Protein AF-0000000080732795 (afdb_homodimer)

Structure (mmCIF, N/CA/C/O backbone):
data_AF-0000000080732795-model_v1
#
loop_
_entity.id
_entity.type
_entity.pdbx_description
1 polymer 'Sorting nexin MVP1'
#
loop_
_atom_site.group_PDB
_atom_site.id
_atom_site.type_symbol
_atom_site.label_atom_id
_atom_site.label_alt_id
_atom_site.label_comp_id
_atom_site.label_asym_id
_atom_site.label_entity_id
_atom_site.label_seq_id
_atom_site.pdbx_PDB_ins_code
_atom_site.Cartn_x
_atom_site.Cartn_y
_atom_site.Cartn_z
_atom_site.occupancy
_atom_site.B_iso_or_equiv
_atom_site.auth_seq_id
_atom_site.auth_comp_id
_atom_site.auth_asym_id
_atom_site.auth_atom_id
_atom_site.pdbx_PDB_model_num
ATOM 1 N N . MET A 1 1 ? 52.406 -29.219 -58.344 1 19.44 1 MET A N 1
ATOM 2 C CA . MET A 1 1 ? 51.312 -29.141 -59.312 1 19.44 1 MET A CA 1
ATOM 3 C C . MET A 1 1 ? 50.062 -28.484 -58.688 1 19.44 1 MET A C 1
ATOM 5 O O . MET A 1 1 ? 49.812 -28.641 -57.5 1 19.44 1 MET A O 1
ATOM 9 N N . ASP A 1 2 ? 49.031 -27.484 -59.344 1 19.48 2 ASP A N 1
ATOM 10 C CA . ASP A 1 2 ? 48.344 -26.203 -59.25 1 19.48 2 ASP A CA 1
ATOM 11 C C . ASP A 1 2 ? 46.875 -26.422 -58.844 1 19.48 2 ASP A C 1
ATOM 13 O O . ASP A 1 2 ? 46.062 -25.484 -58.906 1 19.48 2 ASP A O 1
ATOM 17 N N . ASP A 1 3 ? 46.281 -27.484 -58.438 1 22.66 3 ASP A N 1
ATOM 18 C CA . ASP A 1 3 ? 44.969 -27.859 -58.906 1 22.66 3 ASP A CA 1
ATOM 19 C C . ASP A 1 3 ? 43.875 -27.047 -58.188 1 22.66 3 ASP A C 1
ATOM 21 O O . ASP A 1 3 ? 43.781 -27.109 -56.938 1 22.66 3 ASP A O 1
ATOM 25 N N . PRO A 1 4 ? 43.156 -25.938 -58.688 1 26.17 4 PRO A N 1
ATOM 26 C CA . PRO A 1 4 ? 42.438 -24.781 -58.156 1 26.17 4 PRO A CA 1
ATOM 27 C C . PRO A 1 4 ? 41.062 -25.141 -57.625 1 26.17 4 PRO A C 1
ATOM 29 O O . PRO A 1 4 ? 40.281 -25.828 -58.312 1 26.17 4 PRO A O 1
ATOM 32 N N . GLU A 1 5 ? 40.719 -25.594 -56.438 1 23.05 5 GLU A N 1
ATOM 33 C CA . GLU A 1 5 ? 39.562 -26.297 -55.844 1 23.05 5 GLU A CA 1
ATOM 34 C C . GLU A 1 5 ? 38.312 -25.406 -55.844 1 23.05 5 GLU A C 1
ATOM 36 O O . GLU A 1 5 ? 38.312 -24.359 -55.188 1 23.05 5 GLU A O 1
ATOM 41 N N . ASP A 1 6 ? 37.406 -25.219 -56.906 1 21.62 6 ASP A N 1
ATOM 42 C CA . ASP A 1 6 ? 36.312 -24.359 -57.406 1 21.62 6 ASP A CA 1
ATOM 43 C C . ASP A 1 6 ? 35.156 -24.297 -56.406 1 21.62 6 ASP A C 1
ATOM 45 O O . ASP A 1 6 ? 34.844 -25.297 -55.75 1 21.62 6 ASP A O 1
ATOM 49 N N . ASP A 1 7 ? 34.531 -23 -55.906 1 23.62 7 ASP A N 1
ATOM 50 C CA . ASP A 1 7 ? 33.812 -22.078 -55.031 1 23.62 7 ASP A CA 1
ATOM 51 C C . ASP A 1 7 ? 32.312 -22.094 -55.344 1 23.62 7 ASP A C 1
ATOM 53 O O . ASP A 1 7 ? 31.875 -21.562 -56.375 1 23.62 7 ASP A O 1
ATOM 57 N N . PRO A 1 8 ? 31.5 -23.188 -55.094 1 21.62 8 PRO A N 1
ATOM 58 C CA . PRO A 1 8 ? 30.328 -23.594 -55.875 1 21.62 8 PRO A CA 1
ATOM 59 C C . PRO A 1 8 ? 29.109 -22.719 -55.594 1 21.62 8 PRO A C 1
ATOM 61 O O . PRO A 1 8 ? 27.969 -23.141 -55.812 1 21.62 8 PRO A O 1
ATOM 64 N N . TRP A 1 9 ? 29.125 -21.5 -55.031 1 21.3 9 TRP A N 1
ATOM 65 C CA . TRP A 1 9 ? 28 -20.656 -54.656 1 21.3 9 TRP A CA 1
ATOM 66 C C . TRP A 1 9 ? 27.156 -20.281 -55.844 1 21.3 9 TRP A C 1
ATOM 68 O O . TRP A 1 9 ? 26.453 -19.266 -55.844 1 21.3 9 TRP A O 1
ATOM 78 N N . GLY A 1 10 ? 26.641 -21.172 -56.625 1 18.31 10 GLY A N 1
ATOM 79 C CA . GLY A 1 10 ? 26.125 -20.781 -57.938 1 18.31 10 GLY A CA 1
ATOM 80 C C . GLY A 1 10 ? 24.703 -20.25 -57.875 1 18.31 10 GLY A C 1
ATOM 81 O O . GLY A 1 10 ? 23.797 -20.938 -57.438 1 18.31 10 GLY A O 1
ATOM 82 N N . SER A 1 11 ? 24.453 -18.969 -57.688 1 19.5 11 SER A N 1
ATOM 83 C CA . SER A 1 11 ? 23.281 -18.109 -57.625 1 19.5 11 SER A CA 1
ATOM 84 C C . SER A 1 11 ? 22.391 -18.281 -58.844 1 19.5 11 SER A C 1
ATOM 86 O O . SER A 1 11 ? 22.703 -17.766 -59.906 1 19.5 11 SER A O 1
ATOM 88 N N . PRO A 1 12 ? 21.359 -19.344 -58.812 1 17.16 12 PRO A N 1
ATOM 89 C CA . PRO A 1 12 ? 20.797 -19.5 -60.156 1 17.16 12 PRO A CA 1
ATOM 90 C C . PRO A 1 12 ? 19.797 -18.391 -60.5 1 17.16 12 PRO A C 1
ATOM 92 O O . PRO A 1 12 ? 19.281 -17.703 -59.594 1 17.16 12 PRO A O 1
ATOM 95 N N . ASP A 1 13 ? 19.078 -18.484 -61.75 1 17.3 13 ASP A N 1
ATOM 96 C CA . ASP A 1 13 ? 18.672 -17.531 -62.781 1 17.3 13 ASP A CA 1
ATOM 97 C C . ASP A 1 13 ? 17.188 -17.203 -62.688 1 17.3 13 ASP A C 1
ATOM 99 O O . ASP A 1 13 ? 16.812 -16.016 -62.688 1 17.3 13 ASP A O 1
ATOM 103 N N . MET A 1 14 ? 16.016 -18.109 -63 1 16.2 14 MET A N 1
ATOM 104 C CA . MET A 1 14 ? 15.422 -17.688 -64.25 1 16.2 14 MET A CA 1
ATOM 105 C C . MET A 1 14 ? 14.141 -16.891 -64.062 1 16.2 14 MET A C 1
ATOM 107 O O . MET A 1 14 ? 13.648 -16.828 -62.906 1 16.2 14 MET A O 1
ATOM 111 N N . HIS A 1 15 ? 12.703 -17.547 -64.438 1 15.35 15 HIS A N 1
ATOM 112 C CA . HIS A 1 15 ? 11.852 -17.188 -65.562 1 15.35 15 HIS A CA 1
ATOM 113 C C . HIS A 1 15 ? 10.562 -16.516 -65.062 1 15.35 15 HIS A C 1
ATOM 115 O O . HIS A 1 15 ? 10.094 -16.797 -63.969 1 15.35 15 HIS A O 1
ATOM 121 N N . LYS A 1 16 ? 9.625 -15.945 -66 1 17.5 16 LYS A N 1
ATOM 122 C CA . LYS A 1 16 ? 8.789 -14.766 -66.188 1 17.5 16 LYS A CA 1
ATOM 123 C C . LYS A 1 16 ? 7.316 -15.094 -65.938 1 17.5 16 LYS A C 1
ATOM 125 O O . LYS A 1 16 ? 6.582 -14.281 -65.375 1 17.5 16 LYS A O 1
ATOM 130 N N . THR A 1 17 ? 6.426 -16.312 -66.312 1 16.22 17 THR A N 1
ATOM 131 C CA . THR A 1 17 ? 5.363 -15.922 -67.25 1 16.22 17 THR A CA 1
ATOM 132 C C . THR A 1 17 ? 4.055 -15.695 -66.5 1 16.22 17 THR A C 1
ATOM 134 O O . THR A 1 17 ? 3.846 -16.25 -65.375 1 16.22 17 THR A O 1
ATOM 137 N N . HIS A 1 18 ? 2.76 -15.102 -67.125 1 17.09 18 HIS A N 1
ATOM 138 C CA . HIS A 1 18 ? 1.725 -14.078 -67 1 17.09 18 HIS A CA 1
ATOM 139 C C . HIS A 1 18 ? 0.36 -14.711 -66.75 1 17.09 18 HIS A C 1
ATOM 141 O O . HIS A 1 18 ? -0.405 -14.219 -65.938 1 17.09 18 HIS A O 1
ATOM 147 N N . ASP A 1 19 ? -0.385 -15.906 -67.25 1 17.08 19 ASP A N 1
ATOM 148 C CA . ASP A 1 19 ? -1.608 -15.547 -67.938 1 17.08 19 ASP A CA 1
ATOM 149 C C . ASP A 1 19 ? -2.83 -15.695 -67.062 1 17.08 19 ASP A C 1
ATOM 151 O O . ASP A 1 19 ? -2.809 -16.469 -66.062 1 17.08 19 ASP A O 1
ATOM 155 N N . HIS A 1 20 ? -4.168 -15.195 -67.438 1 16.77 20 HIS A N 1
ATOM 156 C CA . HIS A 1 20 ? -5.371 -14.508 -67 1 16.77 20 HIS A CA 1
ATOM 157 C C . HIS A 1 20 ? -6.535 -15.484 -66.812 1 16.77 20 HIS A C 1
ATOM 159 O O . HIS A 1 20 ? -7.512 -15.188 -66.125 1 16.77 20 HIS A O 1
ATOM 165 N N . GLY A 1 21 ? -6.805 -16.688 -67.312 1 17.2 21 GLY A N 1
ATOM 166 C CA . GLY A 1 21 ? -8.133 -16.688 -67.938 1 17.2 21 GLY A CA 1
ATOM 167 C C . GLY A 1 21 ? -9.242 -16.906 -66.938 1 17.2 21 GLY A C 1
ATOM 168 O O . GLY A 1 21 ? -8.984 -17.266 -65.75 1 17.2 21 GLY A O 1
ATOM 169 N N . PRO A 1 22 ? -10.672 -17.25 -67.25 1 17.36 22 PRO A N 1
ATOM 170 C CA . PRO A 1 22 ? -12 -16.688 -67 1 17.36 22 PRO A CA 1
ATOM 171 C C . PRO A 1 22 ? -12.852 -17.578 -66.125 1 17.36 22 PRO A C 1
ATOM 173 O O . PRO A 1 22 ? -13.766 -17.078 -65.438 1 17.36 22 PRO A O 1
ATOM 176 N N . SER A 1 23 ? -12.719 -18.844 -65.688 1 15.73 23 SER A N 1
ATOM 177 C CA . SER A 1 23 ? -13.844 -19.75 -65.938 1 15.73 23 SER A CA 1
ATOM 178 C C . SER A 1 23 ? -14.867 -19.641 -64.812 1 15.73 23 SER A C 1
ATOM 180 O O . SER A 1 23 ? -14.531 -19.781 -63.625 1 15.73 23 SER A O 1
ATOM 182 N N . LYS A 1 24 ? -16.188 -19.312 -65.062 1 17.86 24 LYS A N 1
ATOM 183 C CA . LYS A 1 24 ? -17.375 -18.797 -64.438 1 17.86 24 LYS A CA 1
ATOM 184 C C . LYS A 1 24 ? -18.219 -19.938 -63.844 1 17.86 24 LYS A C 1
ATOM 186 O O . LYS A 1 24 ? -19.297 -19.703 -63.312 1 17.86 24 LYS A O 1
ATOM 191 N N . SER A 1 25 ? -18.047 -21.234 -63.594 1 15.91 25 SER A N 1
ATOM 192 C CA . SER A 1 25 ? -19.172 -22.156 -63.75 1 15.91 25 SER A CA 1
ATOM 193 C C . SER A 1 25 ? -20.062 -22.125 -62.5 1 15.91 25 SER A C 1
ATOM 195 O O . SER A 1 25 ? -19.656 -22.562 -61.438 1 15.91 25 SER A O 1
ATOM 197 N N . ASN A 1 26 ? -21.172 -21.266 -62.281 1 15.98 26 ASN A N 1
ATOM 198 C CA . ASN A 1 26 ? -21.828 -20.906 -61.031 1 15.98 26 ASN A CA 1
ATOM 199 C C . ASN A 1 26 ? -22.922 -21.891 -60.656 1 15.98 26 ASN A C 1
ATOM 201 O O . ASN A 1 26 ? -23.594 -21.734 -59.625 1 15.98 26 ASN A O 1
ATOM 205 N N . GLY A 1 27 ? -23.469 -22.812 -61.344 1 17.31 27 GLY A N 1
ATOM 206 C CA . GLY A 1 27 ? -24.922 -22.859 -61.281 1 17.31 27 GLY A CA 1
ATOM 207 C C . GLY A 1 27 ? -25.453 -23.328 -59.938 1 17.31 27 GLY A C 1
ATOM 208 O O . GLY A 1 27 ? -24.688 -23.75 -59.062 1 17.31 27 GLY A O 1
ATOM 209 N N . THR A 1 28 ? -26.859 -23.812 -59.75 1 17.92 28 THR A N 1
ATOM 210 C CA . THR A 1 28 ? -28.141 -23.516 -59.125 1 17.92 28 THR A CA 1
ATOM 211 C C . THR A 1 28 ? -28.516 -24.594 -58.125 1 17.92 28 THR A C 1
ATOM 213 O O . THR A 1 28 ? -29.484 -24.453 -57.375 1 17.92 28 THR A O 1
ATOM 216 N N . GLN A 1 29 ? -27.875 -25.656 -57.719 1 15.62 29 GLN A N 1
ATOM 217 C CA . GLN A 1 29 ? -28.703 -26.844 -57.5 1 15.62 29 GLN A CA 1
ATOM 218 C C . GLN A 1 29 ? -29.328 -26.828 -56.125 1 15.62 29 GLN A C 1
ATOM 220 O O . GLN A 1 29 ? -28.656 -27.109 -55.125 1 15.62 29 GLN A O 1
ATOM 225 N N . ARG A 1 30 ? -30.219 -25.938 -55.719 1 17.27 30 ARG A N 1
ATOM 226 C CA . ARG A 1 30 ? -30.562 -25.828 -54.312 1 17.27 30 ARG A CA 1
ATOM 227 C C . ARG A 1 30 ? -31.5 -26.953 -53.906 1 17.27 30 ARG A C 1
ATOM 229 O O . ARG A 1 30 ? -32.656 -27.016 -54.344 1 17.27 30 ARG A O 1
ATOM 236 N N . ASN A 1 31 ? -31.078 -28.172 -53.656 1 15.98 31 ASN A N 1
ATOM 237 C CA . ASN A 1 31 ? -31.906 -29.328 -53.344 1 15.98 31 ASN A CA 1
ATOM 238 C C . ASN A 1 31 ? -32.656 -29.172 -52.031 1 15.98 31 ASN A C 1
ATOM 240 O O . ASN A 1 31 ? -32.188 -28.438 -51.156 1 15.98 31 ASN A O 1
ATOM 244 N N . SER A 1 32 ? -33.969 -29.703 -51.875 1 18.7 32 SER A N 1
ATOM 245 C CA . SER A 1 32 ? -35.25 -29.75 -51.188 1 18.7 32 SER A CA 1
ATOM 246 C C . SER A 1 32 ? -35.188 -30.531 -49.875 1 18.7 32 SER A C 1
ATOM 248 O O . SER A 1 32 ? -35.062 -31.75 -49.906 1 18.7 32 SER A O 1
ATOM 250 N N . THR A 1 33 ? -34.625 -29.984 -48.781 1 17.06 33 THR A N 1
ATOM 251 C CA . THR A 1 33 ? -34.344 -30.688 -47.531 1 17.06 33 THR A CA 1
ATOM 252 C C . THR A 1 33 ? -35.656 -30.969 -46.781 1 17.06 33 THR A C 1
ATOM 254 O O . THR A 1 33 ? -36.281 -30.047 -46.25 1 17.06 33 THR A O 1
ATOM 257 N N . ASN A 1 34 ? -36.562 -31.859 -47.156 1 17.39 34 ASN A N 1
ATOM 258 C CA . ASN A 1 34 ? -37.844 -32.031 -46.5 1 17.39 34 ASN A CA 1
ATOM 259 C C . ASN A 1 34 ? -37.688 -32.594 -45.094 1 17.39 34 ASN A C 1
ATOM 261 O O . ASN A 1 34 ? -38.688 -32.906 -44.438 1 17.39 34 ASN A O 1
ATOM 265 N N . GLY A 1 35 ? -36.594 -32.688 -44.438 1 16.12 35 GLY A N 1
ATOM 266 C CA . GLY A 1 35 ? -36.562 -33.75 -43.438 1 16.12 35 GLY A CA 1
ATOM 267 C C . GLY A 1 35 ? -37.469 -33.469 -42.25 1 16.12 35 GLY A C 1
ATOM 268 O O . GLY A 1 35 ? -37.656 -32.344 -41.844 1 16.12 35 GLY A O 1
ATOM 269 N N . HIS A 1 36 ? -38.438 -34.312 -42 1 17.95 36 HIS A N 1
ATOM 270 C CA . HIS A 1 36 ? -39.531 -34.625 -41.125 1 17.95 36 HIS A CA 1
ATOM 271 C C . HIS A 1 36 ? -39.062 -34.812 -39.688 1 17.95 36 HIS A C 1
ATOM 273 O O . HIS A 1 36 ? -38.219 -35.688 -39.406 1 17.95 36 HIS A O 1
ATOM 279 N N . ALA A 1 37 ? -38.969 -33.75 -38.906 1 16.25 37 ALA A N 1
ATOM 280 C CA . ALA A 1 37 ? -38.469 -33.688 -37.562 1 16.25 37 ALA A CA 1
ATOM 281 C C . ALA A 1 37 ? -39.312 -34.562 -36.625 1 16.25 37 ALA A C 1
ATOM 283 O O . ALA A 1 37 ? -40.531 -34.469 -36.594 1 16.25 37 ALA A O 1
ATOM 284 N N . GLY A 1 38 ? -38.875 -35.625 -36.281 1 15.76 38 GLY A N 1
ATOM 285 C CA . GLY A 1 38 ? -39.375 -36.719 -35.469 1 15.76 38 GLY A CA 1
ATOM 286 C C . GLY A 1 38 ? -39.719 -36.312 -34.031 1 15.76 38 GLY A C 1
ATOM 287 O O . GLY A 1 38 ? -40.719 -36.719 -33.469 1 15.76 38 GLY A O 1
ATOM 288 N N . PHE A 1 39 ? -38.75 -35.656 -33.25 1 16.03 39 PHE A N 1
ATOM 289 C CA . PHE A 1 39 ? -38.5 -36.5 -32.094 1 16.03 39 PHE A CA 1
ATOM 290 C C . PHE A 1 39 ? -39.594 -36.281 -31.031 1 16.03 39 PHE A C 1
ATOM 292 O O . PHE A 1 39 ? -40.188 -37.25 -30.531 1 16.03 39 PHE A O 1
ATOM 299 N N . GLY A 1 40 ? -39.438 -35.281 -30.094 1 15.84 40 GLY A N 1
ATOM 300 C CA . GLY A 1 40 ? -39.125 -35.594 -28.719 1 15.84 40 GLY A CA 1
ATOM 301 C C . GLY A 1 40 ? -40.344 -35.719 -27.828 1 15.84 40 GLY A C 1
ATOM 302 O O . GLY A 1 40 ? -41.375 -35.094 -28.125 1 15.84 40 GLY A O 1
ATOM 303 N N . GLN A 1 41 ? -40.344 -36.656 -26.906 1 16.42 41 GLN A N 1
ATOM 304 C CA . GLN A 1 41 ? -41.094 -37.469 -25.953 1 16.42 41 GLN A CA 1
ATOM 305 C C . GLN A 1 41 ? -41.594 -36.594 -24.797 1 16.42 41 GLN A C 1
ATOM 307 O O . GLN A 1 41 ? -42.781 -36.625 -24.453 1 16.42 41 GLN A O 1
ATOM 312 N N . THR A 1 42 ? -40.75 -36.188 -23.797 1 17.25 42 THR A N 1
ATOM 313 C CA . THR A 1 42 ? -41.094 -36.781 -22.516 1 17.25 42 THR A CA 1
ATOM 314 C C . THR A 1 42 ? -42.094 -35.906 -21.766 1 17.25 42 THR A C 1
ATOM 316 O O . THR A 1 42 ? -42.094 -34.688 -21.906 1 17.25 42 THR A O 1
ATOM 319 N N . PRO A 1 43 ? -42.781 -36.406 -20.672 1 19.2 43 PRO A N 1
ATOM 320 C CA . PRO A 1 43 ? -44.094 -36.344 -20.031 1 19.2 43 PRO A CA 1
ATOM 321 C C . PRO A 1 43 ? -44.094 -35.375 -18.844 1 19.2 43 PRO A C 1
ATOM 323 O O . PRO A 1 43 ? -45.156 -35.188 -18.188 1 19.2 43 PRO A O 1
ATOM 326 N N . PRO A 1 44 ? -43 -34.5 -18.625 1 16.52 44 PRO A N 1
ATOM 327 C CA . PRO A 1 44 ? -42.969 -34.531 -17.156 1 16.52 44 PRO A CA 1
ATOM 328 C C . PRO A 1 44 ? -44.219 -33.938 -16.516 1 16.52 44 PRO A C 1
ATOM 330 O O . PRO A 1 44 ? -45 -33.25 -17.188 1 16.52 44 PRO A O 1
ATOM 333 N N . THR A 1 45 ? -44.031 -33.469 -15.156 1 17.28 45 THR A N 1
ATOM 334 C CA . THR A 1 45 ? -44.594 -33.688 -13.836 1 17.28 45 THR A CA 1
ATOM 335 C C . THR A 1 45 ? -45.5 -32.531 -13.445 1 17.28 45 THR A C 1
ATOM 337 O O . THR A 1 45 ? -46.625 -32.75 -13 1 17.28 45 THR A O 1
ATOM 340 N N . THR A 1 46 ? -44.906 -31.406 -12.93 1 16.8 46 THR A N 1
ATOM 341 C CA . THR A 1 46 ? -45.188 -31.203 -11.516 1 16.8 46 THR A CA 1
ATOM 342 C C . THR A 1 46 ? -46.406 -30.281 -11.336 1 16.8 46 THR A C 1
ATOM 344 O O . THR A 1 46 ? -47.344 -30.609 -10.609 1 16.8 46 THR A O 1
ATOM 347 N N . VAL A 1 47 ? -46.062 -28.969 -11.078 1 17.59 47 VAL A N 1
ATOM 348 C CA . VAL A 1 47 ? -46.375 -28.406 -9.766 1 17.59 47 VAL A CA 1
ATOM 349 C C . VAL A 1 47 ? -47.75 -27.75 -9.789 1 17.59 47 VAL A C 1
ATOM 351 O O . VAL A 1 47 ? -48.156 -27.203 -10.812 1 17.59 47 VAL A O 1
ATOM 354 N N . ILE A 1 48 ? -48.312 -27.734 -8.57 1 16.83 48 ILE A N 1
ATOM 355 C CA . ILE A 1 48 ? -49.625 -27.562 -7.953 1 16.83 48 ILE A CA 1
ATOM 356 C C . ILE A 1 48 ? -50.031 -26.094 -7.992 1 16.83 48 ILE A C 1
ATOM 358 O O . ILE A 1 48 ? -49.188 -25.203 -7.969 1 16.83 48 ILE A O 1
ATOM 362 N N . ASP A 1 49 ? -51.25 -25.875 -7.617 1 15.96 49 ASP A N 1
ATOM 363 C CA . ASP A 1 49 ? -52.406 -25.031 -7.898 1 15.96 49 ASP A CA 1
ATOM 364 C C . ASP A 1 49 ? -52.375 -23.75 -7.078 1 15.96 49 ASP A C 1
ATOM 366 O O . ASP A 1 49 ? -53.094 -22.797 -7.387 1 15.96 49 ASP A O 1
ATOM 370 N N . ALA A 1 50 ? -51.375 -23.469 -6.055 1 16.7 50 ALA A N 1
ATOM 371 C CA . ALA A 1 50 ? -52.438 -23.094 -5.121 1 16.7 50 ALA A CA 1
ATOM 372 C C . ALA A 1 50 ? -53.062 -21.75 -5.504 1 16.7 50 ALA A C 1
ATOM 374 O O . ALA A 1 50 ? -52.719 -21.172 -6.551 1 16.7 50 ALA A O 1
ATOM 375 N N . PRO A 1 51 ? -52.875 -20.672 -4.547 1 18.03 51 PRO A N 1
ATOM 376 C CA . PRO A 1 51 ? -54.062 -20.062 -3.957 1 18.03 51 PRO A CA 1
ATOM 377 C C . PRO A 1 51 ? -54.469 -18.766 -4.648 1 18.03 51 PRO A C 1
ATOM 379 O O . PRO A 1 51 ? -53.625 -18.094 -5.258 1 18.03 51 PRO A O 1
ATOM 382 N N . PRO A 1 52 ? -55.688 -18.359 -4.48 1 16.5 52 PRO A N 1
ATOM 383 C CA . PRO A 1 52 ? -56.562 -17.438 -5.211 1 16.5 52 PRO A CA 1
ATOM 384 C C . PRO A 1 52 ? -56.25 -15.969 -4.957 1 16.5 52 PRO A C 1
ATOM 386 O O . PRO A 1 52 ? -56.531 -15.109 -5.789 1 16.5 52 PRO A O 1
ATOM 389 N N . LEU A 1 53 ? -55.344 -15.469 -4.039 1 18.33 53 LEU A N 1
ATOM 390 C CA . LEU A 1 53 ? -56.219 -14.539 -3.336 1 18.33 53 LEU A CA 1
ATOM 391 C C . LEU A 1 53 ? -56.5 -13.32 -4.199 1 18.33 53 LEU A C 1
ATOM 393 O O . LEU A 1 53 ? -55.688 -12.891 -4.996 1 18.33 53 LEU A O 1
ATOM 397 N N . PRO A 1 54 ? -57.594 -12.672 -3.93 1 15.93 54 PRO A N 1
ATOM 398 C CA . PRO A 1 54 ? -58.562 -11.898 -4.707 1 15.93 54 PRO A CA 1
ATOM 399 C C . PRO A 1 54 ? -58.062 -10.492 -5.039 1 15.93 54 PRO A C 1
ATOM 401 O O . PRO A 1 54 ? -58.062 -10.094 -6.211 1 15.93 54 PRO A O 1
ATOM 404 N N . ASN A 1 55 ? -58.281 -9.508 -4.199 1 15.98 55 ASN A N 1
ATOM 405 C CA . ASN A 1 55 ? -59.344 -8.555 -4.539 1 15.98 55 ASN A CA 1
ATOM 406 C C . ASN A 1 55 ? -58.781 -7.316 -5.234 1 15.98 55 ASN A C 1
ATOM 408 O O . ASN A 1 55 ? -57.594 -7.043 -5.152 1 15.98 55 ASN A O 1
ATOM 412 N N . ILE A 1 56 ? -59.625 -6.195 -5.285 1 15.2 56 ILE A N 1
ATOM 413 C CA . ILE A 1 56 ? -60.344 -5.332 -6.215 1 15.2 56 ILE A CA 1
ATOM 414 C C . ILE A 1 56 ? -59.781 -3.926 -6.18 1 15.2 56 ILE A C 1
ATOM 416 O O . ILE A 1 56 ? -59.844 -3.188 -7.164 1 15.2 56 ILE A O 1
ATOM 420 N N . ALA A 1 57 ? -59.094 -3.268 -5.254 1 15.95 57 ALA A N 1
ATOM 421 C CA . ALA A 1 57 ? -59.75 -1.976 -5.047 1 15.95 57 ALA A CA 1
ATOM 422 C C . ALA A 1 57 ? -59.438 -1.018 -6.195 1 15.95 57 ALA A C 1
ATOM 424 O O . ALA A 1 57 ? -58.344 -1.069 -6.781 1 15.95 57 ALA A O 1
ATOM 425 N N . SER A 1 58 ? -60.281 -0.039 -6.57 1 15.13 58 SER A N 1
ATOM 426 C CA . SER A 1 58 ? -60.906 0.72 -7.652 1 15.13 58 SER A CA 1
ATOM 427 C C . SER A 1 58 ? -60.094 1.966 -7.988 1 15.13 58 SER A C 1
ATOM 429 O O . SER A 1 58 ? -59.844 2.264 -9.156 1 15.13 58 SER A O 1
ATOM 431 N N . PRO A 1 59 ? -59.875 3.082 -7.191 1 15.52 59 PRO A N 1
ATOM 432 C CA . PRO A 1 59 ? -60.594 4.254 -7.699 1 15.52 59 PRO A CA 1
ATOM 433 C C . PRO A 1 59 ? -59.781 5.027 -8.742 1 15.52 59 PRO A C 1
ATOM 435 O O . PRO A 1 59 ? -58.562 4.867 -8.836 1 15.52 59 PRO A O 1
ATOM 438 N N . GLN A 1 60 ? -60.344 6.301 -9.25 1 14.58 60 GLN A N 1
ATOM 439 C CA . GLN A 1 60 ? -60.75 7.047 -10.438 1 14.58 60 GLN A CA 1
ATOM 440 C C . GLN A 1 60 ? -59.781 8.203 -10.719 1 14.58 60 GLN A C 1
ATOM 442 O O . GLN A 1 60 ? -59.719 8.703 -11.844 1 14.58 60 GLN A O 1
ATOM 447 N N . ALA A 1 61 ? -59.031 8.883 -9.938 1 15.02 61 ALA A N 1
ATOM 448 C CA . ALA A 1 61 ? -59.25 10.32 -10.078 1 15.02 61 ALA A CA 1
ATOM 449 C C . ALA A 1 61 ? -58.719 10.828 -11.414 1 15.02 61 ALA A C 1
ATOM 451 O O . ALA A 1 61 ? -57.75 10.281 -11.961 1 15.02 61 ALA A O 1
ATOM 452 N N . THR A 1 62 ? -59.031 12.031 -11.867 1 14.77 62 THR A N 1
ATOM 453 C CA . THR A 1 62 ? -59.562 12.781 -13.008 1 14.77 62 THR A CA 1
ATOM 454 C C . THR A 1 62 ? -58.406 13.352 -13.844 1 14.77 62 THR A C 1
ATOM 456 O O . THR A 1 62 ? -57.25 13.359 -13.406 1 14.77 62 THR A O 1
ATOM 459 N N . THR A 1 63 ? -58.469 14.703 -14.195 1 14.47 63 THR A N 1
ATOM 460 C CA . THR A 1 63 ? -58.75 15.344 -15.477 1 14.47 63 THR A CA 1
ATOM 461 C C . THR A 1 63 ? -57.469 15.82 -16.141 1 14.47 63 THR A C 1
ATOM 463 O O . THR A 1 63 ? -56.438 15.898 -15.5 1 14.47 63 THR A O 1
ATOM 466 N N . SER A 1 64 ? -57.5 17.109 -16.828 1 14.61 64 SER A N 1
ATOM 467 C CA . SER A 1 64 ? -57.562 17.453 -18.234 1 14.61 64 SER A CA 1
ATOM 468 C C . SER A 1 64 ? -56.219 18.047 -18.703 1 14.61 64 SER A C 1
ATOM 470 O O . SER A 1 64 ? -55.625 17.547 -19.656 1 14.61 64 SER A O 1
ATOM 472 N N . PRO A 1 65 ? -56.188 19.5 -19.172 1 14.93 65 PRO A N 1
ATOM 473 C CA . PRO A 1 65 ? -56.094 19.922 -20.578 1 14.93 65 PRO A CA 1
ATOM 474 C C . PRO A 1 65 ? -54.688 20.359 -20.984 1 14.93 65 PRO A C 1
ATOM 476 O O . PRO A 1 65 ? -54.156 19.859 -21.969 1 14.93 65 PRO A O 1
ATOM 479 N N . ASN A 1 66 ? -54.281 21.781 -20.875 1 14.12 66 ASN A N 1
ATOM 480 C CA . ASN A 1 66 ? -54.188 22.672 -22.016 1 14.12 66 ASN A CA 1
ATOM 481 C C . ASN A 1 66 ? -52.781 22.719 -22.594 1 14.12 66 ASN A C 1
ATOM 483 O O . ASN A 1 66 ? -51.844 22.25 -21.969 1 14.12 66 ASN A O 1
ATOM 487 N N . SER A 1 67 ? -52.25 24.094 -22.969 1 14.58 67 SER A N 1
ATOM 488 C CA . SER A 1 67 ? -51.938 24.781 -24.219 1 14.58 67 SER A CA 1
ATOM 489 C C . SER A 1 67 ? -50.438 24.781 -24.5 1 14.58 67 SER A C 1
ATOM 491 O O . SER A 1 67 ? -49.625 24.5 -23.609 1 14.58 67 SER A O 1
ATOM 493 N N . ARG A 1 68 ? -50.031 25.828 -25.438 1 14.8 68 ARG A N 1
ATOM 494 C CA . ARG A 1 68 ? -49.344 25.938 -26.719 1 14.8 68 ARG A CA 1
ATOM 495 C C . ARG A 1 68 ? -47.875 26.219 -26.516 1 14.8 68 ARG A C 1
ATOM 497 O O . ARG A 1 68 ? -47.438 26.484 -25.406 1 14.8 68 ARG A O 1
ATOM 504 N N . ARG A 1 69 ? -47.344 27.422 -27.234 1 14.95 69 ARG A N 1
ATOM 505 C CA . ARG A 1 69 ? -46.562 27.531 -28.453 1 14.95 69 ARG A CA 1
ATOM 506 C C . ARG A 1 69 ? -45.125 27.984 -28.172 1 14.95 69 ARG A C 1
ATOM 508 O O . ARG A 1 69 ? -44.188 27.438 -28.703 1 14.95 69 ARG A O 1
ATOM 515 N N . GLN A 1 70 ? -44.781 29.297 -27.656 1 13.77 70 GLN A N 1
ATOM 516 C CA . GLN A 1 70 ? -44.188 30.266 -28.562 1 13.77 70 GLN A CA 1
ATOM 517 C C . GLN A 1 70 ? -42.656 30.094 -28.656 1 13.77 70 GLN A C 1
ATOM 519 O O . GLN A 1 70 ? -42.062 29.453 -27.797 1 13.77 70 GLN A O 1
ATOM 524 N N . HIS A 1 71 ? -41.906 31.312 -28.969 1 14.78 71 HIS A N 1
ATOM 525 C CA . HIS A 1 71 ? -41.125 31.859 -30.078 1 14.78 71 HIS A CA 1
ATOM 526 C C . HIS A 1 71 ? -39.625 31.734 -29.828 1 14.78 71 HIS A C 1
ATOM 528 O O . HIS A 1 71 ? -38.906 31.156 -30.656 1 14.78 71 HIS A O 1
ATOM 534 N N . SER A 1 72 ? -38.875 32.906 -29.484 1 14.48 72 SER A N 1
ATOM 535 C CA . SER A 1 72 ? -38.094 33.688 -30.438 1 14.48 72 SER A CA 1
ATOM 536 C C . SER A 1 72 ? -36.594 33.375 -30.344 1 14.48 72 SER A C 1
ATOM 538 O O . SER A 1 72 ? -36.219 32.344 -29.766 1 14.48 72 SER A O 1
ATOM 540 N N . SER A 1 73 ? -35.688 34.5 -30.031 1 14.71 73 SER A N 1
ATOM 541 C CA . SER A 1 73 ? -34.812 35.25 -30.938 1 14.71 73 SER A CA 1
ATOM 542 C C . SER A 1 73 ? -33.375 34.781 -30.828 1 14.71 73 SER A C 1
ATOM 544 O O . SER A 1 73 ? -33 34.062 -29.875 1 14.71 73 SER A O 1
ATOM 546 N N . ASN A 1 74 ? -32.312 35.781 -31.047 1 14.71 74 ASN A N 1
ATOM 547 C CA . ASN A 1 74 ? -31.344 36.125 -32.062 1 14.71 74 ASN A CA 1
ATOM 548 C C . ASN A 1 74 ? -29.922 35.719 -31.641 1 14.71 74 ASN A C 1
ATOM 550 O O . ASN A 1 74 ? -29.297 34.844 -32.25 1 14.71 74 ASN A O 1
ATOM 554 N N . SER A 1 75 ? -28.844 36.781 -31.375 1 15.05 75 SER A N 1
ATOM 555 C CA . SER A 1 75 ? -27.844 37.219 -32.344 1 15.05 75 SER A CA 1
ATOM 556 C C . SER A 1 75 ? -26.453 36.75 -31.953 1 15.05 75 SER A C 1
ATOM 558 O O . SER A 1 75 ? -25.734 36.188 -32.781 1 15.05 75 SER A O 1
ATOM 560 N N . VAL A 1 76 ? -25.672 37.375 -30.922 1 14.81 76 VAL A N 1
ATOM 561 C CA . VAL A 1 76 ? -24.562 38.219 -31.312 1 14.81 76 VAL A CA 1
ATOM 562 C C . VAL A 1 76 ? -23.297 37.344 -31.453 1 14.81 76 VAL A C 1
ATOM 564 O O . VAL A 1 76 ? -23.156 36.312 -30.781 1 14.81 76 VAL A O 1
ATOM 567 N N . THR A 1 77 ? -22.188 37.938 -32.125 1 15.08 77 THR A N 1
ATOM 568 C CA . THR A 1 77 ? -21.141 37.75 -33.125 1 15.08 77 THR A CA 1
ATOM 569 C C . THR A 1 77 ? -19.812 37.375 -32.469 1 15.08 77 THR A C 1
ATOM 571 O O . THR A 1 77 ? -19.141 36.438 -32.906 1 15.08 77 THR A O 1
ATOM 574 N N . THR A 1 78 ? -19.172 38.125 -31.484 1 14.82 78 THR A N 1
ATOM 575 C CA . THR A 1 78 ? -17.969 38.75 -31.984 1 14.82 78 THR A CA 1
ATOM 576 C C . THR A 1 78 ? -16.781 37.812 -31.906 1 14.82 78 THR A C 1
ATOM 578 O O . THR A 1 78 ? -16.688 37 -30.984 1 14.82 78 THR A O 1
ATOM 581 N N . PRO A 1 79 ? -15.609 38.031 -32.75 1 15.82 79 PRO A N 1
ATOM 582 C CA . PRO A 1 79 ? -14.586 37.312 -33.5 1 15.82 79 PRO A CA 1
ATOM 583 C C . PRO A 1 79 ? -13.305 37.094 -32.688 1 15.82 79 PRO A C 1
ATOM 585 O O . PRO A 1 79 ? -12.695 36.031 -32.781 1 15.82 79 PRO A O 1
ATOM 588 N N . GLY A 1 80 ? -12.742 38.031 -31.859 1 14.88 80 GLY A N 1
ATOM 589 C CA . GLY A 1 80 ? -11.477 38.594 -32.312 1 14.88 80 GLY A CA 1
ATOM 590 C C . GLY A 1 80 ? -10.312 37.625 -32.156 1 14.88 80 GLY A C 1
ATOM 591 O O . GLY A 1 80 ? -10.43 36.625 -31.438 1 14.88 80 GLY A O 1
ATOM 592 N N . GLY A 1 81 ? -8.984 38.219 -32.375 1 14.73 81 GLY A N 1
ATOM 593 C CA . GLY A 1 81 ? -7.785 38.062 -33.188 1 14.73 81 GLY A CA 1
ATOM 594 C C . GLY A 1 81 ? -6.66 37.344 -32.469 1 14.73 81 GLY A C 1
ATOM 595 O O . GLY A 1 81 ? -6.332 36.219 -32.812 1 14.73 81 GLY A O 1
ATOM 596 N N . TRP A 1 82 ? -5.578 38.125 -31.766 1 14.77 82 TRP A N 1
ATOM 597 C CA . TRP A 1 82 ? -4.281 38.344 -32.406 1 14.77 82 TRP A CA 1
ATOM 598 C C . TRP A 1 82 ? -3.279 37.281 -31.969 1 14.77 82 TRP A C 1
ATOM 600 O O . TRP A 1 82 ? -3.508 36.562 -30.984 1 14.77 82 TRP A O 1
ATOM 610 N N . GLY A 1 83 ? -1.877 37.75 -31.906 1 14.81 83 GLY A N 1
ATOM 611 C CA . GLY A 1 83 ? -0.639 37.594 -32.656 1 14.81 83 GLY A CA 1
ATOM 612 C C . GLY A 1 83 ? 0.372 36.719 -31.938 1 14.81 83 GLY A C 1
ATOM 613 O O . GLY A 1 83 ? 0.083 36.156 -30.891 1 14.81 83 GLY A O 1
ATOM 614 N N . TYR A 1 84 ? 1.685 37.312 -31.547 1 14.95 84 TYR A N 1
ATOM 615 C CA . TYR A 1 84 ? 2.982 37.188 -32.188 1 14.95 84 TYR A CA 1
ATOM 616 C C . TYR A 1 84 ? 3.889 36.219 -31.406 1 14.95 84 TYR A C 1
ATOM 618 O O . TYR A 1 84 ? 4.375 35.219 -31.953 1 14.95 84 TYR A O 1
ATOM 626 N N . PHE A 1 85 ? 5.004 36.781 -30.547 1 15.32 85 PHE A N 1
ATOM 627 C CA . PHE A 1 85 ? 6.402 36.844 -30.938 1 15.32 85 PHE A CA 1
ATOM 628 C C . PHE A 1 85 ? 7.18 35.656 -30.359 1 15.32 85 PHE A C 1
ATOM 630 O O . PHE A 1 85 ? 6.754 35.062 -29.359 1 15.32 85 PHE A O 1
ATOM 637 N N . ASP A 1 86 ? 8.719 35.719 -30.453 1 15.17 86 ASP A N 1
ATOM 638 C CA . ASP A 1 86 ? 9.859 35.031 -31.078 1 15.17 86 ASP A CA 1
ATOM 639 C C . ASP A 1 86 ? 10.727 34.344 -30.016 1 15.17 86 ASP A C 1
ATOM 641 O O . ASP A 1 86 ? 11.023 33.156 -30.141 1 15.17 86 ASP A O 1
ATOM 645 N N . GLY A 1 87 ? 11.594 35.094 -29.125 1 15.78 87 GLY A N 1
ATOM 646 C CA . GLY A 1 87 ? 13.039 35.062 -29.297 1 15.78 87 GLY A CA 1
ATOM 647 C C . GLY A 1 87 ? 13.711 33.906 -28.594 1 15.78 87 GLY A C 1
ATOM 648 O O . GLY A 1 87 ? 13.094 33.219 -27.766 1 15.78 87 GLY A O 1
ATOM 649 N N . ASN A 1 88 ? 15.211 33.969 -28.516 1 16.44 88 ASN A N 1
ATOM 650 C CA . ASN A 1 88 ? 16.422 33.25 -28.906 1 16.44 88 ASN A CA 1
ATOM 651 C C . ASN A 1 88 ? 17.078 32.562 -27.719 1 16.44 88 ASN A C 1
ATOM 653 O O . ASN A 1 88 ? 17.391 31.375 -27.781 1 16.44 88 ASN A O 1
ATOM 657 N N . ASN A 1 89 ? 17.781 33.281 -26.703 1 16.7 89 ASN A N 1
ATOM 658 C CA . ASN A 1 89 ? 19.25 33.219 -26.672 1 16.7 89 ASN A CA 1
ATOM 659 C C . ASN A 1 89 ? 19.719 32 -25.859 1 16.7 89 ASN A C 1
ATOM 661 O O . ASN A 1 89 ? 19 31.5 -25 1 16.7 89 ASN A O 1
ATOM 665 N N . PRO A 1 90 ? 21.219 31.781 -25.922 1 17.77 90 PRO A N 1
ATOM 666 C CA . PRO A 1 90 ? 22.234 30.734 -25.984 1 17.77 90 PRO A CA 1
ATOM 667 C C . PRO A 1 90 ? 22.75 30.312 -24.609 1 17.77 90 PRO A C 1
ATOM 669 O O . PRO A 1 90 ? 23.016 31.172 -23.766 1 17.77 90 PRO A O 1
ATOM 672 N N . VAL A 1 91 ? 22.406 29.297 -24.062 1 17.3 91 VAL A N 1
ATOM 673 C CA . VAL A 1 91 ? 22.719 28.734 -22.75 1 17.3 91 VAL A CA 1
ATOM 674 C C . VAL A 1 91 ? 24.203 28.375 -22.688 1 17.3 91 VAL A C 1
ATOM 676 O O . VAL A 1 91 ? 24.672 27.5 -23.422 1 17.3 91 VAL A O 1
ATOM 679 N N . VAL A 1 92 ? 24.969 29.484 -22.297 1 16.34 92 VAL A N 1
ATOM 680 C CA . VAL A 1 92 ? 26.422 29.422 -22.297 1 16.34 92 VAL A CA 1
ATOM 681 C C . VAL A 1 92 ? 26.891 28.297 -21.375 1 16.34 92 VAL A C 1
ATOM 683 O O . VAL A 1 92 ? 26.234 28 -20.375 1 16.34 92 VAL A O 1
ATOM 686 N N . GLY A 1 93 ? 28.109 27.672 -21.75 1 17.33 93 GLY A N 1
ATOM 687 C CA . GLY A 1 93 ? 28.938 26.484 -21.641 1 17.33 93 GLY A CA 1
ATOM 688 C C . GLY A 1 93 ? 29.797 26.484 -20.391 1 17.33 93 GLY A C 1
ATOM 689 O O . GLY A 1 93 ? 30.703 25.641 -20.25 1 17.33 93 GLY A O 1
ATOM 690 N N . PHE A 1 94 ? 29.438 27.234 -19.266 1 16.78 94 PHE A N 1
ATOM 691 C CA . PHE A 1 94 ? 30.625 27.547 -18.484 1 16.78 94 PHE A CA 1
ATOM 692 C C . PHE A 1 94 ? 31.328 26.281 -18.031 1 16.78 94 PHE A C 1
ATOM 694 O O . PHE A 1 94 ? 30.688 25.281 -17.734 1 16.78 94 PHE A O 1
ATOM 701 N N . GLY A 1 95 ? 32.719 26.406 -18.062 1 16.44 95 GLY A N 1
ATOM 702 C CA . GLY A 1 95 ? 33.969 25.641 -18.125 1 16.44 95 GLY A CA 1
ATOM 703 C C . GLY A 1 95 ? 34.25 24.875 -16.859 1 16.44 95 GLY A C 1
ATOM 704 O O . GLY A 1 95 ? 33.5 24.984 -15.875 1 16.44 95 GLY A O 1
ATOM 705 N N . GLU A 1 96 ? 35.594 25 -16.391 1 16.42 96 GLU A N 1
ATOM 706 C CA . GLU A 1 96 ? 36.688 24.062 -16.266 1 16.42 96 GLU A CA 1
ATOM 707 C C . GLU A 1 96 ? 36.875 23.609 -14.82 1 16.42 96 GLU A C 1
ATOM 709 O O . GLU A 1 96 ? 37 22.422 -14.547 1 16.42 96 GLU A O 1
ATOM 714 N N . SER A 1 97 ? 37.125 24.484 -13.742 1 17.27 97 SER A N 1
ATOM 715 C CA . SER A 1 97 ? 38.5 24.312 -13.25 1 17.27 97 SER A CA 1
ATOM 716 C C . SER A 1 97 ? 38.594 23.156 -12.266 1 17.27 97 SER A C 1
ATOM 718 O O . SER A 1 97 ? 37.562 22.75 -11.68 1 17.27 97 SER A O 1
ATOM 720 N N . PRO A 1 98 ? 39.906 22.984 -11.625 1 18.22 98 PRO A N 1
ATOM 721 C CA . PRO A 1 98 ? 40.906 21.953 -11.305 1 18.22 98 PRO A CA 1
ATOM 722 C C . PRO A 1 98 ? 40.812 21.469 -9.852 1 18.22 98 PRO A C 1
ATOM 724 O O . PRO A 1 98 ? 41.594 20.641 -9.422 1 18.22 98 PRO A O 1
ATOM 727 N N . SER A 1 99 ? 39.781 21.797 -9.094 1 18.19 99 SER A N 1
ATOM 728 C CA . SER A 1 99 ? 40.219 21.922 -7.707 1 18.19 99 SER A CA 1
ATOM 729 C C . SER A 1 99 ? 40.719 20.594 -7.152 1 18.19 99 SER A C 1
ATOM 731 O O . SER A 1 99 ? 40.062 19.562 -7.383 1 18.19 99 SER A O 1
ATOM 733 N N . GLY A 1 100 ? 42.031 20.641 -6.727 1 19.28 100 GLY A N 1
ATOM 734 C CA . GLY A 1 100 ? 43.031 19.703 -6.25 1 19.28 100 GLY A CA 1
ATOM 735 C C . GLY A 1 100 ? 42.594 18.969 -4.992 1 19.28 100 GLY A C 1
ATOM 736 O O . GLY A 1 100 ? 41.656 19.359 -4.32 1 19.28 100 GLY A O 1
ATOM 737 N N . PRO A 1 101 ? 43.188 17.766 -4.84 1 19.59 101 PRO A N 1
ATOM 738 C CA . PRO A 1 101 ? 42.875 16.547 -4.098 1 19.59 101 PRO A CA 1
ATOM 739 C C . PRO A 1 101 ? 43.219 16.656 -2.611 1 19.59 101 PRO A C 1
ATOM 741 O O . PRO A 1 101 ? 44.375 16.734 -2.234 1 19.59 101 PRO A O 1
ATOM 744 N N . VAL A 1 102 ? 42.656 17.703 -1.877 1 18.95 102 VAL A N 1
ATOM 745 C CA . VAL A 1 102 ? 43.312 17.875 -0.585 1 18.95 102 VAL A CA 1
ATOM 746 C C . VAL A 1 102 ? 43.312 16.547 0.173 1 18.95 102 VAL A C 1
ATOM 748 O O . VAL A 1 102 ? 42.312 15.828 0.186 1 18.95 102 VAL A O 1
ATOM 751 N N . GLN A 1 103 ? 44.469 16.203 0.586 1 19.02 103 GLN A N 1
ATOM 752 C CA . GLN A 1 103 ? 45.188 15.078 1.176 1 19.02 103 GLN A CA 1
ATOM 753 C C . GLN A 1 103 ? 44.719 14.828 2.609 1 19.02 103 GLN A C 1
ATOM 755 O O . GLN A 1 103 ? 45.531 14.555 3.492 1 19.02 103 GLN A O 1
ATOM 760 N N . ASN A 1 104 ? 43.406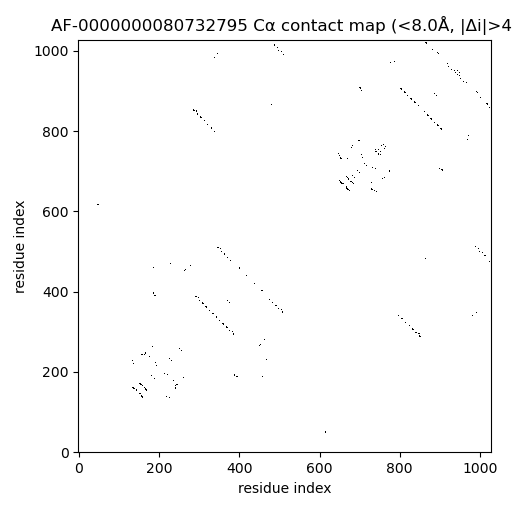 14.766 2.91 1 19.66 104 ASN A N 1
ATOM 761 C CA . ASN A 1 104 ? 43.188 14.766 4.352 1 19.66 104 ASN A CA 1
ATOM 762 C C . ASN A 1 104 ? 43.844 13.57 5.023 1 19.66 104 ASN A C 1
ATOM 764 O O . ASN A 1 104 ? 43.562 12.422 4.668 1 19.66 104 ASN A O 1
ATOM 768 N N . PRO A 1 105 ? 45.031 13.789 5.629 1 19.64 105 PRO A N 1
ATOM 769 C CA . PRO A 1 105 ? 45.969 12.812 6.188 1 19.64 105 PRO A CA 1
ATOM 770 C C . PRO A 1 105 ? 45.375 12 7.328 1 19.64 105 PRO A C 1
ATOM 772 O O . PRO A 1 105 ? 46.031 11.125 7.887 1 19.64 105 PRO A O 1
ATOM 775 N N . PHE A 1 106 ? 44.438 12.617 8.039 1 20.95 106 PHE A N 1
ATOM 776 C CA . PHE A 1 106 ? 44.469 12.266 9.453 1 20.95 106 PHE A CA 1
ATOM 777 C C . PHE A 1 106 ? 44.156 10.789 9.656 1 20.95 106 PHE A C 1
ATOM 779 O O . PHE A 1 106 ? 43.344 10.211 8.922 1 20.95 106 PHE A O 1
ATOM 786 N N . GLY A 1 107 ? 45.031 10.172 10.43 1 20.45 107 GLY A N 1
ATOM 787 C CA . GLY A 1 107 ? 45.406 8.844 10.898 1 20.45 107 GLY A CA 1
ATOM 788 C C . GLY A 1 107 ? 44.312 8.133 11.641 1 20.45 107 GLY A C 1
ATOM 789 O O . GLY A 1 107 ? 43.438 8.781 12.211 1 20.45 107 GLY A O 1
ATOM 790 N N . GLY A 1 108 ? 43.906 6.984 11.148 1 19.56 108 GLY A N 1
ATOM 791 C CA . GLY A 1 108 ? 42.875 5.992 11.414 1 19.56 108 GLY A CA 1
ATOM 792 C C . GLY A 1 108 ? 42.969 5.398 12.805 1 19.56 108 GLY A C 1
ATOM 793 O O . GLY A 1 108 ? 43.906 4.633 13.094 1 19.56 108 GLY A O 1
ATOM 794 N N . ALA A 1 109 ? 42.812 6.281 13.852 1 21.09 109 ALA A N 1
ATOM 795 C CA . ALA A 1 109 ? 42.938 5.641 15.156 1 21.09 109 ALA A CA 1
ATOM 796 C C . ALA A 1 109 ? 42.094 4.352 15.219 1 21.09 109 ALA A C 1
ATOM 798 O O . ALA A 1 109 ? 41.031 4.266 14.625 1 21.09 109 ALA A O 1
ATOM 799 N N . PRO A 1 110 ? 42.656 3.268 15.617 1 20.69 110 PRO A N 1
ATOM 800 C CA . PRO A 1 110 ? 42.219 1.866 15.594 1 20.69 110 PRO A CA 1
ATOM 801 C C . PRO A 1 110 ? 41.031 1.597 16.516 1 20.69 110 PRO A C 1
ATOM 803 O O . PRO A 1 110 ? 40.625 0.444 16.688 1 20.69 110 PRO A O 1
ATOM 806 N N . ASP A 1 111 ? 40 2.52 16.531 1 20.67 111 ASP A N 1
ATOM 807 C CA . ASP A 1 111 ? 39.156 2.283 17.672 1 20.67 111 ASP A CA 1
ATOM 808 C C . ASP A 1 111 ? 38.594 0.862 17.656 1 20.67 111 ASP A C 1
ATOM 810 O O . ASP A 1 111 ? 37.969 0.442 16.688 1 20.67 111 ASP A O 1
ATOM 814 N N . MET A 1 112 ? 39.188 -0.029 18.422 1 22.38 112 MET A N 1
ATOM 815 C CA . MET A 1 112 ? 38.938 -1.453 18.641 1 22.38 112 MET A CA 1
ATOM 816 C C . MET A 1 112 ? 37.562 -1.691 19.203 1 22.38 112 MET A C 1
ATOM 818 O O . MET A 1 112 ? 37.219 -2.797 19.641 1 22.38 112 MET A O 1
ATOM 822 N N . THR A 1 113 ? 36.75 -0.655 19.359 1 22.33 113 THR A N 1
ATOM 823 C CA . THR A 1 113 ? 35.719 -1.085 20.312 1 22.33 113 THR A CA 1
ATOM 824 C C . THR A 1 113 ? 34.938 -2.266 19.766 1 22.33 113 THR A C 1
ATOM 826 O O . THR A 1 113 ? 34.438 -2.219 18.625 1 22.33 113 THR A O 1
ATOM 829 N N . PRO A 1 114 ? 35.156 -3.432 20.359 1 23.22 114 PRO A N 1
ATOM 830 C CA . PRO A 1 114 ? 34.469 -4.66 19.938 1 23.22 114 PRO A CA 1
ATOM 831 C C . PRO A 1 114 ? 32.938 -4.535 19.938 1 23.22 114 PRO A C 1
ATOM 833 O O . PRO A 1 114 ? 32.375 -4.148 20.953 1 23.22 114 PRO A O 1
ATOM 836 N N . THR A 1 115 ? 32.406 -3.865 18.969 1 24.36 115 THR A N 1
ATOM 837 C CA . THR A 1 115 ? 30.953 -3.721 18.953 1 24.36 115 THR A CA 1
ATOM 838 C C . THR A 1 115 ? 30.266 -5.07 19.156 1 24.36 115 THR A C 1
ATOM 840 O O . THR A 1 115 ? 30.469 -6 18.375 1 24.36 115 THR A O 1
ATOM 843 N N . ALA A 1 116 ? 29.953 -5.355 20.391 1 26 116 ALA A N 1
ATOM 844 C CA . ALA A 1 116 ? 29.188 -6.527 20.812 1 26 116 ALA A CA 1
ATOM 845 C C . ALA A 1 116 ? 27.969 -6.723 19.938 1 26 116 ALA A C 1
ATOM 847 O O . ALA A 1 116 ? 27.078 -5.863 19.906 1 26 116 ALA A O 1
ATOM 848 N N . GLN A 1 117 ? 28.172 -7.289 18.781 1 24.11 117 GLN A N 1
ATOM 849 C CA . GLN A 1 117 ? 27.078 -7.57 17.875 1 24.11 117 GLN A CA 1
ATOM 850 C C . GLN A 1 117 ? 25.938 -8.289 18.594 1 24.11 117 GLN A C 1
ATOM 852 O O . GLN A 1 117 ? 26.172 -9.242 19.344 1 24.11 117 GLN A O 1
ATOM 857 N N . PRO A 1 118 ? 24.953 -7.516 18.953 1 26.91 118 PRO A N 1
ATOM 858 C CA . PRO A 1 118 ? 23.844 -8.188 19.641 1 26.91 118 PRO A CA 1
ATOM 859 C C . PRO A 1 118 ? 23.562 -9.578 19.078 1 26.91 118 PRO A C 1
ATOM 861 O O . PRO A 1 118 ? 23.859 -9.844 17.922 1 26.91 118 PRO A O 1
ATOM 864 N N . PRO A 1 119 ? 23.5 -10.562 19.969 1 25.11 119 PRO A N 1
ATOM 865 C CA . PRO A 1 119 ? 23.281 -11.961 19.578 1 25.11 119 PRO A CA 1
ATOM 866 C C . PRO A 1 119 ? 22.156 -12.125 18.562 1 25.11 119 PRO A C 1
ATOM 868 O O . PRO A 1 119 ? 21.188 -11.367 18.594 1 25.11 119 PRO A O 1
ATOM 871 N N . ALA A 1 120 ? 22.453 -12.461 17.312 1 26.81 120 ALA A N 1
ATOM 872 C CA . ALA A 1 120 ? 21.625 -12.828 16.172 1 26.81 120 ALA A CA 1
ATOM 873 C C . ALA A 1 120 ? 20.453 -13.711 16.625 1 26.81 120 ALA A C 1
ATOM 875 O O . ALA A 1 120 ? 20.641 -14.664 17.391 1 26.81 120 ALA A O 1
ATOM 876 N N . LEU A 1 121 ? 19.297 -13.07 16.766 1 27.09 121 LEU A N 1
ATOM 877 C CA . LEU A 1 121 ? 18.109 -13.867 17.016 1 27.09 121 LEU A CA 1
ATOM 878 C C . LEU A 1 121 ? 18.188 -15.211 16.297 1 27.09 121 LEU A C 1
ATOM 880 O O . LEU A 1 121 ? 18.5 -15.258 15.102 1 27.09 121 LEU A O 1
ATOM 884 N N . GLN A 1 122 ? 18.625 -16.219 17.109 1 24.7 122 GLN A N 1
ATOM 885 C CA . GLN A 1 122 ? 18.641 -17.594 16.656 1 24.7 122 GLN A CA 1
ATOM 886 C C . GLN A 1 122 ? 17.422 -17.906 15.773 1 24.7 122 GLN A C 1
ATOM 888 O O . GLN A 1 122 ? 16.281 -17.688 16.188 1 24.7 122 GLN A O 1
ATOM 893 N N . HIS A 1 123 ? 17.562 -17.656 14.469 1 26.78 123 HIS A N 1
ATOM 894 C CA . HIS A 1 123 ? 16.609 -18.203 13.508 1 26.78 123 HIS A CA 1
ATOM 895 C C . HIS A 1 123 ? 16.172 -19.609 13.891 1 26.78 123 HIS A C 1
ATOM 897 O O . HIS A 1 123 ? 17 -20.5 14.055 1 26.78 123 HIS A O 1
ATOM 903 N N . HIS A 1 124 ? 15.203 -19.625 14.836 1 26.78 124 HIS A N 1
ATOM 904 C CA . HIS A 1 124 ? 14.602 -20.938 15.047 1 26.78 124 HIS A CA 1
ATOM 905 C C . HIS A 1 124 ? 14.562 -21.75 13.75 1 26.78 124 HIS A C 1
ATOM 907 O O . HIS A 1 124 ? 14.062 -21.266 12.734 1 26.78 124 HIS A O 1
ATOM 913 N N . THR A 1 125 ? 15.578 -22.531 13.594 1 26.92 125 THR A N 1
ATOM 914 C CA . THR A 1 125 ? 15.641 -23.594 12.594 1 26.92 125 THR A CA 1
ATOM 915 C C . THR A 1 125 ? 14.312 -24.344 12.523 1 26.92 125 THR A C 1
ATOM 917 O O . THR A 1 125 ? 13.805 -24.812 13.547 1 26.92 125 THR A O 1
ATOM 920 N N . SER A 1 126 ? 13.422 -23.906 11.688 1 28.36 126 SER A N 1
ATOM 921 C CA . SER A 1 126 ? 12.25 -24.688 11.305 1 28.36 126 SER A CA 1
ATOM 922 C C . SER A 1 126 ? 12.539 -26.188 11.367 1 28.36 126 SER A C 1
ATOM 924 O O . SER A 1 126 ? 13.672 -26.609 11.125 1 28.36 126 SER A O 1
ATOM 926 N N . SER A 1 127 ? 11.844 -26.891 12.312 1 29.69 127 SER A N 1
ATOM 927 C CA . SER A 1 127 ? 11.789 -28.344 12.469 1 29.69 127 SER A CA 1
ATOM 928 C C . SER A 1 127 ? 11.945 -29.047 11.117 1 29.69 127 SER A C 1
ATOM 930 O O . SER A 1 127 ? 11.336 -28.625 10.125 1 29.69 127 SER A O 1
ATOM 932 N N . GLY A 1 128 ? 13.016 -29.672 10.953 1 29.09 128 GLY A N 1
ATOM 933 C CA . GLY A 1 128 ? 13.391 -30.562 9.867 1 29.09 128 GLY A CA 1
ATOM 934 C C . GLY A 1 128 ? 12.32 -31.578 9.531 1 29.09 128 GLY A C 1
ATOM 935 O O . GLY A 1 128 ? 12.094 -32.531 10.305 1 29.09 128 GLY A O 1
ATOM 936 N N . ARG A 1 129 ? 11.164 -31.219 9.086 1 32.28 129 ARG A N 1
ATOM 937 C CA . ARG A 1 129 ? 10.281 -32.25 8.531 1 32.28 129 ARG A CA 1
ATOM 938 C C . ARG A 1 129 ? 11.078 -33.375 7.918 1 32.28 129 ARG A C 1
ATOM 940 O O . ARG A 1 129 ? 12.078 -33.156 7.238 1 32.28 129 ARG A O 1
ATOM 947 N N . ALA A 1 130 ? 10.914 -34.594 8.359 1 32.16 130 ALA A N 1
ATOM 948 C CA . ALA A 1 130 ? 11.414 -35.906 7.957 1 32.16 130 ALA A CA 1
ATOM 949 C C . ALA A 1 130 ? 11.445 -36.031 6.434 1 32.16 130 ALA A C 1
ATOM 951 O O . ALA A 1 130 ? 10.453 -35.75 5.762 1 32.16 130 ALA A O 1
ATOM 952 N N . SER A 1 131 ? 12.594 -35.875 5.953 1 33.22 131 SER A N 1
ATOM 953 C CA . SER A 1 131 ? 12.945 -36 4.543 1 33.22 131 SER A CA 1
ATOM 954 C C . SER A 1 131 ? 12.281 -37.219 3.932 1 33.22 131 SER A C 1
ATOM 956 O O . SER A 1 131 ? 12.648 -38.375 4.25 1 33.22 131 SER A O 1
ATOM 958 N N . ARG A 1 132 ? 11.07 -37.344 3.938 1 38.12 132 ARG A N 1
ATOM 959 C CA . ARG A 1 132 ? 10.719 -38.469 3.076 1 38.12 132 ARG A CA 1
ATOM 960 C C . ARG A 1 132 ? 11.773 -38.656 1.997 1 38.12 132 ARG A C 1
ATOM 962 O O . ARG A 1 132 ? 12.664 -37.844 1.822 1 38.12 132 ARG A O 1
ATOM 969 N N . GLY A 1 133 ? 11.734 -39.5 1.027 1 41.69 133 GLY A N 1
ATOM 970 C CA . GLY A 1 133 ? 12.773 -39.812 0.052 1 41.69 133 GLY A CA 1
ATOM 971 C C . GLY A 1 133 ? 13.531 -38.562 -0.386 1 41.69 133 GLY A C 1
ATOM 972 O O . GLY A 1 133 ? 13.008 -37.438 -0.319 1 41.69 133 GLY A O 1
ATOM 973 N N . ALA A 1 134 ? 14.852 -38.438 -0.076 1 47.47 134 ALA A N 1
ATOM 974 C CA . ALA A 1 134 ? 15.82 -37.375 -0.3 1 47.47 134 ALA A CA 1
ATOM 975 C C . ALA A 1 134 ? 15.5 -36.594 -1.583 1 47.47 134 ALA A C 1
ATOM 977 O O . ALA A 1 134 ? 15.789 -37.094 -2.684 1 47.47 134 ALA A O 1
ATOM 978 N N . GLU A 1 135 ? 14.375 -35.875 -1.633 1 63.28 135 GLU A N 1
ATOM 979 C CA . GLU A 1 135 ? 14.016 -35.125 -2.828 1 63.28 135 GLU A CA 1
ATOM 980 C C . GLU A 1 135 ? 15.211 -34.344 -3.354 1 63.28 135 GLU A C 1
ATOM 982 O O . GLU A 1 135 ? 15.906 -33.656 -2.586 1 63.28 135 GLU A O 1
ATOM 987 N N . GLU A 1 136 ? 15.734 -34.719 -4.379 1 77.12 136 GLU A N 1
ATOM 988 C CA . GLU A 1 136 ? 16.797 -34.031 -5.082 1 77.12 136 GLU A CA 1
ATOM 989 C C . GLU A 1 136 ? 16.453 -32.562 -5.305 1 77.12 136 GLU A C 1
ATOM 991 O O . GLU A 1 136 ? 15.305 -32.25 -5.621 1 77.12 136 GLU A O 1
ATOM 996 N N . ASN A 1 137 ? 17.359 -31.703 -4.711 1 88.56 137 ASN A N 1
ATOM 997 C CA . ASN A 1 137 ? 17.203 -30.266 -4.914 1 88.56 137 ASN A CA 1
ATOM 998 C C . ASN A 1 137 ? 18.375 -29.672 -5.691 1 88.56 137 ASN A C 1
ATOM 1000 O O . ASN A 1 137 ? 19.531 -29.953 -5.383 1 88.56 137 ASN A O 1
ATOM 1004 N N . VAL A 1 138 ? 18 -28.984 -6.777 1 94.75 138 VAL A N 1
ATOM 1005 C CA . VAL A 1 138 ? 19 -28.328 -7.625 1 94.75 138 VAL A CA 1
ATOM 1006 C C . VAL A 1 138 ? 19 -26.828 -7.359 1 94.75 138 VAL A C 1
ATOM 1008 O O . VAL A 1 138 ? 17.953 -26.203 -7.254 1 94.75 138 VAL A O 1
ATOM 1011 N N . VAL A 1 139 ? 20.234 -26.281 -7.215 1 96 139 VAL A N 1
ATOM 1012 C CA . VAL A 1 139 ? 20.391 -24.844 -6.969 1 96 139 VAL A CA 1
ATOM 1013 C C . VAL A 1 139 ? 20.984 -24.172 -8.211 1 96 139 VAL A C 1
ATOM 1015 O O . VAL A 1 139 ? 21.938 -24.688 -8.805 1 96 139 VAL A O 1
ATOM 1018 N N . VAL A 1 140 ? 20.359 -23.062 -8.625 1 96.69 140 VAL A N 1
ATOM 1019 C CA . VAL A 1 140 ? 20.828 -22.281 -9.766 1 96.69 140 VAL A CA 1
ATOM 1020 C C . VAL A 1 140 ? 21.328 -20.938 -9.289 1 96.69 140 VAL A C 1
ATOM 1022 O O . VAL A 1 140 ? 20.625 -20.203 -8.609 1 96.69 140 VAL A O 1
ATOM 1025 N N . VAL A 1 141 ? 22.594 -20.594 -9.656 1 96.38 141 VAL A N 1
ATOM 1026 C CA . VAL A 1 141 ? 23.219 -19.328 -9.242 1 96.38 141 VAL A CA 1
ATOM 1027 C C . VAL A 1 141 ? 23.672 -18.547 -10.469 1 96.38 141 VAL A C 1
ATOM 1029 O O . VAL A 1 141 ? 24.266 -19.125 -11.391 1 96.38 141 VAL A O 1
ATOM 1032 N N . LEU A 1 142 ? 23.422 -17.281 -10.469 1 94 142 LEU A N 1
ATOM 1033 C CA . LEU A 1 142 ? 23.891 -16.422 -11.547 1 94 142 LEU A CA 1
ATOM 1034 C C . LEU A 1 142 ? 25.375 -16.156 -11.422 1 94 142 LEU A C 1
ATOM 1036 O O . LEU A 1 142 ? 25.859 -15.727 -10.367 1 94 142 LEU A O 1
ATOM 1040 N N . MET A 1 143 ? 25.969 -16.391 -12.492 1 91.81 143 MET A N 1
ATOM 1041 C CA . MET A 1 143 ? 27.406 -16.109 -12.5 1 91.81 143 MET A CA 1
ATOM 1042 C C . MET A 1 143 ? 27.656 -14.617 -12.719 1 91.81 143 MET A C 1
ATOM 1044 O O . MET A 1 143 ? 26.938 -13.969 -13.492 1 91.81 143 MET A O 1
ATOM 1048 N N . PRO A 1 144 ? 28.562 -14.008 -12.016 1 84.75 144 PRO A N 1
ATOM 1049 C CA . PRO A 1 144 ? 28.797 -12.555 -12.047 1 84.75 144 PRO A CA 1
ATOM 1050 C C . PRO A 1 144 ? 29.219 -12.055 -13.422 1 84.75 144 PRO A C 1
ATOM 1052 O O . PRO A 1 144 ? 28.844 -10.953 -13.82 1 84.75 144 PRO A O 1
ATOM 1055 N N . GLU A 1 145 ? 30 -12.664 -14.195 1 78.38 145 GLU A N 1
ATOM 1056 C CA . GLU A 1 145 ? 30.547 -12.148 -15.445 1 78.38 145 GLU A CA 1
ATOM 1057 C C . GLU A 1 145 ? 29.75 -12.625 -16.656 1 78.38 145 GLU A C 1
ATOM 1059 O O . GLU A 1 145 ? 29.281 -13.758 -16.672 1 78.38 145 GLU A O 1
ATOM 1064 N N . LYS A 1 146 ? 29.375 -11.531 -17.391 1 78.81 146 LYS A N 1
ATOM 1065 C CA . LYS A 1 146 ? 28.828 -11.906 -18.688 1 78.81 146 LYS A CA 1
ATOM 1066 C C . LYS A 1 146 ? 29.891 -12.523 -19.594 1 78.81 146 LYS A C 1
ATOM 1068 O O . LYS A 1 146 ? 31.062 -12.18 -19.484 1 78.81 146 LYS A O 1
ATOM 1073 N N . GLU A 1 147 ? 29.5 -13.492 -20.188 1 78.12 147 GLU A N 1
ATOM 1074 C CA . GLU A 1 147 ? 30.422 -14.141 -21.109 1 78.12 147 GLU A CA 1
ATOM 1075 C C . GLU A 1 147 ? 30.031 -13.883 -22.547 1 78.12 147 GLU A C 1
ATOM 1077 O O . GLU A 1 147 ? 28.859 -13.617 -22.844 1 78.12 147 GLU A O 1
ATOM 1082 N N . GLY A 1 148 ? 30.984 -13.922 -23.375 1 73.31 148 GLY A N 1
ATOM 1083 C CA . GLY A 1 148 ? 30.766 -13.734 -24.797 1 73.31 148 GLY A CA 1
ATOM 1084 C C . GLY A 1 148 ? 31.359 -12.445 -25.328 1 73.31 148 GLY A C 1
ATOM 1085 O O . GLY A 1 148 ? 31.922 -11.648 -24.578 1 73.31 148 GLY A O 1
ATOM 1086 N N . VAL A 1 149 ? 31.375 -12.445 -26.672 1 69.62 149 VAL A N 1
ATOM 1087 C CA . VAL A 1 149 ? 31.859 -11.25 -27.359 1 69.62 149 VAL A CA 1
ATOM 1088 C C . VAL A 1 149 ? 30.875 -10.102 -27.141 1 69.62 149 VAL A C 1
ATOM 1090 O O . VAL A 1 149 ? 29.703 -10.336 -26.859 1 69.62 149 VAL A O 1
ATOM 1093 N N . PHE A 1 150 ? 31.312 -8.906 -27.219 1 65.75 150 PHE A N 1
ATOM 1094 C CA . PHE A 1 150 ? 30.641 -7.668 -26.844 1 65.75 150 PHE A CA 1
ATOM 1095 C C . PHE A 1 150 ? 29.203 -7.68 -27.328 1 65.75 150 PHE A C 1
ATOM 1097 O O . PHE A 1 150 ? 28.281 -7.34 -26.562 1 65.75 150 PHE A O 1
ATOM 1104 N N . MET A 1 151 ? 28.906 -8.172 -28.547 1 70.38 151 MET A N 1
ATOM 1105 C CA . MET A 1 151 ? 27.562 -8.086 -29.109 1 70.38 151 MET A CA 1
ATOM 1106 C C . MET A 1 151 ? 26.719 -9.289 -28.688 1 70.38 151 MET A C 1
ATOM 1108 O O . MET A 1 151 ? 25.484 -9.266 -28.812 1 70.38 151 MET A O 1
ATOM 1112 N N . PHE A 1 152 ? 27.406 -10.312 -28.125 1 71.75 152 PHE A N 1
ATOM 1113 C CA . PHE A 1 152 ? 26.688 -11.539 -27.812 1 71.75 152 PHE A CA 1
ATOM 1114 C C . PHE A 1 152 ? 26.922 -11.953 -26.359 1 71.75 152 PHE A C 1
ATOM 1116 O O . PHE A 1 152 ? 27.078 -13.141 -26.062 1 71.75 152 PHE A O 1
ATOM 1123 N N . GLN A 1 153 ? 26.844 -10.953 -25.625 1 80.5 153 GLN A N 1
ATOM 1124 C CA . GLN A 1 153 ? 27.094 -11.266 -24.219 1 80.5 153 GLN A CA 1
ATOM 1125 C C . GLN A 1 153 ? 25.891 -11.961 -23.594 1 80.5 153 GLN A C 1
ATOM 1127 O O . GLN A 1 153 ? 24.75 -11.656 -23.938 1 80.5 153 GLN A O 1
ATOM 1132 N N . HIS A 1 154 ? 26.188 -13.047 -22.984 1 83.94 154 HIS A N 1
ATOM 1133 C CA . HIS A 1 154 ? 25.125 -13.758 -22.281 1 83.94 154 HIS A CA 1
ATOM 1134 C C . HIS A 1 154 ? 25.516 -14.047 -20.828 1 83.94 154 HIS A C 1
ATOM 1136 O O . HIS A 1 154 ? 26.688 -13.977 -20.469 1 83.94 154 HIS A O 1
ATOM 1142 N N . HIS A 1 155 ? 24.5 -14.266 -20.109 1 88 155 HIS A N 1
ATOM 1143 C CA . HIS A 1 155 ? 24.672 -14.656 -18.703 1 88 155 HIS A CA 1
ATOM 1144 C C . HIS A 1 155 ? 24.812 -16.172 -18.578 1 88 155 HIS A C 1
ATOM 1146 O O . HIS A 1 155 ? 24.141 -16.922 -19.281 1 88 155 HIS A O 1
ATOM 1152 N N . ASN A 1 156 ? 25.719 -16.531 -17.688 1 92.56 156 ASN A N 1
ATOM 1153 C CA . ASN A 1 156 ? 25.875 -17.938 -17.359 1 92.56 156 ASN A CA 1
ATOM 1154 C C . ASN A 1 156 ? 25.312 -18.266 -15.977 1 92.56 156 ASN A C 1
ATOM 1156 O O . ASN A 1 156 ? 25.297 -17.406 -15.094 1 92.56 156 ASN A O 1
ATOM 1160 N N . TYR A 1 157 ? 24.828 -19.469 -15.898 1 95.5 157 TYR A N 1
ATOM 1161 C CA . TYR A 1 157 ? 24.266 -19.953 -14.641 1 95.5 157 TYR A CA 1
ATOM 1162 C C . TYR A 1 157 ? 25.031 -21.172 -14.141 1 95.5 157 TYR A C 1
ATOM 1164 O O . TYR A 1 157 ? 25.312 -22.109 -14.906 1 95.5 157 TYR A O 1
ATOM 1172 N N . GLU A 1 158 ? 25.359 -21.109 -12.93 1 96.25 158 GLU A N 1
ATOM 1173 C CA . GLU A 1 158 ? 25.938 -22.281 -12.273 1 96.25 158 GLU A CA 1
ATOM 1174 C C . GLU A 1 158 ? 24.844 -23.156 -11.656 1 96.25 158 GLU A C 1
ATOM 1176 O O . GLU A 1 158 ? 24.031 -22.672 -10.859 1 96.25 158 GLU A O 1
ATOM 1181 N N . ILE A 1 159 ? 24.828 -24.391 -12.062 1 96.81 159 ILE A N 1
ATOM 1182 C CA . ILE A 1 159 ? 23.844 -25.344 -11.578 1 96.81 159 ILE A CA 1
ATOM 1183 C C . ILE A 1 159 ? 24.516 -26.375 -10.664 1 96.81 159 ILE A C 1
ATOM 1185 O O . ILE A 1 159 ? 25.453 -27.047 -11.07 1 96.81 159 ILE A O 1
ATOM 1189 N N . SER A 1 160 ? 23.953 -26.469 -9.438 1 96 160 SER A N 1
ATOM 1190 C CA . SER A 1 160 ? 24.516 -27.406 -8.477 1 96 160 SER A CA 1
ATOM 1191 C C . SER A 1 160 ? 23.469 -28.422 -8.016 1 96 160 SER A C 1
ATOM 1193 O O . SER A 1 160 ? 22.375 -28.047 -7.598 1 96 160 SER A O 1
ATOM 1195 N N . SER A 1 161 ? 23.797 -29.641 -8.203 1 91.75 161 SER A N 1
ATOM 1196 C CA . SER A 1 161 ? 22.953 -30.719 -7.699 1 91.75 161 SER A CA 1
ATOM 1197 C C . SER A 1 161 ? 23.594 -31.391 -6.48 1 91.75 161 SER A C 1
ATOM 1199 O O . SER A 1 161 ? 24.672 -31.984 -6.586 1 91.75 161 SER A O 1
ATOM 1201 N N . ILE A 1 162 ? 22.953 -31.406 -5.398 1 86.81 162 ILE A N 1
ATOM 1202 C CA . ILE A 1 162 ? 23.516 -31.922 -4.152 1 86.81 162 ILE A CA 1
ATOM 1203 C C . ILE A 1 162 ? 23.547 -33.469 -4.191 1 86.81 162 ILE A C 1
ATOM 1205 O O . ILE A 1 162 ? 24.562 -34.062 -3.859 1 86.81 162 ILE A O 1
ATOM 1209 N N . ARG A 1 163 ? 22.5 -34 -4.617 1 88.38 163 ARG A N 1
ATOM 1210 C CA . ARG A 1 163 ? 22.391 -35.438 -4.656 1 88.38 163 ARG A CA 1
ATOM 1211 C C . ARG A 1 163 ? 23.438 -36.062 -5.602 1 88.38 163 ARG A C 1
ATOM 1213 O O . ARG A 1 163 ? 24.031 -37.094 -5.297 1 88.38 163 ARG A O 1
ATOM 1220 N N . ARG A 1 164 ? 23.641 -35.344 -6.68 1 87.5 164 ARG A N 1
ATOM 1221 C CA . ARG A 1 164 ? 24.547 -35.875 -7.695 1 87.5 164 ARG A CA 1
ATOM 1222 C C . ARG A 1 164 ? 25.969 -35.344 -7.484 1 87.5 164 ARG A C 1
ATOM 1224 O O . ARG A 1 164 ? 26.906 -35.812 -8.148 1 87.5 164 ARG A O 1
ATOM 1231 N N . GLY A 1 165 ? 26.156 -34.406 -6.551 1 89.25 165 GLY A N 1
ATOM 1232 C CA . GLY A 1 165 ? 27.469 -33.844 -6.281 1 89.25 165 GLY A CA 1
ATOM 1233 C C . GLY A 1 165 ? 28.094 -33.188 -7.492 1 89.25 165 GLY A C 1
ATOM 1234 O O . GLY A 1 165 ? 29.297 -33.344 -7.734 1 89.25 165 GLY A O 1
ATOM 1235 N N . SER A 1 166 ? 27.312 -32.594 -8.32 1 93.19 166 SER A N 1
ATOM 1236 C CA . SER A 1 166 ? 27.812 -32 -9.562 1 93.19 166 SER A CA 1
ATOM 1237 C C . SER A 1 166 ? 27.609 -30.5 -9.586 1 93.19 166 SER A C 1
ATOM 1239 O O . SER A 1 166 ? 26.703 -29.984 -8.914 1 93.19 166 SER A O 1
ATOM 1241 N N . LYS A 1 167 ? 28.5 -29.891 -10.312 1 94.81 167 LYS A N 1
ATOM 1242 C CA . LYS A 1 167 ? 28.422 -28.453 -10.625 1 94.81 167 LYS A CA 1
ATOM 1243 C C . LYS A 1 167 ? 28.719 -28.203 -12.102 1 94.81 167 LYS A C 1
ATOM 1245 O O . LYS A 1 167 ? 29.781 -28.562 -12.594 1 94.81 167 LYS A O 1
ATOM 1250 N N . VAL A 1 168 ? 27.766 -27.625 -12.727 1 96 168 VAL A N 1
ATOM 1251 C CA . VAL A 1 168 ? 27.938 -27.391 -14.156 1 96 168 VAL A CA 1
ATOM 1252 C C . VAL A 1 168 ? 27.531 -25.953 -14.5 1 96 168 VAL A C 1
ATOM 1254 O O . VAL A 1 168 ? 26.844 -25.297 -13.719 1 96 168 VAL A O 1
ATOM 1257 N N . ILE A 1 169 ? 28 -25.469 -15.688 1 94.81 169 ILE A N 1
ATOM 1258 C CA . ILE A 1 169 ? 27.656 -24.125 -16.172 1 94.81 169 ILE A CA 1
ATOM 1259 C C . ILE A 1 169 ? 26.781 -24.234 -17.422 1 94.81 169 ILE A C 1
ATOM 1261 O O . ILE A 1 169 ? 27.109 -24.969 -18.344 1 94.81 169 ILE A O 1
ATOM 1265 N N . ARG A 1 170 ? 25.656 -23.578 -17.312 1 95.69 170 ARG A N 1
ATOM 1266 C CA . ARG A 1 170 ? 24.734 -23.547 -18.453 1 95.69 170 ARG A CA 1
ATOM 1267 C C . ARG A 1 170 ? 24.312 -22.109 -18.781 1 95.69 170 ARG A C 1
ATOM 1269 O O . ARG A 1 170 ? 24.328 -21.234 -17.906 1 95.69 170 ARG A O 1
ATOM 1276 N N . ARG A 1 171 ? 23.969 -21.828 -19.969 1 92.44 171 ARG A N 1
ATOM 1277 C CA . ARG A 1 171 ? 23.344 -20.562 -20.375 1 92.44 171 ARG A CA 1
ATOM 1278 C C . ARG A 1 171 ? 21.875 -20.781 -20.719 1 92.44 171 ARG A C 1
ATOM 1280 O O . ARG A 1 171 ? 21.406 -21.922 -20.781 1 92.44 171 ARG A O 1
ATOM 1287 N N . TYR A 1 172 ? 21.094 -19.781 -20.969 1 93.94 172 TYR A N 1
ATOM 1288 C CA . TYR A 1 172 ? 19.656 -19.875 -21.188 1 93.94 172 TYR A CA 1
ATOM 1289 C C . TYR A 1 172 ? 19.344 -20.719 -22.422 1 93.94 172 TYR A C 1
ATOM 1291 O O . TYR A 1 172 ? 18.406 -21.516 -22.422 1 93.94 172 TYR A O 1
ATOM 1299 N N . SER A 1 173 ? 20.094 -20.562 -23.469 1 93.06 173 SER A N 1
ATOM 1300 C CA . SER A 1 173 ? 19.859 -21.281 -24.719 1 93.06 173 SER A CA 1
ATOM 1301 C C . SER A 1 173 ? 20 -22.781 -24.516 1 93.06 173 SER A C 1
ATOM 1303 O O . SER A 1 173 ? 19.375 -23.578 -25.219 1 93.06 173 SER A O 1
ATOM 1305 N N . ASP A 1 174 ? 20.781 -23.188 -23.578 1 95.75 174 ASP A N 1
ATOM 1306 C CA . ASP A 1 174 ? 20.922 -24.594 -23.25 1 95.75 174 ASP A CA 1
ATOM 1307 C C . ASP A 1 174 ? 19.625 -25.156 -22.688 1 95.75 174 ASP A C 1
ATOM 1309 O O . ASP A 1 174 ? 19.234 -26.281 -23.016 1 95.75 174 ASP A O 1
ATOM 1313 N N . PHE A 1 175 ? 19.031 -24.359 -21.859 1 97.06 175 PHE A N 1
ATOM 1314 C CA . PHE A 1 175 ? 17.75 -24.766 -21.297 1 97.06 175 PHE A CA 1
ATOM 1315 C C . PHE A 1 175 ? 16.703 -24.938 -22.406 1 97.06 175 PHE A C 1
ATOM 1317 O O . PHE A 1 175 ? 15.938 -25.891 -22.406 1 97.06 175 PHE A O 1
ATOM 1324 N N . VAL A 1 176 ? 16.719 -24.016 -23.328 1 96.69 176 VAL A N 1
ATOM 1325 C CA . VAL A 1 176 ? 15.781 -24.047 -24.438 1 96.69 176 VAL A CA 1
ATOM 1326 C C . VAL A 1 176 ? 16 -25.312 -25.266 1 96.69 176 VAL A C 1
ATOM 1328 O O . VAL A 1 176 ? 15.047 -26 -25.641 1 96.69 176 VAL A O 1
ATOM 1331 N N . TRP A 1 177 ? 17.188 -25.562 -25.484 1 96 177 TRP A N 1
ATOM 1332 C CA . TRP A 1 177 ? 17.547 -26.75 -26.25 1 96 177 TRP A CA 1
ATOM 1333 C C . TRP A 1 177 ? 17.078 -28.016 -25.547 1 96 177 TRP A C 1
ATOM 1335 O O . TRP A 1 177 ? 16.5 -28.906 -26.172 1 96 177 TRP A O 1
ATOM 1345 N N . LEU A 1 178 ? 17.359 -28.094 -24.266 1 97.12 178 LEU A N 1
ATOM 1346 C CA . LEU A 1 178 ? 16.938 -29.266 -23.5 1 97.12 178 LEU A CA 1
ATOM 1347 C C . LEU A 1 178 ? 15.438 -29.469 -23.594 1 97.12 178 LEU A C 1
ATOM 1349 O O . LEU A 1 178 ? 14.977 -30.594 -23.859 1 97.12 178 LEU A O 1
ATOM 1353 N N . LEU A 1 179 ? 14.719 -28.406 -23.422 1 97.88 179 LEU A N 1
ATOM 1354 C CA . LEU A 1 179 ? 13.266 -28.5 -23.469 1 97.88 179 LEU A CA 1
ATOM 1355 C C . LEU A 1 179 ? 12.781 -28.922 -24.859 1 97.88 179 LEU A C 1
ATOM 1357 O O . LEU A 1 179 ? 11.859 -29.734 -24.984 1 97.88 179 LEU A O 1
ATOM 1361 N N . ASP A 1 180 ? 13.383 -28.453 -25.875 1 96.81 180 ASP A N 1
ATOM 1362 C CA . ASP A 1 180 ? 13.039 -28.828 -27.25 1 96.81 180 ASP A CA 1
ATOM 1363 C C . ASP A 1 180 ? 13.234 -30.328 -27.469 1 96.81 180 ASP A C 1
ATOM 1365 O O . ASP A 1 180 ? 12.391 -30.984 -28.078 1 96.81 180 ASP A O 1
ATOM 1369 N N . CYS A 1 181 ? 14.328 -30.844 -26.953 1 96.81 181 CYS A N 1
ATOM 1370 C CA . CYS A 1 181 ? 14.602 -32.281 -27.062 1 96.81 181 CYS A CA 1
ATOM 1371 C C . CYS A 1 181 ? 13.555 -33.094 -26.312 1 96.81 181 CYS A C 1
ATOM 1373 O O . CYS A 1 181 ? 13.086 -34.125 -26.797 1 96.81 181 CYS A O 1
ATOM 1375 N N . LEU A 1 182 ? 13.227 -32.562 -25.156 1 98 182 LEU A N 1
ATOM 1376 C CA . LEU A 1 182 ? 12.25 -33.281 -24.344 1 98 182 LEU A CA 1
ATOM 1377 C C . LEU A 1 182 ? 10.867 -33.25 -25 1 98 182 LEU A C 1
ATOM 1379 O O . LEU A 1 182 ? 10.109 -34.219 -24.906 1 98 182 LEU A O 1
ATOM 1383 N N . HIS A 1 183 ? 10.547 -32.156 -25.734 1 97.81 183 HIS A N 1
ATOM 1384 C CA . HIS A 1 183 ? 9.281 -32.062 -26.453 1 97.81 183 HIS A CA 1
ATOM 1385 C C . HIS A 1 183 ? 9.203 -33.125 -27.562 1 97.81 183 HIS A C 1
ATOM 1387 O O . HIS A 1 183 ? 8.133 -33.656 -27.828 1 97.81 183 HIS A O 1
ATOM 1393 N N . LYS A 1 184 ? 10.266 -33.406 -28.141 1 96.88 184 LYS A N 1
ATOM 1394 C CA . LYS A 1 184 ? 10.312 -34.406 -29.234 1 96.88 184 LYS A CA 1
ATOM 1395 C C . LYS A 1 184 ? 10.258 -35.812 -28.688 1 96.88 184 LYS A C 1
ATOM 1397 O O . LYS A 1 184 ? 9.531 -36.656 -29.219 1 96.88 184 LYS A O 1
ATOM 1402 N N . ARG A 1 185 ? 10.922 -36.031 -27.594 1 96.75 185 ARG A N 1
ATOM 1403 C CA . ARG A 1 185 ? 11.047 -37.375 -27.047 1 96.75 185 ARG A CA 1
ATOM 1404 C C . ARG A 1 185 ? 9.82 -37.75 -26.234 1 96.75 185 ARG A C 1
ATOM 1406 O O . ARG A 1 185 ? 9.398 -38.906 -26.234 1 96.75 185 ARG A O 1
ATOM 1413 N N . TYR A 1 186 ? 9.273 -36.781 -25.516 1 97.69 186 TYR A N 1
ATOM 1414 C CA . TYR A 1 186 ? 8.18 -37.031 -24.578 1 97.69 186 TYR A CA 1
ATOM 1415 C C . TYR A 1 186 ? 7.012 -36.094 -24.844 1 97.69 186 TYR A C 1
ATOM 1417 O O . TYR A 1 186 ? 6.586 -35.344 -23.953 1 97.69 186 TYR A O 1
ATOM 1425 N N . PRO A 1 187 ? 6.391 -36.156 -25.953 1 97.06 187 PRO A N 1
ATOM 1426 C CA . PRO A 1 187 ? 5.34 -35.188 -26.312 1 97.06 187 PRO A CA 1
ATOM 1427 C C . PRO A 1 187 ? 4.102 -35.312 -25.422 1 97.06 187 PRO A C 1
ATOM 1429 O O . PRO A 1 187 ? 3.316 -34.375 -25.328 1 97.06 187 PRO A O 1
ATOM 1432 N N . PHE A 1 188 ? 3.916 -36.469 -24.734 1 97.75 188 PHE A N 1
ATOM 1433 C CA . PHE A 1 188 ? 2.66 -36.688 -24.016 1 97.75 188 PHE A CA 1
ATOM 1434 C C . PHE A 1 188 ? 2.891 -36.75 -22.516 1 97.75 188 PHE A C 1
ATOM 1436 O O . PHE A 1 188 ? 2.035 -37.219 -21.766 1 97.75 188 PHE A O 1
ATOM 1443 N N . ARG A 1 189 ? 4.043 -36.281 -22.078 1 98.56 189 ARG A N 1
ATOM 1444 C CA . ARG A 1 189 ? 4.332 -36.125 -20.656 1 98.56 189 ARG A CA 1
ATOM 1445 C C . ARG A 1 189 ? 4.273 -34.688 -20.234 1 98.56 189 ARG A C 1
ATOM 1447 O O . ARG A 1 189 ? 4.32 -33.781 -21.078 1 98.56 189 ARG A O 1
ATOM 1454 N N . ILE A 1 190 ? 4.137 -34.5 -18.922 1 98.62 190 ILE A N 1
ATOM 1455 C CA . ILE A 1 190 ? 4.141 -33.125 -18.359 1 98.62 190 ILE A CA 1
ATOM 1456 C C . ILE A 1 190 ? 5.562 -32.594 -18.375 1 98.62 190 ILE A C 1
ATOM 1458 O O . ILE A 1 190 ? 6.457 -33.125 -17.719 1 98.62 190 ILE A O 1
ATOM 1462 N N . LEU A 1 191 ? 5.719 -31.531 -19.141 1 98.69 191 LEU A N 1
ATOM 1463 C CA . LEU A 1 191 ? 7.02 -30.875 -19.25 1 98.69 191 LEU A CA 1
ATOM 1464 C C . LEU A 1 191 ? 7.008 -29.516 -18.547 1 98.69 191 LEU A C 1
ATOM 1466 O O . LEU A 1 191 ? 6.035 -28.766 -18.656 1 98.69 191 LEU A O 1
ATOM 1470 N N . PRO A 1 192 ? 8.062 -29.266 -17.828 1 97.81 192 PRO A N 1
ATOM 1471 C CA . PRO A 1 192 ? 8.109 -27.984 -17.109 1 97.81 192 PRO A CA 1
ATOM 1472 C C . PRO A 1 192 ? 8.18 -26.781 -18.047 1 97.81 192 PRO A C 1
ATOM 1474 O O . PRO A 1 192 ? 8.461 -26.938 -19.234 1 97.81 192 PRO A O 1
ATOM 1477 N N . LEU A 1 193 ? 7.926 -25.641 -17.469 1 97.06 193 LEU A N 1
ATOM 1478 C CA . LEU A 1 193 ? 7.883 -24.391 -18.219 1 97.06 193 LEU A CA 1
ATOM 1479 C C . LEU A 1 193 ? 9.195 -23.625 -18.094 1 97.06 193 LEU A C 1
ATOM 1481 O O . LEU A 1 193 ? 9.797 -23.609 -17.016 1 97.06 193 LEU A O 1
ATOM 1485 N N . LEU A 1 194 ? 9.516 -23.094 -19.172 1 96.75 194 LEU A N 1
ATOM 1486 C CA . LEU A 1 194 ? 10.688 -22.219 -19.156 1 96.75 194 LEU A CA 1
ATOM 1487 C C . LEU A 1 194 ? 10.273 -20.766 -19.031 1 96.75 194 LEU A C 1
ATOM 1489 O O . LEU A 1 194 ? 9.289 -20.328 -19.625 1 96.75 194 LEU A O 1
ATOM 1493 N N . PRO A 1 195 ? 11.078 -20.062 -18.156 1 94.62 195 PRO A N 1
ATOM 1494 C CA . PRO A 1 195 ? 10.82 -18.609 -18.172 1 94.62 195 PRO A CA 1
ATOM 1495 C C . PRO A 1 195 ? 11.055 -17.984 -19.531 1 94.62 195 PRO A C 1
ATOM 1497 O O . PRO A 1 195 ? 11.828 -18.5 -20.344 1 94.62 195 PRO A O 1
ATOM 1500 N N . PRO A 1 196 ? 10.375 -16.859 -19.797 1 89.25 196 PRO A N 1
ATOM 1501 C CA . PRO A 1 196 ? 10.453 -16.266 -21.141 1 89.25 196 PRO A CA 1
ATOM 1502 C C . PRO A 1 196 ? 11.812 -15.641 -21.422 1 89.25 196 PRO A C 1
ATOM 1504 O O . PRO A 1 196 ? 12.555 -15.305 -20.5 1 89.25 196 PRO A O 1
ATOM 1507 N N . LYS A 1 197 ? 12.047 -15.625 -22.75 1 81.44 197 LYS A N 1
ATOM 1508 C CA . LYS A 1 197 ? 13.242 -14.914 -23.203 1 81.44 197 LYS A CA 1
ATOM 1509 C C . LYS A 1 197 ? 13.023 -13.406 -23.188 1 81.44 197 LYS A C 1
ATOM 1511 O O . LYS A 1 197 ? 11.891 -12.93 -23.297 1 81.44 197 LYS A O 1
ATOM 1516 N N . ARG A 1 198 ? 14.023 -12.656 -22.812 1 72.81 198 ARG A N 1
ATOM 1517 C CA . ARG A 1 198 ? 13.891 -11.203 -22.812 1 72.81 198 ARG A CA 1
ATOM 1518 C C . ARG A 1 198 ? 13.539 -10.68 -24.203 1 72.81 198 ARG A C 1
ATOM 1520 O O . ARG A 1 198 ? 14.141 -11.086 -25.203 1 72.81 198 ARG A O 1
ATOM 1527 N N . VAL A 1 199 ? 12.242 -10.281 -24.469 1 58.53 199 VAL A N 1
ATOM 1528 C CA . VAL A 1 199 ? 11.961 -9.641 -25.75 1 58.53 199 VAL A CA 1
ATOM 1529 C C . VAL A 1 199 ? 12.328 -8.156 -25.672 1 58.53 199 VAL A C 1
ATOM 1531 O O . VAL A 1 199 ? 11.891 -7.445 -24.766 1 58.53 199 VAL A O 1
ATOM 1534 N N . GLY A 1 200 ? 13.555 -7.91 -26.031 1 50.91 200 GLY A N 1
ATOM 1535 C CA . GLY A 1 200 ? 13.914 -6.504 -26.109 1 50.91 200 GLY A CA 1
ATOM 1536 C C . GLY A 1 200 ? 12.852 -5.652 -26.781 1 50.91 200 GLY A C 1
ATOM 1537 O O . GLY A 1 200 ? 12.414 -5.961 -27.891 1 50.91 200 GLY A O 1
ATOM 1538 N N . VAL A 1 201 ? 11.82 -5.316 -26.078 1 43.38 201 VAL A N 1
ATOM 1539 C CA . VAL A 1 201 ? 11.023 -4.297 -26.75 1 43.38 201 VAL A CA 1
ATOM 1540 C C . VAL A 1 201 ? 11.891 -3.068 -27.031 1 43.38 201 VAL A C 1
ATOM 1542 O O . VAL A 1 201 ? 12.531 -2.529 -26.125 1 43.38 201 VAL A O 1
ATOM 1545 N N . ASN A 1 202 ? 11.656 -2.562 -28.406 1 39.88 202 ASN A N 1
ATOM 1546 C CA . ASN A 1 202 ? 12.211 -1.456 -29.18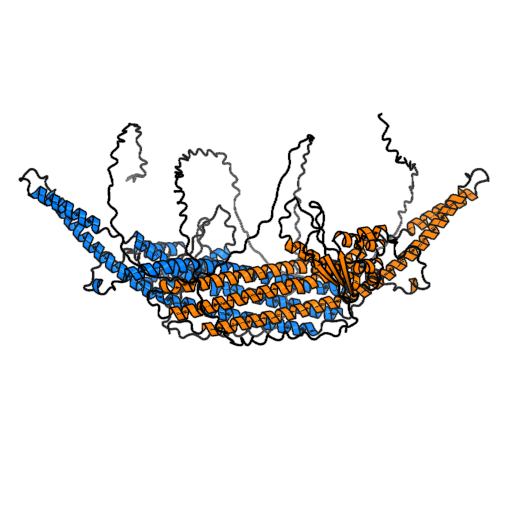8 1 39.88 202 ASN A CA 1
ATOM 1547 C C . ASN A 1 202 ? 13.469 -0.885 -28.531 1 39.88 202 ASN A C 1
ATOM 1549 O O . ASN A 1 202 ? 13.539 0.314 -28.266 1 39.88 202 ASN A O 1
ATOM 1553 N N . GLY A 1 203 ? 14.516 -1.388 -28.234 1 42.06 203 GLY A N 1
ATOM 1554 C CA . GLY A 1 203 ? 15.789 -0.776 -27.875 1 42.06 203 GLY A CA 1
ATOM 1555 C C . GLY A 1 203 ? 15.953 -0.543 -26.391 1 42.06 203 GLY A C 1
ATOM 1556 O O . GLY A 1 203 ? 17.047 -0.207 -25.922 1 42.06 203 GLY A O 1
ATOM 1557 N N . SER A 1 204 ? 14.922 0.171 -25.734 1 43.12 204 SER A N 1
ATOM 1558 C CA . SER A 1 204 ? 15.141 0.589 -24.344 1 43.12 204 SER A CA 1
ATOM 1559 C C . SER A 1 204 ? 15.164 -0.61 -23.406 1 43.12 204 SER A C 1
ATOM 1561 O O . SER A 1 204 ? 14.148 -1.282 -23.219 1 43.12 204 SER A O 1
ATOM 1563 N N . HIS A 1 205 ? 16.156 -1.357 -23.453 1 44.25 205 HIS A N 1
ATOM 1564 C CA . HIS A 1 205 ? 16.562 -2.342 -22.469 1 44.25 205 HIS A CA 1
ATOM 1565 C C . HIS A 1 205 ? 16.422 -1.783 -21.047 1 44.25 205 HIS A C 1
ATOM 1567 O O . HIS A 1 205 ? 17.016 -2.316 -20.109 1 44.25 205 HIS A O 1
ATOM 1573 N N . LEU A 1 206 ? 16.016 -0.521 -20.859 1 44.19 206 LEU A N 1
ATOM 1574 C CA . LEU A 1 206 ? 16.219 0.207 -19.609 1 44.19 206 LEU A CA 1
ATOM 1575 C C . LEU A 1 206 ? 15.539 -0.506 -18.453 1 44.19 206 LEU A C 1
ATOM 1577 O O . LEU A 1 206 ? 15.562 -0.023 -17.312 1 44.19 206 LEU A O 1
ATOM 1581 N N . SER A 1 207 ? 14.57 -1.193 -18.688 1 47.19 207 SER A N 1
ATOM 1582 C CA . SER A 1 207 ? 14 -1.552 -17.391 1 47.19 207 SER A CA 1
ATOM 1583 C C . SER A 1 207 ? 15.016 -2.287 -16.516 1 47.19 207 SER A C 1
ATOM 1585 O O . SER A 1 207 ? 16 -2.828 -17.031 1 47.19 207 SER A O 1
ATOM 1587 N N . ASN A 1 208 ? 14.867 -2.27 -15.203 1 55.72 208 ASN A N 1
ATOM 1588 C CA . ASN A 1 208 ? 15.734 -2.756 -14.133 1 55.72 208 ASN A CA 1
ATOM 1589 C C . ASN A 1 208 ? 16.188 -4.188 -14.383 1 55.72 208 ASN A C 1
ATOM 1591 O O . ASN A 1 208 ? 15.445 -5.137 -14.141 1 55.72 208 ASN A O 1
ATOM 1595 N N . ASP A 1 209 ? 17.266 -4.438 -15.141 1 69.75 209 ASP A N 1
ATOM 1596 C CA . ASP A 1 209 ? 18 -5.621 -15.602 1 69.75 209 ASP A CA 1
ATOM 1597 C C . ASP A 1 209 ? 18.203 -6.613 -14.461 1 69.75 209 ASP A C 1
ATOM 1599 O O . ASP A 1 209 ? 18.047 -7.82 -14.648 1 69.75 209 ASP A O 1
ATOM 1603 N N . GLY A 1 210 ? 18.281 -6.008 -13.297 1 80.44 210 GLY A N 1
ATOM 1604 C CA . GLY A 1 210 ? 18.578 -6.902 -12.188 1 80.44 210 GLY A CA 1
ATOM 1605 C C . GLY A 1 210 ? 17.391 -7.734 -11.75 1 80.44 210 GLY A C 1
ATOM 1606 O O . GLY A 1 210 ? 17.516 -8.93 -11.508 1 80.44 210 GLY A O 1
ATOM 1607 N N . ALA A 1 211 ? 16.266 -7.098 -11.789 1 85.12 211 ALA A N 1
ATOM 1608 C CA . ALA A 1 211 ? 15.062 -7.797 -11.375 1 85.12 211 ALA A CA 1
ATOM 1609 C C . ALA A 1 211 ? 14.68 -8.875 -12.383 1 85.12 211 ALA A C 1
ATOM 1611 O O . ALA A 1 211 ? 14.25 -9.969 -12.008 1 85.12 211 ALA A O 1
ATOM 1612 N N . PHE A 1 212 ? 14.836 -8.617 -13.617 1 88.19 212 PHE A N 1
ATOM 1613 C CA . PHE A 1 212 ? 14.508 -9.586 -14.664 1 88.19 212 PHE A CA 1
ATOM 1614 C C . PHE A 1 212 ? 15.414 -10.805 -14.57 1 88.19 212 PHE A C 1
ATOM 1616 O O . PHE A 1 212 ? 14.945 -11.945 -14.664 1 88.19 212 PHE A O 1
ATOM 1623 N N . ILE A 1 213 ? 16.641 -10.562 -14.391 1 89.88 213 ILE A N 1
ATOM 1624 C CA . ILE A 1 213 ? 17.641 -11.633 -14.352 1 89.88 213 ILE A CA 1
ATOM 1625 C C . ILE A 1 213 ? 17.375 -12.539 -13.148 1 89.88 213 ILE A C 1
ATOM 1627 O O . ILE A 1 213 ? 17.469 -13.758 -13.25 1 89.88 213 ILE A O 1
ATOM 1631 N N . GLU A 1 214 ? 17.031 -11.922 -12.086 1 92.5 214 GLU A N 1
ATOM 1632 C CA . GLU A 1 214 ? 16.734 -12.695 -10.883 1 92.5 214 GLU A CA 1
ATOM 1633 C C . GLU A 1 214 ? 15.461 -13.523 -11.078 1 92.5 214 GLU A C 1
ATOM 1635 O O . GLU A 1 214 ? 15.406 -14.688 -10.672 1 92.5 214 GLU A O 1
ATOM 1640 N N . LYS A 1 215 ? 14.5 -12.961 -11.664 1 93.31 215 LYS A N 1
ATOM 1641 C CA . LYS A 1 215 ? 13.273 -13.688 -11.969 1 93.31 215 LYS A CA 1
ATOM 1642 C C . LYS A 1 215 ? 13.547 -14.875 -12.891 1 93.31 215 LYS A C 1
ATOM 1644 O O . LYS A 1 215 ? 12.992 -15.953 -12.711 1 93.31 215 LYS A O 1
ATOM 1649 N N . ARG A 1 216 ? 14.359 -14.648 -13.844 1 94 216 ARG A N 1
ATOM 1650 C CA . ARG A 1 216 ? 14.719 -15.734 -14.75 1 94 216 ARG A CA 1
ATOM 1651 C C . ARG A 1 216 ? 15.461 -16.844 -14.008 1 94 216 ARG A C 1
ATOM 1653 O O . ARG A 1 216 ? 15.164 -18.031 -14.188 1 94 216 ARG A O 1
ATOM 1660 N N . ARG A 1 217 ? 16.469 -16.438 -13.227 1 95.94 217 ARG A N 1
ATOM 1661 C CA . ARG A 1 217 ? 17.203 -17.406 -12.445 1 95.94 217 ARG A CA 1
ATOM 1662 C C . ARG A 1 217 ? 16.266 -18.281 -11.625 1 95.94 217 ARG A C 1
ATOM 1664 O O . ARG A 1 217 ? 16.406 -19.516 -11.609 1 95.94 217 ARG A O 1
ATOM 1671 N N . ARG A 1 218 ? 15.289 -17.719 -10.969 1 96.69 218 ARG A N 1
ATOM 1672 C CA . ARG A 1 218 ? 14.32 -18.453 -10.164 1 96.69 218 ARG A CA 1
ATOM 1673 C C . ARG A 1 218 ? 13.445 -19.359 -11.031 1 96.69 218 ARG A C 1
ATOM 1675 O O . ARG A 1 218 ? 13.117 -20.469 -10.633 1 96.69 218 ARG A O 1
ATOM 1682 N N . GLY A 1 219 ? 13.102 -18.766 -12.18 1 97.25 219 GLY A N 1
ATOM 1683 C CA . GLY A 1 219 ? 12.344 -19.562 -13.125 1 97.25 219 GLY A CA 1
ATOM 1684 C C . GLY A 1 219 ? 13.094 -20.797 -13.602 1 97.25 219 GLY A C 1
ATOM 1685 O O . GLY A 1 219 ? 12.516 -21.875 -13.742 1 97.25 219 GLY A O 1
ATOM 1686 N N . LEU A 1 220 ? 14.359 -20.641 -13.836 1 97.69 220 LEU A N 1
ATOM 1687 C CA . LEU A 1 220 ? 15.195 -21.766 -14.258 1 97.69 220 LEU A CA 1
ATOM 1688 C C . LEU A 1 220 ? 15.336 -22.797 -13.141 1 97.69 220 LEU A C 1
ATOM 1690 O O . LEU A 1 220 ? 15.359 -24 -13.398 1 97.69 220 LEU A O 1
ATOM 1694 N N . SER A 1 221 ? 15.398 -22.281 -11.961 1 97.12 221 SER A N 1
ATOM 1695 C CA . SER A 1 221 ? 15.445 -23.172 -10.805 1 97.12 221 SER A CA 1
ATOM 1696 C C . SER A 1 221 ? 14.172 -24.016 -10.703 1 97.12 221 SER A C 1
ATOM 1698 O O . SER A 1 221 ? 14.234 -25.219 -10.484 1 97.12 221 SER A O 1
ATOM 1700 N N . ARG A 1 222 ? 13.016 -23.406 -10.875 1 97.19 222 ARG A N 1
ATOM 1701 C CA . ARG A 1 222 ? 11.75 -24.141 -10.844 1 97.19 222 ARG A CA 1
ATOM 1702 C C . ARG A 1 222 ? 11.695 -25.188 -11.961 1 97.19 222 ARG A C 1
ATOM 1704 O O . ARG A 1 222 ? 11.234 -26.297 -11.75 1 97.19 222 ARG A O 1
ATOM 1711 N N . PHE A 1 223 ? 12.203 -24.797 -13.078 1 97.88 223 PHE A N 1
ATOM 1712 C CA . PHE A 1 223 ? 12.242 -25.672 -14.242 1 97.88 223 PHE A CA 1
ATOM 1713 C C . PHE A 1 223 ? 13.016 -26.953 -13.93 1 97.88 223 PHE A C 1
ATOM 1715 O O . PHE A 1 223 ? 12.508 -28.047 -14.117 1 97.88 223 PHE A O 1
ATOM 1722 N N . LEU A 1 224 ? 14.203 -26.797 -13.477 1 97.69 224 LEU A N 1
ATOM 1723 C CA . LEU A 1 224 ? 15.078 -27.938 -13.234 1 97.69 224 LEU A CA 1
ATOM 1724 C C . LEU A 1 224 ? 14.539 -28.812 -12.102 1 97.69 224 LEU A C 1
ATOM 1726 O O . LEU A 1 224 ? 14.602 -30.031 -12.172 1 97.69 224 LEU A O 1
ATOM 1730 N N . ASN A 1 225 ? 14.047 -28.172 -11.094 1 96.88 225 ASN A N 1
ATOM 1731 C CA . ASN A 1 225 ? 13.523 -28.953 -9.961 1 96.88 225 ASN A CA 1
ATOM 1732 C C . ASN A 1 225 ? 12.266 -29.719 -10.344 1 96.88 225 ASN A C 1
ATOM 1734 O O . ASN A 1 225 ? 12.016 -30.797 -9.828 1 96.88 225 ASN A O 1
ATOM 1738 N N . ALA A 1 226 ? 11.516 -29.156 -11.281 1 97.25 226 ALA A N 1
ATOM 1739 C CA . ALA A 1 226 ? 10.367 -29.891 -11.805 1 97.25 226 ALA A CA 1
ATOM 1740 C C . ALA A 1 226 ? 10.812 -31.125 -12.586 1 97.25 226 ALA A C 1
ATOM 1742 O O . ALA A 1 226 ? 10.203 -32.188 -12.484 1 97.25 226 ALA A O 1
ATOM 1743 N N . LEU A 1 227 ? 11.875 -31 -13.312 1 97.19 227 LEU A N 1
ATOM 1744 C CA . LEU A 1 227 ? 12.414 -32.125 -14.078 1 97.19 227 LEU A CA 1
ATOM 1745 C C . LEU A 1 227 ? 12.891 -33.25 -13.164 1 97.19 227 LEU A C 1
ATOM 1747 O O . LEU A 1 227 ? 12.594 -34.406 -13.398 1 97.19 227 LEU A O 1
ATOM 1751 N N . ILE A 1 228 ? 13.531 -32.875 -12.141 1 94.88 228 ILE A N 1
ATOM 1752 C CA . ILE A 1 228 ? 14.172 -33.844 -11.281 1 94.88 228 ILE A CA 1
ATOM 1753 C C . ILE A 1 228 ? 13.109 -34.562 -10.422 1 94.88 228 ILE A C 1
ATOM 1755 O O . ILE A 1 228 ? 13.305 -35.688 -9.984 1 94.88 228 ILE A O 1
ATOM 1759 N N . ARG A 1 229 ? 12.008 -33.938 -10.211 1 94.12 229 ARG A N 1
ATOM 1760 C CA . ARG A 1 229 ? 10.938 -34.5 -9.414 1 94.12 229 ARG A CA 1
ATOM 1761 C C . ARG A 1 229 ? 10.102 -35.469 -10.242 1 94.12 229 ARG A C 1
ATOM 1763 O O . ARG A 1 229 ? 9.406 -36.344 -9.688 1 94.12 229 ARG A O 1
ATOM 1770 N N . HIS A 1 230 ? 10.141 -35.281 -11.516 1 96.56 230 HIS A N 1
ATOM 1771 C CA . HIS A 1 230 ? 9.359 -36.156 -12.398 1 96.56 230 HIS A CA 1
ATOM 1772 C C . HIS A 1 230 ? 9.953 -37.562 -12.445 1 96.56 230 HIS A C 1
ATOM 1774 O O . HIS A 1 230 ? 11.156 -37.719 -12.688 1 96.56 230 HIS A O 1
ATOM 1780 N N . PRO A 1 231 ? 9.18 -38.531 -12.258 1 96 231 PRO A N 1
ATOM 1781 C CA . PRO A 1 231 ? 9.688 -39.906 -12.125 1 96 231 PRO A CA 1
ATOM 1782 C C . PRO A 1 231 ? 10.406 -40.406 -13.383 1 96 231 PRO A C 1
ATOM 1784 O O . PRO A 1 231 ? 11.375 -41.156 -13.289 1 96 231 PRO A O 1
ATOM 1787 N N . ILE A 1 232 ? 9.977 -40.031 -14.57 1 97.12 232 ILE A N 1
ATOM 1788 C CA . ILE A 1 232 ? 10.531 -40.5 -15.828 1 97.12 232 ILE A CA 1
ATOM 1789 C C . ILE A 1 232 ? 11.602 -39.562 -16.328 1 97.12 232 ILE A C 1
ATOM 1791 O O . ILE A 1 232 ? 12.703 -39.969 -16.703 1 97.12 232 ILE A O 1
ATOM 1795 N N . LEU A 1 233 ? 11.32 -38.25 -16.297 1 97.25 233 LEU A N 1
ATOM 1796 C CA . LEU A 1 233 ? 12.219 -37.25 -16.859 1 97.25 233 LEU A CA 1
ATOM 1797 C C . LEU A 1 233 ? 13.5 -37.156 -16.047 1 97.25 233 LEU A C 1
ATOM 1799 O O . LEU A 1 233 ? 14.562 -36.844 -16.578 1 97.25 233 LEU A O 1
ATOM 1803 N N . SER A 1 234 ? 13.43 -37.469 -14.75 1 95.5 234 SER A N 1
ATOM 1804 C CA . SER A 1 234 ? 14.602 -37.375 -13.891 1 95.5 234 SER A CA 1
ATOM 1805 C C . SER A 1 234 ? 15.656 -38.406 -14.289 1 95.5 234 SER A C 1
ATOM 1807 O O . SER A 1 234 ? 16.844 -38.219 -14.016 1 95.5 234 SER A O 1
ATOM 1809 N N . GLN A 1 235 ? 15.172 -39.438 -14.945 1 94.88 235 GLN A N 1
ATOM 1810 C CA . GLN A 1 235 ? 16.062 -40.531 -15.32 1 94.88 235 GLN A CA 1
ATOM 1811 C C . GLN A 1 235 ? 16.484 -40.438 -16.781 1 94.88 235 GLN A C 1
ATOM 1813 O O . GLN A 1 235 ? 17.328 -41.188 -17.25 1 94.88 235 GLN A O 1
ATOM 1818 N N . GLU A 1 236 ? 15.898 -39.469 -17.453 1 94.75 236 GLU A N 1
ATOM 1819 C CA . GLU A 1 236 ? 16.234 -39.281 -18.859 1 94.75 236 GLU A CA 1
ATOM 1820 C C . GLU A 1 236 ? 17.703 -38.906 -19.031 1 94.75 236 GLU A C 1
ATOM 1822 O O . GLU A 1 236 ? 18.219 -38.062 -18.297 1 94.75 236 GLU A O 1
ATOM 1827 N N . GLN A 1 237 ? 18.344 -39.531 -19.984 1 93.06 237 GLN A N 1
ATOM 1828 C CA . GLN A 1 237 ? 19.781 -39.375 -20.188 1 93.06 237 GLN A CA 1
ATOM 1829 C C . GLN A 1 237 ? 20.141 -37.906 -20.469 1 93.06 237 GLN A C 1
ATOM 1831 O O . GLN A 1 237 ? 21.156 -37.438 -19.984 1 93.06 237 GLN A O 1
ATOM 1836 N N . LEU A 1 238 ? 19.344 -37.312 -21.25 1 94.69 238 LEU A N 1
ATOM 1837 C CA . LEU A 1 238 ? 19.609 -35.906 -21.594 1 94.69 238 LEU A CA 1
ATOM 1838 C C . LEU A 1 238 ? 19.562 -35.031 -20.359 1 94.69 238 LEU A C 1
ATOM 1840 O O . LEU A 1 238 ? 20.359 -34.094 -20.234 1 94.69 238 LEU A O 1
ATOM 1844 N N . VAL A 1 239 ? 18.641 -35.281 -19.438 1 95.75 239 VAL A N 1
ATOM 1845 C CA . VAL A 1 239 ? 18.5 -34.5 -18.203 1 95.75 239 VAL A CA 1
ATOM 1846 C C . VAL A 1 239 ? 19.688 -34.781 -17.281 1 95.75 239 VAL A C 1
ATOM 1848 O O . VAL A 1 239 ? 20.281 -33.844 -16.734 1 95.75 239 VAL A O 1
ATOM 1851 N N . VAL A 1 240 ? 20.078 -36 -17.172 1 94.12 240 VAL A N 1
ATOM 1852 C CA . VAL A 1 240 ? 21.219 -36.375 -16.344 1 94.12 240 VAL A CA 1
ATOM 1853 C C . VAL A 1 240 ? 22.484 -35.75 -16.859 1 94.12 240 VAL A C 1
ATOM 1855 O O . VAL A 1 240 ? 23.266 -35.156 -16.094 1 94.12 240 VAL A O 1
ATOM 1858 N N . MET A 1 241 ? 22.672 -35.812 -18.141 1 93.62 241 MET A N 1
ATOM 1859 C CA . MET A 1 241 ? 23.859 -35.188 -18.75 1 93.62 241 MET A CA 1
ATOM 1860 C C . MET A 1 241 ? 23.875 -33.688 -18.516 1 93.62 241 MET A C 1
ATOM 1862 O O . MET A 1 241 ? 24.906 -33.125 -18.203 1 93.62 241 MET A O 1
ATOM 1866 N N . PHE A 1 242 ? 22.719 -33.062 -18.688 1 96 242 PHE A N 1
ATOM 1867 C CA . PHE A 1 242 ? 22.594 -31.641 -18.531 1 96 242 PHE A CA 1
ATOM 1868 C C . PHE A 1 242 ? 23.062 -31.203 -17.141 1 96 242 PHE A C 1
ATOM 1870 O O . PHE A 1 242 ? 23.656 -30.141 -16.984 1 96 242 PHE A O 1
ATOM 1877 N N . LEU A 1 243 ? 22.859 -32.031 -16.125 1 95.44 243 LEU A N 1
ATOM 1878 C CA . LEU A 1 243 ? 23.109 -31.703 -14.727 1 95.44 243 LEU A CA 1
ATOM 1879 C C . LEU A 1 243 ? 24.516 -32.125 -14.312 1 95.44 243 LEU A C 1
ATOM 1881 O O . LEU A 1 243 ? 25.016 -31.719 -13.273 1 95.44 243 LEU A O 1
ATOM 1885 N N . THR A 1 244 ? 25.156 -32.938 -15.18 1 94.25 244 THR A N 1
ATOM 1886 C CA . THR A 1 244 ? 26.344 -33.562 -14.641 1 94.25 244 THR A CA 1
ATOM 1887 C C . THR A 1 244 ? 27.547 -33.312 -15.555 1 94.25 244 THR A C 1
ATOM 1889 O O . THR A 1 244 ? 28.688 -33.312 -15.094 1 94.25 244 THR A O 1
ATOM 1892 N N . VAL A 1 245 ? 27.344 -33.156 -16.781 1 93.44 245 VAL A N 1
ATOM 1893 C CA . VAL A 1 245 ? 28.469 -33.062 -17.703 1 93.44 245 VAL A CA 1
ATOM 1894 C C . VAL A 1 245 ? 29.016 -31.641 -17.703 1 93.44 245 VAL A C 1
ATOM 1896 O O . VAL A 1 245 ? 28.312 -30.703 -18.125 1 93.44 245 VAL A O 1
ATOM 1899 N N . PRO A 1 246 ? 30.172 -31.438 -17.297 1 91.31 246 PRO A N 1
ATOM 1900 C CA . PRO A 1 246 ? 30.719 -30.094 -17.156 1 91.31 246 PRO A CA 1
ATOM 1901 C C . PRO A 1 246 ? 31.078 -29.469 -18.516 1 91.31 246 PRO A C 1
ATOM 1903 O O . PRO A 1 246 ? 31.234 -28.234 -18.594 1 91.31 246 PRO A O 1
ATOM 1906 N N . THR A 1 247 ? 31.172 -30.188 -19.562 1 84.88 247 THR A N 1
ATOM 1907 C CA . THR A 1 247 ? 31.516 -29.688 -20.875 1 84.88 247 THR A CA 1
ATOM 1908 C C . THR A 1 247 ? 30.453 -28.734 -21.406 1 84.88 247 THR A C 1
ATOM 1910 O O . THR A 1 247 ? 29.266 -28.906 -21.109 1 84.88 247 THR A O 1
ATOM 1913 N N . GLU A 1 248 ? 30.938 -27.797 -22.156 1 85.75 248 GLU A N 1
ATOM 1914 C CA . GLU A 1 248 ? 29.984 -26.906 -22.828 1 85.75 248 GLU A CA 1
ATOM 1915 C C . GLU A 1 248 ? 29.047 -27.688 -23.734 1 85.75 248 GLU A C 1
ATOM 1917 O O . GLU A 1 248 ? 29.484 -28.547 -24.5 1 85.75 248 GLU A O 1
ATOM 1922 N N . LEU A 1 249 ? 27.781 -27.328 -23.625 1 86.12 249 LEU A N 1
ATOM 1923 C CA . LEU A 1 249 ? 26.766 -28.141 -24.297 1 86.12 249 LEU A CA 1
ATOM 1924 C C . LEU A 1 249 ? 26.938 -28.062 -25.812 1 86.12 249 LEU A C 1
ATOM 1926 O O . LEU A 1 249 ? 26.672 -29.031 -26.531 1 86.12 249 LEU A O 1
ATOM 1930 N N . SER A 1 250 ? 27.391 -26.922 -26.281 1 84.69 250 SER A N 1
ATOM 1931 C CA . SER A 1 250 ? 27.594 -26.766 -27.719 1 84.69 250 SER A CA 1
ATOM 1932 C C . SER A 1 250 ? 28.641 -27.75 -28.234 1 84.69 250 SER A C 1
ATOM 1934 O O . SER A 1 250 ? 28.516 -28.281 -29.344 1 84.69 250 SER A O 1
ATOM 1936 N N . VAL A 1 251 ? 29.578 -27.969 -27.469 1 86.94 251 VAL A N 1
ATOM 1937 C CA . VAL A 1 251 ? 30.641 -28.906 -27.812 1 86.94 251 VAL A CA 1
ATOM 1938 C C . VAL A 1 251 ? 30.156 -30.328 -27.625 1 86.94 251 VAL A C 1
ATOM 1940 O O . VAL A 1 251 ? 30.391 -31.188 -28.469 1 86.94 251 VAL A O 1
ATOM 1943 N N . TRP A 1 252 ? 29.422 -30.531 -26.594 1 88.62 252 TRP A N 1
ATOM 1944 C CA . TRP A 1 252 ? 28.922 -31.859 -26.281 1 88.62 252 TRP A CA 1
ATOM 1945 C C . TRP A 1 252 ? 27.938 -32.344 -27.344 1 88.62 252 TRP A C 1
ATOM 1947 O O . TRP A 1 252 ? 27.969 -33.5 -27.734 1 88.62 252 TRP A O 1
ATOM 1957 N N . ARG A 1 253 ? 27.125 -31.516 -27.797 1 86.75 253 ARG A N 1
ATOM 1958 C CA . ARG A 1 253 ? 26.094 -31.828 -28.781 1 86.75 253 ARG A CA 1
ATOM 1959 C C . ARG A 1 253 ? 26.719 -32.344 -30.078 1 86.75 253 ARG A C 1
ATOM 1961 O O . ARG A 1 253 ? 26.109 -33.156 -30.781 1 86.75 253 ARG A O 1
ATOM 1968 N N . LYS A 1 254 ? 27.906 -31.875 -30.406 1 86.12 254 LYS A N 1
ATOM 1969 C CA . LYS A 1 254 ? 28.594 -32.281 -31.641 1 86.12 254 LYS A CA 1
ATOM 1970 C C . LYS A 1 254 ? 29.188 -33.688 -31.5 1 86.12 254 LYS A C 1
ATOM 1972 O O . LYS A 1 254 ? 29.344 -34.375 -32.5 1 86.12 254 LYS A O 1
ATOM 1977 N N . GLN A 1 255 ? 29.438 -34.031 -30.359 1 85.56 255 GLN A N 1
ATOM 1978 C CA . GLN A 1 255 ? 30.141 -35.312 -30.109 1 85.56 255 GLN A CA 1
ATOM 1979 C C . GLN A 1 255 ? 29.156 -36.406 -29.75 1 85.56 255 GLN A C 1
ATOM 1981 O O . GLN A 1 255 ? 29.438 -37.594 -29.984 1 85.56 255 GLN A O 1
ATOM 1986 N N . ALA A 1 256 ? 28.016 -36 -29.266 1 83.44 256 ALA A N 1
ATOM 1987 C CA . ALA A 1 256 ? 27.109 -37 -28.703 1 83.44 256 ALA A CA 1
ATOM 1988 C C . ALA A 1 256 ? 26.062 -37.438 -29.734 1 83.44 256 ALA A C 1
ATOM 1990 O O . ALA A 1 256 ? 25.672 -36.656 -30.594 1 83.44 256 ALA A O 1
ATOM 1991 N N . THR A 1 257 ? 25.812 -38.719 -29.719 1 83.69 257 THR A N 1
ATOM 1992 C CA . THR A 1 257 ? 24.672 -39.25 -30.469 1 83.69 257 THR A CA 1
ATOM 1993 C C . THR A 1 257 ? 23.391 -39.156 -29.625 1 83.69 257 THR A C 1
ATOM 1995 O O . THR A 1 257 ? 23.25 -39.875 -28.641 1 83.69 257 THR A O 1
ATOM 1998 N N . ILE A 1 258 ? 22.641 -38.188 -29.953 1 83.38 258 ILE A N 1
ATOM 1999 C CA . ILE A 1 258 ? 21.438 -37.906 -29.188 1 83.38 258 ILE A CA 1
ATOM 2000 C C . ILE A 1 258 ? 20.219 -38.438 -29.953 1 83.38 258 ILE A C 1
ATOM 2002 O O . ILE A 1 258 ? 20.031 -38.125 -31.125 1 83.38 258 ILE A O 1
ATOM 2006 N N . SER A 1 259 ? 19.547 -39.406 -29.375 1 84.25 259 SER A N 1
ATOM 2007 C CA . SER A 1 259 ? 18.281 -39.844 -29.969 1 84.25 259 SER A CA 1
ATOM 2008 C C . SER A 1 259 ? 17.094 -39.094 -29.328 1 84.25 259 SER A C 1
ATOM 2010 O O . SER A 1 259 ? 16.906 -39.156 -28.109 1 84.25 259 SER A O 1
ATOM 2012 N N . VAL A 1 260 ? 16.391 -38.375 -30.219 1 91 260 VAL A N 1
ATOM 2013 C CA . VAL A 1 260 ? 15.234 -37.656 -29.719 1 91 260 VAL A CA 1
ATOM 2014 C C . VAL A 1 260 ? 13.961 -38.219 -30.344 1 91 260 VAL A C 1
ATOM 2016 O O . VAL A 1 260 ? 13.039 -37.469 -30.672 1 91 260 VAL A O 1
ATOM 2019 N N . GLN A 1 261 ? 13.977 -39.531 -30.484 1 92 261 GLN A N 1
ATOM 2020 C CA . GLN A 1 261 ? 12.789 -40.188 -31.031 1 92 261 GLN A CA 1
ATOM 2021 C C . GLN A 1 261 ? 11.688 -40.281 -29.984 1 92 261 GLN A C 1
ATOM 2023 O O . GLN A 1 261 ? 11.969 -40.5 -28.797 1 92 261 GLN A O 1
ATOM 2028 N N . ASP A 1 262 ? 10.539 -40.25 -30.516 1 94.25 262 ASP A N 1
ATOM 2029 C CA . ASP A 1 262 ? 9.367 -40.375 -29.656 1 94.25 262 ASP A CA 1
ATOM 2030 C C . ASP A 1 262 ? 9.43 -41.656 -28.828 1 94.25 262 ASP A C 1
ATOM 2032 O O . ASP A 1 262 ? 9.789 -42.719 -29.359 1 94.25 262 ASP A O 1
ATOM 2036 N N . GLU A 1 263 ? 9.078 -41.562 -27.562 1 94 263 GLU A N 1
ATOM 2037 C CA . GLU A 1 263 ? 9.219 -42.688 -26.641 1 94 263 GLU A CA 1
ATOM 2038 C C . GLU A 1 263 ? 8.352 -43.875 -27.062 1 94 263 GLU A C 1
ATOM 2040 O O . GLU A 1 263 ? 8.602 -45 -26.656 1 94 263 GLU A O 1
ATOM 2045 N N . PHE A 1 264 ? 7.387 -43.688 -27.969 1 93.75 264 PHE A N 1
ATOM 2046 C CA . PHE A 1 264 ? 6.473 -44.75 -28.297 1 93.75 264 PHE A CA 1
ATOM 2047 C C . PHE A 1 264 ? 6.766 -45.281 -29.703 1 93.75 264 PHE A C 1
ATOM 2049 O O . PHE A 1 264 ? 6.133 -46.25 -30.141 1 93.75 264 PHE A O 1
ATOM 2056 N N . THR A 1 265 ? 7.785 -44.656 -30.297 1 89.5 265 THR A N 1
ATOM 2057 C CA . THR A 1 265 ? 8.125 -45.094 -31.641 1 89.5 265 THR A CA 1
ATOM 2058 C C . THR A 1 265 ? 8.656 -46.531 -31.609 1 89.5 265 THR A C 1
ATOM 2060 O O . THR A 1 265 ? 9.547 -46.844 -30.812 1 89.5 265 THR A O 1
ATOM 2063 N N . ASP A 1 266 ? 8.07 -47.5 -32.344 1 83.94 266 ASP A N 1
ATOM 2064 C CA . ASP A 1 266 ? 8.477 -48.875 -32.594 1 83.94 266 ASP A CA 1
ATOM 2065 C C . ASP A 1 266 ? 8.375 -49.719 -31.328 1 83.94 266 ASP A C 1
ATOM 2067 O O . ASP A 1 266 ? 9.094 -50.719 -31.172 1 83.94 266 ASP A O 1
ATOM 2071 N N . ARG A 1 267 ? 7.531 -49.344 -30.422 1 89.38 267 ARG A N 1
ATOM 2072 C CA . ARG A 1 267 ? 7.32 -50.094 -29.203 1 89.38 267 ARG A CA 1
ATOM 2073 C C . ARG A 1 267 ? 6.199 -51.125 -29.375 1 89.38 267 ARG A C 1
ATOM 2075 O O . ARG A 1 267 ? 5.16 -50.812 -29.969 1 89.38 267 ARG A O 1
ATOM 2082 N N . ALA A 1 268 ? 6.488 -52.281 -28.969 1 90.19 268 ALA A N 1
ATOM 2083 C CA . ALA A 1 268 ? 5.469 -53.312 -29.047 1 90.19 268 ALA A CA 1
ATOM 2084 C C . ALA A 1 268 ? 4.477 -53.219 -27.891 1 90.19 268 ALA A C 1
ATOM 2086 O O . ALA A 1 268 ? 4.855 -52.906 -26.766 1 90.19 268 ALA A O 1
ATOM 2087 N N . LEU A 1 269 ? 3.254 -53.469 -28.234 1 93.56 269 LEU A N 1
ATOM 2088 C CA . LEU A 1 269 ? 2.197 -53.375 -27.234 1 93.56 269 LEU A CA 1
ATOM 2089 C C . LEU A 1 269 ? 2.176 -54.656 -26.375 1 93.56 269 LEU A C 1
ATOM 2091 O O . LEU A 1 269 ? 1.955 -55.75 -26.875 1 93.56 269 LEU A O 1
ATOM 2095 N N . PRO A 1 270 ? 2.455 -54.5 -25.141 1 93.88 270 PRO A N 1
ATOM 2096 C CA . PRO A 1 270 ? 2.346 -55.656 -24.266 1 93.88 270 PRO A CA 1
ATOM 2097 C C . PRO A 1 270 ? 0.93 -56.25 -24.203 1 93.88 270 PRO A C 1
ATOM 2099 O O . PRO A 1 270 ? -0.045 -55.469 -24.172 1 93.88 270 PRO A O 1
ATOM 2102 N N . PRO A 1 271 ? 0.922 -57.5 -24.172 1 92.12 271 PRO A N 1
ATOM 2103 C CA . PRO A 1 271 ? -0.409 -58.125 -24.109 1 92.12 271 PRO A CA 1
ATOM 2104 C C . PRO A 1 271 ? -1.169 -57.75 -22.844 1 92.12 271 PRO A C 1
ATOM 2106 O O . PRO A 1 271 ? -0.584 -57.75 -21.75 1 92.12 271 PRO A O 1
ATOM 2109 N N . GLY A 1 272 ? -2.377 -57.281 -22.969 1 93.38 272 GLY A N 1
ATOM 2110 C CA . GLY A 1 272 ? -3.236 -57.031 -21.828 1 93.38 272 GLY A CA 1
ATOM 2111 C C . GLY A 1 272 ? -3.225 -55.594 -21.391 1 93.38 272 GLY A C 1
ATOM 2112 O O . GLY A 1 272 ? -4.012 -55.188 -20.531 1 93.38 272 GLY A O 1
ATOM 2113 N N . LEU A 1 273 ? -2.336 -54.812 -21.984 1 94.44 273 LEU A N 1
ATOM 2114 C CA . LEU A 1 273 ? -2.23 -53.406 -21.562 1 94.44 273 LEU A CA 1
ATOM 2115 C C . LEU A 1 273 ? -3.52 -52.656 -21.875 1 94.44 273 LEU A C 1
ATOM 2117 O O . LEU A 1 273 ? -4.027 -51.938 -21.016 1 94.44 273 LEU A O 1
ATOM 2121 N N . GLU A 1 274 ? -4.039 -52.75 -23.016 1 93.56 274 GLU A N 1
ATOM 2122 C CA . GLU A 1 274 ? -5.254 -52.062 -23.438 1 93.56 274 GLU A CA 1
ATOM 2123 C C . GLU A 1 274 ? -6.422 -52.375 -22.5 1 93.56 274 GLU A C 1
ATOM 2125 O O . GLU A 1 274 ? -7.168 -51.5 -22.109 1 93.56 274 GLU A O 1
ATOM 2130 N N . ASP A 1 275 ? -6.531 -53.656 -22.078 1 93.06 275 ASP A N 1
ATOM 2131 C CA . ASP A 1 275 ? -7.633 -54.125 -21.234 1 93.06 275 ASP A CA 1
ATOM 2132 C C . ASP A 1 275 ? -7.453 -53.625 -19.797 1 93.06 275 ASP A C 1
ATOM 2134 O O . ASP A 1 275 ? -8.422 -53.531 -19.047 1 93.06 275 ASP A O 1
ATOM 2138 N N . SER A 1 276 ? -6.215 -53.438 -19.469 1 94.69 276 SER A N 1
ATOM 2139 C CA . SER A 1 276 ? -5.91 -53 -18.109 1 94.69 276 SER A CA 1
ATOM 2140 C C . SER A 1 276 ? -6.262 -51.531 -17.875 1 94.69 276 SER A C 1
ATOM 2142 O O . SER A 1 276 ? -6.391 -51.094 -16.734 1 94.69 276 SER A O 1
ATOM 2144 N N . LEU A 1 277 ? -6.465 -50.812 -18.969 1 95.25 277 LEU A N 1
ATOM 2145 C CA . LEU A 1 277 ? -6.773 -49.375 -18.859 1 95.25 277 LEU A CA 1
ATOM 2146 C C . LEU A 1 277 ? -8.258 -49.156 -18.578 1 95.25 277 LEU A C 1
ATOM 2148 O O . LEU A 1 277 ? -9.109 -49.781 -19.219 1 95.25 277 LEU A O 1
ATOM 2152 N N . PRO A 1 278 ? -8.562 -48.375 -17.594 1 93.44 278 PRO A N 1
ATOM 2153 C CA . PRO A 1 278 ? -9.969 -48.094 -17.266 1 93.44 278 PRO A CA 1
ATOM 2154 C C . PRO A 1 278 ? -10.742 -47.531 -18.453 1 93.44 278 PRO A C 1
ATOM 2156 O O . PRO A 1 278 ? -10.203 -46.719 -19.219 1 93.44 278 PRO A O 1
ATOM 2159 N N . ALA A 1 279 ? -11.977 -47.844 -18.547 1 91 279 ALA A N 1
ATOM 2160 C CA . ALA A 1 279 ? -12.836 -47.375 -19.641 1 91 279 ALA A CA 1
ATOM 2161 C C . ALA A 1 279 ? -13.18 -45.906 -19.5 1 91 279 ALA A C 1
ATOM 2163 O O . ALA A 1 279 ? -13.461 -45.219 -20.484 1 91 279 ALA A O 1
ATOM 2164 N N . GLU A 1 280 ? -13.086 -45.375 -18.297 1 93.5 280 GLU A N 1
ATOM 2165 C CA . GLU A 1 280 ? -13.508 -44 -18.016 1 93.5 280 GLU A CA 1
ATOM 2166 C C . GLU A 1 280 ? -12.336 -43.031 -18.109 1 93.5 280 GLU A C 1
ATOM 2168 O O . GLU A 1 280 ? -12.43 -41.906 -17.656 1 93.5 280 GLU A O 1
ATOM 2173 N N . LEU A 1 281 ? -11.258 -43.469 -18.734 1 95.69 281 LEU A N 1
ATOM 2174 C CA . LEU A 1 281 ? -10.047 -42.688 -18.766 1 95.69 281 LEU A CA 1
ATOM 2175 C C . LEU A 1 281 ? -10.258 -41.406 -19.562 1 95.69 281 LEU A C 1
ATOM 2177 O O . LEU A 1 281 ? -9.766 -40.344 -19.188 1 95.69 281 LEU A O 1
ATOM 2181 N N . GLU A 1 282 ? -10.953 -41.5 -20.672 1 94.94 282 GLU A N 1
ATOM 2182 C CA . GLU A 1 282 ? -11.188 -40.312 -21.5 1 94.94 282 GLU A CA 1
ATOM 2183 C C . GLU A 1 282 ? -12.008 -39.281 -20.75 1 94.94 282 GLU A C 1
ATOM 2185 O O . GLU A 1 282 ? -11.766 -38.062 -20.875 1 94.94 282 GLU A O 1
ATOM 2190 N N . ASP A 1 283 ? -12.953 -39.75 -19.984 1 97 283 ASP A N 1
ATOM 2191 C CA . ASP A 1 283 ? -13.734 -38.812 -19.141 1 97 283 ASP A CA 1
ATOM 2192 C C . ASP A 1 283 ? -12.859 -38.156 -18.078 1 97 283 ASP A C 1
ATOM 2194 O O . ASP A 1 283 ? -13.008 -36.969 -17.797 1 97 283 ASP A O 1
ATOM 2198 N N . LEU A 1 284 ? -12.016 -38.969 -17.5 1 97.88 284 LEU A N 1
ATOM 2199 C CA . LEU A 1 284 ? -11.078 -38.438 -16.516 1 97.88 284 LEU A CA 1
ATOM 2200 C C . LEU A 1 284 ? -10.195 -37.375 -17.141 1 97.88 284 LEU A C 1
ATOM 2202 O O . LEU A 1 284 ? -9.984 -36.312 -16.547 1 97.88 284 LEU A O 1
ATOM 2206 N N . PHE A 1 285 ? -9.719 -37.656 -18.328 1 98.25 285 PHE A N 1
ATOM 2207 C CA . PHE A 1 285 ? -8.859 -36.688 -19.031 1 98.25 285 PHE A CA 1
ATOM 2208 C C . PHE A 1 285 ? -9.594 -35.375 -19.266 1 98.25 285 PHE A C 1
ATOM 2210 O O . PHE A 1 285 ? -9.055 -34.312 -19 1 98.25 285 PHE A O 1
ATOM 2217 N N . ASN A 1 286 ? -10.844 -35.438 -19.703 1 97.56 286 ASN A N 1
ATOM 2218 C CA . ASN A 1 286 ? -11.633 -34.25 -20 1 97.56 286 ASN A CA 1
ATOM 2219 C C . ASN A 1 286 ? -11.922 -33.438 -18.75 1 97.56 286 ASN A C 1
ATOM 2221 O O . ASN A 1 286 ? -11.812 -32.219 -18.75 1 97.56 286 ASN A O 1
ATOM 2225 N N . ARG A 1 287 ? -12.258 -34.094 -17.703 1 97.88 287 ARG A N 1
ATOM 2226 C CA . ARG A 1 287 ? -12.531 -33.438 -16.438 1 97.88 287 ARG A CA 1
ATOM 2227 C C . ARG A 1 287 ? -11.289 -32.719 -15.906 1 97.88 287 ARG A C 1
ATOM 2229 O O . ARG A 1 287 ? -11.359 -31.547 -15.523 1 97.88 287 ARG A O 1
ATOM 2236 N N . THR A 1 288 ? -10.211 -33.469 -15.93 1 98.56 288 THR A N 1
ATOM 2237 C CA . THR A 1 288 ? -8.961 -32.875 -15.445 1 98.56 288 THR A CA 1
ATOM 2238 C C . THR A 1 288 ? -8.539 -31.703 -16.312 1 98.56 288 THR A C 1
ATOM 2240 O O . THR A 1 288 ? -8.102 -30.672 -15.805 1 98.56 288 THR A O 1
ATOM 2243 N N . ARG A 1 289 ? -8.641 -31.875 -17.562 1 98.25 289 ARG A N 1
ATOM 2244 C CA . ARG A 1 289 ? -8.289 -30.812 -18.5 1 98.25 289 ARG A CA 1
ATOM 2245 C C . ARG A 1 289 ? -9.07 -29.531 -18.188 1 98.25 289 ARG A C 1
ATOM 2247 O O . ARG A 1 289 ? -8.5 -28.453 -18.125 1 98.25 289 ARG A O 1
ATOM 2254 N N . ASN A 1 290 ? -10.367 -29.625 -17.953 1 97.88 290 ASN A N 1
ATOM 2255 C CA . ASN A 1 290 ? -11.219 -28.484 -17.656 1 97.88 290 ASN A CA 1
ATOM 2256 C C . ASN A 1 290 ? -10.867 -27.859 -16.312 1 97.88 290 ASN A C 1
ATOM 2258 O O . ASN A 1 290 ? -10.781 -26.641 -16.188 1 97.88 290 ASN A O 1
ATOM 2262 N N . GLY A 1 291 ? -10.703 -28.719 -15.336 1 98.5 291 GLY A N 1
ATOM 2263 C CA . GLY A 1 291 ? -10.312 -28.219 -14.023 1 98.5 291 GLY A CA 1
ATOM 2264 C C . GLY A 1 291 ? -8.977 -27.5 -14.031 1 98.5 291 GLY A C 1
ATOM 2265 O O . GLY A 1 291 ? -8.836 -26.438 -13.414 1 98.5 291 GLY A O 1
ATOM 2266 N N . VAL A 1 292 ? -8.07 -28.078 -14.75 1 98.69 292 VAL A N 1
ATOM 2267 C CA . VAL A 1 292 ? -6.719 -27.516 -14.82 1 98.69 292 VAL A CA 1
ATOM 2268 C C . VAL A 1 292 ? -6.742 -26.172 -15.539 1 98.69 292 VAL A C 1
ATOM 2270 O O . VAL A 1 292 ? -6.051 -25.234 -15.148 1 98.69 292 VAL A O 1
ATOM 2273 N N . LYS A 1 293 ? -7.48 -26.125 -16.609 1 98.38 293 LYS A N 1
ATOM 2274 C CA . LYS A 1 293 ? -7.582 -24.875 -17.359 1 98.38 293 LYS A CA 1
ATOM 2275 C C . LYS A 1 293 ? -8.062 -23.734 -16.453 1 98.38 293 LYS A C 1
ATOM 2277 O O . LYS A 1 293 ? -7.449 -22.656 -16.422 1 98.38 293 LYS A O 1
ATOM 2282 N N . ARG A 1 294 ? -9.047 -23.969 -15.695 1 98.38 294 ARG A N 1
ATOM 2283 C CA . ARG A 1 294 ? -9.609 -22.969 -14.797 1 98.38 294 ARG A CA 1
ATOM 2284 C C . ARG A 1 294 ? -8.664 -22.656 -13.648 1 98.38 294 ARG A C 1
ATOM 2286 O O . ARG A 1 294 ? -8.422 -21.5 -13.32 1 98.38 294 ARG A O 1
ATOM 2293 N N . SER A 1 295 ? -8.148 -23.703 -13.055 1 98.62 295 SER A N 1
ATOM 2294 C CA . SER A 1 295 ? -7.223 -23.531 -11.938 1 98.62 295 SER A CA 1
ATOM 2295 C C . SER A 1 295 ? -5.984 -22.75 -12.359 1 98.62 295 SER A C 1
ATOM 2297 O O . SER A 1 295 ? -5.496 -21.891 -11.617 1 98.62 295 SER A O 1
ATOM 2299 N N . ALA A 1 296 ? -5.496 -23.047 -13.516 1 98.69 296 ALA A N 1
ATOM 2300 C CA . ALA A 1 296 ? -4.312 -22.359 -14.016 1 98.69 296 ALA A CA 1
ATOM 2301 C C . ALA A 1 296 ? -4.562 -20.859 -14.141 1 98.69 296 ALA A C 1
ATOM 2303 O O . ALA A 1 296 ? -3.723 -20.047 -13.742 1 98.69 296 ALA A O 1
ATOM 2304 N N . GLU A 1 297 ? -5.691 -20.469 -14.648 1 98.44 297 GLU A N 1
ATOM 2305 C CA . GLU A 1 297 ? -6.039 -19.047 -14.781 1 98.44 297 GLU A CA 1
ATOM 2306 C C . GLU A 1 297 ? -6.102 -18.375 -13.414 1 98.44 297 GLU A C 1
ATOM 2308 O O . GLU A 1 297 ? -5.617 -17.25 -13.25 1 98.44 297 GLU A O 1
ATOM 2313 N N . LEU A 1 298 ? -6.68 -19.047 -12.508 1 98.69 298 LEU A N 1
ATOM 2314 C CA . LEU A 1 298 ? -6.809 -18.5 -11.156 1 98.69 298 LEU A CA 1
ATOM 2315 C C . LEU A 1 298 ? -5.438 -18.312 -10.516 1 98.69 298 LEU A C 1
ATOM 2317 O O . LEU A 1 298 ? -5.168 -17.266 -9.914 1 98.69 298 LEU A O 1
ATOM 2321 N N . TYR A 1 299 ? -4.566 -19.281 -10.68 1 98.69 299 TYR A N 1
ATOM 2322 C CA . TYR A 1 299 ? -3.24 -19.172 -10.086 1 98.69 299 TYR A CA 1
ATOM 2323 C C . TYR A 1 299 ? -2.406 -18.109 -10.797 1 98.69 299 TYR A C 1
ATOM 2325 O O . TYR A 1 299 ? -1.585 -17.438 -10.18 1 98.69 299 TYR A O 1
ATOM 2333 N N . ILE A 1 300 ? -2.576 -17.984 -12.078 1 98.5 300 ILE A N 1
ATOM 2334 C CA . ILE A 1 300 ? -1.917 -16.906 -12.797 1 98.5 300 ILE A CA 1
ATOM 2335 C C . ILE A 1 300 ? -2.332 -15.555 -12.195 1 98.5 300 ILE A C 1
ATOM 2337 O O . ILE A 1 300 ? -1.483 -14.703 -11.922 1 98.5 300 ILE A O 1
ATOM 2341 N N . ASN A 1 301 ? -3.586 -15.43 -11.938 1 98.31 301 ASN A N 1
ATOM 2342 C CA . ASN A 1 301 ? -4.113 -14.203 -11.352 1 98.31 301 ASN A CA 1
ATOM 2343 C C . ASN A 1 301 ? -3.58 -13.984 -9.938 1 98.31 301 ASN A C 1
ATOM 2345 O O . ASN A 1 301 ? -3.16 -12.883 -9.586 1 98.31 301 ASN A O 1
ATOM 2349 N N . VAL A 1 302 ? -3.578 -15.016 -9.148 1 98.62 302 VAL A N 1
ATOM 2350 C CA . VAL A 1 302 ? -3.107 -14.914 -7.773 1 98.62 302 VAL A CA 1
ATOM 2351 C C . VAL A 1 302 ? -1.639 -14.5 -7.762 1 98.62 302 VAL A C 1
ATOM 2353 O O . VAL A 1 302 ? -1.227 -13.688 -6.93 1 98.62 302 VAL A O 1
ATOM 2356 N N . CYS A 1 303 ? -0.847 -15.07 -8.656 1 98.5 303 CYS A N 1
ATOM 2357 C CA . CYS A 1 303 ? 0.561 -14.703 -8.742 1 98.5 303 CYS A CA 1
ATOM 2358 C C . CYS A 1 303 ? 0.718 -13.219 -9.047 1 98.5 303 CYS A C 1
ATOM 2360 O O . CYS A 1 303 ? 1.552 -12.539 -8.445 1 98.5 303 CYS A O 1
ATOM 2362 N N . ASN A 1 304 ? -0.088 -12.719 -9.93 1 98.12 304 ASN A N 1
ATOM 2363 C CA . ASN A 1 304 ? -0.038 -11.305 -10.289 1 98.12 304 ASN A CA 1
ATOM 2364 C C . ASN A 1 304 ? -0.413 -10.414 -9.109 1 98.12 304 ASN A C 1
ATOM 2366 O O . ASN A 1 304 ? 0.249 -9.406 -8.852 1 98.12 304 ASN A O 1
ATOM 2370 N N . ILE A 1 305 ? -1.439 -10.773 -8.414 1 98.56 305 ILE A N 1
ATOM 2371 C CA . ILE A 1 305 ? -1.892 -10 -7.266 1 98.56 305 ILE A CA 1
ATOM 2372 C C . ILE A 1 305 ? -0.832 -10.039 -6.168 1 98.56 305 ILE A C 1
ATOM 2374 O O . ILE A 1 305 ? -0.57 -9.023 -5.512 1 98.56 305 ILE A O 1
ATOM 2378 N N . MET A 1 306 ? -0.279 -11.219 -5.984 1 98.19 306 MET A N 1
ATOM 2379 C CA . MET A 1 306 ? 0.756 -11.359 -4.965 1 98.19 306 MET A CA 1
ATOM 2380 C C . MET A 1 306 ? 1.963 -10.484 -5.293 1 98.19 306 MET A C 1
ATOM 2382 O O . MET A 1 306 ? 2.543 -9.859 -4.402 1 98.19 306 MET A O 1
ATOM 2386 N N . ASP A 1 307 ? 2.311 -10.438 -6.535 1 97.12 307 ASP A N 1
ATOM 2387 C CA . ASP A 1 307 ? 3.395 -9.57 -6.98 1 97.12 307 ASP A CA 1
ATOM 2388 C C . ASP A 1 307 ? 3.08 -8.102 -6.68 1 97.12 307 ASP A C 1
ATOM 2390 O O . ASP A 1 307 ? 3.941 -7.363 -6.199 1 97.12 307 ASP A O 1
ATOM 2394 N N . ARG A 1 308 ? 1.929 -7.73 -6.926 1 97.44 308 ARG A N 1
ATOM 2395 C CA . ARG A 1 308 ? 1.466 -6.375 -6.645 1 97.44 308 ARG A CA 1
ATOM 2396 C C . ARG A 1 308 ? 1.46 -6.098 -5.145 1 97.44 308 ARG A C 1
ATOM 2398 O O . ARG A 1 308 ? 1.863 -5.02 -4.703 1 97.44 308 ARG A O 1
ATOM 2405 N N . LEU A 1 309 ? 0.987 -7.035 -4.441 1 97.38 309 LEU A N 1
ATOM 2406 C CA . LEU A 1 309 ? 0.914 -6.918 -2.99 1 97.38 309 LEU A CA 1
ATOM 2407 C C . LEU A 1 309 ? 2.301 -6.707 -2.391 1 97.38 309 LEU A C 1
ATOM 2409 O O . LEU A 1 309 ? 2.471 -5.898 -1.478 1 97.38 309 LEU A O 1
ATOM 2413 N N . VAL A 1 310 ? 3.268 -7.402 -2.928 1 96.94 310 VAL A N 1
ATOM 2414 C CA . VAL A 1 310 ? 4.648 -7.258 -2.48 1 96.94 310 VAL A CA 1
ATOM 2415 C C . VAL A 1 310 ? 5.117 -5.824 -2.709 1 96.94 310 VAL A C 1
ATOM 2417 O O . VAL A 1 310 ? 5.668 -5.191 -1.805 1 96.94 310 VAL A O 1
ATOM 2420 N N . LYS A 1 311 ? 4.84 -5.273 -3.84 1 96.31 311 LYS A N 1
ATOM 2421 C CA . LYS A 1 311 ? 5.262 -3.92 -4.191 1 96.31 311 LYS A CA 1
ATOM 2422 C C . LYS A 1 311 ? 4.531 -2.881 -3.342 1 96.31 311 LYS A C 1
ATOM 2424 O O . LYS A 1 311 ? 5.133 -1.901 -2.898 1 96.31 311 LYS A O 1
ATOM 2429 N N . ARG A 1 312 ? 3.303 -3.07 -3.145 1 96.88 312 ARG A N 1
ATOM 2430 C CA . ARG A 1 312 ? 2.512 -2.141 -2.346 1 96.88 312 ARG A CA 1
ATOM 2431 C C . ARG A 1 312 ? 3.006 -2.102 -0.903 1 96.88 312 ARG A C 1
ATOM 2433 O O . ARG A 1 312 ? 3.055 -1.035 -0.288 1 96.88 312 ARG A O 1
ATOM 2440 N N . THR A 1 313 ? 3.305 -3.264 -0.424 1 96.69 313 THR A N 1
ATOM 2441 C CA . THR A 1 313 ? 3.812 -3.342 0.941 1 96.69 313 THR A CA 1
ATOM 2442 C C . THR A 1 313 ? 5.133 -2.592 1.072 1 96.69 313 THR A C 1
ATOM 2444 O O . THR A 1 313 ? 5.391 -1.949 2.092 1 96.69 313 THR A O 1
ATOM 2447 N N . GLU A 1 314 ? 5.918 -2.656 0.059 1 96.62 314 GLU A N 1
ATOM 2448 C CA . GLU A 1 314 ? 7.156 -1.884 0.049 1 96.62 314 GLU A CA 1
ATOM 2449 C C . GLU A 1 314 ? 6.871 -0.385 0.053 1 96.62 314 GLU A C 1
ATOM 2451 O O . GLU A 1 314 ? 7.598 0.388 0.683 1 96.62 314 GLU A O 1
ATOM 2456 N N . GLY A 1 315 ? 5.848 -0.041 -0.667 1 97.19 315 GLY A N 1
ATOM 2457 C CA . GLY A 1 315 ? 5.434 1.354 -0.659 1 97.19 315 GLY A CA 1
ATOM 2458 C C . GLY A 1 315 ? 4.977 1.833 0.706 1 97.19 315 GLY A C 1
ATOM 2459 O O . GLY A 1 315 ? 5.344 2.93 1.139 1 97.19 315 GLY A O 1
ATOM 2460 N N . VAL A 1 316 ? 4.207 1.047 1.344 1 97.88 316 VAL A N 1
ATOM 2461 C CA . VAL A 1 316 ? 3.748 1.359 2.693 1 97.88 316 VAL A CA 1
ATOM 2462 C C . VAL A 1 316 ? 4.949 1.497 3.627 1 97.88 316 VAL A C 1
ATOM 2464 O O . VAL A 1 316 ? 5.004 2.416 4.449 1 97.88 316 VAL A O 1
ATOM 2467 N N . ALA A 1 317 ? 5.902 0.588 3.518 1 98.25 317 ALA A N 1
ATOM 2468 C CA . ALA A 1 317 ? 7.117 0.645 4.324 1 98.25 317 ALA A CA 1
ATOM 2469 C C . ALA A 1 317 ? 7.867 1.955 4.098 1 98.25 317 ALA A C 1
ATOM 2471 O O . ALA A 1 317 ? 8.305 2.602 5.055 1 98.25 317 ALA A O 1
ATOM 2472 N N . ALA A 1 318 ? 7.949 2.357 2.885 1 98.12 318 ALA A N 1
ATOM 2473 C CA . ALA A 1 318 ? 8.656 3.586 2.531 1 98.12 318 ALA A CA 1
ATOM 2474 C C . ALA A 1 318 ? 7.973 4.809 3.145 1 98.12 318 ALA A C 1
ATOM 2476 O O . ALA A 1 318 ? 8.648 5.734 3.602 1 98.12 318 ALA A O 1
ATOM 2477 N N . ASP A 1 319 ? 6.691 4.824 3.135 1 98.25 319 ASP A N 1
ATOM 2478 C CA . ASP A 1 319 ? 5.949 5.945 3.697 1 98.25 319 ASP A CA 1
ATOM 2479 C C . ASP A 1 319 ? 6.141 6.027 5.211 1 98.25 319 ASP A C 1
ATOM 2481 O O . ASP A 1 319 ? 6.211 7.121 5.773 1 98.25 319 ASP A O 1
ATOM 2485 N N . HIS A 1 320 ? 6.176 4.91 5.887 1 98.44 320 HIS A N 1
ATOM 2486 C CA . HIS A 1 320 ? 6.496 4.918 7.312 1 98.44 320 HIS A CA 1
ATOM 2487 C C . HIS A 1 320 ? 7.871 5.531 7.562 1 98.44 320 HIS A C 1
ATOM 2489 O O . HIS A 1 320 ? 8.055 6.289 8.516 1 98.44 320 HIS A O 1
ATOM 2495 N N . ALA A 1 321 ? 8.805 5.227 6.688 1 98.56 321 ALA A N 1
ATOM 2496 C CA . ALA A 1 321 ? 10.148 5.789 6.809 1 98.56 321 ALA A CA 1
ATOM 2497 C C . ALA A 1 321 ? 10.133 7.305 6.625 1 98.56 321 ALA A C 1
ATOM 2499 O O . ALA A 1 321 ? 10.844 8.031 7.324 1 98.56 321 ALA A O 1
ATOM 2500 N N . ARG A 1 322 ? 9.352 7.75 5.711 1 98.62 322 ARG A N 1
ATOM 2501 C CA . ARG A 1 322 ? 9.266 9.18 5.438 1 98.62 322 ARG A CA 1
ATOM 2502 C C . ARG A 1 322 ? 8.664 9.93 6.629 1 98.62 322 ARG A C 1
ATOM 2504 O O . ARG A 1 322 ? 9.133 11.008 6.988 1 98.62 322 ARG A O 1
ATOM 2511 N N . ILE A 1 323 ? 7.641 9.391 7.203 1 98.69 323 ILE A N 1
ATOM 2512 C CA . ILE A 1 323 ? 7.066 10 8.398 1 98.69 323 ILE A CA 1
ATOM 2513 C C . ILE A 1 323 ? 8.102 10.023 9.516 1 98.69 323 ILE A C 1
ATOM 2515 O O . ILE A 1 323 ? 8.266 11.031 10.211 1 98.69 323 ILE A O 1
ATOM 2519 N N . ALA A 1 324 ? 8.781 8.875 9.656 1 98.75 324 ALA A N 1
ATOM 2520 C CA . ALA A 1 324 ? 9.812 8.781 10.68 1 98.75 324 ALA A CA 1
ATOM 2521 C C . ALA A 1 324 ? 10.852 9.883 10.516 1 98.75 324 ALA A C 1
ATOM 2523 O O . ALA A 1 324 ? 11.25 10.523 11.492 1 98.75 324 ALA A O 1
ATOM 2524 N N . LEU A 1 325 ? 11.25 10.117 9.305 1 98.44 325 LEU A N 1
ATOM 2525 C CA . LEU A 1 325 ? 12.242 11.141 9.008 1 98.44 325 LEU A CA 1
ATOM 2526 C C . LEU A 1 325 ? 11.711 12.531 9.352 1 98.44 325 LEU A C 1
ATOM 2528 O O . LEU A 1 325 ? 12.43 13.352 9.922 1 98.44 325 LEU A O 1
ATOM 2532 N N . SER A 1 326 ? 10.477 12.773 9.023 1 98.44 326 SER A N 1
ATOM 2533 C CA . SER A 1 326 ? 9.852 14.055 9.328 1 98.44 326 SER A CA 1
ATOM 2534 C C . SER A 1 326 ? 9.766 14.289 10.828 1 98.44 326 SER A C 1
ATOM 2536 O O . SER A 1 326 ? 10.031 15.398 11.305 1 98.44 326 SER A O 1
ATOM 2538 N N . LEU A 1 327 ? 9.383 13.281 11.562 1 98.38 327 LEU A N 1
ATOM 2539 C CA . LEU A 1 327 ? 9.273 13.406 13.016 1 98.38 327 LEU A CA 1
ATOM 2540 C C . LEU A 1 327 ? 10.641 13.656 13.641 1 98.38 327 LEU A C 1
ATOM 2542 O O . LEU A 1 327 ? 10.758 14.445 14.578 1 98.38 327 LEU A O 1
ATOM 2546 N N . ALA A 1 328 ? 11.633 13 13.133 1 97.94 328 ALA A N 1
ATOM 2547 C CA . ALA A 1 328 ? 12.992 13.25 13.602 1 97.94 328 ALA A CA 1
ATOM 2548 C C . ALA A 1 328 ? 13.406 14.695 13.352 1 97.94 328 ALA A C 1
ATOM 2550 O O . ALA A 1 328 ? 14.023 15.336 14.211 1 97.94 328 ALA A O 1
ATOM 2551 N N . SER A 1 329 ? 13.062 15.203 12.219 1 98.31 329 SER A N 1
ATOM 2552 C CA . SER A 1 329 ? 13.383 16.578 11.859 1 98.31 329 SER A CA 1
ATOM 2553 C C . SER A 1 329 ? 12.656 17.578 12.758 1 98.31 329 SER A C 1
ATOM 2555 O O . SER A 1 329 ? 13.172 18.656 13.039 1 98.31 329 SER A O 1
ATOM 2557 N N . LEU A 1 330 ? 11.469 17.219 13.227 1 98.19 330 LEU A N 1
ATOM 2558 C CA . LEU A 1 330 ? 10.68 18.078 14.086 1 98.19 330 LEU A CA 1
ATOM 2559 C C . LEU A 1 330 ? 11.391 18.328 15.414 1 98.19 330 LEU A C 1
ATOM 2561 O O . LEU A 1 330 ? 11.242 19.391 16.016 1 98.19 330 LEU A O 1
ATOM 2565 N N . THR A 1 331 ? 12.172 17.344 15.852 1 98.19 331 THR A N 1
ATOM 2566 C CA . THR A 1 331 ? 12.883 17.469 17.125 1 98.19 331 THR A CA 1
ATOM 2567 C C . THR A 1 331 ? 13.898 18.609 17.047 1 98.19 331 THR A C 1
ATOM 2569 O O . THR A 1 331 ? 14.211 19.234 18.078 1 98.19 331 THR A O 1
ATOM 2572 N N . GLU A 1 332 ? 14.336 18.953 15.844 1 97.25 332 GLU A N 1
ATOM 2573 C CA . GLU A 1 332 ? 15.328 20.016 15.656 1 97.25 332 GLU A CA 1
ATOM 2574 C C . GLU A 1 332 ? 14.672 21.391 15.688 1 97.25 332 GLU A C 1
ATOM 2576 O O . GLU A 1 332 ? 15.352 22.391 15.914 1 97.25 332 GLU A O 1
ATOM 2581 N N . THR A 1 333 ? 13.398 21.406 15.531 1 97.56 333 THR A N 1
ATOM 2582 C CA . THR A 1 333 ? 12.719 22.688 15.406 1 97.56 333 THR A CA 1
ATOM 2583 C C . THR A 1 333 ? 11.891 22.984 16.656 1 97.56 333 THR A C 1
ATOM 2585 O O . THR A 1 333 ? 11.484 24.125 16.875 1 97.56 333 THR A O 1
ATOM 2588 N N . SER A 1 334 ? 11.656 22.047 17.547 1 97.69 334 SER A N 1
ATOM 2589 C CA . SER A 1 334 ? 10.719 22.141 18.672 1 97.69 334 SER A CA 1
ATOM 2590 C C . SER A 1 334 ? 11.109 23.25 19.625 1 97.69 334 SER A C 1
ATOM 2592 O O . SER A 1 334 ? 10.25 23.984 20.125 1 97.69 334 SER A O 1
ATOM 2594 N N . GLU A 1 335 ? 12.398 23.391 19.812 1 97.94 335 GLU A N 1
ATOM 2595 C CA . GLU A 1 335 ? 12.875 24.391 20.766 1 97.94 335 GLU A CA 1
ATOM 2596 C C . GLU A 1 335 ? 12.547 25.797 20.281 1 97.94 335 GLU A C 1
ATOM 2598 O O . GLU A 1 335 ? 12.141 26.656 21.078 1 97.94 335 GLU A O 1
ATOM 2603 N N . ASP A 1 336 ? 12.695 26.031 19.016 1 98.38 336 ASP A N 1
ATOM 2604 C CA . ASP A 1 336 ? 12.391 27.344 18.438 1 98.38 336 ASP A CA 1
ATOM 2605 C C . ASP A 1 336 ? 10.875 27.547 18.328 1 98.38 336 ASP A C 1
ATOM 2607 O O . ASP A 1 336 ? 10.383 28.656 18.547 1 98.38 336 ASP A O 1
ATOM 2611 N N . THR A 1 337 ? 10.18 26.547 18.016 1 98.56 337 THR A N 1
ATOM 2612 C CA . THR A 1 337 ? 8.727 26.625 17.859 1 98.56 337 THR A CA 1
ATOM 2613 C C . THR A 1 337 ? 8.047 26.969 19.172 1 98.56 337 THR A C 1
ATOM 2615 O O . THR A 1 337 ? 7.148 27.812 19.219 1 98.56 337 THR A O 1
ATOM 2618 N N . TYR A 1 338 ? 8.516 26.328 20.188 1 98.38 338 TYR A N 1
ATOM 2619 C CA . TYR A 1 338 ? 7.953 26.531 21.516 1 98.38 338 TYR A CA 1
ATOM 2620 C C . TYR A 1 338 ? 8.938 27.266 22.406 1 98.38 338 TYR A C 1
ATOM 2622 O O . TYR A 1 338 ? 9.188 26.859 23.547 1 98.38 338 TYR A O 1
ATOM 2630 N N . ALA A 1 339 ? 9.43 28.344 21.922 1 97.75 339 ALA A N 1
ATOM 2631 C CA . ALA A 1 339 ? 10.484 29.125 22.562 1 97.75 339 ALA A CA 1
ATOM 2632 C C . ALA A 1 339 ? 9.953 29.844 23.797 1 97.75 339 ALA A C 1
ATOM 2634 O O . ALA A 1 339 ? 10.727 30.25 24.672 1 97.75 339 ALA A O 1
ATOM 2635 N N . THR A 1 340 ? 8.602 30.047 23.891 1 97.12 340 THR A N 1
ATOM 2636 C CA . THR A 1 340 ? 7.996 30.766 25.016 1 97.12 340 THR A CA 1
ATOM 2637 C C . THR A 1 340 ? 8.297 30.047 26.328 1 97.12 340 THR A C 1
ATOM 2639 O O . THR A 1 340 ? 8.57 30.703 27.344 1 97.12 340 THR A O 1
ATOM 2642 N N . ASP A 1 341 ? 8.188 28.75 26.297 1 96.31 341 ASP A N 1
ATOM 2643 C CA . ASP A 1 341 ? 8.523 27.891 27.422 1 96.31 341 ASP A CA 1
ATOM 2644 C C . ASP A 1 341 ? 9.086 26.547 26.953 1 96.31 341 ASP A C 1
ATOM 2646 O O . ASP A 1 341 ? 8.328 25.688 26.5 1 96.31 341 ASP A O 1
ATOM 2650 N N . THR A 1 342 ? 10.352 26.359 27.125 1 96.88 342 THR A N 1
ATOM 2651 C CA . THR A 1 342 ? 11.008 25.188 26.547 1 96.88 342 THR A CA 1
ATOM 2652 C C . THR A 1 342 ? 11.141 24.078 27.578 1 96.88 342 THR A C 1
ATOM 2654 O O . THR A 1 342 ? 11.812 23.062 27.328 1 96.88 342 THR A O 1
ATOM 2657 N N . ASN A 1 343 ? 10.5 24.141 28.734 1 96.31 343 ASN A N 1
ATOM 2658 C CA . ASN A 1 343 ? 10.68 23.219 29.859 1 96.31 343 ASN A CA 1
ATOM 2659 C C . ASN A 1 343 ? 10.227 21.812 29.484 1 96.31 343 ASN A C 1
ATOM 2661 O O . ASN A 1 343 ? 10.82 20.828 29.938 1 96.31 343 ASN A O 1
ATOM 2665 N N . GLU A 1 344 ? 9.227 21.719 28.672 1 96.88 344 GLU A N 1
ATOM 2666 C CA . GLU A 1 344 ? 8.656 20.422 28.359 1 96.88 344 GLU A CA 1
ATOM 2667 C C . GLU A 1 344 ? 9.094 19.922 26.984 1 96.88 344 GLU A C 1
ATOM 2669 O O . GLU A 1 344 ? 8.688 18.844 26.547 1 96.88 344 GLU A O 1
ATOM 2674 N N . VAL A 1 345 ? 9.953 20.703 26.312 1 97.69 345 VAL A N 1
ATOM 2675 C CA . VAL A 1 345 ? 10.359 20.391 24.953 1 97.69 345 VAL A CA 1
ATOM 2676 C C . VAL A 1 345 ? 11.164 19.094 24.938 1 97.69 345 VAL A C 1
ATOM 2678 O O . VAL A 1 345 ? 10.992 18.25 24.047 1 97.69 345 VAL A O 1
ATOM 2681 N N . PRO A 1 346 ? 12.055 18.828 25.938 1 97.88 346 PRO A N 1
ATOM 2682 C CA . PRO A 1 346 ? 12.797 17.562 25.922 1 97.88 346 PRO A CA 1
ATOM 2683 C C . PRO A 1 346 ? 11.891 16.344 26 1 97.88 346 PRO A C 1
ATOM 2685 O O . PRO A 1 346 ? 12.109 15.344 25.297 1 97.88 346 PRO A O 1
ATOM 2688 N N . LEU A 1 347 ? 10.898 16.438 26.844 1 97.81 347 LEU A N 1
ATOM 2689 C CA . LEU A 1 347 ? 9.945 15.344 26.969 1 97.81 347 LEU A CA 1
ATOM 2690 C C . LEU A 1 347 ? 9.172 15.156 25.672 1 97.81 347 LEU A C 1
ATOM 2692 O O . LEU A 1 347 ? 8.883 14.031 25.266 1 97.81 347 LEU A O 1
ATOM 2696 N N . LEU A 1 348 ? 8.781 16.25 25.078 1 98.12 348 LEU A N 1
ATOM 2697 C CA . LEU A 1 348 ? 8.117 16.219 23.781 1 98.12 348 LEU A CA 1
ATOM 2698 C C . LEU A 1 348 ? 9 15.539 22.734 1 98.12 348 LEU A C 1
ATOM 2700 O O . LEU A 1 348 ? 8.539 14.656 22.016 1 98.12 348 LEU A O 1
ATOM 2704 N N . ASN A 1 349 ? 10.242 15.914 22.688 1 98.44 349 ASN A N 1
ATOM 2705 C CA . ASN A 1 349 ? 11.188 15.375 21.719 1 98.44 349 ASN A CA 1
ATOM 2706 C C . ASN A 1 349 ? 11.453 13.891 21.953 1 98.44 349 ASN A C 1
ATOM 2708 O O . ASN A 1 349 ? 11.633 13.133 21 1 98.44 349 ASN A O 1
ATOM 2712 N N . ASP A 1 350 ? 11.469 13.469 23.188 1 98.25 350 ASP A N 1
ATOM 2713 C CA . ASP A 1 350 ? 11.641 12.047 23.484 1 98.25 350 ASP A CA 1
ATOM 2714 C C . ASP A 1 350 ? 10.531 11.211 22.844 1 98.25 350 ASP A C 1
ATOM 2716 O O . ASP A 1 350 ? 10.797 10.141 22.297 1 98.25 350 ASP A O 1
ATOM 2720 N N . GLY A 1 351 ? 9.32 11.711 22.953 1 98.44 351 GLY A N 1
ATOM 2721 C CA . GLY A 1 351 ? 8.211 11.008 22.328 1 98.44 351 GLY A CA 1
ATOM 2722 C C . GLY A 1 351 ? 8.312 10.961 20.812 1 98.44 351 GLY A C 1
ATOM 2723 O O . GLY A 1 351 ? 8.047 9.922 20.203 1 98.44 351 GLY A O 1
ATOM 2724 N N . LEU A 1 352 ? 8.734 12.055 20.234 1 98.62 352 LEU A N 1
ATOM 2725 C CA . LEU A 1 352 ? 8.875 12.125 18.781 1 98.62 352 LEU A CA 1
ATOM 2726 C C . LEU A 1 352 ? 9.984 11.188 18.312 1 98.62 352 LEU A C 1
ATOM 2728 O O . LEU A 1 352 ? 9.836 10.516 17.281 1 98.62 352 LEU A O 1
ATOM 2732 N N . VAL A 1 353 ? 11.055 11.133 19.047 1 98.56 353 VAL A N 1
ATOM 2733 C CA . VAL A 1 353 ? 12.164 10.234 18.719 1 98.56 353 VAL A CA 1
ATOM 2734 C C . VAL A 1 353 ? 11.703 8.781 18.828 1 98.56 353 VAL A C 1
ATOM 2736 O O . VAL A 1 353 ? 12.016 7.953 17.984 1 98.56 353 VAL A O 1
ATOM 2739 N N . ALA A 1 354 ? 10.969 8.516 19.891 1 98.69 354 ALA A N 1
ATOM 2740 C CA . ALA A 1 354 ? 10.445 7.164 20.078 1 98.69 354 ALA A CA 1
ATOM 2741 C C . ALA A 1 354 ? 9.555 6.758 18.906 1 98.69 354 ALA A C 1
ATOM 2743 O O . ALA A 1 354 ? 9.703 5.664 18.359 1 98.69 354 ALA A O 1
ATOM 2744 N N . MET A 1 355 ? 8.656 7.598 18.547 1 98.75 355 MET A N 1
ATOM 2745 C CA . MET A 1 355 ? 7.773 7.305 17.422 1 98.75 355 MET A CA 1
ATOM 2746 C C . MET A 1 355 ? 8.578 7.086 16.141 1 98.75 355 MET A C 1
ATOM 2748 O O . MET A 1 355 ? 8.305 6.148 15.391 1 98.75 355 MET A O 1
ATOM 2752 N N . SER A 1 356 ? 9.531 7.965 15.914 1 98.75 356 SER A N 1
ATOM 2753 C CA . SER A 1 356 ? 10.383 7.84 14.734 1 98.75 356 SER A CA 1
ATOM 2754 C C . SER A 1 356 ? 11.094 6.492 14.703 1 98.75 356 SER A C 1
ATOM 2756 O O . SER A 1 356 ? 11.094 5.809 13.672 1 98.75 356 SER A O 1
ATOM 2758 N N . LYS A 1 357 ? 11.633 6.082 15.766 1 98.75 357 LYS A N 1
ATOM 2759 C CA . LYS A 1 357 ? 12.367 4.824 15.875 1 98.75 357 LYS A CA 1
ATOM 2760 C C . LYS A 1 357 ? 11.453 3.635 15.586 1 98.75 357 LYS A C 1
ATOM 2762 O O . LYS A 1 357 ? 11.828 2.732 14.828 1 98.75 357 LYS A O 1
ATOM 2767 N N . HIS A 1 358 ? 10.352 3.668 16.156 1 98.81 358 HIS A N 1
ATOM 2768 C CA . HIS A 1 358 ? 9.445 2.535 15.992 1 98.81 358 HIS A CA 1
ATOM 2769 C C . HIS A 1 358 ? 8.836 2.5 14.594 1 98.81 358 HIS A C 1
ATOM 2771 O O . HIS A 1 358 ? 8.547 1.424 14.07 1 98.81 358 HIS A O 1
ATOM 2777 N N . LEU A 1 359 ? 8.648 3.656 13.992 1 98.81 359 LEU A N 1
ATOM 2778 C CA . LEU A 1 359 ? 8.234 3.689 12.594 1 98.81 359 LEU A CA 1
ATOM 2779 C C . LEU A 1 359 ? 9.312 3.105 11.688 1 98.81 359 LEU A C 1
ATOM 2781 O O . LEU A 1 359 ? 9.008 2.42 10.711 1 98.81 359 LEU A O 1
ATOM 2785 N N . ARG A 1 360 ? 10.539 3.346 12.023 1 98.75 360 ARG A N 1
ATOM 2786 C CA . ARG A 1 360 ? 11.648 2.762 11.273 1 98.75 360 ARG A CA 1
ATOM 2787 C C . ARG A 1 360 ? 11.688 1.247 11.453 1 98.75 360 ARG A C 1
ATOM 2789 O O . ARG A 1 360 ? 11.977 0.515 10.5 1 98.75 360 ARG A O 1
ATOM 2796 N N . THR A 1 361 ? 11.484 0.831 12.633 1 98.81 361 THR A N 1
ATOM 2797 C CA . THR A 1 361 ? 11.414 -0.605 12.883 1 98.81 361 THR A CA 1
ATOM 2798 C C . THR A 1 361 ? 10.281 -1.236 12.07 1 98.81 361 THR A C 1
ATOM 2800 O O . THR A 1 361 ? 10.453 -2.305 11.484 1 98.81 361 THR A O 1
ATOM 2803 N N . CYS A 1 362 ? 9.141 -0.555 12.086 1 98.56 362 CYS A N 1
ATOM 2804 C CA . CYS A 1 362 ? 8.016 -1.024 11.289 1 98.56 362 CYS A CA 1
ATOM 2805 C C . CYS A 1 362 ? 8.398 -1.133 9.812 1 98.56 362 CYS A C 1
ATOM 2807 O O . CYS A 1 362 ? 8.078 -2.127 9.156 1 98.56 362 CYS A O 1
ATOM 2809 N N . GLN A 1 363 ? 9.078 -0.13 9.344 1 98.5 363 GLN A N 1
ATOM 2810 C CA . GLN A 1 363 ? 9.555 -0.143 7.961 1 98.5 363 GLN A CA 1
ATOM 2811 C C . GLN A 1 363 ? 10.422 -1.369 7.691 1 98.5 363 GLN A C 1
ATOM 2813 O O . GLN A 1 363 ? 10.234 -2.059 6.684 1 98.5 363 GLN A O 1
ATOM 2818 N N . ALA A 1 364 ? 11.328 -1.626 8.531 1 98.62 364 ALA A N 1
ATOM 2819 C CA . ALA A 1 364 ? 12.25 -2.748 8.359 1 98.62 364 ALA A CA 1
ATOM 2820 C C . ALA A 1 364 ? 11.5 -4.078 8.367 1 98.62 364 ALA A C 1
ATOM 2822 O O . ALA A 1 364 ? 11.789 -4.965 7.562 1 98.62 364 ALA A O 1
ATOM 2823 N N . LEU A 1 365 ? 10.602 -4.191 9.266 1 98.62 365 LEU A N 1
ATOM 2824 C CA . LEU A 1 365 ? 9.82 -5.414 9.367 1 98.62 365 LEU A CA 1
ATOM 2825 C C . LEU A 1 365 ? 8.984 -5.633 8.109 1 98.62 365 LEU A C 1
ATOM 2827 O O . LEU A 1 365 ? 8.898 -6.754 7.602 1 98.62 365 LEU A O 1
ATOM 2831 N N . MET A 1 366 ? 8.414 -4.586 7.625 1 98.12 366 MET A N 1
ATOM 2832 C CA . MET A 1 366 ? 7.59 -4.684 6.43 1 98.12 366 MET A CA 1
ATOM 2833 C C . MET A 1 366 ? 8.43 -5.055 5.211 1 98.12 366 MET A C 1
ATOM 2835 O O . MET A 1 366 ? 7.996 -5.832 4.363 1 98.12 366 MET A O 1
ATOM 2839 N N . GLU A 1 367 ? 9.586 -4.484 5.148 1 97.94 367 GLU A N 1
ATOM 2840 C CA . GLU A 1 367 ? 10.492 -4.824 4.059 1 97.94 367 GLU A CA 1
ATOM 2841 C C . GLU A 1 367 ? 10.914 -6.289 4.133 1 97.94 367 GLU A C 1
ATOM 2843 O O . GLU A 1 367 ? 10.977 -6.977 3.107 1 97.94 367 GLU A O 1
ATOM 2848 N N . ASP A 1 368 ? 11.195 -6.719 5.258 1 98.25 368 ASP A N 1
ATOM 2849 C CA . ASP A 1 368 ? 11.555 -8.117 5.453 1 98.25 368 ASP A CA 1
ATOM 2850 C C . ASP A 1 368 ? 10.398 -9.039 5.086 1 98.25 368 ASP A C 1
ATOM 2852 O O . ASP A 1 368 ? 10.594 -10.062 4.422 1 98.25 368 ASP A O 1
ATOM 2856 N N . GLU A 1 369 ? 9.273 -8.695 5.535 1 97.44 369 GLU A N 1
ATOM 2857 C CA . GLU A 1 369 ? 8.086 -9.477 5.211 1 97.44 369 GLU A CA 1
ATOM 2858 C C . GLU A 1 369 ? 7.855 -9.531 3.703 1 97.44 369 GLU A C 1
ATOM 2860 O O . GLU A 1 369 ? 7.57 -10.602 3.156 1 97.44 369 GLU A O 1
ATOM 2865 N N . SER A 1 370 ? 7.961 -8.383 3.066 1 97.19 370 SER A N 1
ATOM 2866 C CA . SER A 1 370 ? 7.777 -8.328 1.62 1 97.19 370 SER A CA 1
ATOM 2867 C C . SER A 1 370 ? 8.797 -9.203 0.898 1 97.19 370 SER A C 1
ATOM 2869 O O . SER A 1 370 ? 8.453 -9.898 -0.066 1 97.19 370 SER A O 1
ATOM 2871 N N . ARG A 1 371 ? 9.977 -9.188 1.322 1 96.62 371 ARG A N 1
ATOM 2872 C CA . ARG A 1 371 ? 11.008 -10.047 0.763 1 96.62 371 ARG A CA 1
ATOM 2873 C C . ARG A 1 371 ? 10.672 -11.523 0.991 1 96.62 371 ARG A C 1
ATOM 2875 O O . ARG A 1 371 ? 10.891 -12.352 0.11 1 96.62 371 ARG A O 1
ATOM 2882 N N . GLY A 1 372 ? 10.203 -11.773 2.172 1 96.94 372 GLY A N 1
ATOM 2883 C CA . GLY A 1 372 ? 9.773 -13.125 2.48 1 96.94 372 GLY A CA 1
ATOM 2884 C C . GLY A 1 372 ? 8.664 -13.625 1.572 1 96.94 372 GLY A C 1
ATOM 2885 O O . GLY A 1 372 ? 8.672 -14.781 1.15 1 96.94 372 GLY A O 1
ATOM 2886 N N . TRP A 1 373 ? 7.73 -12.75 1.261 1 97.81 373 TRP A N 1
ATOM 2887 C CA . TRP A 1 373 ? 6.652 -13.109 0.343 1 97.81 373 TRP A CA 1
ATOM 2888 C C . TRP A 1 373 ? 7.195 -13.352 -1.062 1 97.81 373 TRP A C 1
ATOM 2890 O O . TRP A 1 373 ? 6.84 -14.336 -1.711 1 97.81 373 TRP A O 1
ATOM 2900 N N . ASP A 1 374 ? 8.039 -12.523 -1.485 1 96.88 374 ASP A N 1
ATOM 2901 C CA . ASP A 1 374 ? 8.602 -12.57 -2.832 1 96.88 374 ASP A CA 1
ATOM 2902 C C . ASP A 1 374 ? 9.391 -13.859 -3.055 1 96.88 374 ASP A C 1
ATOM 2904 O O . ASP A 1 374 ? 9.258 -14.5 -4.102 1 96.88 374 ASP A O 1
ATOM 2908 N N . GLU A 1 375 ? 10.133 -14.273 -2.07 1 95.75 375 GLU A N 1
ATOM 2909 C CA . GLU A 1 375 ? 11.016 -15.438 -2.189 1 95.75 375 GLU A CA 1
ATOM 2910 C C . GLU A 1 375 ? 10.312 -16.703 -1.72 1 95.75 375 GLU A C 1
ATOM 2912 O O . GLU A 1 375 ? 10.789 -17.812 -1.982 1 95.75 375 GLU A O 1
ATOM 2917 N N . GLY A 1 376 ? 9.227 -16.516 -1.024 1 96.62 376 GLY A N 1
ATOM 2918 C CA . GLY A 1 376 ? 8.562 -17.672 -0.447 1 96.62 376 GLY A CA 1
ATOM 2919 C C . GLY A 1 376 ? 7.238 -17.984 -1.112 1 96.62 376 GLY A C 1
ATOM 2920 O O . GLY A 1 376 ? 7.195 -18.688 -2.123 1 96.62 376 GLY A O 1
ATOM 2921 N N . VAL A 1 377 ? 6.238 -17.359 -0.624 1 98.06 377 VAL A N 1
ATOM 2922 C CA . VAL A 1 377 ? 4.895 -17.734 -1.044 1 98.06 377 VAL A CA 1
ATOM 2923 C C . VAL A 1 377 ? 4.719 -17.453 -2.535 1 98.06 377 VAL A C 1
ATOM 2925 O O . VAL A 1 377 ? 4.074 -18.219 -3.248 1 98.06 377 VAL A O 1
ATOM 2928 N N . LEU A 1 378 ? 5.223 -16.391 -3.016 1 98.12 378 LEU A N 1
ATOM 2929 C CA . LEU A 1 378 ? 5.078 -16.078 -4.434 1 98.12 378 LEU A CA 1
ATOM 2930 C C . LEU A 1 378 ? 5.738 -17.141 -5.293 1 98.12 378 LEU A C 1
ATOM 2932 O O . LEU A 1 378 ? 5.172 -17.578 -6.301 1 98.12 378 LEU A O 1
ATOM 2936 N N . GLU A 1 379 ? 6.934 -17.578 -4.922 1 97.5 379 GLU A N 1
ATOM 2937 C CA . GLU A 1 379 ? 7.605 -18.641 -5.664 1 97.5 379 GLU A CA 1
ATOM 2938 C C . GLU A 1 379 ? 6.828 -19.953 -5.582 1 97.5 379 GLU A C 1
ATOM 2940 O O . GLU A 1 379 ? 6.754 -20.703 -6.559 1 97.5 379 GLU A O 1
ATOM 2945 N N . ASP A 1 380 ? 6.277 -20.203 -4.473 1 98.06 380 ASP A N 1
ATOM 2946 C CA . ASP A 1 380 ? 5.457 -21.406 -4.316 1 98.06 380 ASP A CA 1
ATOM 2947 C C . ASP A 1 380 ? 4.219 -21.344 -5.207 1 98.06 380 ASP A C 1
ATOM 2949 O O . ASP A 1 380 ? 3.824 -22.344 -5.801 1 98.06 380 ASP A O 1
ATOM 2953 N N . LEU A 1 381 ? 3.639 -20.188 -5.23 1 98.56 381 LEU A N 1
ATOM 2954 C CA . LEU A 1 381 ? 2.486 -19.984 -6.098 1 98.56 381 LEU A CA 1
ATOM 2955 C C . LEU A 1 381 ? 2.871 -20.156 -7.562 1 98.56 381 LEU A C 1
ATOM 2957 O O . LEU A 1 381 ? 2.135 -20.781 -8.328 1 98.56 381 LEU A O 1
ATOM 2961 N N . LYS A 1 382 ? 3.986 -19.703 -7.918 1 98.25 382 LYS A N 1
ATOM 2962 C CA . LYS A 1 382 ? 4.461 -19.859 -9.289 1 98.25 382 LYS A CA 1
ATOM 2963 C C . LYS A 1 382 ? 4.734 -21.328 -9.609 1 98.25 382 LYS A C 1
ATOM 2965 O O . LYS A 1 382 ? 4.477 -21.781 -10.727 1 98.25 382 LYS A O 1
ATOM 2970 N N . ARG A 1 383 ? 5.254 -22 -8.648 1 97.81 383 ARG A N 1
ATOM 2971 C CA . ARG A 1 383 ? 5.473 -23.422 -8.828 1 97.81 383 ARG A CA 1
ATOM 2972 C C . ARG A 1 383 ? 4.164 -24.156 -9.125 1 97.81 383 ARG A C 1
ATOM 2974 O O . ARG A 1 383 ? 4.102 -25 -10.016 1 97.81 383 ARG A O 1
ATOM 2981 N N . GLN A 1 384 ? 3.182 -23.781 -8.367 1 98.25 384 GLN A N 1
ATOM 2982 C CA . GLN A 1 384 ? 1.869 -24.391 -8.586 1 98.25 384 GLN A CA 1
ATOM 2983 C C . GLN A 1 384 ? 1.301 -23.969 -9.945 1 98.25 384 GLN A C 1
ATOM 2985 O O . GLN A 1 384 ? 0.75 -24.812 -10.664 1 98.25 384 GLN A O 1
ATOM 2990 N N . ARG A 1 385 ? 1.389 -22.688 -10.273 1 98.38 385 ARG A N 1
ATOM 2991 C CA . ARG A 1 385 ? 0.957 -22.188 -11.57 1 98.38 385 ARG A CA 1
ATOM 2992 C C . ARG A 1 385 ? 1.637 -22.938 -12.703 1 98.38 385 ARG A C 1
ATOM 2994 O O . ARG A 1 385 ? 0.973 -23.391 -13.641 1 98.38 385 ARG A O 1
ATOM 3001 N N . ASP A 1 386 ? 2.936 -23.156 -12.586 1 98.31 386 ASP A N 1
ATOM 3002 C CA . ASP A 1 386 ? 3.703 -23.828 -13.625 1 98.31 386 ASP A CA 1
ATOM 3003 C C . ASP A 1 386 ? 3.256 -25.281 -13.781 1 98.31 386 ASP A C 1
ATOM 3005 O O . ASP A 1 386 ? 3.168 -25.797 -14.898 1 98.31 386 ASP A O 1
ATOM 3009 N N . ALA A 1 387 ? 3.041 -25.922 -12.695 1 98.38 387 ALA A N 1
ATOM 3010 C CA . ALA A 1 387 ? 2.576 -27.312 -12.742 1 98.38 387 ALA A CA 1
ATOM 3011 C C . ALA A 1 387 ? 1.256 -27.422 -13.492 1 98.38 387 ALA A C 1
ATOM 3013 O O . ALA A 1 387 ? 1.089 -28.297 -14.344 1 98.38 387 ALA A O 1
ATOM 3014 N N . LEU A 1 388 ? 0.367 -26.516 -13.227 1 98.75 388 LEU A N 1
ATOM 3015 C CA . LEU A 1 388 ? -0.946 -26.531 -13.859 1 98.75 388 LEU A CA 1
ATOM 3016 C C . LEU A 1 388 ? -0.835 -26.188 -15.344 1 98.75 388 LEU A C 1
ATOM 3018 O O . LEU A 1 388 ? -1.413 -26.891 -16.188 1 98.75 388 LEU A O 1
ATOM 3022 N N . VAL A 1 389 ? -0.088 -25.219 -15.648 1 98.62 389 VAL A N 1
ATOM 3023 C CA . VAL A 1 389 ? 0.07 -24.797 -17.047 1 98.62 389 VAL A CA 1
ATOM 3024 C C . VAL A 1 389 ? 0.749 -25.922 -17.828 1 98.62 389 VAL A C 1
ATOM 3026 O O . VAL A 1 389 ? 0.422 -26.141 -19 1 98.62 389 VAL A O 1
ATOM 3029 N N . SER A 1 390 ? 1.66 -26.641 -17.219 1 98.62 390 SER A N 1
ATOM 3030 C CA . SER A 1 390 ? 2.34 -27.75 -17.875 1 98.62 390 SER A CA 1
ATOM 3031 C C . SER A 1 390 ? 1.356 -28.859 -18.234 1 98.62 390 SER A C 1
ATOM 3033 O O . SER A 1 390 ? 1.461 -29.453 -19.312 1 98.62 390 SER A O 1
ATOM 3035 N N . VAL A 1 391 ? 0.435 -29.094 -17.375 1 98.75 391 VAL A N 1
ATOM 3036 C CA . VAL A 1 391 ? -0.578 -30.109 -17.656 1 98.75 391 VAL A CA 1
ATOM 3037 C C . VAL A 1 391 ? -1.479 -29.641 -18.797 1 98.75 391 VAL A C 1
ATOM 3039 O O . VAL A 1 391 ? -1.812 -30.422 -19.688 1 98.75 391 VAL A O 1
ATOM 3042 N N . ARG A 1 392 ? -1.897 -28.422 -18.672 1 98.56 392 ARG A N 1
ATOM 3043 C CA . ARG A 1 392 ? -2.707 -27.844 -19.75 1 98.56 392 ARG A CA 1
ATOM 3044 C C . ARG A 1 392 ? -2.016 -28 -21.094 1 98.56 392 ARG A C 1
ATOM 3046 O O . ARG A 1 392 ? -2.637 -28.422 -22.078 1 98.56 392 ARG A O 1
ATOM 3053 N N . GLU A 1 393 ? -0.733 -27.75 -21.156 1 98.19 393 GLU A N 1
ATOM 3054 C CA . GLU A 1 393 ? 0.036 -27.844 -22.391 1 98.19 393 GLU A CA 1
ATOM 3055 C C . GLU A 1 393 ? 0.154 -29.297 -22.859 1 98.19 393 GLU A C 1
ATOM 3057 O O . GLU A 1 393 ? 0.179 -29.562 -24.062 1 98.19 393 GLU A O 1
ATOM 3062 N N . MET A 1 394 ? 0.258 -30.203 -21.875 1 98.56 394 MET A N 1
ATOM 3063 C CA . MET A 1 394 ? 0.288 -31.609 -22.234 1 98.56 394 MET A CA 1
ATOM 3064 C C . MET A 1 394 ? -0.981 -32 -22.984 1 98.56 394 MET A C 1
ATOM 3066 O O . MET A 1 394 ? -0.915 -32.688 -24.031 1 98.56 394 MET A O 1
ATOM 3070 N N . PHE A 1 395 ? -2.109 -31.562 -22.5 1 98.38 395 PHE A N 1
ATOM 3071 C CA . PHE A 1 395 ? -3.371 -31.891 -23.141 1 98.38 395 PHE A CA 1
ATOM 3072 C C . PHE A 1 395 ? -3.469 -31.219 -24.516 1 98.38 395 PHE A C 1
ATOM 3074 O O . PHE A 1 395 ? -4.035 -31.766 -25.453 1 98.38 395 PHE A O 1
ATOM 3081 N N . GLU A 1 396 ? -2.949 -30.062 -24.656 1 97.69 396 GLU A N 1
ATOM 3082 C CA . GLU A 1 396 ? -2.92 -29.375 -25.953 1 97.69 396 GLU A CA 1
ATOM 3083 C C . GLU A 1 396 ? -2.072 -30.141 -26.953 1 97.69 396 GLU A C 1
ATOM 3085 O O . GLU A 1 396 ? -2.441 -30.25 -28.125 1 97.69 396 GLU A O 1
ATOM 3090 N N . ARG A 1 397 ? -0.961 -30.656 -26.484 1 97.56 397 ARG A N 1
ATOM 3091 C CA . ARG A 1 397 ? -0.127 -31.484 -27.359 1 97.56 397 ARG A CA 1
ATOM 3092 C C . ARG A 1 397 ? -0.852 -32.75 -27.766 1 97.56 397 ARG A C 1
ATOM 3094 O O . ARG A 1 397 ? -0.743 -33.188 -28.906 1 97.56 397 ARG A O 1
ATOM 3101 N N . ARG A 1 398 ? -1.538 -33.344 -26.812 1 97.19 398 ARG A N 1
ATOM 3102 C CA . ARG A 1 398 ? -2.307 -34.531 -27.141 1 97.19 398 ARG A CA 1
ATOM 3103 C C . ARG A 1 398 ? -3.309 -34.25 -28.266 1 97.19 398 ARG A C 1
ATOM 3105 O O . ARG A 1 398 ? -3.428 -35.031 -29.203 1 97.19 398 ARG A O 1
ATOM 3112 N N . GLU A 1 399 ? -4.004 -33.125 -28.156 1 95.19 399 GLU A N 1
ATOM 3113 C CA . GLU A 1 399 ? -5.004 -32.75 -29.141 1 95.19 399 GLU A CA 1
ATOM 3114 C C . GLU A 1 399 ? -4.367 -32.531 -30.516 1 95.19 399 GLU A C 1
ATOM 3116 O O . GLU A 1 399 ? -4.969 -32.875 -31.547 1 95.19 399 GLU A O 1
ATOM 3121 N N . ARG A 1 400 ? -3.209 -32.125 -30.562 1 95.31 400 ARG A N 1
ATOM 3122 C CA . ARG A 1 400 ? -2.533 -31.797 -31.812 1 95.31 400 ARG A CA 1
ATOM 3123 C C . ARG A 1 400 ? -1.888 -33.031 -32.438 1 95.31 400 ARG A C 1
ATOM 3125 O O . ARG A 1 400 ? -1.914 -33.219 -33.656 1 95.31 400 ARG A O 1
ATOM 3132 N N . LEU A 1 401 ? -1.376 -33.938 -31.547 1 93.62 401 LEU A N 1
ATOM 3133 C CA . LEU A 1 401 ? -0.477 -34.969 -32.062 1 93.62 401 LEU A CA 1
ATOM 3134 C C . LEU A 1 401 ? -1.144 -36.312 -32.031 1 93.62 401 LEU A C 1
ATOM 3136 O O . LEU A 1 401 ? -0.691 -37.25 -32.688 1 93.62 401 LEU A O 1
ATOM 3140 N N . ASP A 1 402 ? -2.107 -36.438 -31.203 1 90.44 402 ASP A N 1
ATOM 3141 C CA . ASP A 1 402 ? -2.77 -37.75 -31.094 1 90.44 402 ASP A CA 1
ATOM 3142 C C . ASP A 1 402 ? -4.078 -37.75 -31.891 1 90.44 402 ASP A C 1
ATOM 3144 O O . ASP A 1 402 ? -5.137 -38.062 -31.344 1 90.44 402 ASP A O 1
ATOM 3148 N N . LYS A 1 403 ? -4 -37.562 -33.156 1 86.25 403 LYS A N 1
ATOM 3149 C CA . LYS A 1 403 ? -5.176 -37.594 -34.031 1 86.25 403 LYS A CA 1
ATOM 3150 C C . LYS A 1 403 ? -5.465 -39 -34.5 1 86.25 403 LYS A C 1
ATOM 3152 O O . LYS A 1 403 ? -4.539 -39.75 -34.781 1 86.25 403 LYS A O 1
ATOM 3157 N N . ASP A 1 404 ? -6.746 -39.281 -34.469 1 84.38 404 ASP A N 1
ATOM 3158 C CA . ASP A 1 404 ? -7.18 -40.594 -34.938 1 84.38 404 ASP A CA 1
ATOM 3159 C C . ASP A 1 404 ? -7.41 -40.594 -36.469 1 84.38 404 ASP A C 1
ATOM 3161 O O . ASP A 1 404 ? -8.438 -40.094 -36.938 1 84.38 404 ASP A O 1
ATOM 3165 N N . ASN A 1 405 ? -6.477 -41.125 -37.188 1 88.56 405 ASN A N 1
ATOM 3166 C CA . ASN A 1 405 ? -6.594 -41.219 -38.656 1 88.56 405 ASN A CA 1
ATOM 3167 C C . ASN A 1 405 ? -7.027 -42.625 -39.094 1 88.56 405 ASN A C 1
ATOM 3169 O O . ASN A 1 405 ? -7.004 -42.938 -40.281 1 88.56 405 ASN A O 1
ATOM 3173 N N . ILE A 1 406 ? -7.398 -43.406 -38.156 1 91.19 406 ILE A N 1
ATOM 3174 C CA . ILE A 1 406 ? -7.684 -44.812 -38.438 1 91.19 406 ILE A CA 1
ATOM 3175 C C . ILE A 1 406 ? -8.906 -44.906 -39.344 1 91.19 406 ILE A C 1
ATOM 3177 O O . ILE A 1 406 ? -8.898 -45.656 -40.344 1 91.19 406 ILE A O 1
ATOM 3181 N N . PRO A 1 407 ? -9.938 -44.125 -39.125 1 92.31 407 PRO A N 1
ATOM 3182 C CA . PRO A 1 407 ? -11.094 -44.219 -40.031 1 92.31 407 PRO A CA 1
ATOM 3183 C C . PRO A 1 407 ? -10.75 -43.875 -41.469 1 92.31 407 PRO A C 1
ATOM 3185 O O . PRO A 1 407 ? -11.266 -44.531 -42.406 1 92.31 407 PRO A O 1
ATOM 3188 N N . TYR A 1 408 ? -9.945 -43 -41.656 1 93 408 TYR A N 1
ATOM 3189 C CA . TYR A 1 408 ? -9.516 -42.625 -43 1 93 408 TYR A CA 1
ATOM 3190 C C . TYR A 1 408 ? -8.734 -43.75 -43.656 1 93 408 TYR A C 1
ATOM 3192 O O . TYR A 1 408 ? -8.969 -44.062 -44.812 1 93 408 TYR A O 1
ATOM 3200 N N . LEU A 1 409 ? -7.824 -44.375 -42.844 1 93.69 409 LEU A N 1
ATOM 3201 C CA . LEU A 1 409 ? -7.012 -45.469 -43.375 1 93.69 409 LEU A CA 1
ATOM 3202 C C . LEU A 1 409 ? -7.875 -46.688 -43.719 1 93.69 409 LEU A C 1
ATOM 3204 O O . LEU A 1 409 ? -7.633 -47.375 -44.688 1 93.69 409 LEU A O 1
ATOM 3208 N N . GLU A 1 410 ? -8.812 -46.875 -42.875 1 94.19 410 GLU A N 1
ATOM 3209 C CA . GLU A 1 410 ? -9.727 -48 -43.125 1 94.19 410 GLU A CA 1
ATOM 3210 C C . GLU A 1 410 ? -10.5 -47.781 -44.438 1 94.19 410 GLU A C 1
ATOM 3212 O O . GLU A 1 410 ? -10.688 -48.719 -45.188 1 94.19 410 GLU A O 1
ATOM 3217 N N . ARG A 1 411 ? -10.898 -46.625 -44.688 1 95.25 411 ARG A N 1
ATOM 3218 C CA . ARG A 1 411 ? -11.602 -46.312 -45.938 1 95.25 411 ARG A CA 1
ATOM 3219 C C . ARG A 1 411 ? -10.68 -46.469 -47.156 1 95.25 411 ARG A C 1
ATOM 3221 O O . ARG A 1 411 ? -11.102 -46.969 -48.188 1 95.25 411 ARG A O 1
ATOM 3228 N N . ARG A 1 412 ? -9.531 -46.062 -46.906 1 95.31 412 ARG A N 1
ATOM 3229 C CA . ARG A 1 412 ? -8.555 -46.156 -47.969 1 95.31 412 ARG A CA 1
ATOM 3230 C C . ARG A 1 412 ? -8.25 -47.625 -48.312 1 95.31 412 ARG A C 1
ATOM 3232 O O . ARG A 1 412 ? -8.086 -48 -49.469 1 95.31 412 ARG A O 1
ATOM 3239 N N . ILE A 1 413 ? -8.141 -48.438 -47.312 1 96.06 413 ILE A N 1
ATOM 3240 C CA . ILE A 1 413 ? -7.898 -49.875 -47.5 1 96.06 413 ILE A CA 1
ATOM 3241 C C . ILE A 1 413 ? -9.062 -50.5 -48.25 1 96.06 413 ILE A C 1
ATOM 3243 O O . ILE A 1 413 ? -8.859 -51.281 -49.156 1 96.06 413 ILE A O 1
ATOM 3247 N N . GLN A 1 414 ? -10.297 -50.062 -47.875 1 95.31 414 GLN A N 1
ATOM 3248 C CA . GLN A 1 414 ? -11.484 -50.594 -48.562 1 95.31 414 GLN A CA 1
ATOM 3249 C C . GLN A 1 414 ? -11.492 -50.219 -50.031 1 95.31 414 GLN A C 1
ATOM 3251 O O . GLN A 1 414 ? -11.797 -51.031 -50.875 1 95.31 414 GLN A O 1
ATOM 3256 N N . THR A 1 415 ? -11.18 -49 -50.25 1 95.94 415 THR A N 1
ATOM 3257 C CA . THR A 1 415 ? -11.133 -48.531 -51.625 1 95.94 415 THR A CA 1
ATOM 3258 C C . THR A 1 415 ? -10.07 -49.281 -52.438 1 95.94 415 THR A C 1
ATOM 3260 O O . THR A 1 415 ? -10.312 -49.688 -53.562 1 95.94 415 THR A O 1
ATOM 3263 N N . ASN A 1 416 ? -8.914 -49.469 -51.781 1 95.38 416 ASN A N 1
ATOM 3264 C CA . ASN A 1 416 ? -7.812 -50.156 -52.438 1 95.38 416 ASN A CA 1
ATOM 3265 C C . ASN A 1 416 ? -8.109 -51.656 -52.625 1 95.38 416 ASN A C 1
ATOM 3267 O O . ASN A 1 416 ? -7.684 -52.25 -53.625 1 95.38 416 ASN A O 1
ATOM 3271 N N . GLU A 1 417 ? -8.75 -52.25 -51.688 1 95.06 417 GLU A N 1
ATOM 3272 C CA . GLU A 1 417 ? -9.156 -53.625 -51.812 1 95.06 417 GLU A CA 1
ATOM 3273 C C . GLU A 1 417 ? -10.133 -53.812 -52.969 1 95.06 417 GLU A C 1
ATOM 3275 O O . GLU A 1 417 ? -10.031 -54.812 -53.719 1 95.06 417 GLU A O 1
ATOM 3280 N N . ASN A 1 418 ? -11.07 -52.875 -53.125 1 94.56 418 ASN A N 1
ATOM 3281 C CA . ASN A 1 418 ? -12 -52.906 -54.25 1 94.56 418 ASN A CA 1
ATOM 3282 C C . ASN A 1 418 ? -11.289 -52.719 -55.594 1 94.56 418 ASN A C 1
ATOM 3284 O O . ASN A 1 418 ? -11.609 -53.406 -56.562 1 94.56 418 ASN A O 1
ATOM 3288 N N . LYS A 1 419 ? -10.398 -51.844 -55.531 1 93.31 419 LYS A N 1
ATOM 3289 C CA . LYS A 1 419 ? -9.602 -51.594 -56.75 1 93.31 419 LYS A CA 1
ATOM 3290 C C . LYS A 1 419 ? -8.781 -52.844 -57.094 1 93.31 419 LYS A C 1
ATOM 3292 O O . LYS A 1 419 ? -8.656 -53.188 -58.281 1 93.31 419 LYS A O 1
ATOM 3297 N N . LEU A 1 420 ? -8.164 -53.469 -56.156 1 92.81 420 LEU A N 1
ATOM 3298 C CA . LEU A 1 420 ? -7.355 -54.688 -56.344 1 92.81 420 LEU A CA 1
ATOM 3299 C C . LEU A 1 420 ? -8.203 -55.812 -56.906 1 92.81 420 LEU A C 1
ATOM 3301 O O . LEU A 1 420 ? -7.77 -56.531 -57.812 1 92.81 420 LEU A O 1
ATOM 3305 N N . ALA A 1 421 ? -9.438 -55.969 -56.406 1 91.88 421 ALA A N 1
ATOM 3306 C CA . ALA A 1 421 ? -10.359 -57 -56.875 1 91.88 421 ALA A CA 1
ATOM 3307 C C . ALA A 1 421 ? -10.75 -56.75 -58.344 1 91.88 421 ALA A C 1
ATOM 3309 O O . ALA A 1 421 ? -10.844 -57.688 -59.125 1 91.88 421 ALA A O 1
ATOM 3310 N N . ASN A 1 422 ? -10.93 -55.5 -58.656 1 91.44 422 ASN A N 1
ATOM 3311 C CA . ASN A 1 422 ? -11.289 -55.125 -60 1 91.44 422 ASN A CA 1
ATOM 3312 C C . ASN A 1 422 ? -10.133 -55.375 -60.969 1 91.44 422 ASN A C 1
ATOM 3314 O O . ASN A 1 422 ? -10.352 -55.781 -62.125 1 91.44 422 ASN A O 1
ATOM 3318 N N . LEU A 1 423 ? -8.961 -55.125 -60.562 1 91.44 423 LEU A N 1
ATOM 3319 C CA . LEU A 1 423 ? -7.793 -55.281 -61.406 1 91.44 423 LEU A CA 1
ATOM 3320 C C . LEU A 1 423 ? -7.488 -56.781 -61.625 1 91.44 423 LEU A C 1
ATOM 3322 O O . LEU A 1 423 ? -7.031 -57.156 -62.688 1 91.44 423 LEU A O 1
ATOM 3326 N N . ARG A 1 424 ? -7.746 -57.594 -60.625 1 88.56 424 ARG A N 1
ATOM 3327 C CA . ARG A 1 424 ? -7.492 -59.031 -60.719 1 88.56 424 ARG A CA 1
ATOM 3328 C C . ARG A 1 424 ? -8.508 -59.719 -61.625 1 88.56 424 ARG A C 1
ATOM 3330 O O . ARG A 1 424 ? -8.242 -60.781 -62.156 1 88.56 424 ARG A O 1
ATOM 3337 N N . SER A 1 425 ? -9.719 -59.062 -61.781 1 87.44 425 SER A N 1
ATOM 3338 C CA . SER A 1 425 ? -10.766 -59.656 -62.625 1 87.44 425 SER A CA 1
ATOM 3339 C C . SER A 1 425 ? -10.555 -59.281 -64.125 1 87.44 425 SER A C 1
ATOM 3341 O O . SER A 1 425 ? -11.156 -59.906 -65 1 87.44 425 SER A O 1
ATOM 3343 N N . LYS A 1 426 ? -9.766 -58.406 -64.375 1 84.94 426 LYS A N 1
ATOM 3344 C CA . LYS A 1 426 ? -9.508 -58 -65.75 1 84.94 426 LYS A CA 1
ATOM 3345 C C . LYS A 1 426 ? -8.539 -58.938 -66.438 1 84.94 426 LYS A C 1
ATOM 3347 O O . LYS A 1 426 ? -7.711 -59.562 -65.75 1 84.94 426 LYS A O 1
ATOM 3352 N N . PRO A 1 427 ? -8.781 -59.281 -67.688 1 83 427 PRO A N 1
ATOM 3353 C CA . PRO A 1 427 ? -7.918 -60.219 -68.438 1 83 427 PRO A CA 1
ATOM 3354 C C . PRO A 1 427 ? -6.445 -59.844 -68.375 1 83 427 PRO A C 1
ATOM 3356 O O . PRO A 1 427 ? -6.125 -58.656 -68.188 1 83 427 PRO A O 1
ATOM 3359 N N . GLU A 1 428 ? -5.613 -60.844 -68.5 1 73.69 428 GLU A N 1
ATOM 3360 C CA . GLU A 1 428 ? -4.16 -60.75 -68.438 1 73.69 428 GLU A CA 1
ATOM 3361 C C . GLU A 1 428 ? -3.633 -59.844 -69.562 1 73.69 428 GLU A C 1
ATOM 3363 O O . GLU A 1 428 ? -4.078 -59.969 -70.75 1 73.69 428 GLU A O 1
ATOM 3368 N N . GLY A 1 429 ? -3.135 -58.688 -69.438 1 77.19 429 GLY A N 1
ATOM 3369 C CA . GLY A 1 429 ? -2.58 -57.781 -70.438 1 77.19 429 GLY A CA 1
ATOM 3370 C C . GLY A 1 429 ? -3.061 -56.344 -70.25 1 77.19 429 GLY A C 1
ATOM 3371 O O . GLY A 1 429 ? -2.432 -55.406 -70.75 1 77.19 429 GLY A O 1
ATOM 3372 N N . VAL A 1 430 ? -4.246 -56.188 -69.688 1 80.12 430 VAL A N 1
ATOM 3373 C CA . VAL A 1 430 ? -4.84 -54.875 -69.625 1 80.12 430 VAL A CA 1
ATOM 3374 C C . VAL A 1 430 ? -4.305 -54.125 -68.375 1 80.12 430 VAL A C 1
ATOM 3376 O O . VAL A 1 430 ? -4.258 -52.906 -68.375 1 80.12 430 VAL A O 1
ATOM 3379 N N . VAL A 1 431 ? -3.738 -54.938 -67.5 1 83.38 431 VAL A N 1
ATOM 3380 C CA . VAL A 1 431 ? -3.309 -54.344 -66.25 1 83.38 431 VAL A CA 1
ATOM 3381 C C . VAL A 1 431 ? -1.83 -53.969 -66.312 1 83.38 431 VAL A C 1
ATOM 3383 O O . VAL A 1 431 ? -1.003 -54.781 -66.75 1 83.38 431 VAL A O 1
ATOM 3386 N N . LYS A 1 432 ? -1.595 -52.656 -66.125 1 86.06 432 LYS A N 1
ATOM 3387 C CA . LYS A 1 432 ? -0.219 -52.156 -66.125 1 86.06 432 LYS A CA 1
ATOM 3388 C C . LYS A 1 432 ? 0.677 -53 -65.188 1 86.06 432 LYS A C 1
ATOM 3390 O O . LYS A 1 432 ? 0.264 -53.406 -64.125 1 86.06 432 LYS A O 1
ATOM 3395 N N . ALA A 1 433 ? 1.9 -53.25 -65.625 1 83.5 433 ALA A N 1
ATOM 3396 C CA . ALA A 1 433 ? 2.863 -54.062 -64.875 1 83.5 433 ALA A CA 1
ATOM 3397 C C . ALA A 1 433 ? 3.182 -53.438 -63.531 1 83.5 433 ALA A C 1
ATOM 3399 O O . ALA A 1 433 ? 3.49 -52.25 -63.438 1 83.5 433 ALA A O 1
ATOM 3400 N N . GLY A 1 434 ? 3.012 -54.094 -62.531 1 89.5 434 GLY A N 1
ATOM 3401 C CA . GLY A 1 434 ? 3.424 -53.656 -61.219 1 89.5 434 GLY A CA 1
ATOM 3402 C C . GLY A 1 434 ? 2.322 -52.938 -60.438 1 89.5 434 GLY A C 1
ATOM 3403 O O . GLY A 1 434 ? 2.482 -52.656 -59.25 1 89.5 434 GLY A O 1
ATOM 3404 N N . GLU A 1 435 ? 1.225 -52.688 -61.125 1 90.06 435 GLU A N 1
ATOM 3405 C CA . GLU A 1 435 ? 0.151 -51.938 -60.469 1 90.06 435 GLU A CA 1
ATOM 3406 C C . GLU A 1 435 ? -0.488 -52.75 -59.344 1 90.06 435 GLU A C 1
ATOM 3408 O O . GLU A 1 435 ? -0.791 -52.219 -58.281 1 90.06 435 GLU A O 1
ATOM 3413 N N . ILE A 1 436 ? -0.694 -54 -59.531 1 90.44 436 ILE A N 1
ATOM 3414 C CA . ILE A 1 436 ? -1.288 -54.875 -58.531 1 90.44 436 ILE A CA 1
ATOM 3415 C C . ILE A 1 436 ? -0.378 -54.969 -57.312 1 90.44 436 ILE A C 1
ATOM 3417 O O . ILE A 1 436 ? -0.848 -54.906 -56.188 1 90.44 436 ILE A O 1
ATOM 3421 N N . ASP A 1 437 ? 0.895 -55.031 -57.594 1 92.06 437 ASP A N 1
ATOM 3422 C CA . ASP A 1 437 ? 1.854 -55.094 -56.5 1 92.06 437 ASP A CA 1
ATOM 3423 C C . ASP A 1 437 ? 1.887 -53.812 -55.688 1 92.06 437 ASP A C 1
ATOM 3425 O O . ASP A 1 437 ? 2.021 -53.844 -54.469 1 92.06 437 ASP A O 1
ATOM 3429 N N . ARG A 1 438 ? 1.722 -52.781 -56.375 1 94.38 438 ARG A N 1
ATOM 3430 C CA . ARG A 1 438 ? 1.747 -51.469 -55.719 1 94.38 438 ARG A CA 1
ATOM 3431 C C . ARG A 1 438 ? 0.538 -51.281 -54.812 1 94.38 438 ARG A C 1
ATOM 3433 O O . ARG A 1 438 ? 0.672 -50.812 -53.688 1 94.38 438 ARG A O 1
ATOM 3440 N N . ILE A 1 439 ? -0.562 -51.625 -55.219 1 94.19 439 ILE A N 1
ATOM 3441 C CA . ILE A 1 439 ? -1.787 -51.469 -54.438 1 94.19 439 ILE A CA 1
ATOM 3442 C C . ILE A 1 439 ? -1.764 -52.438 -53.25 1 94.19 439 ILE A C 1
ATOM 3444 O O . ILE A 1 439 ? -2.188 -52.094 -52.156 1 94.19 439 ILE A O 1
ATOM 3448 N N . ALA A 1 440 ? -1.294 -53.625 -53.5 1 93.69 440 ALA A N 1
ATOM 3449 C CA . ALA A 1 440 ? -1.174 -54.594 -52.406 1 93.69 440 ALA A CA 1
ATOM 3450 C C . ALA A 1 440 ? -0.215 -54.125 -51.344 1 93.69 440 ALA A C 1
ATOM 3452 O O . ALA A 1 440 ? -0.465 -54.312 -50.125 1 93.69 440 ALA A O 1
ATOM 3453 N N . GLU A 1 441 ? 0.815 -53.5 -51.812 1 94.88 441 GLU A N 1
ATOM 3454 C CA . GLU A 1 441 ? 1.787 -52.969 -50.875 1 94.88 441 GLU A CA 1
ATOM 3455 C C . GLU A 1 441 ? 1.186 -51.812 -50.094 1 94.88 441 GLU A C 1
ATOM 3457 O O . GLU A 1 441 ? 1.467 -51.656 -48.875 1 94.88 441 GLU A O 1
ATOM 3462 N N . ASN A 1 442 ? 0.432 -51.031 -50.688 1 94.5 442 ASN A N 1
ATOM 3463 C CA . ASN A 1 442 ? -0.234 -49.906 -50 1 94.5 442 ASN A CA 1
ATOM 3464 C C . ASN A 1 442 ? -1.207 -50.406 -48.938 1 94.5 442 ASN A C 1
ATOM 3466 O O . ASN A 1 442 ? -1.326 -49.812 -47.875 1 94.5 442 ASN A O 1
ATOM 3470 N N . ILE A 1 443 ? -1.84 -51.438 -49.188 1 95.62 443 ILE A N 1
ATOM 3471 C CA . ILE A 1 443 ? -2.787 -52.031 -48.25 1 95.62 443 ILE A CA 1
ATOM 3472 C C . ILE A 1 443 ? -2.037 -52.562 -47.031 1 95.62 443 ILE A C 1
ATOM 3474 O O . ILE A 1 443 ? -2.467 -52.344 -45.906 1 95.62 443 ILE A O 1
ATOM 3478 N N . ILE A 1 444 ? -0.926 -53.188 -47.344 1 96 444 ILE A N 1
ATOM 3479 C CA . ILE A 1 444 ? -0.131 -53.75 -46.25 1 96 444 ILE A CA 1
ATOM 3480 C C . ILE A 1 444 ? 0.4 -52.594 -45.375 1 96 444 ILE A C 1
ATOM 3482 O O . ILE A 1 444 ? 0.349 -52.688 -44.125 1 96 444 ILE A O 1
ATOM 3486 N N . LYS A 1 445 ? 0.797 -51.594 -46 1 94.69 445 LYS A N 1
ATOM 3487 C CA . LYS A 1 445 ? 1.323 -50.438 -45.281 1 94.69 445 LYS A CA 1
ATOM 3488 C C . LYS A 1 445 ? 0.238 -49.781 -44.438 1 94.69 445 LYS A C 1
ATOM 3490 O O . LYS A 1 445 ? 0.493 -49.344 -43.312 1 94.69 445 LYS A O 1
ATOM 3495 N N . ASP A 1 446 ? -0.832 -49.625 -44.969 1 94.94 446 ASP A N 1
ATOM 3496 C CA . ASP A 1 446 ? -1.943 -49 -44.25 1 94.94 446 ASP A CA 1
ATOM 3497 C C . ASP A 1 446 ? -2.381 -49.875 -43.062 1 94.94 446 ASP A C 1
ATOM 3499 O O . ASP A 1 446 ? -2.719 -49.344 -42 1 94.94 446 ASP A O 1
ATOM 3503 N N . LYS A 1 447 ? -2.379 -51.156 -43.25 1 95 447 LYS A N 1
ATOM 3504 C CA . LYS A 1 447 ? -2.73 -52.062 -42.156 1 95 447 LYS A CA 1
ATOM 3505 C C . LYS A 1 447 ? -1.703 -51.969 -41.031 1 95 447 LYS A C 1
ATOM 3507 O O . LYS A 1 447 ? -2.064 -51.969 -39.844 1 95 447 LYS A O 1
ATOM 3512 N N . GLU A 1 448 ? -0.459 -51.875 -41.469 1 92.38 448 GLU A N 1
ATOM 3513 C CA . GLU A 1 448 ? 0.604 -51.719 -40.469 1 92.38 448 GLU A CA 1
ATOM 3514 C C . GLU A 1 448 ? 0.479 -50.375 -39.75 1 92.38 448 GLU A C 1
ATOM 3516 O O . GLU A 1 448 ? 0.695 -50.281 -38.531 1 92.38 448 GLU A O 1
ATOM 3521 N N . SER A 1 449 ? 0.099 -49.469 -40.5 1 92.25 449 SER A N 1
ATOM 3522 C CA . SER A 1 449 ? -0.077 -48.125 -39.938 1 92.25 449 SER A CA 1
ATOM 3523 C C . SER A 1 449 ? -1.226 -48.094 -38.938 1 92.25 449 SER A C 1
ATOM 3525 O O . SER A 1 449 ? -1.155 -47.406 -37.938 1 92.25 449 SER A O 1
ATOM 3527 N N . ILE A 1 450 ? -2.193 -48.719 -39.188 1 93.69 450 ILE A N 1
ATOM 3528 C CA . ILE A 1 450 ? -3.346 -48.812 -38.281 1 93.69 450 ILE A CA 1
ATOM 3529 C C . ILE A 1 450 ? -2.934 -49.438 -36.969 1 93.69 450 ILE A C 1
ATOM 3531 O O . ILE A 1 450 ? -3.299 -48.938 -35.875 1 93.69 450 ILE A O 1
ATOM 3535 N N . VAL A 1 451 ? -2.164 -50.5 -37.094 1 91.62 451 VAL A N 1
ATOM 3536 C CA . VAL A 1 451 ? -1.707 -51.188 -35.875 1 91.62 451 VAL A CA 1
ATOM 3537 C C . VAL A 1 451 ? -0.789 -50.281 -35.094 1 91.62 451 VAL A C 1
ATOM 3539 O O . VAL A 1 451 ? -0.91 -50.188 -33.844 1 91.62 451 VAL A O 1
ATOM 3542 N N . GLN A 1 452 ? 0.051 -49.625 -35.781 1 90.94 452 GLN A N 1
ATOM 3543 C CA . GLN A 1 452 ? 0.99 -48.719 -35.125 1 90.94 452 GLN A CA 1
ATOM 3544 C C . GLN A 1 452 ? 0.259 -47.562 -34.438 1 90.94 452 GLN A C 1
ATOM 3546 O O . GLN A 1 452 ? 0.594 -47.188 -33.312 1 90.94 452 GLN A O 1
ATOM 3551 N N . GLN A 1 453 ? -0.689 -47.031 -35.125 1 91.44 453 GLN A N 1
ATOM 3552 C CA . GLN A 1 453 ? -1.457 -45.938 -34.594 1 91.44 453 GLN A CA 1
ATOM 3553 C C . GLN A 1 453 ? -2.287 -46.375 -33.375 1 91.44 453 GLN A C 1
ATOM 3555 O O . GLN A 1 453 ? -2.424 -45.625 -32.406 1 91.44 453 GLN A O 1
ATOM 3560 N N . HIS A 1 454 ? -2.852 -47.5 -33.5 1 92.12 454 HIS A N 1
ATOM 3561 C CA . HIS A 1 454 ? -3.621 -48.031 -32.375 1 92.12 454 HIS A CA 1
ATOM 3562 C C . HIS A 1 454 ? -2.736 -48.25 -31.156 1 92.12 454 HIS A C 1
ATOM 3564 O O . HIS A 1 454 ? -3.098 -47.875 -30.047 1 92.12 454 HIS A O 1
ATOM 3570 N N . ASN A 1 455 ? -1.578 -48.906 -31.359 1 93 455 ASN A N 1
ATOM 3571 C CA . ASN A 1 455 ? -0.636 -49.125 -30.266 1 93 455 ASN A CA 1
ATOM 3572 C C . ASN A 1 455 ? -0.213 -47.812 -29.625 1 93 455 ASN A C 1
ATOM 3574 O O . ASN A 1 455 ? -0.187 -47.688 -28.391 1 93 455 ASN A O 1
ATOM 3578 N N . ARG A 1 456 ? 0.067 -46.906 -30.422 1 93.44 456 ARG A N 1
ATOM 3579 C CA . ARG A 1 456 ? 0.497 -45.594 -29.938 1 93.44 456 ARG A CA 1
ATOM 3580 C C . ARG A 1 456 ? -0.585 -44.938 -29.094 1 93.44 456 ARG A C 1
ATOM 3582 O O . ARG A 1 456 ? -0.294 -44.375 -28.031 1 93.44 456 ARG A O 1
ATOM 3589 N N . SER A 1 457 ? -1.773 -45 -29.562 1 93.5 457 SER A N 1
ATOM 3590 C CA . SER A 1 457 ? -2.883 -44.406 -28.844 1 93.5 457 SER A CA 1
ATOM 3591 C C . SER A 1 457 ? -3.043 -45 -27.453 1 93.5 457 SER A C 1
ATOM 3593 O O . SER A 1 457 ? -3.365 -44.312 -26.5 1 93.5 457 SER A O 1
ATOM 3595 N N . ILE A 1 458 ? -2.816 -46.312 -27.391 1 95.19 458 ILE A N 1
ATOM 3596 C CA . ILE A 1 458 ? -2.914 -47 -26.094 1 95.19 458 ILE A CA 1
ATOM 3597 C C . ILE A 1 458 ? -1.78 -46.531 -25.188 1 95.19 458 ILE A C 1
ATOM 3599 O O . ILE A 1 458 ? -1.995 -46.312 -24 1 95.19 458 ILE A O 1
ATOM 3603 N N . PHE A 1 459 ? -0.603 -46.406 -25.734 1 96.75 459 PHE A N 1
ATOM 3604 C CA . PHE A 1 459 ? 0.539 -45.938 -24.953 1 96.75 459 PHE A CA 1
ATOM 3605 C C . PHE A 1 459 ? 0.307 -44.5 -24.469 1 96.75 459 PHE A C 1
ATOM 3607 O O . PHE A 1 459 ? 0.661 -44.156 -23.328 1 96.75 459 PHE A O 1
ATOM 3614 N N . VAL A 1 460 ? -0.255 -43.719 -25.297 1 96.81 460 VAL A N 1
ATOM 3615 C CA . VAL A 1 460 ? -0.536 -42.312 -24.938 1 96.81 460 VAL A CA 1
ATOM 3616 C C . VAL A 1 460 ? -1.516 -42.281 -23.766 1 96.81 460 VAL A C 1
ATOM 3618 O O . VAL A 1 460 ? -1.311 -41.531 -22.812 1 96.81 460 VAL A O 1
ATOM 3621 N N . LYS A 1 461 ? -2.533 -43.062 -23.812 1 96.62 461 LYS A N 1
ATOM 3622 C CA . LYS A 1 461 ? -3.525 -43.094 -22.75 1 96.62 461 LYS A CA 1
ATOM 3623 C C . LYS A 1 461 ? -2.895 -43.562 -21.438 1 96.62 461 LYS A C 1
ATOM 3625 O O . LYS A 1 461 ? -3.148 -42.969 -20.391 1 96.62 461 LYS A O 1
ATOM 3630 N N . GLU A 1 462 ? -2.121 -44.594 -21.547 1 97.25 462 GLU A N 1
ATOM 3631 C CA . GLU A 1 462 ? -1.42 -45.062 -20.359 1 97.25 462 GLU A CA 1
ATOM 3632 C C . GLU A 1 462 ? -0.507 -43.969 -19.781 1 97.25 462 GLU A C 1
ATOM 3634 O O . GLU A 1 462 ? -0.473 -43.781 -18.578 1 97.25 462 GLU A O 1
ATOM 3639 N N . CYS A 1 463 ? 0.216 -43.344 -20.656 1 97.88 463 CYS A N 1
ATOM 3640 C CA . CYS A 1 463 ? 1.168 -42.312 -20.266 1 97.88 463 CYS A CA 1
ATOM 3641 C C . CYS A 1 463 ? 0.465 -41.188 -19.547 1 97.88 463 CYS A C 1
ATOM 3643 O O . CYS A 1 463 ? 0.886 -40.781 -18.469 1 97.88 463 CYS A O 1
ATOM 3645 N N . ILE A 1 464 ? -0.595 -40.719 -20.109 1 98.19 464 ILE A N 1
ATOM 3646 C CA . ILE A 1 464 ? -1.312 -39.594 -19.547 1 98.19 464 ILE A CA 1
ATOM 3647 C C . ILE A 1 464 ? -1.911 -39.969 -18.188 1 98.19 464 ILE A C 1
ATOM 3649 O O . ILE A 1 464 ? -1.91 -39.156 -17.266 1 98.19 464 ILE A O 1
ATOM 3653 N N . ARG A 1 465 ? -2.434 -41.156 -18.156 1 97.81 465 ARG A N 1
ATOM 3654 C CA . ARG A 1 465 ? -2.924 -41.625 -16.875 1 97.81 465 ARG A CA 1
ATOM 3655 C C . ARG A 1 465 ? -1.837 -41.562 -15.805 1 97.81 465 ARG A C 1
ATOM 3657 O O . ARG A 1 465 ? -2.072 -41.062 -14.711 1 97.81 465 ARG A O 1
ATOM 3664 N N . ASP A 1 466 ? -0.656 -42.062 -16.109 1 97.56 466 ASP A N 1
ATOM 3665 C CA . ASP A 1 466 ? 0.461 -42.062 -15.172 1 97.56 466 ASP A CA 1
ATOM 3666 C C . ASP A 1 466 ? 0.869 -40.625 -14.82 1 97.56 466 ASP A C 1
ATOM 3668 O O . ASP A 1 466 ? 1.219 -40.344 -13.672 1 97.56 466 ASP A O 1
ATOM 3672 N N . GLU A 1 467 ? 0.867 -39.719 -15.766 1 98.44 467 GLU A N 1
ATOM 3673 C CA . GLU A 1 467 ? 1.195 -38.312 -15.539 1 98.44 467 GLU A CA 1
ATOM 3674 C C . GLU A 1 467 ? 0.217 -37.656 -14.562 1 98.44 467 GLU A C 1
ATOM 3676 O O . GLU A 1 467 ? 0.62 -36.906 -13.695 1 98.44 467 GLU A O 1
ATOM 3681 N N . LEU A 1 468 ? -1.042 -38 -14.781 1 98.31 468 LEU A N 1
ATOM 3682 C CA . LEU A 1 468 ? -2.057 -37.438 -13.906 1 98.31 468 LEU A CA 1
ATOM 3683 C C . LEU A 1 468 ? -1.912 -37.938 -12.484 1 98.31 468 LEU A C 1
ATOM 3685 O O . LEU A 1 468 ? -2.178 -37.219 -11.523 1 98.31 468 LEU A O 1
ATOM 3689 N N . VAL A 1 469 ? -1.464 -39.219 -12.352 1 97.12 469 VAL A N 1
ATOM 3690 C CA . VAL A 1 469 ? -1.208 -39.75 -11.023 1 97.12 469 VAL A CA 1
ATOM 3691 C C . VAL A 1 469 ? -0.069 -39 -10.359 1 97.12 469 VAL A C 1
ATOM 3693 O O . VAL A 1 469 ? -0.149 -38.656 -9.172 1 97.12 469 VAL A O 1
ATOM 3696 N N . THR A 1 470 ? 0.984 -38.688 -11.086 1 96.75 470 THR A N 1
ATOM 3697 C CA . THR A 1 470 ? 2.105 -37.906 -10.57 1 96.75 470 THR A CA 1
ATOM 3698 C C . THR A 1 470 ? 1.669 -36.469 -10.234 1 96.75 470 THR A C 1
ATOM 3700 O O . THR A 1 470 ? 2.043 -35.938 -9.188 1 96.75 470 THR A O 1
ATOM 3703 N N . PHE A 1 471 ? 0.853 -35.938 -11.117 1 97.81 471 PHE A N 1
ATOM 3704 C CA . PHE A 1 471 ? 0.36 -34.562 -10.953 1 97.81 471 PHE A CA 1
ATOM 3705 C C . PHE A 1 471 ? -0.461 -34.438 -9.68 1 97.81 471 PHE A C 1
ATOM 3707 O O . PHE A 1 471 ? -0.488 -33.375 -9.062 1 97.81 471 PHE A O 1
ATOM 3714 N N . GLN A 1 472 ? -1.07 -35.5 -9.281 1 96.56 472 GLN A N 1
ATOM 3715 C CA . GLN A 1 472 ? -1.977 -35.531 -8.133 1 96.56 472 GLN A CA 1
ATOM 3716 C C . GLN A 1 472 ? -1.273 -35.031 -6.871 1 96.56 472 GLN A C 1
ATOM 3718 O O . GLN A 1 472 ? -1.896 -34.406 -6.004 1 96.56 472 GLN A O 1
ATOM 3723 N N . SER A 1 473 ? -0.02 -35.219 -6.773 1 94.81 473 SER A N 1
ATOM 3724 C CA . SER A 1 473 ? 0.743 -34.875 -5.57 1 94.81 473 SER A CA 1
ATOM 3725 C C . SER A 1 473 ? 0.914 -33.375 -5.422 1 94.81 473 SER A C 1
ATOM 3727 O O . SER A 1 473 ? 1.28 -32.906 -4.348 1 94.81 473 SER A O 1
ATOM 3729 N N . THR A 1 474 ? 0.64 -32.594 -6.441 1 96.5 474 THR A N 1
ATOM 3730 C CA . THR A 1 474 ? 0.776 -31.141 -6.371 1 96.5 474 THR A CA 1
ATOM 3731 C C . THR A 1 474 ? -0.234 -30.562 -5.391 1 96.5 474 THR A C 1
ATOM 3733 O O . THR A 1 474 ? -0.098 -29.406 -4.969 1 96.5 474 THR A O 1
ATOM 3736 N N . GLN A 1 475 ? -1.293 -31.344 -5.016 1 96.56 475 GLN A N 1
ATOM 3737 C CA . GLN A 1 475 ? -2.268 -30.859 -4.039 1 96.56 475 GLN A CA 1
ATOM 3738 C C . GLN A 1 475 ? -1.609 -30.594 -2.689 1 96.56 475 GLN A C 1
ATOM 3740 O O . GLN A 1 475 ? -2.045 -29.719 -1.943 1 96.56 475 GLN A O 1
ATOM 3745 N N . TYR A 1 476 ? -0.536 -31.344 -2.385 1 96.88 476 TYR A N 1
ATOM 3746 C CA . TYR A 1 476 ? 0.167 -31.156 -1.121 1 96.88 476 TYR A CA 1
ATOM 3747 C C . TYR A 1 476 ? 0.971 -29.859 -1.134 1 96.88 476 TYR A C 1
ATOM 3749 O O . TYR A 1 476 ? 1.223 -29.266 -0.081 1 96.88 476 TYR A O 1
ATOM 3757 N N . GLN A 1 477 ? 1.409 -29.438 -2.328 1 95.88 477 GLN A N 1
ATOM 3758 C CA . GLN A 1 477 ? 2.072 -28.156 -2.465 1 95.88 477 GLN A CA 1
ATOM 3759 C C . GLN A 1 477 ? 1.132 -27 -2.098 1 95.88 477 GLN A C 1
ATOM 3761 O O . GLN A 1 477 ? 1.562 -26 -1.533 1 95.88 477 GLN A O 1
ATOM 3766 N N . VAL A 1 478 ? -0.155 -27.156 -2.424 1 97.88 478 VAL A N 1
ATOM 3767 C CA . VAL A 1 478 ? -1.163 -26.156 -2.082 1 97.88 478 VAL A CA 1
ATOM 3768 C C . VAL A 1 478 ? -1.267 -26.031 -0.563 1 97.88 478 VAL A C 1
ATOM 3770 O O . VAL A 1 478 ? -1.323 -24.922 -0.033 1 97.88 478 VAL A O 1
ATOM 3773 N N . SER A 1 479 ? -1.261 -27.156 0.098 1 97.75 479 SER A N 1
ATOM 3774 C CA . SER A 1 479 ? -1.303 -27.156 1.557 1 97.75 479 SER A CA 1
ATOM 3775 C C . SER A 1 479 ? -0.076 -26.469 2.145 1 97.75 479 SER A C 1
ATOM 3777 O O . SER A 1 479 ? -0.198 -25.625 3.041 1 97.75 479 SER A O 1
ATOM 3779 N N . ARG A 1 480 ? 1.037 -26.719 1.584 1 96.81 480 ARG A N 1
ATOM 3780 C CA . ARG A 1 480 ? 2.297 -26.234 2.139 1 96.81 480 ARG A CA 1
ATOM 3781 C C . ARG A 1 480 ? 2.4 -24.719 2.01 1 96.81 480 ARG A C 1
ATOM 3783 O O . ARG A 1 480 ? 2.756 -24.031 2.971 1 96.81 480 ARG A O 1
ATOM 3790 N N . TRP A 1 481 ? 2.125 -24.203 0.833 1 97.31 481 TRP A N 1
ATOM 3791 C CA . TRP A 1 481 ? 2.322 -22.766 0.691 1 97.31 481 TRP A CA 1
ATOM 3792 C C . TRP A 1 481 ? 1.305 -22 1.522 1 97.31 481 TRP A C 1
ATOM 3794 O O . TRP A 1 481 ? 1.599 -20.906 2.02 1 97.31 481 TRP A O 1
ATOM 3804 N N . ASN A 1 482 ? 0.079 -22.547 1.72 1 98.19 482 ASN A N 1
ATOM 3805 C CA . ASN A 1 482 ? -0.896 -21.922 2.604 1 98.19 482 ASN A CA 1
ATOM 3806 C C . ASN A 1 482 ? -0.4 -21.875 4.047 1 98.19 482 ASN A C 1
ATOM 3808 O O . ASN A 1 482 ? -0.475 -20.828 4.699 1 98.19 482 ASN A O 1
ATOM 3812 N N . GLN A 1 483 ? 0.094 -22.984 4.5 1 97.94 483 GLN A N 1
ATOM 3813 C CA . GLN A 1 483 ? 0.582 -23.078 5.871 1 97.94 483 GLN A CA 1
ATOM 3814 C C . GLN A 1 483 ? 1.808 -22.188 6.082 1 97.94 483 GLN A C 1
ATOM 3816 O O . GLN A 1 483 ? 1.904 -21.484 7.086 1 97.94 483 GLN A O 1
ATOM 3821 N N . ASP A 1 484 ? 2.68 -22.219 5.117 1 97.5 484 ASP A N 1
ATOM 3822 C CA . ASP A 1 484 ? 3.889 -21.406 5.203 1 97.5 484 ASP A CA 1
ATOM 3823 C C . ASP A 1 484 ? 3.545 -19.922 5.238 1 97.5 484 ASP A C 1
ATOM 3825 O O . ASP A 1 484 ? 4.102 -19.172 6.043 1 97.5 484 ASP A O 1
ATOM 3829 N N . TRP A 1 485 ? 2.693 -19.516 4.355 1 98.25 485 TRP A N 1
ATOM 3830 C CA . TRP A 1 485 ? 2.324 -18.109 4.305 1 98.25 485 TRP A CA 1
ATOM 3831 C C . TRP A 1 485 ? 1.639 -17.672 5.598 1 98.25 485 TRP A C 1
ATOM 3833 O O . TRP A 1 485 ? 1.925 -16.594 6.129 1 98.25 485 TRP A O 1
ATOM 3843 N N . ALA A 1 486 ? 0.76 -18.516 6.07 1 98.38 486 ALA A N 1
ATOM 3844 C CA . ALA A 1 486 ? 0.081 -18.234 7.328 1 98.38 486 ALA A CA 1
ATOM 3845 C C . ALA A 1 486 ? 1.082 -18.094 8.469 1 98.38 486 ALA A C 1
ATOM 3847 O O . ALA A 1 486 ? 0.958 -17.188 9.305 1 98.38 486 ALA A O 1
ATOM 3848 N N . GLY A 1 487 ? 2.01 -19 8.477 1 97.81 487 GLY A N 1
ATOM 3849 C CA . GLY A 1 487 ? 3.041 -18.906 9.5 1 97.81 487 GLY A CA 1
ATOM 3850 C C . GLY A 1 487 ? 3.828 -17.609 9.445 1 97.81 487 GLY A C 1
ATOM 3851 O O . GLY A 1 487 ? 4.121 -17.016 10.477 1 97.81 487 GLY A O 1
ATOM 3852 N N . GLU A 1 488 ? 4.18 -17.203 8.258 1 97.38 488 GLU A N 1
ATOM 3853 C CA . GLU A 1 488 ? 4.883 -15.93 8.07 1 97.38 488 GLU A CA 1
ATOM 3854 C C . GLU A 1 488 ? 4.027 -14.75 8.523 1 97.38 488 GLU A C 1
ATOM 3856 O O . GLU A 1 488 ? 4.535 -13.805 9.125 1 97.38 488 GLU A O 1
ATOM 3861 N N . ARG A 1 489 ? 2.746 -14.812 8.242 1 97.94 489 ARG A N 1
ATOM 3862 C CA . ARG A 1 489 ? 1.845 -13.727 8.625 1 97.94 489 ARG A CA 1
ATOM 3863 C C . ARG A 1 489 ? 1.764 -13.594 10.141 1 97.94 489 ARG A C 1
ATOM 3865 O O . ARG A 1 489 ? 1.752 -12.477 10.672 1 97.94 489 ARG A O 1
ATOM 3872 N N . VAL A 1 490 ? 1.69 -14.719 10.82 1 98.06 490 VAL A N 1
ATOM 3873 C CA . VAL A 1 490 ? 1.649 -14.703 12.281 1 98.06 490 VAL A CA 1
ATOM 3874 C C . VAL A 1 490 ? 2.926 -14.062 12.828 1 98.06 490 VAL A C 1
ATOM 3876 O O . VAL A 1 490 ? 2.867 -13.172 13.68 1 98.06 490 VAL A O 1
ATOM 3879 N N . LYS A 1 491 ? 4.02 -14.461 12.32 1 98.19 491 LYS A N 1
ATOM 3880 C CA . LYS A 1 491 ? 5.32 -13.992 12.789 1 98.19 491 LYS A CA 1
ATOM 3881 C C . LYS A 1 491 ? 5.422 -12.477 12.719 1 98.19 491 LYS A C 1
ATOM 3883 O O . LYS A 1 491 ? 5.699 -11.812 13.719 1 98.19 491 LYS A O 1
ATOM 3888 N N . TYR A 1 492 ? 5.152 -11.961 11.602 1 98.25 492 TYR A N 1
ATOM 3889 C CA . TYR A 1 492 ? 5.355 -10.531 11.406 1 98.25 492 TYR A CA 1
ATOM 3890 C C . TYR A 1 492 ? 4.266 -9.719 12.094 1 98.25 492 TYR A C 1
ATOM 3892 O O . TYR A 1 492 ? 4.523 -8.625 12.594 1 98.25 492 TYR A O 1
ATOM 3900 N N . ALA A 1 493 ? 3.01 -10.227 12.148 1 98.06 493 ALA A N 1
ATOM 3901 C CA . ALA A 1 493 ? 1.946 -9.539 12.875 1 98.06 493 ALA A CA 1
ATOM 3902 C C . ALA A 1 493 ? 2.273 -9.43 14.359 1 98.06 493 ALA A C 1
ATOM 3904 O O . ALA A 1 493 ? 2.031 -8.391 14.984 1 98.06 493 ALA A O 1
ATOM 3905 N N . GLU A 1 494 ? 2.822 -10.438 14.875 1 98.38 494 GLU A N 1
ATOM 3906 C CA . GLU A 1 494 ? 3.189 -10.438 16.297 1 98.38 494 GLU A CA 1
ATOM 3907 C C . GLU A 1 494 ? 4.363 -9.5 16.562 1 98.38 494 GLU A C 1
ATOM 3909 O O . GLU A 1 494 ? 4.375 -8.789 17.562 1 98.38 494 GLU A O 1
ATOM 3914 N N . MET A 1 495 ? 5.332 -9.516 15.695 1 98.69 495 MET A N 1
ATOM 3915 C CA . MET A 1 495 ? 6.473 -8.625 15.844 1 98.69 495 MET A CA 1
ATOM 3916 C C . MET A 1 495 ? 6.035 -7.164 15.758 1 98.69 495 MET A C 1
ATOM 3918 O O . MET A 1 495 ? 6.527 -6.32 16.516 1 98.69 495 MET A O 1
ATOM 3922 N N . LEU A 1 496 ? 5.082 -6.902 14.875 1 98.38 496 LEU A N 1
ATOM 3923 C CA . LEU A 1 496 ? 4.574 -5.543 14.75 1 98.38 496 LEU A CA 1
ATOM 3924 C C . LEU A 1 496 ? 3.791 -5.137 15.992 1 98.38 496 LEU A C 1
ATOM 3926 O O . LEU A 1 496 ? 3.924 -4.008 16.469 1 98.38 496 LEU A O 1
ATOM 3930 N N . ALA A 1 497 ? 2.945 -6.02 16.484 1 98.5 497 ALA A N 1
ATOM 3931 C CA . ALA A 1 497 ? 2.199 -5.742 17.703 1 98.5 497 ALA A CA 1
ATOM 3932 C C . ALA A 1 497 ? 3.143 -5.43 18.859 1 98.5 497 ALA A C 1
ATOM 3934 O O . ALA A 1 497 ? 2.918 -4.473 19.609 1 98.5 497 ALA A O 1
ATOM 3935 N N . ASP A 1 498 ? 4.168 -6.156 18.953 1 98.56 498 ASP A N 1
ATOM 3936 C CA . ASP A 1 498 ? 5.156 -5.934 20.016 1 98.56 498 ASP A CA 1
ATOM 3937 C C . ASP A 1 498 ? 5.848 -4.582 19.828 1 98.56 498 ASP A C 1
ATOM 3939 O O . ASP A 1 498 ? 6.086 -3.871 20.812 1 98.56 498 ASP A O 1
ATOM 3943 N N . ASN A 1 499 ? 6.211 -4.27 18.641 1 98.75 499 ASN A N 1
ATOM 3944 C CA . ASN A 1 499 ? 6.836 -2.988 18.344 1 98.75 499 ASN A CA 1
ATOM 3945 C C . ASN A 1 499 ? 5.973 -1.816 18.797 1 98.75 499 ASN A C 1
ATOM 3947 O O . ASN A 1 499 ? 6.465 -0.895 19.453 1 98.75 499 ASN A O 1
ATOM 3951 N N . TRP A 1 500 ? 4.66 -1.896 18.531 1 98.69 500 TRP A N 1
ATOM 3952 C CA . TRP A 1 500 ? 3.766 -0.789 18.844 1 98.69 500 TRP A CA 1
ATOM 3953 C C . TRP A 1 500 ? 3.459 -0.746 20.328 1 98.69 500 TRP A C 1
ATOM 3955 O O . TRP A 1 500 ? 3.279 0.332 20.906 1 98.69 500 TRP A O 1
ATOM 3965 N N . ARG A 1 501 ? 3.41 -1.878 21 1 98.31 501 ARG A N 1
ATOM 3966 C CA . ARG A 1 501 ? 3.23 -1.901 22.453 1 98.31 501 ARG A CA 1
ATOM 3967 C C . ARG A 1 501 ? 4.379 -1.19 23.156 1 98.31 501 ARG A C 1
ATOM 3969 O O . ARG A 1 501 ? 4.156 -0.397 24.078 1 98.31 501 ARG A O 1
ATOM 3976 N N . ARG A 1 502 ? 5.52 -1.479 22.703 1 98.62 502 ARG A N 1
ATOM 3977 C CA . ARG A 1 502 ? 6.695 -0.821 23.266 1 98.62 502 ARG A CA 1
ATOM 3978 C C . ARG A 1 502 ? 6.648 0.684 23.031 1 98.62 502 ARG A C 1
ATOM 3980 O O . ARG A 1 502 ? 7.008 1.472 23.906 1 98.62 502 ARG A O 1
ATOM 3987 N N . LEU A 1 503 ? 6.215 1.021 21.844 1 98.69 503 LEU A N 1
ATOM 3988 C CA . LEU A 1 503 ? 6.066 2.438 21.531 1 98.69 503 LEU A CA 1
ATOM 3989 C C . LEU A 1 503 ? 5.09 3.107 22.484 1 98.69 503 LEU A C 1
ATOM 3991 O O . LEU A 1 503 ? 5.375 4.188 23.016 1 98.69 503 LEU A O 1
ATOM 3995 N N . LEU A 1 504 ? 3.93 2.488 22.656 1 97.88 504 LEU A N 1
ATOM 3996 C CA . LEU A 1 504 ? 2.896 3.053 23.516 1 97.88 504 LEU A CA 1
ATOM 3997 C C . LEU A 1 504 ? 3.434 3.295 24.922 1 97.88 504 LEU A C 1
ATOM 3999 O O . LEU A 1 504 ? 3.154 4.332 25.516 1 97.88 504 LEU A O 1
ATOM 4003 N N . ASP A 1 505 ? 4.266 2.438 25.391 1 97.88 505 ASP A N 1
ATOM 4004 C CA . ASP A 1 505 ? 4.891 2.58 26.703 1 97.88 505 ASP A CA 1
ATOM 4005 C C . ASP A 1 505 ? 5.844 3.77 26.734 1 97.88 505 ASP A C 1
ATOM 4007 O O . ASP A 1 505 ? 5.863 4.539 27.703 1 97.88 505 ASP A O 1
ATOM 4011 N N . GLU A 1 506 ? 6.574 3.93 25.672 1 98.12 506 GLU A N 1
ATOM 4012 C CA . GLU A 1 506 ? 7.574 4.992 25.609 1 98.12 506 GLU A CA 1
ATOM 4013 C C . GLU A 1 506 ? 6.914 6.363 25.484 1 98.12 506 GLU A C 1
ATOM 4015 O O . GLU A 1 506 ? 7.512 7.379 25.844 1 98.12 506 GLU A O 1
ATOM 4020 N N . LEU A 1 507 ? 5.668 6.387 25.016 1 98.31 507 LEU A N 1
ATOM 4021 C CA . LEU A 1 507 ? 4.996 7.652 24.766 1 98.31 507 LEU A CA 1
ATOM 4022 C C . LEU A 1 507 ? 4.293 8.156 26.031 1 98.31 507 LEU A C 1
ATOM 4024 O O . LEU A 1 507 ? 3.807 9.289 26.062 1 98.31 507 LEU A O 1
ATOM 4028 N N . GLU A 1 508 ? 4.23 7.43 27.109 1 96 508 GLU A N 1
ATOM 4029 C CA . GLU A 1 508 ? 3.539 7.801 28.328 1 96 508 GLU A CA 1
ATOM 4030 C C . GLU A 1 508 ? 4.184 9.023 28.984 1 96 508 GLU A C 1
ATOM 4032 O O . GLU A 1 508 ? 3.516 9.789 29.688 1 96 508 GLU A O 1
ATOM 4037 N N . GLY A 1 509 ? 5.434 9.266 28.672 1 94.94 509 GLY A N 1
ATOM 4038 C CA . GLY A 1 509 ? 6.164 10.359 29.312 1 94.94 509 GLY A CA 1
ATOM 4039 C C . GLY A 1 509 ? 5.977 11.688 28.594 1 94.94 509 GLY A C 1
ATOM 4040 O O . GLY A 1 509 ? 6.441 12.727 29.078 1 94.94 509 GLY A O 1
ATOM 4041 N N . MET A 1 510 ? 5.223 11.727 27.531 1 97.19 510 MET A N 1
ATOM 4042 C CA . MET A 1 510 ? 5.023 12.969 26.797 1 97.19 510 MET A CA 1
ATOM 4043 C C . MET A 1 510 ? 4.133 13.93 27.578 1 97.19 510 MET A C 1
ATOM 4045 O O . MET A 1 510 ? 3.248 13.492 28.312 1 97.19 510 MET A O 1
ATOM 4049 N N . PRO A 1 511 ? 4.371 15.211 27.406 1 96.62 511 PRO A N 1
ATOM 4050 C CA . PRO A 1 511 ? 3.625 16.188 28.203 1 96.62 511 PRO A CA 1
ATOM 4051 C C . PRO A 1 511 ? 2.174 16.328 27.75 1 96.62 511 PRO A C 1
ATOM 4053 O O . PRO A 1 511 ? 1.896 16.344 26.547 1 96.62 511 PRO A O 1
ATOM 4056 N N . LEU A 1 512 ? 1.189 16.469 28.75 1 94.06 512 LEU A N 1
ATOM 4057 C CA . LEU A 1 512 ? -0.23 16.609 28.438 1 94.06 512 LEU A CA 1
ATOM 4058 C C . LEU A 1 512 ? -0.805 17.859 29.109 1 94.06 512 LEU A C 1
ATOM 4060 O O . LEU 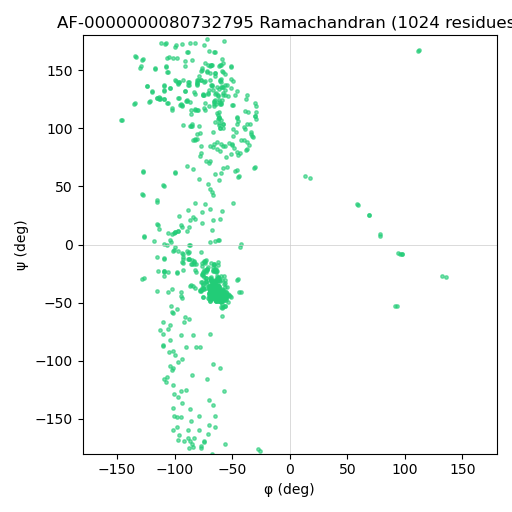A 1 512 ? -1.997 18.141 28.969 1 94.06 512 LEU A O 1
ATOM 4064 N N . GLY A 1 513 ? -0.029 18.656 29.703 1 85.94 513 GLY A N 1
ATOM 4065 C CA . GLY A 1 513 ? -0.473 19.875 30.328 1 85.94 513 GLY A CA 1
ATOM 4066 C C . GLY A 1 513 ? -1.129 19.656 31.688 1 85.94 513 GLY A C 1
ATOM 4067 O O . GLY A 1 513 ? -1.778 20.562 32.219 1 85.94 513 GLY A O 1
ATOM 4068 N N . ASP A 1 514 ? -1.17 18.484 32.406 1 71.5 514 ASP A N 1
ATOM 4069 C CA . ASP A 1 514 ? -1.698 18.281 33.75 1 71.5 514 ASP A CA 1
ATOM 4070 C C . ASP A 1 514 ? -0.732 18.812 34.812 1 71.5 514 ASP A C 1
ATOM 4072 O O . ASP A 1 514 ? 0.476 18.875 34.562 1 71.5 514 ASP A O 1
ATOM 4076 N N . MET B 1 1 ? -40.125 59.906 -26.375 1 20.44 1 MET B N 1
ATOM 4077 C CA . MET B 1 1 ? -39.094 60.938 -26.375 1 20.44 1 MET B CA 1
ATOM 4078 C C . MET B 1 1 ? -37.875 60.5 -25.609 1 20.44 1 MET B C 1
ATOM 4080 O O . MET B 1 1 ? -37.969 59.719 -24.672 1 20.44 1 MET B O 1
ATOM 4084 N N . ASP B 1 2 ? -36.438 60.812 -26.047 1 19.81 2 ASP B N 1
ATOM 4085 C CA . ASP B 1 2 ? -35.094 60.281 -26.172 1 19.81 2 ASP B CA 1
ATOM 4086 C C . ASP B 1 2 ? -34.281 60.469 -24.891 1 19.81 2 ASP B C 1
ATOM 4088 O O . ASP B 1 2 ? -33.062 60.406 -24.891 1 19.81 2 ASP B O 1
ATOM 4092 N N . ASP B 1 3 ? -34.844 60.781 -23.719 1 24.45 3 ASP B N 1
ATOM 4093 C CA . ASP B 1 3 ? -34.25 61.625 -22.688 1 24.45 3 ASP B CA 1
ATOM 4094 C C . ASP B 1 3 ? -33 60.969 -22.094 1 24.45 3 ASP B C 1
ATOM 4096 O O . ASP B 1 3 ? -33.031 59.781 -21.734 1 24.45 3 ASP B O 1
ATOM 4100 N N . PRO B 1 4 ? -31.734 61.594 -22.188 1 26.08 4 PRO B N 1
ATOM 4101 C CA . PRO B 1 4 ? -30.281 61.469 -22.109 1 26.08 4 PRO B CA 1
ATOM 4102 C C . PRO B 1 4 ? -29.797 61.031 -20.734 1 26.08 4 PRO B C 1
ATOM 4104 O O . PRO B 1 4 ? -30.391 61.406 -19.719 1 26.08 4 PRO B O 1
ATOM 4107 N N . GLU B 1 5 ? -29.188 59.781 -20.578 1 21.47 5 GLU B N 1
ATOM 4108 C CA . GLU B 1 5 ? -28.609 58.781 -19.672 1 21.47 5 GLU B CA 1
ATOM 4109 C C . GLU B 1 5 ? -27.297 59.281 -19.078 1 21.47 5 GLU B C 1
ATOM 4111 O O . GLU B 1 5 ? -26.219 58.812 -19.484 1 21.47 5 GLU B O 1
ATOM 4116 N N . ASP B 1 6 ? -27.031 60.656 -18.844 1 22.02 6 ASP B N 1
ATOM 4117 C CA . ASP B 1 6 ? -25.75 61.344 -18.594 1 22.02 6 ASP B CA 1
ATOM 4118 C C . ASP B 1 6 ? -25.125 60.844 -17.281 1 22.02 6 ASP B C 1
ATOM 4120 O O . ASP B 1 6 ? -25.734 61 -16.219 1 22.02 6 ASP B O 1
ATOM 4124 N N . ASP B 1 7 ? -24.266 59.719 -17.25 1 23.41 7 ASP B N 1
ATOM 4125 C CA . ASP B 1 7 ? -23.719 59.062 -16.078 1 23.41 7 ASP B CA 1
ATOM 4126 C C . ASP B 1 7 ? -22.688 59.969 -15.375 1 23.41 7 ASP B C 1
ATOM 4128 O O . ASP B 1 7 ? -21.672 60.312 -15.969 1 23.41 7 ASP B O 1
ATOM 4132 N N . PRO B 1 8 ? -22.922 60.875 -14.523 1 20.73 8 PRO B N 1
ATOM 4133 C CA . PRO B 1 8 ? -22.266 62.094 -14.031 1 20.73 8 PRO B CA 1
ATOM 4134 C C . PRO B 1 8 ? -20.953 61.781 -13.289 1 20.73 8 PRO B C 1
ATOM 4136 O O . PRO B 1 8 ? -20.359 62.688 -12.695 1 20.73 8 PRO B O 1
ATOM 4139 N N . TRP B 1 9 ? -20.609 60.562 -12.797 1 21.81 9 TRP B N 1
ATOM 4140 C CA . TRP B 1 9 ? -19.766 60.594 -11.609 1 21.81 9 TRP B CA 1
ATOM 4141 C C . TRP B 1 9 ? -18.312 60.906 -11.977 1 21.81 9 TRP B C 1
ATOM 4143 O O . TRP B 1 9 ? -17.703 60.219 -12.789 1 21.81 9 TRP B O 1
ATOM 4153 N N . GLY B 1 10 ? -17.781 62.156 -11.922 1 19.56 10 GLY B N 1
ATOM 4154 C CA . GLY B 1 10 ? -16.688 63.062 -12.273 1 19.56 10 GLY B CA 1
ATOM 4155 C C . GLY B 1 10 ? -15.383 62.688 -11.578 1 19.56 10 GLY B C 1
ATOM 4156 O O . GLY B 1 10 ? -15.352 62.531 -10.359 1 19.56 10 GLY B O 1
ATOM 4157 N N . SER B 1 11 ? -14.43 61.938 -12.18 1 20.91 11 SER B N 1
ATOM 4158 C CA . SER B 1 11 ? -13.086 61.438 -11.883 1 20.91 11 SER B CA 1
ATOM 4159 C C . SER B 1 11 ? -12.125 62.562 -11.578 1 20.91 11 SER B C 1
ATOM 4161 O O . SER B 1 11 ? -11.742 63.312 -12.477 1 20.91 11 SER B O 1
ATOM 4163 N N . PRO B 1 12 ? -11.969 63.156 -10.344 1 18.7 12 PRO B N 1
ATOM 4164 C CA . PRO B 1 12 ? -11.164 64.375 -10.211 1 18.7 12 PRO B CA 1
ATOM 4165 C C . PRO B 1 12 ? -9.672 64.125 -10.438 1 18.7 12 PRO B C 1
ATOM 4167 O O . PRO B 1 12 ? -9.203 63 -10.273 1 18.7 12 PRO B O 1
ATOM 4170 N N . ASP B 1 13 ? -8.789 65 -11.109 1 18.83 13 ASP B N 1
ATOM 4171 C CA . ASP B 1 13 ? -7.535 65.25 -11.797 1 18.83 13 ASP B CA 1
ATOM 4172 C C . ASP B 1 13 ? -6.402 65.5 -10.805 1 18.83 13 ASP B C 1
ATOM 4174 O O . ASP B 1 13 ? -5.355 66.062 -11.156 1 18.83 13 ASP B O 1
ATOM 4178 N N . MET B 1 14 ? -6.297 64.875 -9.609 1 18.72 14 MET B N 1
ATOM 4179 C CA . MET B 1 14 ? -5.398 65.625 -8.773 1 18.72 14 MET B CA 1
ATOM 4180 C C . MET B 1 14 ? -3.99 65.688 -9.359 1 18.72 14 MET B C 1
ATOM 4182 O O . MET B 1 14 ? -3.463 64.625 -9.75 1 18.72 14 MET B O 1
ATOM 4186 N N . HIS B 1 15 ? -3.209 66.812 -9.562 1 16.91 15 HIS B N 1
ATOM 4187 C CA . HIS B 1 15 ? -2.082 67.438 -10.234 1 16.91 15 HIS B CA 1
ATOM 4188 C C . HIS B 1 15 ? -0.788 67.25 -9.453 1 16.91 15 HIS B C 1
ATOM 4190 O O . HIS B 1 15 ? 0.144 68 -9.562 1 16.91 15 HIS B O 1
ATOM 4196 N N . LYS B 1 16 ? -0.572 66.188 -8.68 1 19.23 16 LYS B N 1
ATOM 4197 C CA . LYS B 1 16 ? 0.557 66.5 -7.809 1 19.23 16 LYS B CA 1
ATOM 4198 C C . LYS B 1 16 ? 1.812 66.812 -8.625 1 19.23 16 LYS B C 1
ATOM 4200 O O . LYS B 1 16 ? 2.232 66 -9.453 1 19.23 16 LYS B O 1
ATOM 4205 N N . THR B 1 17 ? 2.387 68.062 -8.414 1 16.66 17 THR B N 1
ATOM 4206 C CA . THR B 1 17 ? 3.416 68.875 -9.07 1 16.66 17 THR B CA 1
ATOM 4207 C C . THR B 1 17 ? 4.785 68.188 -8.922 1 16.66 17 THR B C 1
ATOM 4209 O O . THR B 1 17 ? 4.953 67.25 -8.125 1 16.66 17 THR B O 1
ATOM 4212 N N . HIS B 1 18 ? 5.91 69.125 -8.609 1 16.33 18 HIS B N 1
ATOM 4213 C CA . HIS B 1 18 ? 7.121 69.625 -9.242 1 16.33 18 HIS B CA 1
ATOM 4214 C C . HIS B 1 18 ? 8.352 68.875 -8.773 1 16.33 18 HIS B C 1
ATOM 4216 O O . HIS B 1 18 ? 8.289 68.125 -7.77 1 16.33 18 HIS B O 1
ATOM 4222 N N . ASP B 1 19 ? 9.625 69.562 -8.898 1 16.56 19 ASP B N 1
ATOM 4223 C CA . ASP B 1 19 ? 10.867 69.5 -9.656 1 16.56 19 ASP B CA 1
ATOM 4224 C C . ASP B 1 19 ? 12 68.938 -8.789 1 16.56 19 ASP B C 1
ATOM 4226 O O . ASP B 1 19 ? 12.641 67.938 -9.148 1 16.56 19 ASP B O 1
ATOM 4230 N N . HIS B 1 20 ? 12.836 69.875 -8.055 1 15.9 20 HIS B N 1
ATOM 4231 C CA . HIS B 1 20 ? 14.156 70.188 -8.547 1 15.9 20 HIS B CA 1
ATOM 4232 C C . HIS B 1 20 ? 15.25 69.438 -7.797 1 15.9 20 HIS B C 1
ATOM 4234 O O . HIS B 1 20 ? 16.188 68.938 -8.406 1 15.9 20 HIS B O 1
ATOM 4240 N N . GLY B 1 21 ? 15.406 69.562 -6.504 1 17.02 21 GLY B N 1
ATOM 4241 C CA . GLY B 1 21 ? 16.688 70.188 -6.148 1 17.02 21 GLY B CA 1
ATOM 4242 C C . GLY B 1 21 ? 17.844 69.188 -6.227 1 17.02 21 GLY B C 1
ATOM 4243 O O . GLY B 1 21 ? 17.641 68 -6.223 1 17.02 21 GLY B O 1
ATOM 4244 N N . PRO B 1 22 ? 19.047 69.75 -6.664 1 16.52 22 PRO B N 1
ATOM 4245 C CA . PRO B 1 22 ? 20.281 69.25 -7.266 1 16.52 22 PRO B CA 1
ATOM 4246 C C . PRO B 1 22 ? 21.062 68.375 -6.336 1 16.52 22 PRO B C 1
ATOM 4248 O O . PRO B 1 22 ? 21.297 67.188 -6.672 1 16.52 22 PRO B O 1
ATOM 4251 N N . SER B 1 23 ? 22.156 68.938 -5.73 1 15.5 23 SER B N 1
ATOM 4252 C CA . SER B 1 23 ? 23.578 68.812 -6.062 1 15.5 23 SER B CA 1
ATOM 4253 C C . SER B 1 23 ? 24.344 68.062 -4.961 1 15.5 23 SER B C 1
ATOM 4255 O O . SER B 1 23 ? 25.562 67.938 -5.027 1 15.5 23 SER B O 1
ATOM 4257 N N . LYS B 1 24 ? 23.719 67.375 -3.986 1 16 24 LYS B N 1
ATOM 4258 C CA . LYS B 1 24 ? 24.641 67.375 -2.854 1 16 24 LYS B CA 1
ATOM 4259 C C . LYS B 1 24 ? 25.938 66.688 -3.215 1 16 24 LYS B C 1
ATOM 4261 O O . LYS B 1 24 ? 25.922 65.5 -3.615 1 16 24 LYS B O 1
ATOM 4266 N N . SER B 1 25 ? 27.094 67.438 -3.463 1 15.83 25 SER B N 1
ATOM 4267 C CA . SER B 1 25 ? 28.453 67.125 -3.885 1 15.83 25 SER B CA 1
ATOM 4268 C C . SER B 1 25 ? 29.188 66.312 -2.811 1 15.83 25 SER B C 1
ATOM 4270 O O . SER B 1 25 ? 30.203 65.688 -3.088 1 15.83 25 SER B O 1
ATOM 4272 N N . ASN B 1 26 ? 28.672 66.438 -1.563 1 14.72 26 ASN B N 1
ATOM 4273 C CA . ASN B 1 26 ? 29.828 66.688 -0.703 1 14.72 26 ASN B CA 1
ATOM 4274 C C . ASN B 1 26 ? 30.859 65.562 -0.812 1 14.72 26 ASN B C 1
ATOM 4276 O O . ASN B 1 26 ? 30.594 64.562 -1.417 1 14.72 26 ASN B O 1
ATOM 4280 N N . GLY B 1 27 ? 31.172 65.062 0.383 1 15.37 27 GLY B N 1
ATOM 4281 C CA . GLY B 1 27 ? 32.406 65.062 1.164 1 15.37 27 GLY B CA 1
ATOM 4282 C C . GLY B 1 27 ? 33.312 63.875 0.868 1 15.37 27 GLY B C 1
ATOM 4283 O O . GLY B 1 27 ? 32.844 62.812 0.417 1 15.37 27 GLY B O 1
ATOM 4284 N N . THR B 1 28 ? 34.531 64.188 0.503 1 16.28 28 THR B N 1
ATOM 4285 C CA . THR B 1 28 ? 35.75 63.562 0.057 1 16.28 28 THR B CA 1
ATOM 4286 C C . THR B 1 28 ? 36.312 62.625 1.129 1 16.28 28 THR B C 1
ATOM 4288 O O . THR B 1 28 ? 37.344 61.969 0.921 1 16.28 28 THR B O 1
ATOM 4291 N N . GLN B 1 29 ? 35.625 62.438 2.256 1 14.33 29 GLN B N 1
ATOM 4292 C CA . GLN B 1 29 ? 36.656 62.25 3.283 1 14.33 29 GLN B CA 1
ATOM 4293 C C . GLN B 1 29 ? 37.469 60.969 3.027 1 14.33 29 GLN B C 1
ATOM 4295 O O . GLN B 1 29 ? 36.906 59.875 2.963 1 14.33 29 GLN B O 1
ATOM 4300 N N . ARG B 1 30 ? 38.656 61.188 2.562 1 16.3 30 ARG B N 1
ATOM 4301 C CA . ARG B 1 30 ? 39.688 60.25 2.18 1 16.3 30 ARG B CA 1
ATOM 4302 C C . ARG B 1 30 ? 40.25 59.5 3.4 1 16.3 30 ARG B C 1
ATOM 4304 O O . ARG B 1 30 ? 41.062 58.594 3.27 1 16.3 30 ARG B O 1
ATOM 4311 N N . ASN B 1 31 ? 40 60 4.668 1 14.38 31 ASN B N 1
ATOM 4312 C CA . ASN B 1 31 ? 41.312 59.969 5.297 1 14.38 31 ASN B CA 1
ATOM 4313 C C . ASN B 1 31 ? 41.844 58.531 5.359 1 14.38 31 ASN B C 1
ATOM 4315 O O . ASN B 1 31 ? 42.969 58.281 4.91 1 14.38 31 ASN B O 1
ATOM 4319 N N . SER B 1 32 ? 41.781 58 6.668 1 14.46 32 SER B N 1
ATOM 4320 C CA . SER B 1 32 ? 42.969 57.75 7.5 1 14.46 32 SER B CA 1
ATOM 4321 C C . SER B 1 32 ? 43.594 56.406 7.203 1 14.46 32 SER B C 1
ATOM 4323 O O . SER B 1 32 ? 44.781 56.312 6.867 1 14.46 32 SER B O 1
ATOM 4325 N N . THR B 1 33 ? 43.5 55.5 8.211 1 14.61 33 THR B N 1
ATOM 4326 C CA . THR B 1 33 ? 44.5 55.062 9.164 1 14.61 33 THR B CA 1
ATOM 4327 C C . THR B 1 33 ? 45.219 53.812 8.68 1 14.61 33 THR B C 1
ATOM 4329 O O . THR B 1 33 ? 44.688 53.062 7.859 1 14.61 33 THR B O 1
ATOM 4332 N N . ASN B 1 34 ? 46.312 53.469 9.508 1 14.55 34 ASN B N 1
ATOM 4333 C CA . ASN B 1 34 ? 47.688 53 9.562 1 14.55 34 ASN B CA 1
ATOM 4334 C C . ASN B 1 34 ? 47.781 51.469 9.492 1 14.55 34 ASN B C 1
ATOM 4336 O O . ASN B 1 34 ? 48.531 50.938 8.68 1 14.55 34 ASN B O 1
ATOM 4340 N N . GLY B 1 35 ? 47.5 50.688 10.664 1 14.61 35 GLY B N 1
ATOM 4341 C CA . GLY B 1 35 ? 48.594 50.031 11.375 1 14.61 35 GLY B CA 1
ATOM 4342 C C . GLY B 1 35 ? 49 48.719 10.75 1 14.61 35 GLY B C 1
ATOM 4343 O O . GLY B 1 35 ? 48.281 48.156 9.93 1 14.61 35 GLY B O 1
ATOM 4344 N N . HIS B 1 36 ? 50.156 48.125 11.32 1 14.57 36 HIS B N 1
ATOM 4345 C CA . HIS B 1 36 ? 51.375 47.344 11.086 1 14.57 36 HIS B CA 1
ATOM 4346 C C . HIS B 1 36 ? 51.094 45.844 11.156 1 14.57 36 HIS B C 1
ATOM 4348 O O . HIS B 1 36 ? 51.594 45.094 10.328 1 14.57 36 HIS B O 1
ATOM 4354 N N . ALA B 1 37 ? 50.656 45.25 12.422 1 14.62 37 ALA B N 1
ATOM 4355 C CA . ALA B 1 37 ? 51.625 44.469 13.133 1 14.62 37 ALA B CA 1
ATOM 4356 C C . ALA B 1 37 ? 52 43.219 12.336 1 14.62 37 ALA B C 1
ATOM 4358 O O . ALA B 1 37 ? 51.281 42.844 11.391 1 14.62 37 ALA B O 1
ATOM 4359 N N . GLY B 1 38 ? 52.312 42.094 13.172 1 14.32 38 GLY B N 1
ATOM 4360 C CA . GLY B 1 38 ? 53.438 41.219 13.531 1 14.32 38 GLY B CA 1
ATOM 4361 C C . GLY B 1 38 ? 53.438 39.906 12.773 1 14.32 38 GLY B C 1
ATOM 4362 O O . GLY B 1 38 ? 52.469 39.562 12.094 1 14.32 38 GLY B O 1
ATOM 4363 N N . PHE B 1 39 ? 53.969 38.875 13.523 1 15.09 39 PHE B N 1
ATOM 4364 C CA . PHE B 1 39 ? 55.094 37.938 13.359 1 15.09 39 PHE B CA 1
ATOM 4365 C C . PHE B 1 39 ? 54.625 36.625 12.742 1 15.09 39 PHE B C 1
ATOM 4367 O O . PHE B 1 39 ? 55.219 36.188 11.75 1 15.09 39 PHE B O 1
ATOM 4374 N N . GLY B 1 40 ? 53.969 35.719 13.602 1 14.71 40 GLY B N 1
ATOM 4375 C CA . GLY B 1 40 ? 54.812 34.594 14.031 1 14.71 40 GLY B CA 1
ATOM 4376 C C . GLY B 1 40 ? 54.938 33.5 12.977 1 14.71 40 GLY B C 1
ATOM 4377 O O . GLY B 1 40 ? 54.25 33.531 11.961 1 14.71 40 GLY B O 1
ATOM 4378 N N . GLN B 1 41 ? 55.062 32.25 13.578 1 15.34 41 GLN B N 1
ATOM 4379 C CA . GLN B 1 41 ? 56 31.141 13.586 1 15.34 41 GLN B CA 1
ATOM 4380 C C . GLN B 1 41 ? 55.688 30.141 12.477 1 15.34 41 GLN B C 1
ATOM 4382 O O . GLN B 1 41 ? 54.594 30.125 11.938 1 15.34 41 GLN B O 1
ATOM 4387 N N . THR B 1 42 ? 56.375 29 12.68 1 15.38 42 THR B N 1
ATOM 4388 C CA . THR B 1 42 ? 57.281 28.156 11.938 1 15.38 42 THR B CA 1
ATOM 4389 C C . THR B 1 42 ? 56.562 27.062 11.172 1 15.38 42 THR B C 1
ATOM 4391 O O . THR B 1 42 ? 56.844 26.812 10 1 15.38 42 THR B O 1
ATOM 4394 N N . PRO B 1 43 ? 55.812 26.062 11.898 1 16.27 43 PRO B N 1
ATOM 4395 C CA . PRO B 1 43 ? 56.625 24.844 11.867 1 16.27 43 PRO B CA 1
ATOM 4396 C C . PRO B 1 43 ? 56.531 24.094 10.547 1 16.27 43 PRO B C 1
ATOM 4398 O O . PRO B 1 43 ? 55.594 24.344 9.758 1 16.27 43 PRO B O 1
ATOM 4401 N N . PRO B 1 44 ? 56.906 22.766 10.656 1 15.91 44 PRO B N 1
ATOM 4402 C CA . PRO B 1 44 ? 57.781 21.875 9.914 1 15.91 44 PRO B CA 1
ATOM 4403 C C . PRO B 1 44 ? 57.062 21.125 8.789 1 15.91 44 PRO B C 1
ATOM 4405 O O . PRO B 1 44 ? 57.5 21.156 7.637 1 15.91 44 PRO B O 1
ATOM 4408 N N . THR B 1 45 ? 56.469 19.906 9.188 1 15.74 45 THR B N 1
ATOM 4409 C CA . THR B 1 45 ? 57.094 18.641 8.836 1 15.74 45 THR B CA 1
ATOM 4410 C C . THR B 1 45 ? 56.656 18.172 7.457 1 15.74 45 THR B C 1
ATOM 4412 O O . THR B 1 45 ? 55.625 18.641 6.941 1 15.74 45 THR B O 1
ATOM 4415 N N . THR B 1 46 ? 56.469 16.859 7.395 1 16.23 46 THR B N 1
ATOM 4416 C CA . THR B 1 46 ? 57.156 15.766 6.723 1 16.23 46 THR B CA 1
ATOM 4417 C C . THR B 1 46 ? 56.438 15.352 5.453 1 16.23 46 THR B C 1
ATOM 4419 O O . THR B 1 46 ? 55.281 15.766 5.227 1 16.23 46 THR B O 1
ATOM 4422 N N . VAL B 1 47 ? 56.188 14.039 5.344 1 15.54 47 VAL B N 1
ATOM 4423 C CA . VAL B 1 47 ? 56.812 13.086 4.426 1 15.54 47 VAL B CA 1
ATOM 4424 C C . VAL B 1 47 ? 55.844 12.789 3.275 1 15.54 47 VAL B C 1
ATOM 4426 O O . VAL B 1 47 ? 56.25 12.773 2.109 1 15.54 47 VAL B O 1
ATOM 4429 N N . ILE B 1 48 ? 54.562 12.391 3.514 1 16.06 48 ILE B N 1
ATOM 4430 C CA . ILE B 1 48 ? 54.469 10.992 3.119 1 16.06 48 ILE B CA 1
ATOM 4431 C C . ILE B 1 48 ? 54.438 10.883 1.597 1 16.06 48 ILE B C 1
ATOM 4433 O O . ILE B 1 48 ? 54 11.797 0.912 1 16.06 48 ILE B O 1
ATOM 4437 N N . ASP B 1 49 ? 54.125 9.641 1.162 1 15.48 49 ASP B N 1
ATOM 4438 C CA . ASP B 1 49 ? 54.625 8.562 0.318 1 15.48 49 ASP B CA 1
ATOM 4439 C C . ASP B 1 49 ? 54 8.609 -1.071 1 15.48 49 ASP B C 1
ATOM 4441 O O . ASP B 1 49 ? 54.719 8.578 -2.082 1 15.48 49 ASP B O 1
ATOM 4445 N N . ALA B 1 50 ? 52.969 7.711 -1.307 1 16.86 50 ALA B N 1
ATOM 4446 C CA . ALA B 1 50 ? 53.25 6.574 -2.174 1 16.86 50 ALA B CA 1
ATOM 4447 C C . ALA B 1 50 ? 53.062 6.941 -3.643 1 16.86 50 ALA B C 1
ATOM 4449 O O . ALA B 1 50 ? 52.344 7.879 -3.969 1 16.86 50 ALA B O 1
ATOM 4450 N N . PRO B 1 51 ? 53.125 5.895 -4.469 1 16.86 51 PRO B N 1
ATOM 4451 C CA . PRO B 1 51 ? 53.812 5.641 -5.746 1 16.86 51 PRO B CA 1
ATOM 4452 C C . PRO B 1 51 ? 52.938 6.023 -6.953 1 16.86 51 PRO B C 1
ATOM 4454 O O . PRO B 1 51 ? 51.781 6.363 -6.801 1 16.86 51 PRO B O 1
ATOM 4457 N N . PRO B 1 52 ? 52.781 5.008 -7.809 1 16.22 52 PRO B N 1
ATOM 4458 C CA . PRO B 1 52 ? 53.219 4.887 -9.203 1 16.22 52 PRO B CA 1
ATOM 4459 C C . PRO B 1 52 ? 52.062 5.098 -10.203 1 16.22 52 PRO B C 1
ATOM 4461 O O . PRO B 1 52 ? 52.281 5.691 -11.266 1 16.22 52 PRO B O 1
ATOM 4464 N N . LEU B 1 53 ? 50.75 4.629 -9.977 1 17.3 53 LEU B N 1
ATOM 4465 C CA . LEU B 1 53 ? 50.531 3.615 -11 1 17.3 53 LEU B CA 1
ATOM 4466 C C . LEU B 1 53 ? 50.25 4.262 -12.359 1 17.3 53 LEU B C 1
ATOM 4468 O O . LEU B 1 53 ? 49.844 5.414 -12.43 1 17.3 53 LEU B O 1
ATOM 4472 N N . PRO B 1 54 ? 49.875 3.363 -13.398 1 17.16 54 PRO B N 1
ATOM 4473 C CA . PRO B 1 54 ? 50.281 3.168 -14.789 1 17.16 54 PRO B CA 1
ATOM 4474 C C . PRO B 1 54 ? 49.406 3.951 -15.773 1 17.16 54 PRO B C 1
ATOM 4476 O O . PRO B 1 54 ? 48.344 4.438 -15.406 1 17.16 54 PRO B O 1
ATOM 4479 N N . ASN B 1 55 ? 49.594 3.625 -17.047 1 16.17 55 ASN B N 1
ATOM 4480 C CA . ASN B 1 55 ? 49.688 4.168 -18.391 1 16.17 55 ASN B CA 1
ATOM 4481 C C . ASN B 1 55 ? 48.375 4.074 -19.125 1 16.17 55 ASN B C 1
ATOM 4483 O O . ASN B 1 55 ? 48.281 4.348 -20.328 1 16.17 55 ASN B O 1
ATOM 4487 N N . ILE B 1 56 ? 47.156 4.012 -18.484 1 16.14 56 ILE B N 1
ATOM 4488 C CA . ILE B 1 56 ? 46.344 3.305 -19.469 1 16.14 56 ILE B CA 1
ATOM 4489 C C . ILE B 1 56 ? 46.094 4.195 -20.688 1 16.14 56 ILE B C 1
ATOM 4491 O O . ILE B 1 56 ? 45.781 5.375 -20.547 1 16.14 56 ILE B O 1
ATOM 4495 N N . ALA B 1 57 ? 45.969 3.518 -22.016 1 16.03 57 ALA B N 1
ATOM 4496 C CA . ALA B 1 57 ? 46.219 3.744 -23.438 1 16.03 57 ALA B CA 1
ATOM 4497 C C . ALA B 1 57 ? 45 4.297 -24.125 1 16.03 57 ALA B C 1
ATOM 4499 O O . ALA B 1 57 ? 45.094 4.965 -25.156 1 16.03 57 ALA B O 1
ATOM 4500 N N . SER B 1 58 ? 43.656 4.199 -23.688 1 16.77 58 SER B N 1
ATOM 4501 C CA . SER B 1 58 ? 42.844 3.641 -24.766 1 16.77 58 SER B CA 1
ATOM 4502 C C . SER B 1 58 ? 42.656 4.652 -25.891 1 16.77 58 SER B C 1
ATOM 4504 O O . SER B 1 58 ? 42.75 5.863 -25.672 1 16.77 58 SER B O 1
ATOM 4506 N N . PRO B 1 59 ? 41.875 4.051 -27.078 1 16.8 59 PRO B N 1
ATOM 4507 C CA . PRO B 1 59 ? 41.938 4.113 -28.547 1 16.8 59 PRO B CA 1
ATOM 4508 C C . PRO B 1 59 ? 41.125 5.258 -29.125 1 16.8 59 PRO B C 1
ATOM 4510 O O . PRO B 1 59 ? 40.281 5.832 -28.422 1 16.8 59 PRO B O 1
ATOM 4513 N N . GLN B 1 60 ? 40.781 5.098 -30.484 1 15.74 60 GLN B N 1
ATOM 4514 C CA . GLN B 1 60 ? 40.812 5.855 -31.734 1 15.74 60 GLN B CA 1
ATOM 4515 C C . GLN B 1 60 ? 39.438 6.395 -32.062 1 15.74 60 GLN B C 1
ATOM 4517 O O . GLN B 1 60 ? 38.406 5.812 -31.656 1 15.74 60 GLN B O 1
ATOM 4522 N N . ALA B 1 61 ? 39.25 7.48 -32.969 1 17.02 61 ALA B N 1
ATOM 4523 C CA . ALA B 1 61 ? 38.469 8.664 -33.344 1 17.02 61 ALA B CA 1
ATOM 4524 C C . ALA B 1 61 ? 37.438 8.32 -34.406 1 17.02 61 ALA B C 1
ATOM 4526 O O . ALA B 1 61 ? 36.531 9.125 -34.688 1 17.02 61 ALA B O 1
ATOM 4527 N N . THR B 1 62 ? 37.188 7.133 -35.125 1 16.38 62 THR B N 1
ATOM 4528 C CA . THR B 1 62 ? 37.031 7.449 -36.531 1 16.38 62 THR B CA 1
ATOM 4529 C C . THR B 1 62 ? 35.594 7.84 -36.844 1 16.38 62 THR B C 1
ATOM 4531 O O . THR B 1 62 ? 34.656 7.109 -36.5 1 16.38 62 THR B O 1
ATOM 4534 N N . THR B 1 63 ? 35.188 9.086 -37.281 1 16.61 63 THR B N 1
ATOM 4535 C CA . THR B 1 63 ? 33.938 9.805 -37.438 1 16.61 63 THR B CA 1
ATOM 4536 C C . THR B 1 63 ? 33.312 9.492 -38.812 1 16.61 63 THR B C 1
ATOM 4538 O O . THR B 1 63 ? 32.25 10.016 -39.125 1 16.61 63 THR B O 1
ATOM 4541 N N . SER B 1 64 ? 33.531 8.469 -39.594 1 16.78 64 SER B N 1
ATOM 4542 C CA . SER B 1 64 ? 33.281 8.938 -40.969 1 16.78 64 SER B CA 1
ATOM 4543 C C . SER B 1 64 ? 31.812 9.203 -41.219 1 16.78 64 SER B C 1
ATOM 4545 O O . SER B 1 64 ? 30.953 8.766 -40.438 1 16.78 64 SER B O 1
ATOM 4547 N N . PRO B 1 65 ? 31.25 9.148 -42.656 1 18 65 PRO B N 1
ATOM 4548 C CA . PRO B 1 65 ? 30.594 9.984 -43.656 1 18 65 PRO B CA 1
ATOM 4549 C C . PRO B 1 65 ? 29.125 9.602 -43.875 1 18 65 PRO B C 1
ATOM 4551 O O . PRO B 1 65 ? 28.312 10.469 -44.188 1 18 65 PRO B O 1
ATOM 4554 N N . ASN B 1 66 ? 28.453 8.414 -43.656 1 16.19 66 ASN B N 1
ATOM 4555 C CA . ASN B 1 66 ? 27.75 7.754 -44.75 1 16.19 66 ASN B CA 1
ATOM 4556 C C . ASN B 1 66 ? 26.328 8.305 -44.906 1 16.19 66 ASN B C 1
ATOM 4558 O O . ASN B 1 66 ? 25.578 8.398 -43.938 1 16.19 66 ASN B O 1
ATOM 4562 N N . SER B 1 67 ? 25.797 9.109 -46.062 1 18.09 67 SER B N 1
ATOM 4563 C CA . SER B 1 67 ? 24.656 9.867 -46.531 1 18.09 67 SER B CA 1
ATOM 4564 C C . SER B 1 67 ? 23.531 8.938 -46.969 1 18.09 67 SER B C 1
ATOM 4566 O O . SER B 1 67 ? 22.422 9.383 -47.25 1 18.09 67 SER B O 1
ATOM 4568 N N . ARG B 1 68 ? 23.453 7.621 -47.312 1 15.98 68 ARG B N 1
ATOM 4569 C CA . ARG B 1 68 ? 22.781 7.109 -48.5 1 15.98 68 ARG B CA 1
ATOM 4570 C C . ARG B 1 68 ? 21.281 6.977 -48.281 1 15.98 68 ARG B C 1
ATOM 4572 O O . ARG B 1 68 ? 20.531 6.566 -49.156 1 15.98 68 ARG B O 1
ATOM 4579 N N . ARG B 1 69 ? 20.375 7.508 -47.469 1 16.44 69 ARG B N 1
ATOM 4580 C CA . ARG B 1 69 ? 19.438 6.461 -47.125 1 16.44 69 ARG B CA 1
ATOM 4581 C C . ARG B 1 69 ? 18.406 6.238 -48.219 1 16.44 69 ARG B C 1
ATOM 4583 O O . ARG B 1 69 ? 17.672 7.156 -48.594 1 16.44 69 ARG B O 1
ATOM 4590 N N . GLN B 1 70 ? 18.594 5.301 -49.125 1 16.56 70 GLN B N 1
ATOM 4591 C CA . GLN B 1 70 ? 17.797 5.004 -50.312 1 16.56 70 GLN B CA 1
ATOM 4592 C C . GLN B 1 70 ? 16.438 4.434 -49.938 1 16.56 70 GLN B C 1
ATOM 4594 O O . GLN B 1 70 ? 15.523 4.355 -50.781 1 16.56 70 GLN B O 1
ATOM 4599 N N . HIS B 1 71 ? 15.953 4.25 -48.719 1 15.98 71 HIS B N 1
ATOM 4600 C CA . HIS B 1 71 ? 15.164 3.025 -48.656 1 15.98 71 HIS B CA 1
ATOM 4601 C C . HIS B 1 71 ? 13.914 3.145 -49.531 1 15.98 71 HIS B C 1
ATOM 4603 O O . HIS B 1 71 ? 13.289 4.207 -49.594 1 15.98 71 HIS B O 1
ATOM 4609 N N . SER B 1 72 ? 13.734 2.287 -50.5 1 17.03 72 SER B N 1
ATOM 4610 C CA . SER B 1 72 ? 12.906 1.843 -51.594 1 17.03 72 SER B CA 1
ATOM 4611 C C . SER B 1 72 ? 11.5 1.478 -51.125 1 17.03 72 SER B C 1
ATOM 4613 O O . SER B 1 72 ? 10.516 1.77 -51.812 1 17.03 72 SER B O 1
ATOM 4615 N N . SER B 1 73 ? 11.344 0.762 -50 1 15.96 73 SER B N 1
ATOM 4616 C CA . SER B 1 73 ? 10.602 -0.482 -50.156 1 15.96 73 SER B CA 1
ATOM 4617 C C . SER B 1 73 ? 9.133 -0.212 -50.469 1 15.96 73 SER B C 1
ATOM 4619 O O . SER B 1 73 ? 8.617 0.865 -50.156 1 15.96 73 SER B O 1
ATOM 4621 N N . ASN B 1 74 ? 8.414 -1.188 -51.156 1 16.8 74 ASN B N 1
ATOM 4622 C CA . ASN B 1 74 ? 7.379 -1.734 -52.031 1 16.8 74 ASN B CA 1
ATOM 4623 C C . ASN B 1 74 ? 6.062 -1.937 -51.281 1 16.8 74 ASN B C 1
ATOM 4625 O O . ASN B 1 74 ? 5.016 -2.133 -51.906 1 16.8 74 ASN B O 1
ATOM 4629 N N . SER B 1 75 ? 6 -1.899 -49.875 1 16.38 75 SER B N 1
ATOM 4630 C CA . SER B 1 75 ? 5.199 -3.01 -49.375 1 16.38 75 SER B CA 1
ATOM 4631 C C . SER B 1 75 ? 3.729 -2.842 -49.75 1 16.38 75 SER B C 1
ATOM 4633 O O . SER B 1 75 ? 3.23 -1.717 -49.844 1 16.38 75 SER B O 1
ATOM 4635 N N . VAL B 1 76 ? 3.094 -3.938 -50.188 1 18.33 76 VAL B N 1
ATOM 4636 C CA . VAL B 1 76 ? 1.966 -4.602 -50.844 1 18.33 76 VAL B CA 1
ATOM 4637 C C . VAL B 1 76 ? 0.756 -4.586 -49.906 1 18.33 76 VAL B C 1
ATOM 4639 O O . VAL B 1 76 ? -0.331 -5.031 -50.281 1 18.33 76 VAL B O 1
ATOM 4642 N N . THR B 1 77 ? 0.558 -3.531 -49.094 1 16.47 77 THR B N 1
ATOM 4643 C CA . THR B 1 77 ? -0.273 -3.912 -47.969 1 16.47 77 THR B CA 1
ATOM 4644 C C . THR B 1 77 ? -1.658 -4.352 -48.406 1 16.47 77 THR B C 1
ATOM 4646 O O . THR B 1 77 ? -2.406 -3.557 -49 1 16.47 77 THR B O 1
ATOM 4649 N N . THR B 1 78 ? -1.666 -5.566 -48.781 1 16.92 78 THR B N 1
ATOM 4650 C CA . THR B 1 78 ? -2.812 -6.23 -49.406 1 16.92 78 THR B CA 1
ATOM 4651 C C . THR B 1 78 ? -4.035 -6.145 -48.5 1 16.92 78 THR B C 1
ATOM 4653 O O . THR B 1 78 ? -5.156 -5.949 -48.969 1 16.92 78 THR B O 1
ATOM 4656 N N . PRO B 1 79 ? -3.816 -6.324 -47.062 1 16.55 79 PRO B N 1
ATOM 4657 C CA . PRO B 1 79 ? -4.645 -7.457 -46.656 1 16.55 79 PRO B CA 1
ATOM 4658 C C . PRO B 1 79 ? -6.137 -7.164 -46.75 1 16.55 79 PRO B C 1
ATOM 4660 O O . PRO B 1 79 ? -6.535 -6.004 -46.875 1 16.55 79 PRO B O 1
ATOM 4663 N N . GLY B 1 80 ? -6.945 -8.203 -46.375 1 17.67 80 GLY B N 1
ATOM 4664 C CA . GLY B 1 80 ? -8.094 -9.07 -46.562 1 17.67 80 GLY B CA 1
ATOM 4665 C C . GLY B 1 80 ? -9.281 -8.664 -45.688 1 17.67 80 GLY B C 1
ATOM 4666 O O . GLY B 1 80 ? -10.336 -9.305 -45.75 1 17.67 80 GLY B O 1
ATOM 4667 N N . GLY B 1 81 ? -9.125 -7.633 -44.844 1 16.66 81 GLY B N 1
ATOM 4668 C CA . GLY B 1 81 ? -9.961 -7.949 -43.688 1 16.66 81 GLY B CA 1
ATOM 4669 C C . GLY B 1 81 ? -11.43 -8.062 -44.031 1 16.66 81 GLY B C 1
ATOM 4670 O O . GLY B 1 81 ? -11.969 -7.242 -44.781 1 16.66 81 GLY B O 1
ATOM 4671 N N . TRP B 1 82 ? -11.898 -9.273 -44 1 17.72 82 TRP B N 1
ATOM 4672 C CA . TRP B 1 82 ? -13.141 -9.992 -44.25 1 17.72 82 TRP B CA 1
ATOM 4673 C C . TRP B 1 82 ? -14.266 -9.469 -43.344 1 17.72 82 TRP B C 1
ATOM 4675 O O . TRP B 1 82 ? -15.352 -10.047 -43.344 1 17.72 82 TRP B O 1
ATOM 4685 N N . GLY B 1 83 ? -14.203 -8.258 -42.969 1 17.59 83 GLY B N 1
ATOM 4686 C CA . GLY B 1 83 ? -15.07 -8.07 -41.8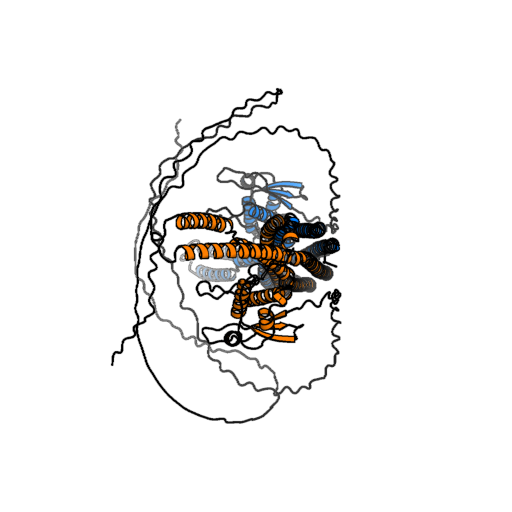12 1 17.59 83 GLY B CA 1
ATOM 4687 C C . GLY B 1 83 ? -16.516 -8.492 -42.094 1 17.59 83 GLY B C 1
ATOM 4688 O O . GLY B 1 83 ? -17.172 -7.941 -42.969 1 17.59 83 GLY B O 1
ATOM 4689 N N . TYR B 1 84 ? -16.703 -9.805 -41.906 1 17.19 84 TYR B N 1
ATOM 4690 C CA . TYR B 1 84 ? -17.938 -10.562 -42.062 1 17.19 84 TYR B CA 1
ATOM 4691 C C . TYR B 1 84 ? -19.078 -9.906 -41.281 1 17.19 84 TYR B C 1
ATOM 4693 O O . TYR B 1 84 ? -18.844 -9.227 -40.281 1 17.19 84 TYR B O 1
ATOM 4701 N N . PHE B 1 85 ? -20.281 -9.781 -41.938 1 19.62 85 PHE B N 1
ATOM 4702 C CA . PHE B 1 85 ? -21.609 -9.195 -41.844 1 19.62 85 PHE B CA 1
ATOM 4703 C C . PHE B 1 85 ? -22.406 -9.836 -40.719 1 19.62 85 PHE B C 1
ATOM 4705 O O . PHE B 1 85 ? -23.594 -9.547 -40.531 1 19.62 85 PHE B O 1
ATOM 4712 N N . ASP B 1 86 ? -21.625 -10.523 -39.656 1 15.77 86 ASP B N 1
ATOM 4713 C CA . ASP B 1 86 ? -22.422 -11.617 -39.125 1 15.77 86 ASP B CA 1
ATOM 4714 C C . ASP B 1 86 ? -23.75 -11.102 -38.562 1 15.77 86 ASP B C 1
ATOM 4716 O O . ASP B 1 86 ? -24.797 -11.711 -38.75 1 15.77 86 ASP B O 1
ATOM 4720 N N . GLY B 1 87 ? -23.594 -10.266 -37.562 1 17.44 87 GLY B N 1
ATOM 4721 C CA . GLY B 1 87 ? -24.312 -10.742 -36.406 1 17.44 87 GLY B CA 1
ATOM 4722 C C . GLY B 1 87 ? -25.828 -10.742 -36.594 1 17.44 87 GLY B C 1
ATOM 4723 O O . GLY B 1 87 ? -26.359 -9.953 -37.375 1 17.44 87 GLY B O 1
ATOM 4724 N N . ASN B 1 88 ? -26.375 -11.852 -36.219 1 17.67 88 ASN B N 1
ATOM 4725 C CA . ASN B 1 88 ? -27.562 -12.703 -36.219 1 17.67 88 ASN B CA 1
ATOM 4726 C C . ASN B 1 88 ? -28.766 -11.977 -35.625 1 17.67 88 ASN B C 1
ATOM 4728 O O . ASN B 1 88 ? -28.609 -10.992 -34.906 1 17.67 88 ASN B O 1
ATOM 4732 N N . ASN B 1 89 ? -29.781 -12.688 -35.719 1 18.25 89 ASN B N 1
ATOM 4733 C CA . ASN B 1 89 ? -31.234 -12.75 -35.875 1 18.25 89 ASN B CA 1
ATOM 4734 C C . ASN B 1 89 ? -31.953 -12.352 -34.594 1 18.25 89 ASN B C 1
ATOM 4736 O O . ASN B 1 89 ? -31.469 -12.648 -33.5 1 18.25 89 ASN B O 1
ATOM 4740 N N . PRO B 1 90 ? -32.75 -11.367 -34.719 1 20.67 90 PRO B N 1
ATOM 4741 C CA . PRO B 1 90 ? -33.594 -10.625 -33.781 1 20.67 90 PRO B CA 1
ATOM 4742 C C . PRO B 1 90 ? -34.531 -11.531 -33 1 20.67 90 PRO B C 1
ATOM 4744 O O . PRO B 1 90 ? -35.406 -12.195 -33.562 1 20.67 90 PRO B O 1
ATOM 4747 N N . VAL B 1 91 ? -33.812 -12.406 -32.094 1 17.12 91 VAL B N 1
ATOM 4748 C CA . VAL B 1 91 ? -34.656 -13.414 -31.438 1 17.12 91 VAL B CA 1
ATOM 4749 C C . VAL B 1 91 ? -35.938 -12.758 -30.906 1 17.12 91 VAL B C 1
ATOM 4751 O O . VAL B 1 91 ? -35.906 -11.648 -30.375 1 17.12 91 VAL B O 1
ATOM 4754 N N . VAL B 1 92 ? -36.938 -13.453 -31.25 1 17.84 92 VAL B N 1
ATOM 4755 C CA . VAL B 1 92 ? -38.406 -13.398 -31.203 1 17.84 92 VAL B CA 1
ATOM 4756 C C . VAL B 1 92 ? -38.875 -13.258 -29.75 1 17.84 92 VAL B C 1
ATOM 4758 O O . VAL B 1 92 ? -38.219 -13.75 -28.828 1 17.84 92 VAL B O 1
ATOM 4761 N N . GLY B 1 93 ? -39.688 -12.359 -29.562 1 19 93 GLY B N 1
ATOM 4762 C CA . GLY B 1 93 ? -40.5 -11.688 -28.531 1 19 93 GLY B CA 1
ATOM 4763 C C . GLY B 1 93 ? -41.281 -12.648 -27.672 1 19 93 GLY B C 1
ATOM 4764 O O . GLY B 1 93 ? -42.188 -12.227 -26.938 1 19 93 GLY B O 1
ATOM 4765 N N . PHE B 1 94 ? -40.562 -13.961 -27.375 1 17.27 94 PHE B N 1
ATOM 4766 C CA . PHE B 1 94 ? -41.594 -14.891 -26.906 1 17.27 94 PHE B CA 1
ATOM 4767 C C . PHE B 1 94 ? -42.281 -14.359 -25.656 1 17.27 94 PHE B C 1
ATOM 4769 O O . PHE B 1 94 ? -41.625 -13.953 -24.703 1 17.27 94 PHE B O 1
ATOM 4776 N N . GLY B 1 95 ? -43.469 -13.938 -25.812 1 18.83 95 GLY B N 1
ATOM 4777 C CA . GLY B 1 95 ? -44.5 -13.352 -24.969 1 18.83 95 GLY B CA 1
ATOM 4778 C C . GLY B 1 95 ? -44.938 -14.258 -23.828 1 18.83 95 GLY B C 1
ATOM 4779 O O . GLY B 1 95 ? -45.906 -13.984 -23.156 1 18.83 95 GLY B O 1
ATOM 4780 N N . GLU B 1 96 ? -43.938 -15.297 -23.469 1 17.02 96 GLU B N 1
ATOM 4781 C CA . GLU B 1 96 ? -44.75 -16.359 -22.859 1 17.02 96 GLU B CA 1
ATOM 4782 C C . GLU B 1 96 ? -45.562 -15.852 -21.688 1 17.02 96 GLU B C 1
ATOM 4784 O O . GLU B 1 96 ? -45.25 -14.797 -21.125 1 17.02 96 GLU B O 1
ATOM 4789 N N . SER B 1 97 ? -46.156 -16.844 -21.016 1 18.83 97 SER B N 1
ATOM 4790 C CA . SER B 1 97 ? -47.438 -17.219 -20.438 1 18.83 97 SER B CA 1
ATOM 4791 C C . SER B 1 97 ? -47.531 -16.766 -18.984 1 18.83 97 SER B C 1
ATOM 4793 O O . SER B 1 97 ? -46.531 -16.594 -18.312 1 18.83 97 SER B O 1
ATOM 4795 N N . PRO B 1 98 ? -48.75 -16.641 -18.5 1 20.61 98 PRO B N 1
ATOM 4796 C CA . PRO B 1 98 ? -49.5 -15.984 -17.438 1 20.61 98 PRO B CA 1
ATOM 4797 C C . PRO B 1 98 ? -49.312 -16.641 -16.078 1 20.61 98 PRO B C 1
ATOM 4799 O O . PRO B 1 98 ? -50 -16.266 -15.109 1 20.61 98 PRO B O 1
ATOM 4802 N N . SER B 1 99 ? -48.094 -17.328 -15.812 1 18.83 99 SER B N 1
ATOM 4803 C CA . SER B 1 99 ? -48.375 -18.359 -14.812 1 18.83 99 SER B CA 1
ATOM 4804 C C . SER B 1 99 ? -48.781 -17.734 -13.484 1 18.83 99 SER B C 1
ATOM 4806 O O . SER B 1 99 ? -48.219 -16.703 -13.078 1 18.83 99 SER B O 1
ATOM 4808 N N . GLY B 1 100 ? -49.938 -18.109 -12.992 1 20.98 100 GLY B N 1
ATOM 4809 C CA . GLY B 1 100 ? -50.875 -17.812 -11.914 1 20.98 100 GLY B CA 1
ATOM 4810 C C . GLY B 1 100 ? -50.25 -18 -10.539 1 20.98 100 GLY B C 1
ATOM 4811 O O . GLY B 1 100 ? -49.219 -18.656 -10.398 1 20.98 100 GLY B O 1
ATOM 4812 N N . PRO B 1 101 ? -50.562 -17.094 -9.617 1 21.42 101 PRO B N 1
ATOM 4813 C CA . PRO B 1 101 ? -50.062 -16.656 -8.312 1 21.42 101 PRO B CA 1
ATOM 4814 C C . PRO B 1 101 ? -50.188 -17.719 -7.234 1 21.42 101 PRO B C 1
ATOM 4816 O O . PRO B 1 101 ? -51.281 -18.141 -6.91 1 21.42 101 PRO B O 1
ATOM 4819 N N . VAL B 1 102 ? -49.5 -18.953 -7.41 1 19.95 102 VAL B N 1
ATOM 4820 C CA . VAL B 1 102 ? -49.938 -20 -6.484 1 19.95 102 VAL B CA 1
ATOM 4821 C C . VAL B 1 102 ? -49.719 -19.531 -5.047 1 19.95 102 VAL B C 1
ATOM 4823 O O . VAL B 1 102 ? -48.688 -18.984 -4.715 1 19.95 102 VAL B O 1
ATOM 4826 N N . GLN B 1 103 ? -50.781 -19.547 -4.273 1 21.17 103 GLN B N 1
ATOM 4827 C CA . GLN B 1 103 ? -51.219 -19.125 -2.949 1 21.17 103 GLN B CA 1
ATOM 4828 C C . GLN B 1 103 ? -50.531 -19.906 -1.85 1 21.17 103 GLN B C 1
ATOM 4830 O O . GLN B 1 103 ? -51.156 -20.406 -0.923 1 21.17 103 GLN B O 1
ATOM 4835 N N . ASN B 1 104 ? -49.125 -20.125 -1.913 1 20.62 104 ASN B N 1
ATOM 4836 C CA . ASN B 1 104 ? -48.719 -21.172 -0.972 1 20.62 104 ASN B CA 1
ATOM 4837 C C . ASN B 1 104 ? -49.031 -20.781 0.468 1 20.62 104 ASN B C 1
ATOM 4839 O O . ASN B 1 104 ? -48.688 -19.688 0.911 1 20.62 104 ASN B O 1
ATOM 4843 N N . PRO B 1 105 ? -50 -21.391 1.154 1 21.61 105 PRO B N 1
ATOM 4844 C CA . PRO B 1 105 ? -50.688 -21.172 2.432 1 21.61 105 PRO B CA 1
ATOM 4845 C C . PRO B 1 105 ? -49.75 -21.297 3.631 1 21.61 105 PRO B C 1
ATOM 4847 O O . PRO B 1 105 ? -50.219 -21.172 4.777 1 21.61 105 PRO B O 1
ATOM 4850 N N . PHE B 1 106 ? -48.594 -22 3.441 1 21.31 106 PHE B N 1
ATOM 4851 C CA . PHE B 1 106 ? -48.219 -22.719 4.641 1 21.31 106 PHE B CA 1
ATOM 4852 C C . PHE B 1 106 ? -47.75 -21.766 5.734 1 21.31 106 PHE B C 1
ATOM 4854 O O . PHE B 1 106 ? -47.156 -20.734 5.449 1 21.31 106 PHE B O 1
ATOM 4861 N N . GLY B 1 107 ? -48.25 -21.953 6.941 1 22 107 GLY B N 1
ATOM 4862 C CA . GLY B 1 107 ? -48.344 -21.375 8.266 1 22 107 GLY B CA 1
ATOM 4863 C C . GLY B 1 107 ? -47 -21.172 8.953 1 22 107 GLY B C 1
ATOM 4864 O O . GLY B 1 107 ? -46.031 -21.875 8.648 1 22 107 GLY B O 1
ATOM 4865 N N . GLY B 1 108 ? -46.688 -19.891 9.32 1 20.75 108 GLY B N 1
ATOM 4866 C CA . GLY B 1 108 ? -45.562 -19.141 9.867 1 20.75 108 GLY B CA 1
ATOM 4867 C C . GLY B 1 108 ? -45.094 -19.688 11.203 1 20.75 108 GLY B C 1
ATOM 4868 O O . GLY B 1 108 ? -45.75 -19.547 12.219 1 20.75 108 GLY B O 1
ATOM 4869 N N . ALA B 1 109 ? -44.531 -20.953 11.227 1 21.75 109 ALA B N 1
ATOM 4870 C CA . ALA B 1 109 ? -44.188 -21.453 12.555 1 21.75 109 ALA B CA 1
ATOM 4871 C C . ALA B 1 109 ? -43.25 -20.484 13.281 1 21.75 109 ALA B C 1
ATOM 4873 O O . ALA B 1 109 ? -42.375 -19.859 12.656 1 21.75 109 ALA B O 1
ATOM 4874 N N . PRO B 1 110 ? -43.469 -20.031 14.516 1 22.09 110 PRO B N 1
ATOM 4875 C CA . PRO B 1 110 ? -42.938 -18.953 15.359 1 22.09 110 PRO B CA 1
ATOM 4876 C C . PRO B 1 110 ? -41.5 -19.234 15.82 1 22.09 110 PRO B C 1
ATOM 4878 O O . PRO B 1 110 ? -41.25 -20.203 16.547 1 22.09 110 PRO B O 1
ATOM 4881 N N . ASP B 1 111 ? -40.531 -19.562 14.906 1 21.23 111 ASP B N 1
ATOM 4882 C CA . ASP B 1 111 ? -39.312 -20.125 15.469 1 21.23 111 ASP B CA 1
ATOM 4883 C C . ASP B 1 111 ? -38.656 -19.125 16.422 1 21.23 111 ASP B C 1
ATOM 4885 O O . ASP B 1 111 ? -38.344 -18 16.047 1 21.23 111 ASP B O 1
ATOM 4889 N N . MET B 1 112 ? -38.812 -19.25 17.75 1 23.09 112 MET B N 1
ATOM 4890 C CA . MET B 1 112 ? -38.406 -18.484 18.938 1 23.09 112 MET B CA 1
ATOM 4891 C C . MET B 1 112 ? -36.906 -18.469 19.078 1 23.09 112 MET B C 1
ATOM 4893 O O . MET B 1 112 ? -36.375 -18.062 20.109 1 23.09 112 MET B O 1
ATOM 4897 N N . THR B 1 113 ? -36.156 -19.031 18.172 1 22.81 113 THR B N 1
ATOM 4898 C CA . THR B 1 113 ? -34.844 -19.328 18.766 1 22.81 113 THR B CA 1
ATOM 4899 C C . THR B 1 113 ? -34.156 -18.062 19.203 1 22.81 113 THR B C 1
ATOM 4901 O O . THR B 1 113 ? -34.031 -17.125 18.406 1 22.81 113 THR B O 1
ATOM 4904 N N . PRO B 1 114 ? -33.969 -17.812 20.516 1 23.77 114 PRO B N 1
ATOM 4905 C CA . PRO B 1 114 ? -33.375 -16.609 21.094 1 23.77 114 PRO B CA 1
ATOM 4906 C C . PRO B 1 114 ? -31.938 -16.391 20.641 1 23.77 114 PRO B C 1
ATOM 4908 O O . PRO B 1 114 ? -31.125 -17.312 20.703 1 23.77 114 PRO B O 1
ATOM 4911 N N . THR B 1 115 ? -31.719 -15.852 19.484 1 24.78 115 THR B N 1
ATOM 4912 C CA . THR B 1 115 ? -30.375 -15.602 18.969 1 24.78 115 THR B CA 1
ATOM 4913 C C . THR B 1 115 ? -29.531 -14.844 20 1 24.78 115 THR B C 1
ATOM 4915 O O . THR B 1 115 ? -29.828 -13.688 20.312 1 24.78 115 THR B O 1
ATOM 4918 N N . ALA B 1 116 ? -29.031 -15.562 21 1 24.17 116 ALA B N 1
ATOM 4919 C CA . ALA B 1 116 ? -28.156 -14.961 22 1 24.17 116 ALA B CA 1
ATOM 4920 C C . ALA B 1 116 ? -27.047 -14.148 21.328 1 24.17 116 ALA B C 1
ATOM 4922 O O . ALA B 1 116 ? -26.266 -14.688 20.531 1 24.17 116 ALA B O 1
ATOM 4923 N N . GLN B 1 117 ? -27.359 -12.945 20.969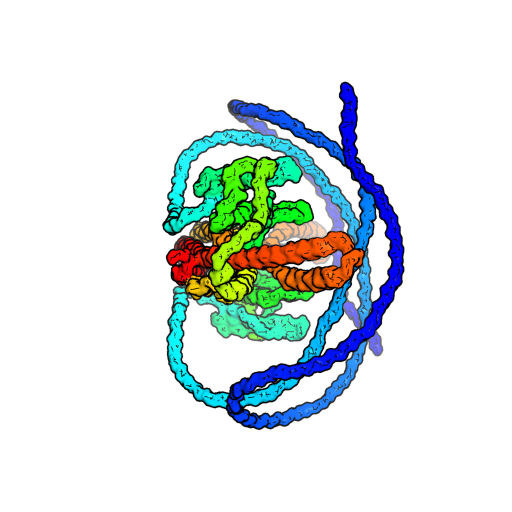 1 25.11 117 GLN B N 1
ATOM 4924 C CA . GLN B 1 117 ? -26.406 -12.008 20.375 1 25.11 117 GLN B CA 1
ATOM 4925 C C . GLN B 1 117 ? -25.094 -11.984 21.172 1 25.11 117 GLN B C 1
ATOM 4927 O O . GLN B 1 117 ? -25.109 -11.906 22.406 1 25.11 117 GLN B O 1
ATOM 4932 N N . PRO B 1 118 ? -24.125 -12.758 20.672 1 26.94 118 PRO B N 1
ATOM 4933 C CA . PRO B 1 118 ? -22.891 -12.758 21.453 1 26.94 118 PRO B CA 1
ATOM 4934 C C . PRO B 1 118 ? -22.547 -11.383 22.031 1 26.94 118 PRO B C 1
ATOM 4936 O O . PRO B 1 118 ? -22.969 -10.359 21.484 1 26.94 118 PRO B O 1
ATOM 4939 N N . PRO B 1 119 ? -22.359 -11.344 23.328 1 24.06 119 PRO B N 1
ATOM 4940 C CA . PRO B 1 119 ? -22.109 -10.062 23.984 1 24.06 119 PRO B CA 1
ATOM 4941 C C . PRO B 1 119 ? -21.094 -9.203 23.25 1 24.06 119 PRO B C 1
ATOM 4943 O O . PRO B 1 119 ? -20.141 -9.727 22.656 1 24.06 119 PRO B O 1
ATOM 4946 N N . ALA B 1 120 ? -21.484 -8.203 22.547 1 25.33 120 ALA B N 1
ATOM 4947 C CA . ALA B 1 120 ? -20.719 -7.117 21.922 1 25.33 120 ALA B CA 1
ATOM 4948 C C . ALA B 1 120 ? -19.516 -6.727 22.766 1 25.33 120 ALA B C 1
ATOM 4950 O O . ALA B 1 120 ? -19.625 -6.598 23.984 1 25.33 120 ALA B O 1
ATOM 4951 N N . LEU B 1 121 ? -18.328 -7.191 22.297 1 27.17 121 LEU B N 1
ATOM 4952 C CA . LEU B 1 121 ? -17.094 -6.777 22.953 1 27.17 121 LEU B CA 1
ATOM 4953 C C . LEU B 1 121 ? -17.219 -5.352 23.484 1 27.17 121 LEU B C 1
ATOM 4955 O O . LEU B 1 121 ? -17.641 -4.453 22.766 1 27.17 121 LEU B O 1
ATOM 4959 N N . GLN B 1 122 ? -17.578 -5.281 24.75 1 24.92 122 GLN B N 1
ATOM 4960 C CA . GLN B 1 122 ? -17.594 -4.027 25.484 1 24.92 122 GLN B CA 1
ATOM 4961 C C . GLN B 1 122 ? -16.453 -3.111 25.062 1 24.92 122 GLN B C 1
ATOM 4963 O O . GLN B 1 122 ? -15.289 -3.504 25.109 1 24.92 122 GLN B O 1
ATOM 4968 N N . HIS B 1 123 ? -16.719 -2.357 24.016 1 27.27 123 HIS B N 1
ATOM 4969 C CA . HIS B 1 123 ? -15.828 -1.236 23.734 1 27.27 123 HIS B CA 1
ATOM 4970 C C . HIS B 1 123 ? -15.344 -0.575 25.016 1 27.27 123 HIS B C 1
ATOM 4972 O O . HIS B 1 123 ? -16.156 -0.18 25.859 1 27.27 123 HIS B O 1
ATOM 4978 N N . HIS B 1 124 ? -14.312 -1.206 25.562 1 27.12 124 HIS B N 1
ATOM 4979 C CA . HIS B 1 124 ? -13.68 -0.472 26.656 1 27.12 124 HIS B CA 1
ATOM 4980 C C . HIS B 1 124 ? -13.781 1.033 26.438 1 27.12 124 HIS B C 1
ATOM 4982 O O . HIS B 1 124 ? -13.391 1.536 25.375 1 27.12 124 HIS B O 1
ATOM 4988 N N . THR B 1 125 ? -14.805 1.559 26.984 1 27.22 125 THR B N 1
ATOM 4989 C CA . THR B 1 125 ? -14.953 2.996 27.188 1 27.22 125 THR B CA 1
ATOM 4990 C C . THR B 1 125 ? -13.633 3.621 27.625 1 27.22 125 THR B C 1
ATOM 4992 O O . THR B 1 125 ? -13.016 3.162 28.578 1 27.22 125 THR B O 1
ATOM 4995 N N . SER B 1 126 ? -12.844 4.055 26.688 1 28.67 126 SER B N 1
ATOM 4996 C CA . SER B 1 126 ? -11.711 4.926 26.984 1 28.67 126 SER B CA 1
ATOM 4997 C C . SER B 1 126 ? -11.992 5.797 28.203 1 28.67 126 SER B C 1
ATOM 4999 O O . SER B 1 126 ? -13.133 6.199 28.438 1 28.67 126 SER B O 1
ATOM 5001 N N . SER B 1 127 ? -11.273 5.52 29.344 1 29.77 127 SER B N 1
ATOM 5002 C CA . SER B 1 127 ? -11.234 6.336 30.547 1 29.77 127 SER B CA 1
ATOM 5003 C C . SER B 1 127 ? -11.445 7.812 30.219 1 29.77 127 SER B C 1
ATOM 5005 O O . SER B 1 127 ? -10.844 8.344 29.297 1 29.77 127 SER B O 1
ATOM 5007 N N . GLY B 1 128 ? -12.555 8.273 30.562 1 28.92 128 GLY B N 1
ATOM 5008 C CA . GLY B 1 128 ? -12.977 9.672 30.547 1 28.92 128 GLY B CA 1
ATOM 5009 C C . GLY B 1 128 ? -11.945 10.609 31.141 1 28.92 128 GLY B C 1
ATOM 5010 O O . GLY B 1 128 ? -11.734 10.617 32.344 1 28.92 128 GLY B O 1
ATOM 5011 N N . ARG B 1 129 ? -10.781 10.75 30.578 1 32.38 129 ARG B N 1
ATOM 5012 C CA . ARG B 1 129 ? -9.914 11.844 31.031 1 32.38 129 ARG B CA 1
ATOM 5013 C C . ARG B 1 129 ? -10.734 13.023 31.531 1 32.38 129 ARG B C 1
ATOM 5015 O O . ARG B 1 129 ? -11.742 13.391 30.938 1 32.38 129 ARG B O 1
ATOM 5022 N N . ALA B 1 130 ? -10.625 13.422 32.75 1 30.7 130 ALA B N 1
ATOM 5023 C CA . ALA B 1 130 ? -11.156 14.578 33.469 1 30.7 130 ALA B CA 1
ATOM 5024 C C . ALA B 1 130 ? -11.172 15.82 32.562 1 30.7 130 ALA B C 1
ATOM 5026 O O . ALA B 1 130 ? -10.172 16.141 31.922 1 30.7 130 ALA B O 1
ATOM 5027 N N . SER B 1 131 ? -12.328 16.078 32.156 1 33.44 131 SER B N 1
ATOM 5028 C CA . SER B 1 131 ? -12.664 17.266 31.391 1 33.44 131 SER B CA 1
ATOM 5029 C C . SER B 1 131 ? -12.016 18.516 32 1 33.44 131 SER B C 1
ATOM 5031 O O . SER B 1 131 ? -12.383 18.938 33.094 1 33.44 131 SER B O 1
ATOM 5033 N N . ARG B 1 132 ? -10.805 18.578 32.125 1 38.12 132 ARG B N 1
ATOM 5034 C CA . ARG B 1 132 ? -10.484 19.953 32.5 1 38.12 132 ARG B CA 1
ATOM 5035 C C . ARG B 1 132 ? -11.562 20.922 32 1 38.12 132 ARG B C 1
ATOM 5037 O O . ARG B 1 132 ? -12.445 20.531 31.219 1 38.12 132 ARG B O 1
ATOM 5044 N N . GLY B 1 133 ? -11.578 22.219 32.125 1 41.66 133 GLY B N 1
ATOM 5045 C CA . GLY B 1 133 ? -12.625 23.156 31.75 1 41.66 133 GLY B CA 1
ATOM 5046 C C . GLY B 1 133 ? -13.352 22.766 30.469 1 41.66 133 GLY B C 1
ATOM 5047 O O . GLY B 1 133 ? -12.789 22.078 29.625 1 41.66 133 GLY B O 1
ATOM 5048 N N . ALA B 1 134 ? -14.688 22.422 30.531 1 47.56 134 ALA B N 1
ATOM 5049 C CA . ALA B 1 134 ? -15.625 21.969 29.5 1 47.56 134 ALA B CA 1
ATOM 5050 C C . ALA B 1 134 ? -15.273 22.547 28.141 1 47.56 134 ALA B C 1
ATOM 5052 O O . ALA B 1 134 ? -15.547 23.719 27.875 1 47.56 134 ALA B O 1
ATOM 5053 N N . GLU B 1 135 ? -14.141 22.172 27.547 1 63.28 135 GLU B N 1
ATOM 5054 C CA . GLU B 1 135 ? -13.766 22.672 26.234 1 63.28 135 GLU B CA 1
ATOM 5055 C C . GLU B 1 135 ? -14.945 22.641 25.266 1 63.28 135 GLU B C 1
ATOM 5057 O O . GLU B 1 135 ? -15.648 21.625 25.188 1 63.28 135 GLU B O 1
ATOM 5062 N N . GLU B 1 136 ? -15.469 23.703 24.969 1 76.88 136 GLU B N 1
ATOM 5063 C CA . GLU B 1 136 ? -16.531 23.859 23.969 1 76.88 136 GLU B CA 1
ATOM 5064 C C . GLU B 1 136 ? -16.156 23.156 22.656 1 76.88 136 GLU B C 1
ATOM 5066 O O . GLU B 1 136 ? -15.008 23.203 22.234 1 76.88 136 GLU B O 1
ATOM 5071 N N . ASN B 1 137 ? -17.078 22.172 22.312 1 88.44 137 ASN B N 1
ATOM 5072 C CA . ASN B 1 137 ? -16.922 21.484 21.031 1 88.44 137 ASN B CA 1
ATOM 5073 C C . ASN B 1 137 ? -18.078 21.766 20.078 1 88.44 137 ASN B C 1
ATOM 5075 O O . ASN B 1 137 ? -19.234 21.688 20.469 1 88.44 137 ASN B O 1
ATOM 5079 N N . VAL B 1 138 ? -17.703 22.234 18.875 1 94.62 138 VAL B N 1
ATOM 5080 C CA . VAL B 1 138 ? -18.688 22.531 17.844 1 94.62 138 VAL B CA 1
ATOM 5081 C C . VAL B 1 138 ? -18.688 21.422 16.781 1 94.62 138 VAL B C 1
ATOM 5083 O O . VAL B 1 138 ? -17.625 20.953 16.375 1 94.62 138 VAL B O 1
ATOM 5086 N N . VAL B 1 139 ? -19.906 21 16.422 1 95.88 139 VAL B N 1
ATOM 5087 C CA . VAL B 1 139 ? -20.062 19.953 15.406 1 95.88 139 VAL B CA 1
ATOM 5088 C C . VAL B 1 139 ? -20.625 20.562 14.125 1 95.88 139 VAL B C 1
ATOM 5090 O O . VAL B 1 139 ? -21.578 21.344 14.172 1 95.88 139 VAL B O 1
ATOM 5093 N N . VAL B 1 140 ? -20 20.219 12.984 1 96.69 140 VAL B N 1
ATOM 5094 C CA . VAL B 1 140 ? -20.453 20.688 11.672 1 96.69 140 VAL B CA 1
ATOM 5095 C C . VAL B 1 140 ? -20.969 19.5 10.852 1 96.69 140 VAL B C 1
ATOM 5097 O O . VAL B 1 140 ? -20.25 18.516 10.68 1 96.69 140 VAL B O 1
ATOM 5100 N N . VAL B 1 141 ? -22.219 19.609 10.359 1 96.38 141 VAL B N 1
ATOM 5101 C CA . VAL B 1 141 ? -22.828 18.531 9.578 1 96.38 141 VAL B CA 1
ATOM 5102 C C . VAL B 1 141 ? -23.281 19.062 8.219 1 96.38 141 VAL B C 1
ATOM 5104 O O . VAL B 1 141 ? -23.844 20.156 8.133 1 96.38 141 VAL B O 1
ATOM 5107 N N . LEU B 1 142 ? -23.016 18.312 7.195 1 93.94 142 LEU B N 1
ATOM 5108 C CA . LEU B 1 142 ? -23.469 18.672 5.859 1 93.94 142 LEU B CA 1
ATOM 5109 C C . LEU B 1 142 ? -24.969 18.422 5.707 1 93.94 142 LEU B C 1
ATOM 5111 O O . LEU B 1 142 ? -25.453 17.328 5.98 1 93.94 142 LEU B O 1
ATOM 5115 N N . MET B 1 143 ? -25.531 19.438 5.266 1 91.75 143 MET B N 1
ATOM 5116 C CA . MET B 1 143 ? -26.969 19.281 5.012 1 91.75 143 MET B CA 1
ATOM 5117 C C . MET B 1 143 ? -27.203 18.594 3.68 1 91.75 143 MET B C 1
ATOM 5119 O O . MET B 1 143 ? -26.484 18.812 2.709 1 91.75 143 MET B O 1
ATOM 5123 N N . PRO B 1 144 ? -28.125 17.672 3.584 1 84.56 144 PRO B N 1
ATOM 5124 C CA . PRO B 1 144 ? -28.359 16.844 2.395 1 84.56 144 PRO B CA 1
ATOM 5125 C C . PRO B 1 144 ? -28.766 17.672 1.176 1 84.56 144 PRO B C 1
ATOM 5127 O O . PRO B 1 144 ? -28.391 17.344 0.047 1 84.56 144 PRO B O 1
ATOM 5130 N N . GLU B 1 145 ? -29.531 18.656 1.22 1 78.12 145 GLU B N 1
ATOM 5131 C CA . GLU B 1 145 ? -30.078 19.375 0.065 1 78.12 145 GLU B CA 1
ATOM 5132 C C . GLU B 1 145 ? -29.25 20.609 -0.267 1 78.12 145 GLU B C 1
ATOM 5134 O O . GLU B 1 145 ? -28.781 21.297 0.634 1 78.12 145 GLU B O 1
ATOM 5139 N N . LYS B 1 146 ? -28.875 20.547 -1.596 1 78.75 146 LYS B N 1
ATOM 5140 C CA . LYS B 1 146 ? -28.312 21.797 -2.057 1 78.75 146 LYS B CA 1
ATOM 5141 C C . LYS B 1 146 ? -29.359 22.906 -2.104 1 78.75 146 LYS B C 1
ATOM 5143 O O . LYS B 1 146 ? -30.547 22.625 -2.344 1 78.75 146 LYS B O 1
ATOM 5148 N N . GLU B 1 147 ? -28.969 23.953 -1.674 1 77.81 147 GLU B N 1
ATOM 5149 C CA . GLU B 1 147 ? -29.875 25.094 -1.711 1 77.81 147 GLU B CA 1
ATOM 5150 C C . GLU B 1 147 ? -29.453 26.094 -2.781 1 77.81 147 GLU B C 1
ATOM 5152 O O . GLU B 1 147 ? -28.281 26.156 -3.158 1 77.81 147 GLU B O 1
ATOM 5157 N N . GLY B 1 148 ? -30.406 26.797 -3.246 1 72.88 148 GLY B N 1
ATOM 5158 C CA . GLY B 1 148 ? -30.156 27.844 -4.238 1 72.88 148 GLY B CA 1
ATOM 5159 C C . GLY B 1 148 ? -30.734 27.5 -5.602 1 72.88 148 GLY B C 1
ATOM 5160 O O . GLY B 1 148 ? -31.297 26.438 -5.797 1 72.88 148 GLY B O 1
ATOM 5161 N N . VAL B 1 149 ? -30.734 28.609 -6.387 1 69.44 149 VAL B N 1
ATOM 5162 C CA . VAL B 1 149 ? -31.203 28.453 -7.762 1 69.44 149 VAL B CA 1
ATOM 5163 C C . VAL B 1 149 ? -30.219 27.594 -8.547 1 69.44 149 VAL B C 1
ATOM 5165 O O . VAL B 1 149 ? -29.047 27.469 -8.188 1 69.44 149 VAL B O 1
ATOM 5168 N N . PHE B 1 150 ? -30.656 26.938 -9.57 1 65.5 150 PHE B N 1
ATOM 5169 C CA . PHE B 1 150 ? -29.984 25.891 -10.344 1 65.5 150 PHE B CA 1
ATOM 5170 C C . PHE B 1 150 ? -28.531 26.266 -10.594 1 65.5 150 PHE B C 1
ATOM 5172 O O . PHE B 1 150 ? -27.641 25.438 -10.414 1 65.5 150 PHE B O 1
ATOM 5179 N N . MET B 1 151 ? -28.203 27.516 -10.914 1 70.12 151 MET B N 1
ATOM 5180 C CA . MET B 1 151 ? -26.844 27.906 -11.297 1 70.12 151 MET B CA 1
ATOM 5181 C C . MET B 1 151 ? -26.016 28.281 -10.07 1 70.12 151 MET B C 1
ATOM 5183 O O . MET B 1 151 ? -24.797 28.359 -10.141 1 70.12 151 MET B O 1
ATOM 5187 N N . PHE B 1 152 ? -26.734 28.438 -8.914 1 71.19 152 PHE B N 1
ATOM 5188 C CA . PHE B 1 152 ? -26.031 28.906 -7.734 1 71.19 152 PHE B CA 1
ATOM 5189 C C . PHE B 1 152 ? -26.281 27.984 -6.543 1 71.19 152 PHE B C 1
ATOM 5191 O O . PHE B 1 152 ? -26.453 28.469 -5.414 1 71.19 152 PHE B O 1
ATOM 5198 N N . GLN B 1 153 ? -26.219 26.812 -6.922 1 80.38 153 GLN B N 1
ATOM 5199 C CA . GLN B 1 153 ? -26.484 25.875 -5.836 1 80.38 153 GLN B CA 1
ATOM 5200 C C . GLN B 1 153 ? -25.297 25.766 -4.891 1 80.38 153 GLN B C 1
ATOM 5202 O O . GLN B 1 153 ? -24.141 25.844 -5.32 1 80.38 153 GLN B O 1
ATOM 5207 N N . HIS B 1 154 ? -25.609 25.906 -3.652 1 83.69 154 HIS B N 1
ATOM 5208 C CA . HIS B 1 154 ? -24.562 25.75 -2.66 1 83.69 154 HIS B CA 1
ATOM 5209 C C . HIS B 1 154 ? -24.969 24.766 -1.571 1 83.69 154 HIS B C 1
ATOM 5211 O O . HIS B 1 154 ? -26.141 24.438 -1.424 1 83.69 154 HIS B O 1
ATOM 5217 N N . HIS B 1 155 ? -23.938 24.297 -0.952 1 87.81 155 HIS B N 1
ATOM 5218 C CA . HIS B 1 155 ? -24.141 23.406 0.187 1 87.81 155 HIS B CA 1
ATOM 5219 C C . HIS B 1 155 ? -24.281 24.188 1.484 1 87.81 155 HIS B C 1
ATOM 5221 O O . HIS B 1 155 ? -23.625 25.219 1.667 1 87.81 155 HIS B O 1
ATOM 5227 N N . ASN B 1 156 ? -25.203 23.703 2.295 1 92.5 156 ASN B N 1
ATOM 5228 C CA . ASN B 1 156 ? -25.375 24.266 3.627 1 92.5 156 ASN B CA 1
ATOM 5229 C C . ASN B 1 156 ? -24.828 23.344 4.707 1 92.5 156 ASN B C 1
ATOM 5231 O O . ASN B 1 156 ? -24.828 22.125 4.543 1 92.5 156 ASN B O 1
ATOM 5235 N N . TYR B 1 157 ? -24.359 23.984 5.742 1 95.56 157 TYR B N 1
ATOM 5236 C CA . TYR B 1 157 ? -23.812 23.25 6.883 1 95.56 157 TYR B CA 1
ATOM 5237 C C . TYR B 1 157 ? -24.594 23.578 8.156 1 95.56 157 TYR B C 1
ATOM 5239 O O . TYR B 1 157 ? -24.859 24.75 8.445 1 95.56 157 TYR B O 1
ATOM 5247 N N . GLU B 1 158 ? -24.938 22.562 8.805 1 96.25 158 GLU B N 1
ATOM 5248 C CA . GLU B 1 158 ? -25.516 22.734 10.133 1 96.25 158 GLU B CA 1
ATOM 5249 C C . GLU B 1 158 ? -24.453 22.75 11.211 1 96.25 158 GLU B C 1
ATOM 5251 O O . GLU B 1 158 ? -23.656 21.812 11.305 1 96.25 158 GLU B O 1
ATOM 5256 N N . ILE B 1 159 ? -24.438 23.812 11.969 1 96.81 159 ILE B N 1
ATOM 5257 C CA . ILE B 1 159 ? -23.453 23.984 13.031 1 96.81 159 ILE B CA 1
ATOM 5258 C C . ILE B 1 159 ? -24.141 23.859 14.391 1 96.81 159 ILE B C 1
ATOM 5260 O O . ILE B 1 159 ? -25.078 24.594 14.688 1 96.81 159 ILE B O 1
ATOM 5264 N N . SER B 1 160 ? -23.594 22.938 15.211 1 96 160 SER B N 1
ATOM 5265 C CA . SER B 1 160 ? -24.172 22.719 16.531 1 96 160 SER B CA 1
ATOM 5266 C C . SER B 1 160 ? -23.141 22.938 17.641 1 96 160 SER B C 1
ATOM 5268 O O . SER B 1 160 ? -22.047 22.375 17.594 1 96 160 SER B O 1
ATOM 5270 N N . SER B 1 161 ? -23.469 23.812 18.5 1 91.69 161 SER B N 1
ATOM 5271 C CA . SER B 1 161 ? -22.656 24.031 19.688 1 91.69 161 SER B CA 1
ATOM 5272 C C . SER B 1 161 ? -23.312 23.453 20.938 1 91.69 161 SER B C 1
ATOM 5274 O O . SER B 1 161 ? -24.391 23.906 21.328 1 91.69 161 SER B O 1
ATOM 5276 N N . ILE B 1 162 ? -22.688 22.594 21.594 1 86.56 162 ILE B N 1
ATOM 5277 C CA . ILE B 1 162 ? -23.266 21.906 22.75 1 86.56 162 ILE B CA 1
ATOM 5278 C C . ILE B 1 162 ? -23.297 22.844 23.953 1 86.56 162 ILE B C 1
ATOM 5280 O O . ILE B 1 162 ? -24.312 22.953 24.641 1 86.56 162 ILE B O 1
ATOM 5284 N N . ARG B 1 163 ? -22.25 23.5 24.156 1 88.25 163 ARG B N 1
ATOM 5285 C CA . ARG B 1 163 ? -22.141 24.391 25.312 1 88.25 163 ARG B CA 1
ATOM 5286 C C . ARG B 1 163 ? -23.172 25.516 25.219 1 88.25 163 ARG B C 1
ATOM 5288 O O . ARG B 1 163 ? -23.781 25.906 26.219 1 88.25 163 ARG B O 1
ATOM 5295 N N . ARG B 1 164 ? -23.375 25.969 24 1 87.31 164 ARG B N 1
ATOM 5296 C CA . ARG B 1 164 ? -24.266 27.109 23.797 1 87.31 164 ARG B CA 1
ATOM 5297 C C . ARG B 1 164 ? -25.688 26.641 23.5 1 87.31 164 ARG B C 1
ATOM 5299 O O . ARG B 1 164 ? -26.609 27.453 23.469 1 87.31 164 ARG B O 1
ATOM 5306 N N . GLY B 1 165 ? -25.891 25.328 23.297 1 88.94 165 GLY B N 1
ATOM 5307 C CA . GLY B 1 165 ? -27.203 24.781 22.984 1 88.94 165 GLY B CA 1
ATOM 5308 C C . GLY B 1 165 ? -27.797 25.375 21.734 1 88.94 165 GLY B C 1
ATOM 5309 O O . GLY B 1 165 ? -29 25.656 21.688 1 88.94 165 GLY B O 1
ATOM 5310 N N . SER B 1 166 ? -27 25.688 20.766 1 93 166 SER B N 1
ATOM 5311 C CA . SER B 1 166 ? -27.484 26.344 19.547 1 93 166 SER B CA 1
ATOM 5312 C C . SER B 1 166 ? -27.266 25.469 18.328 1 93 166 SER B C 1
ATOM 5314 O O . SER B 1 166 ? -26.375 24.609 18.312 1 93 166 SER B O 1
ATOM 5316 N N . LYS B 1 167 ? -28.156 25.688 17.391 1 94.81 167 LYS B N 1
ATOM 5317 C CA . LYS B 1 167 ? -28.062 25.094 16.062 1 94.81 167 LYS B CA 1
ATOM 5318 C C . LYS B 1 167 ? -28.344 26.141 14.977 1 94.81 167 LYS B C 1
ATOM 5320 O O . LYS B 1 167 ? -29.406 26.75 14.969 1 94.81 167 LYS B O 1
ATOM 5325 N N . VAL B 1 168 ? -27.391 26.297 14.148 1 96 168 VAL B N 1
ATOM 5326 C CA . VAL B 1 168 ? -27.547 27.312 13.109 1 96 168 VAL B CA 1
ATOM 5327 C C . VAL B 1 168 ? -27.125 26.734 11.758 1 96 168 VAL B C 1
ATOM 5329 O O . VAL B 1 168 ? -26.438 25.703 11.703 1 96 168 VAL B O 1
ATOM 5332 N N . ILE B 1 169 ? -27.547 27.406 10.664 1 94.88 169 ILE B N 1
ATOM 5333 C CA . ILE B 1 169 ? -27.203 27 9.305 1 94.88 169 ILE B CA 1
ATOM 5334 C C . ILE B 1 169 ? -26.297 28.062 8.664 1 94.88 169 ILE B C 1
ATOM 5336 O O . ILE B 1 169 ? -26.625 29.25 8.703 1 94.88 169 ILE B O 1
ATOM 5340 N N . ARG B 1 170 ? -25.188 27.578 8.18 1 95.75 170 ARG B N 1
ATOM 5341 C CA . ARG B 1 170 ? -24.234 28.453 7.504 1 95.75 170 ARG B CA 1
ATOM 5342 C C . ARG B 1 170 ? -23.812 27.875 6.164 1 95.75 170 ARG B C 1
ATOM 5344 O O . ARG B 1 170 ? -23.844 26.656 5.973 1 95.75 170 ARG B O 1
ATOM 5351 N N . ARG B 1 171 ? -23.453 28.656 5.234 1 92.38 171 ARG B N 1
ATOM 5352 C CA . ARG B 1 171 ? -22.812 28.234 3.99 1 92.38 171 ARG B CA 1
ATOM 5353 C C . ARG B 1 171 ? -21.328 28.625 3.977 1 92.38 171 ARG B C 1
ATOM 5355 O O . ARG B 1 171 ? -20.859 29.344 4.867 1 92.38 171 ARG B O 1
ATOM 5362 N N . TYR B 1 172 ? -20.547 28.234 3.029 1 93.94 172 TYR B N 1
ATOM 5363 C CA . TYR B 1 172 ? -19.109 28.453 2.988 1 93.94 172 TYR B CA 1
ATOM 5364 C C . TYR B 1 172 ? -18.781 29.953 2.939 1 93.94 172 TYR B C 1
ATOM 5366 O O . TYR B 1 172 ? -17.859 30.406 3.609 1 93.94 172 TYR B O 1
ATOM 5374 N N . SER B 1 173 ? -19.531 30.703 2.176 1 93.12 173 SER B N 1
ATOM 5375 C CA . SER B 1 173 ? -19.281 32.125 2.025 1 93.12 173 SER B CA 1
ATOM 5376 C C . SER B 1 173 ? -19.438 32.875 3.355 1 93.12 173 SER B C 1
ATOM 5378 O O . SER B 1 173 ? -18.812 33.906 3.574 1 93.12 173 SER B O 1
ATOM 5380 N N . ASP B 1 174 ? -20.234 32.344 4.219 1 95.81 174 ASP B N 1
ATOM 5381 C CA . ASP B 1 174 ? -20.375 32.938 5.547 1 95.81 174 ASP B CA 1
ATOM 5382 C C . ASP B 1 174 ? -19.078 32.812 6.352 1 95.81 174 ASP B C 1
ATOM 5384 O O . ASP B 1 174 ? -18.703 33.719 7.078 1 95.81 174 ASP B O 1
ATOM 5388 N N . PHE B 1 175 ? -18.5 31.641 6.207 1 97.12 175 PHE B N 1
ATOM 5389 C CA . PHE B 1 175 ? -17.219 31.438 6.883 1 97.12 175 PHE B CA 1
ATOM 5390 C C . PHE B 1 175 ? -16.172 32.406 6.379 1 97.12 175 PHE B C 1
ATOM 5392 O O . PHE B 1 175 ? -15.406 32.969 7.164 1 97.12 175 PHE B O 1
ATOM 5399 N N . VAL B 1 176 ? -16.172 32.625 5.105 1 96.75 176 VAL B N 1
ATOM 5400 C CA . VAL B 1 176 ? -15.211 33.531 4.48 1 96.75 176 VAL B CA 1
ATOM 5401 C C . VAL B 1 176 ? -15.43 34.938 5.004 1 96.75 176 VAL B C 1
ATOM 5403 O O . VAL B 1 176 ? -14.469 35.625 5.344 1 96.75 176 VAL B O 1
ATOM 5406 N N . TRP B 1 177 ? -16.609 35.281 5.051 1 96 177 TRP B N 1
ATOM 5407 C CA . TRP B 1 177 ? -16.969 36.594 5.551 1 96 177 TRP B CA 1
ATOM 5408 C C . TRP B 1 177 ? -16.516 36.781 6.996 1 96 177 TRP B C 1
ATOM 5410 O O . TRP B 1 177 ? -15.945 37.812 7.355 1 96 177 TRP B O 1
ATOM 5420 N N . LEU B 1 178 ? -16.812 35.781 7.816 1 97.19 178 LEU B N 1
ATOM 5421 C CA . LEU B 1 178 ? -16.406 35.844 9.219 1 97.19 178 LEU B CA 1
ATOM 5422 C C . LEU B 1 178 ? -14.906 36.031 9.344 1 97.19 178 LEU B C 1
ATOM 5424 O O . LEU B 1 178 ? -14.445 36.906 10.094 1 97.19 178 LEU B O 1
ATOM 5428 N N . LEU B 1 179 ? -14.18 35.281 8.586 1 97.88 179 LEU B N 1
ATOM 5429 C CA . LEU B 1 179 ? -12.727 35.344 8.664 1 97.88 179 LEU B CA 1
ATOM 5430 C C . LEU B 1 179 ? -12.234 36.719 8.18 1 97.88 179 LEU B C 1
ATOM 5432 O O . LEU B 1 179 ? -11.305 37.281 8.758 1 97.88 179 LEU B O 1
ATOM 5436 N N . ASP B 1 180 ? -12.82 37.281 7.191 1 96.88 180 ASP B N 1
ATOM 5437 C CA . ASP B 1 180 ? -12.461 38.594 6.691 1 96.88 180 ASP B CA 1
ATOM 5438 C C . ASP B 1 180 ? -12.664 39.656 7.77 1 96.88 180 ASP B C 1
ATOM 5440 O O . ASP B 1 180 ? -11.82 40.562 7.934 1 96.88 180 ASP B O 1
ATOM 5444 N N . CYS B 1 181 ? -13.758 39.594 8.477 1 96.81 181 CYS B N 1
ATOM 5445 C CA . CYS B 1 181 ? -14.031 40.5 9.562 1 96.81 181 CYS B CA 1
ATOM 5446 C C . CYS B 1 181 ? -13 40.375 10.672 1 96.81 181 CYS B C 1
ATOM 5448 O O . CYS B 1 181 ? -12.539 41.375 11.219 1 96.81 181 CYS B O 1
ATOM 5450 N N . LEU B 1 182 ? -12.688 39.125 10.93 1 98 182 LEU B N 1
ATOM 5451 C CA . LEU B 1 182 ? -11.719 38.906 12 1 98 182 LEU B CA 1
ATOM 5452 C C . LEU B 1 182 ? -10.336 39.406 11.602 1 98 182 LEU B C 1
ATOM 5454 O O . LEU B 1 182 ? -9.578 39.875 12.445 1 98 182 LEU B O 1
ATOM 5458 N N . HIS B 1 183 ? -10.008 39.344 10.297 1 97.88 183 HIS B N 1
ATOM 5459 C CA . HIS B 1 183 ? -8.734 39.844 9.812 1 97.88 183 HIS B CA 1
ATOM 5460 C C . HIS B 1 183 ? -8.648 41.375 10 1 97.88 183 HIS B C 1
ATOM 5462 O O . HIS B 1 183 ? -7.574 41.906 10.297 1 97.88 183 HIS B O 1
ATOM 5468 N N . LYS B 1 184 ? -9.688 42.031 9.891 1 96.94 184 LYS B N 1
ATOM 5469 C CA . LYS B 1 184 ? -9.734 43.469 10.031 1 96.94 184 LYS B CA 1
ATOM 5470 C C . LYS B 1 184 ? -9.688 43.875 11.5 1 96.94 184 LYS B C 1
ATOM 5472 O O . LYS B 1 184 ? -8.961 44.812 11.867 1 96.94 184 LYS B O 1
ATOM 5477 N N . ARG B 1 185 ? -10.359 43.125 12.32 1 96.81 185 ARG B N 1
ATOM 5478 C CA . ARG B 1 185 ? -10.5 43.5 13.719 1 96.81 185 ARG B CA 1
ATOM 5479 C C . ARG B 1 185 ? -9.281 43.031 14.523 1 96.81 185 ARG B C 1
ATOM 5481 O O . ARG B 1 185 ? -8.859 43.719 15.461 1 96.81 185 ARG B O 1
ATOM 5488 N N . TYR B 1 186 ? -8.75 41.875 14.156 1 97.69 186 TYR B N 1
ATOM 5489 C CA . TYR B 1 186 ? -7.668 41.25 14.922 1 97.69 186 TYR B CA 1
ATOM 5490 C C . TYR B 1 186 ? -6.488 40.906 14.023 1 97.69 186 TYR B C 1
ATOM 5492 O O . TYR B 1 186 ? -6.07 39.75 13.953 1 97.69 186 TYR B O 1
ATOM 5500 N N . PRO B 1 187 ? -5.867 41.812 13.422 1 97.12 187 PRO B N 1
ATOM 5501 C CA . PRO B 1 187 ? -4.809 41.562 12.453 1 97.12 187 PRO B CA 1
ATOM 5502 C C . PRO B 1 187 ? -3.58 40.906 13.086 1 97.12 187 PRO B C 1
ATOM 5504 O O . PRO B 1 187 ? -2.795 40.25 12.398 1 97.12 187 PRO B O 1
ATOM 5507 N N . PHE B 1 188 ? -3.406 41.031 14.43 1 97.75 188 PHE B N 1
ATOM 5508 C CA . PHE B 1 188 ? -2.16 40.562 15.031 1 97.75 188 PHE B CA 1
ATOM 5509 C C . PHE B 1 188 ? -2.408 39.406 15.961 1 97.75 188 PHE B C 1
ATOM 5511 O O . PHE B 1 188 ? -1.565 39.062 16.797 1 97.75 188 PHE B O 1
ATOM 5518 N N . ARG B 1 189 ? -3.564 38.781 15.812 1 98.56 189 ARG B N 1
ATOM 5519 C CA . ARG B 1 189 ? -3.871 37.562 16.547 1 98.56 189 ARG B CA 1
ATOM 5520 C C . ARG B 1 189 ? -3.814 36.344 15.625 1 98.56 189 ARG B C 1
ATOM 5522 O O . ARG B 1 189 ? -3.84 36.469 14.398 1 98.56 189 ARG B O 1
ATOM 5529 N N . ILE B 1 190 ? -3.684 35.188 16.25 1 98.62 190 ILE B N 1
ATOM 5530 C CA . ILE B 1 190 ? -3.691 33.938 15.5 1 98.62 190 ILE B CA 1
ATOM 5531 C C . ILE B 1 190 ? -5.109 33.625 15.031 1 98.62 190 ILE B C 1
ATOM 5533 O O . ILE B 1 190 ? -6.016 33.438 15.844 1 98.62 190 ILE B O 1
ATOM 5537 N N . LEU B 1 191 ? -5.254 33.625 13.719 1 98.69 191 LEU B N 1
ATOM 5538 C CA . LEU B 1 191 ? -6.555 33.312 13.125 1 98.69 191 LEU B CA 1
ATOM 5539 C C . LEU B 1 191 ? -6.543 31.953 12.438 1 98.69 191 LEU B C 1
ATOM 5541 O O . LEU B 1 191 ? -5.57 31.594 11.781 1 98.69 191 LEU B O 1
ATOM 5545 N N . PRO B 1 192 ? -7.605 31.219 12.656 1 97.88 192 PRO B N 1
ATOM 5546 C CA . PRO B 1 192 ? -7.66 29.891 12.047 1 97.88 192 PRO B CA 1
ATOM 5547 C C . PRO B 1 192 ? -7.711 29.922 10.523 1 97.88 192 PRO B C 1
ATOM 5549 O O . PRO B 1 192 ? -7.996 30.969 9.945 1 97.88 192 PRO B O 1
ATOM 5552 N N . LEU B 1 193 ? -7.469 28.781 9.953 1 97.06 193 LEU B N 1
ATOM 5553 C CA . LEU B 1 193 ? -7.41 28.656 8.5 1 97.06 193 LEU B CA 1
ATOM 5554 C C . LEU B 1 193 ? -8.719 28.094 7.949 1 97.06 193 LEU B C 1
ATOM 5556 O O . LEU B 1 193 ? -9.328 27.219 8.555 1 97.06 193 LEU B O 1
ATOM 5560 N N . LEU B 1 194 ? -9.016 28.656 6.875 1 96.69 194 LEU B N 1
ATOM 5561 C CA . LEU B 1 194 ? -10.18 28.141 6.168 1 96.69 194 LEU B CA 1
ATOM 5562 C C . LEU B 1 194 ? -9.758 27.156 5.082 1 96.69 194 LEU B C 1
ATOM 5564 O O . LEU B 1 194 ? -8.766 27.375 4.391 1 96.69 194 LEU B O 1
ATOM 5568 N N . PRO B 1 195 ? -10.586 26.047 5.008 1 94.62 195 PRO B N 1
ATOM 5569 C CA . PRO B 1 195 ? -10.32 25.188 3.85 1 94.62 195 PRO B CA 1
ATOM 5570 C C . PRO B 1 195 ? -10.539 25.906 2.521 1 94.62 195 PRO B C 1
ATOM 5572 O O . PRO B 1 195 ? -11.297 26.875 2.457 1 94.62 195 PRO B O 1
ATOM 5575 N N . PRO B 1 196 ? -9.836 25.438 1.467 1 89.31 196 PRO B N 1
ATOM 5576 C CA . PRO B 1 196 ? -9.898 26.156 0.193 1 89.31 196 PRO B CA 1
ATOM 5577 C C . PRO B 1 196 ? -11.258 26.047 -0.49 1 89.31 196 PRO B C 1
ATOM 5579 O O . PRO B 1 196 ? -12.008 25.094 -0.22 1 89.31 196 PRO B O 1
ATOM 5582 N N . LYS B 1 197 ? -11.461 27.109 -1.278 1 81.31 197 LYS B N 1
ATOM 5583 C CA . LYS B 1 197 ? -12.648 27.062 -2.133 1 81.31 197 LYS B CA 1
ATOM 5584 C C . LYS B 1 197 ? -12.422 26.156 -3.334 1 81.31 197 LYS B C 1
ATOM 5586 O O . LYS B 1 197 ? -11.289 25.969 -3.773 1 81.31 197 LYS B O 1
ATOM 5591 N N . ARG B 1 198 ? -13.438 25.406 -3.723 1 72.62 198 ARG B N 1
ATOM 5592 C CA . ARG B 1 198 ? -13.297 24.531 -4.883 1 72.62 198 ARG B CA 1
ATOM 5593 C C . ARG B 1 198 ? -12.914 25.328 -6.125 1 72.62 198 ARG B C 1
ATOM 5595 O O . ARG B 1 198 ? -13.508 26.375 -6.406 1 72.62 198 ARG B O 1
ATOM 5602 N N . VAL B 1 199 ? -11.594 25.297 -6.586 1 58 199 VAL B N 1
ATOM 5603 C CA . VAL B 1 199 ? -11.281 25.953 -7.855 1 58 199 VAL B CA 1
ATOM 5604 C C . VAL B 1 199 ? -11.664 25.031 -9.016 1 58 199 VAL B C 1
ATOM 5606 O O . VAL B 1 199 ? -11.25 23.875 -9.055 1 58 199 VAL B O 1
ATOM 5609 N N . GLY B 1 200 ? -12.891 25.219 -9.438 1 50.81 200 GLY B N 1
ATOM 5610 C CA . GLY B 1 200 ? -13.266 24.469 -10.617 1 50.81 200 GLY B CA 1
ATOM 5611 C C . GLY B 1 200 ? -12.203 24.5 -11.703 1 50.81 200 GLY B C 1
ATOM 5612 O O . GLY B 1 200 ? -11.75 25.562 -12.102 1 50.81 200 GLY B O 1
ATOM 5613 N N . VAL B 1 201 ? -11.148 23.719 -11.523 1 43.94 201 VAL B N 1
ATOM 5614 C CA . VAL B 1 201 ? -10.344 23.672 -12.734 1 43.94 201 VAL B CA 1
ATOM 5615 C C . VAL B 1 201 ? -11.195 23.203 -13.906 1 43.94 201 VAL B C 1
ATOM 5617 O O . VAL B 1 201 ? -11.82 22.141 -13.836 1 43.94 201 VAL B O 1
ATOM 5620 N N . ASN B 1 202 ? -11.031 24.031 -15.078 1 40.25 202 ASN B N 1
ATOM 5621 C CA . ASN B 1 202 ? -11.562 24.016 -16.438 1 40.25 202 ASN B CA 1
ATOM 5622 C C . ASN B 1 202 ? -12.797 23.141 -16.562 1 40.25 202 ASN B C 1
ATOM 5624 O O . ASN B 1 202 ? -12.82 22.203 -17.375 1 40.25 202 ASN B O 1
ATOM 5628 N N . GLY B 1 203 ? -13.859 23.172 -15.977 1 42.38 203 GLY B N 1
ATOM 5629 C CA . GLY B 1 203 ? -15.125 22.516 -16.297 1 42.38 203 GLY B CA 1
ATOM 5630 C C . GLY B 1 203 ? -15.297 21.172 -15.609 1 42.38 203 GLY B C 1
ATOM 5631 O O . GLY B 1 203 ? -16.391 20.609 -15.625 1 42.38 203 GLY B O 1
ATOM 5632 N N . SER B 1 204 ? -14.25 20.219 -15.781 1 42.91 204 SER B N 1
ATOM 5633 C CA . SER B 1 204 ? -14.469 18.859 -15.305 1 42.91 204 SER B CA 1
ATOM 5634 C C . SER B 1 204 ? -14.5 18.812 -13.781 1 42.91 204 SER B C 1
ATOM 5636 O O . SER B 1 204 ? -13.492 19.062 -13.125 1 42.91 204 SER B O 1
ATOM 5638 N N . HIS B 1 205 ? -15.469 19.312 -13.219 1 44.34 205 HIS B N 1
ATOM 5639 C CA . HIS B 1 205 ? -15.883 19.078 -11.844 1 44.34 205 HIS B CA 1
ATOM 5640 C C . HIS B 1 205 ? -15.773 17.609 -11.469 1 44.34 205 HIS B C 1
ATOM 5642 O O . HIS B 1 205 ? -16.375 17.156 -10.5 1 44.34 205 HIS B O 1
ATOM 5648 N N . LEU B 1 206 ? -15.328 16.734 -12.375 1 44.03 206 LEU B N 1
ATOM 5649 C CA . LEU B 1 206 ? -15.547 15.297 -12.242 1 44.03 206 LEU B CA 1
ATOM 5650 C C . LEU B 1 206 ? -14.93 14.766 -10.945 1 44.03 206 LEU B C 1
ATOM 5652 O O . LEU B 1 206 ? -14.992 13.57 -10.672 1 44.03 206 LEU B O 1
ATOM 5656 N N . SER B 1 207 ? -13.938 15.328 -10.523 1 47.06 207 SER B N 1
ATOM 5657 C CA . SER B 1 207 ? -13.406 14.453 -9.477 1 47.06 207 SER B CA 1
ATOM 5658 C C . SER B 1 207 ? -14.438 14.219 -8.375 1 47.06 207 SER B C 1
ATOM 5660 O O . SER B 1 207 ? -15.406 14.977 -8.258 1 47.06 207 SER B O 1
ATOM 5662 N N . ASN B 1 208 ? -14.305 13.148 -7.57 1 55.59 208 ASN B N 1
ATOM 5663 C CA . ASN B 1 208 ? -15.18 12.586 -6.551 1 55.59 208 ASN B CA 1
ATOM 5664 C C . ASN B 1 208 ? -15.641 13.648 -5.559 1 55.59 208 ASN B C 1
ATOM 5666 O O . ASN B 1 208 ? -14.906 14.008 -4.641 1 55.59 208 ASN B O 1
ATOM 5670 N N . ASP B 1 209 ? -16.719 14.391 -5.816 1 70.06 209 ASP B N 1
ATOM 5671 C CA . ASP B 1 209 ? -17.453 15.461 -5.148 1 70.06 209 ASP B CA 1
ATOM 5672 C C . ASP B 1 209 ? -17.672 15.141 -3.676 1 70.06 209 ASP B C 1
ATOM 5674 O O . ASP B 1 209 ? -17.516 16 -2.809 1 70.06 209 ASP B O 1
ATOM 5678 N N . GLY B 1 210 ? -17.766 13.844 -3.482 1 80.5 210 GLY B N 1
ATOM 5679 C CA . GLY B 1 210 ? -18.078 13.492 -2.109 1 80.5 210 GLY B CA 1
ATOM 5680 C C . GLY B 1 210 ? -16.906 13.625 -1.169 1 80.5 210 GLY B C 1
ATOM 5681 O O . GLY B 1 210 ? -17.031 14.133 -0.057 1 80.5 210 GLY B O 1
ATOM 5682 N N . ALA B 1 211 ? -15.789 13.266 -1.686 1 85.19 211 ALA B N 1
ATOM 5683 C CA . ALA B 1 211 ? -14.586 13.336 -0.864 1 85.19 211 ALA B CA 1
ATOM 5684 C C . ALA B 1 211 ? -14.195 14.781 -0.589 1 85.19 211 ALA B C 1
ATOM 5686 O O . ALA B 1 211 ? -13.773 15.125 0.52 1 85.19 211 ALA B O 1
ATOM 5687 N N . PHE B 1 212 ? -14.336 15.625 -1.543 1 88.25 212 PHE B N 1
ATOM 5688 C CA . PHE B 1 212 ? -14.008 17.031 -1.383 1 88.25 212 PHE B CA 1
ATOM 5689 C C . PHE B 1 212 ? -14.914 17.688 -0.353 1 88.25 212 PHE B C 1
ATOM 5691 O O . PHE B 1 212 ? -14.453 18.438 0.51 1 88.25 212 PHE B O 1
ATOM 5698 N N . ILE B 1 213 ? -16.141 17.406 -0.448 1 90.06 213 ILE B N 1
ATOM 5699 C CA . ILE B 1 213 ? -17.141 18.016 0.427 1 90.06 213 ILE B CA 1
ATOM 5700 C C . ILE B 1 213 ? -16.891 17.578 1.87 1 90.06 213 ILE B C 1
ATOM 5702 O O . ILE B 1 213 ? -17 18.391 2.795 1 90.06 213 ILE B O 1
ATOM 5706 N N . GLU B 1 214 ? -16.578 16.359 2.01 1 92.56 214 GLU B N 1
ATOM 5707 C CA . GLU B 1 214 ? -16.281 15.867 3.35 1 92.56 214 GLU B CA 1
ATOM 5708 C C . GLU B 1 214 ? -15.016 16.5 3.914 1 92.56 214 GLU B C 1
ATOM 5710 O O . GLU B 1 214 ? -14.969 16.859 5.094 1 92.56 214 GLU B O 1
ATOM 5715 N N . LYS B 1 215 ? -14.055 16.625 3.115 1 93.38 215 LYS B N 1
ATOM 5716 C CA . LYS B 1 215 ? -12.82 17.297 3.533 1 93.38 215 LYS B CA 1
ATOM 5717 C C . LYS B 1 215 ? -13.094 18.75 3.936 1 93.38 215 LYS B C 1
ATOM 5719 O O . LYS B 1 215 ? -12.547 19.234 4.922 1 93.38 215 LYS B O 1
ATOM 5724 N N . ARG B 1 216 ? -13.891 19.375 3.189 1 94 216 ARG B N 1
ATOM 5725 C CA . ARG B 1 216 ? -14.25 20.75 3.516 1 94 216 ARG B CA 1
ATOM 5726 C C . ARG B 1 216 ? -15 20.828 4.84 1 94 216 ARG B C 1
ATOM 5728 O O . ARG B 1 216 ? -14.711 21.672 5.684 1 94 216 ARG B O 1
ATOM 5735 N N . ARG B 1 217 ? -16.016 19.953 4.965 1 95.94 217 ARG B N 1
ATOM 5736 C CA . ARG B 1 217 ? -16.766 19.906 6.211 1 95.94 217 ARG B CA 1
ATOM 5737 C C . ARG B 1 217 ? -15.844 19.766 7.414 1 95.94 217 ARG B C 1
ATOM 5739 O O . ARG B 1 217 ? -15.992 20.484 8.406 1 95.94 217 ARG B O 1
ATOM 5746 N N . ARG B 1 218 ? -14.859 18.906 7.348 1 96.62 218 ARG B N 1
ATOM 5747 C CA . ARG B 1 218 ? -13.906 18.672 8.43 1 96.62 218 ARG B CA 1
ATOM 5748 C C . ARG B 1 218 ? -13.031 19.906 8.648 1 96.62 218 ARG B C 1
ATOM 5750 O O . ARG B 1 218 ? -12.711 20.25 9.789 1 96.62 218 ARG B O 1
ATOM 5757 N N . GLY B 1 219 ? -12.672 20.484 7.5 1 97.25 219 GLY B N 1
ATOM 5758 C CA . GLY B 1 219 ? -11.906 21.719 7.594 1 97.25 219 GLY B CA 1
ATOM 5759 C C . GLY B 1 219 ? -12.656 22.844 8.281 1 97.25 219 GLY B C 1
ATOM 5760 O O . GLY B 1 219 ? -12.078 23.578 9.078 1 97.25 219 GLY B O 1
ATOM 5761 N N . LEU B 1 220 ? -13.922 22.953 8.016 1 97.69 220 LEU B N 1
ATOM 5762 C CA . LEU B 1 220 ? -14.75 23.953 8.656 1 97.69 220 LEU B CA 1
ATOM 5763 C C . LEU B 1 220 ? -14.914 23.672 10.148 1 97.69 220 LEU B C 1
ATOM 5765 O O . LEU B 1 220 ? -14.938 24.594 10.969 1 97.69 220 LEU B O 1
ATOM 5769 N N . SER B 1 221 ? -14.984 22.422 10.43 1 97.12 221 SER B N 1
ATOM 5770 C CA . SER B 1 221 ? -15.047 22.016 11.836 1 97.12 221 SER B CA 1
ATOM 5771 C C . SER B 1 221 ? -13.781 22.422 12.586 1 97.12 221 SER B C 1
ATOM 5773 O O . SER B 1 221 ? -13.852 22.953 13.688 1 97.12 221 SER B O 1
ATOM 5775 N N . ARG B 1 222 ? -12.617 22.188 12.016 1 97.12 222 ARG B N 1
ATOM 5776 C CA . ARG B 1 222 ? -11.359 22.594 12.633 1 97.12 222 ARG B CA 1
ATOM 5777 C C . ARG B 1 222 ? -11.297 24.109 12.805 1 97.12 222 ARG B C 1
ATOM 5779 O O . ARG B 1 222 ? -10.836 24.594 13.844 1 97.12 222 ARG B O 1
ATOM 5786 N N . PHE B 1 223 ? -11.781 24.781 11.82 1 97.88 223 PHE B N 1
ATOM 5787 C CA . PHE B 1 223 ? -11.812 26.234 11.844 1 97.88 223 PHE B CA 1
ATOM 5788 C C . PHE B 1 223 ? -12.594 26.75 13.047 1 97.88 223 PHE B C 1
ATOM 5790 O O . PHE B 1 223 ? -12.086 27.547 13.828 1 97.88 223 PHE B O 1
ATOM 5797 N N . LEU B 1 224 ? -13.789 26.297 13.188 1 97.69 224 LEU B N 1
ATOM 5798 C CA . LEU B 1 224 ? -14.672 26.781 14.242 1 97.69 224 LEU B CA 1
ATOM 5799 C C . LEU B 1 224 ? -14.156 26.391 15.617 1 97.69 224 LEU B C 1
ATOM 5801 O O . LEU B 1 224 ? -14.219 27.172 16.562 1 97.69 224 LEU B O 1
ATOM 5805 N N . ASN B 1 225 ? -13.672 25.203 15.719 1 96.81 225 ASN B N 1
ATOM 5806 C CA . ASN B 1 225 ? -13.172 24.734 17.016 1 96.81 225 ASN B CA 1
ATOM 5807 C C . ASN B 1 225 ? -11.898 25.484 17.422 1 96.81 225 ASN B C 1
ATOM 5809 O O . ASN B 1 225 ? -11.664 25.719 18.609 1 96.81 225 ASN B O 1
ATOM 5813 N N . ALA B 1 226 ? -11.141 25.906 16.422 1 97.25 226 ALA B N 1
ATOM 5814 C CA . ALA B 1 226 ? -9.984 26.766 16.719 1 97.25 226 ALA B CA 1
ATOM 5815 C C . ALA B 1 226 ? -10.43 28.125 17.234 1 97.25 226 ALA B C 1
ATOM 5817 O O . ALA B 1 226 ? -9.828 28.672 18.172 1 97.25 226 ALA B O 1
ATOM 5818 N N . LEU B 1 227 ? -11.484 28.641 16.703 1 97.19 227 LEU B N 1
ATOM 5819 C CA . LEU B 1 227 ? -12.016 29.938 17.141 1 97.19 227 LEU B CA 1
ATOM 5820 C C . LEU B 1 227 ? -12.508 29.859 18.578 1 97.19 227 LEU B C 1
ATOM 5822 O O . LEU B 1 227 ? -12.219 30.75 19.391 1 97.19 227 LEU B O 1
ATOM 5826 N N . ILE B 1 228 ? -13.156 28.828 18.875 1 94.88 228 ILE B N 1
ATOM 5827 C CA . ILE B 1 228 ? -13.812 28.719 20.188 1 94.88 228 ILE B CA 1
ATOM 5828 C C . ILE B 1 228 ? -12.773 28.438 21.266 1 94.88 228 ILE B C 1
ATOM 5830 O O . ILE B 1 228 ? -12.977 28.766 22.438 1 94.88 228 ILE B O 1
ATOM 5834 N N . ARG B 1 229 ? -11.664 27.891 20.891 1 94.12 229 ARG B N 1
ATOM 5835 C CA . ARG B 1 229 ? -10.609 27.578 21.844 1 94.12 229 ARG B CA 1
ATOM 5836 C C . ARG B 1 229 ? -9.766 28.812 22.141 1 94.12 229 ARG B C 1
ATOM 5838 O O . ARG B 1 229 ? -9.078 28.875 23.172 1 94.12 229 ARG B O 1
ATOM 5845 N N . HIS B 1 230 ? -9.797 29.734 21.25 1 96.56 230 HIS B N 1
ATOM 5846 C CA . HIS B 1 230 ? -9.016 30.953 21.422 1 96.56 230 HIS B CA 1
ATOM 5847 C C . HIS B 1 230 ? -9.609 31.828 22.531 1 96.56 230 HIS B C 1
ATOM 5849 O O . HIS B 1 230 ? -10.805 32.125 22.516 1 96.56 230 HIS B O 1
ATOM 5855 N N . PRO B 1 231 ? -8.828 32.25 23.438 1 96 231 PRO B N 1
ATOM 5856 C CA . PRO B 1 231 ? -9.336 32.969 24.609 1 96 231 PRO B CA 1
ATOM 5857 C C . PRO B 1 231 ? -10.039 34.25 24.25 1 96 231 PRO B C 1
ATOM 5859 O O . PRO B 1 231 ? -11.016 34.656 24.906 1 96 231 PRO B O 1
ATOM 5862 N N . ILE B 1 232 ? -9.602 35 23.234 1 97.19 232 ILE B N 1
ATOM 5863 C CA . ILE B 1 232 ? -10.141 36.312 22.875 1 97.19 232 ILE B CA 1
ATOM 5864 C C . ILE B 1 232 ? -11.195 36.156 21.797 1 97.19 232 ILE B C 1
ATOM 5866 O O . ILE B 1 232 ? -12.297 36.719 21.906 1 97.19 232 ILE B O 1
ATOM 5870 N N . LEU B 1 233 ? -10.922 35.344 20.797 1 97.25 233 LEU B N 1
ATOM 5871 C CA . LEU B 1 233 ? -11.812 35.219 19.641 1 97.25 233 LEU B CA 1
ATOM 5872 C C . LEU B 1 233 ? -13.102 34.531 20.031 1 97.25 233 LEU B C 1
ATOM 5874 O O . LEU B 1 233 ? -14.156 34.781 19.438 1 97.25 233 LEU B O 1
ATOM 5878 N N . SER B 1 234 ? -13.039 33.656 21.047 1 95.56 234 SER B N 1
ATOM 5879 C CA . SER B 1 234 ? -14.227 32.906 21.484 1 95.56 234 SER B CA 1
ATOM 5880 C C . SER B 1 234 ? -15.273 33.844 22.062 1 95.56 234 SER B C 1
ATOM 5882 O O . SER B 1 234 ? -16.469 33.531 22.062 1 95.56 234 SER B O 1
ATOM 5884 N N . GLN B 1 235 ? -14.797 35 22.5 1 94.88 235 GLN B N 1
ATOM 5885 C CA . GLN B 1 235 ? -15.68 35.969 23.141 1 94.88 235 GLN B CA 1
ATOM 5886 C C . GLN B 1 235 ? -16.078 37.094 22.188 1 94.88 235 GLN B C 1
ATOM 5888 O O . GLN B 1 235 ? -16.922 37.938 22.516 1 94.88 235 GLN B O 1
ATOM 5893 N N . GLU B 1 236 ? -15.492 37.062 21.0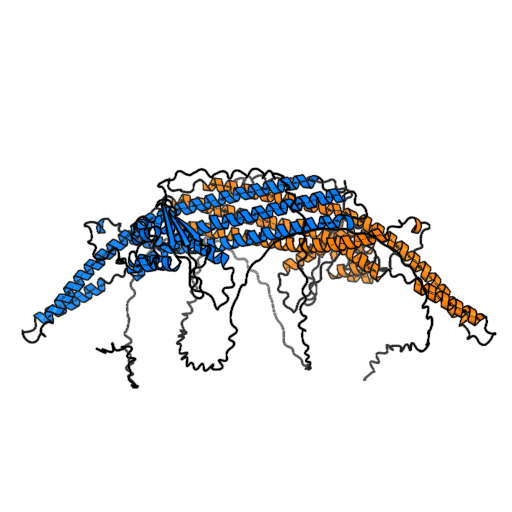31 1 94.75 236 GLU B N 1
ATOM 5894 C CA . GLU B 1 236 ? -15.812 38.062 20.016 1 94.75 236 GLU B CA 1
ATOM 5895 C C . GLU B 1 236 ? -17.281 38 19.609 1 94.75 236 GLU B C 1
ATOM 5897 O O . GLU B 1 236 ? -17.797 36.906 19.359 1 94.75 236 GLU B O 1
ATOM 5902 N N . GLN B 1 237 ? -17.906 39.125 19.547 1 93.12 237 GLN B N 1
ATOM 5903 C CA . GLN B 1 237 ? -19.328 39.219 19.281 1 93.12 237 GLN B CA 1
ATOM 5904 C C . GLN B 1 237 ? -19.688 38.594 17.938 1 93.12 237 GLN B C 1
ATOM 5906 O O . GLN B 1 237 ? -20.703 37.906 17.828 1 93.12 237 GLN B O 1
ATOM 5911 N N . LEU B 1 238 ? -18.875 38.844 16.984 1 94.75 238 LEU B N 1
ATOM 5912 C CA . LEU B 1 238 ? -19.141 38.281 15.664 1 94.75 238 LEU B CA 1
ATOM 5913 C C . LEU B 1 238 ? -19.109 36.75 15.688 1 94.75 238 LEU B C 1
ATOM 5915 O O . LEU B 1 238 ? -19.891 36.094 14.992 1 94.75 238 LEU B O 1
ATOM 5919 N N . VAL B 1 239 ? -18.203 36.156 16.438 1 95.75 239 VAL B N 1
ATOM 5920 C CA . VAL B 1 239 ? -18.078 34.719 16.547 1 95.75 239 VAL B CA 1
ATOM 5921 C C . VAL B 1 239 ? -19.281 34.156 17.297 1 95.75 239 VAL B C 1
ATOM 5923 O O . VAL B 1 239 ? -19.859 33.156 16.875 1 95.75 239 VAL B O 1
ATOM 5926 N N . VAL B 1 240 ? -19.656 34.781 18.359 1 94.12 240 VAL B N 1
ATOM 5927 C CA . VAL B 1 240 ? -20.797 34.344 19.141 1 94.12 240 VAL B CA 1
ATOM 5928 C C . VAL B 1 240 ? -22.062 34.406 18.297 1 94.12 240 VAL B C 1
ATOM 5930 O O . VAL B 1 240 ? -22.859 33.469 18.297 1 94.12 240 VAL B O 1
ATOM 5933 N N . MET B 1 241 ? -22.25 35.469 17.594 1 93.56 241 MET B N 1
ATOM 5934 C CA . MET B 1 241 ? -23.406 35.594 16.719 1 93.56 241 MET B CA 1
ATOM 5935 C C . MET B 1 241 ? -23.422 34.531 15.648 1 93.56 241 MET B C 1
ATOM 5937 O O . MET B 1 241 ? -24.469 33.938 15.359 1 93.56 241 MET B O 1
ATOM 5941 N N . PHE B 1 242 ? -22.281 34.281 15.062 1 96 242 PHE B N 1
ATOM 5942 C CA . PHE B 1 242 ? -22.141 33.312 14 1 96 242 PHE B CA 1
ATOM 5943 C C . PHE B 1 242 ? -22.625 31.938 14.477 1 96 242 PHE B C 1
ATOM 5945 O O . PHE B 1 242 ? -23.219 31.172 13.703 1 96 242 PHE B O 1
ATOM 5952 N N . LEU B 1 243 ? -22.422 31.609 15.758 1 95.5 243 LEU B N 1
ATOM 5953 C CA . LEU B 1 243 ? -22.703 30.297 16.312 1 95.5 243 LEU B CA 1
ATOM 5954 C C . LEU B 1 243 ? -24.109 30.234 16.891 1 95.5 243 LEU B C 1
ATOM 5956 O O . LEU B 1 243 ? -24.625 29.141 17.156 1 95.5 243 LEU B O 1
ATOM 5960 N N . THR B 1 244 ? -24.75 31.391 17 1 94.31 244 THR B N 1
ATOM 5961 C CA . THR B 1 244 ? -25.953 31.344 17.812 1 94.31 244 THR B CA 1
ATOM 5962 C C . THR B 1 244 ? -27.141 31.938 17.062 1 94.31 244 THR B C 1
ATOM 5964 O O . THR B 1 244 ? -28.297 31.578 17.312 1 94.31 244 THR B O 1
ATOM 5967 N N . VAL B 1 245 ? -26.922 32.844 16.219 1 93.5 245 VAL B N 1
ATOM 5968 C CA . VAL B 1 245 ? -28.047 33.531 15.578 1 93.5 245 VAL B CA 1
ATOM 5969 C C . VAL B 1 245 ? -28.562 32.688 14.414 1 93.5 245 VAL B C 1
ATOM 5971 O O . VAL B 1 245 ? -27.859 32.5 13.43 1 93.5 245 VAL B O 1
ATOM 5974 N N . PRO B 1 246 ? -29.734 32.25 14.492 1 91.5 246 PRO B N 1
ATOM 5975 C CA . PRO B 1 246 ? -30.266 31.359 13.477 1 91.5 246 PRO B CA 1
ATOM 5976 C C . PRO B 1 246 ? -30.609 32.062 12.172 1 91.5 246 PRO B C 1
ATOM 5978 O O . PRO B 1 246 ? -30.75 31.422 11.125 1 91.5 246 PRO B O 1
ATOM 5981 N N . THR B 1 247 ? -30.688 33.344 12.133 1 85.12 247 THR B N 1
ATOM 5982 C CA . THR B 1 247 ? -31.016 34.125 10.938 1 85.12 247 THR B CA 1
ATOM 5983 C C . THR B 1 247 ? -29.938 33.969 9.875 1 85.12 247 THR B C 1
ATOM 5985 O O . THR B 1 247 ? -28.75 33.812 10.203 1 85.12 247 THR B O 1
ATOM 5988 N N . GLU B 1 248 ? -30.406 34.031 8.664 1 86.06 248 GLU B N 1
ATOM 5989 C CA . GLU B 1 248 ? -29.438 34.031 7.57 1 86.06 248 GLU B CA 1
ATOM 5990 C C . GLU B 1 248 ? -28.5 35.219 7.676 1 86.06 248 GLU B C 1
ATOM 5992 O O . GLU B 1 248 ? -28.938 36.344 7.918 1 86.06 248 GLU B O 1
ATOM 5997 N N . LEU B 1 249 ? -27.234 34.938 7.465 1 86.31 249 LEU B N 1
ATOM 5998 C CA . LEU B 1 249 ? -26.219 35.938 7.727 1 86.31 249 LEU B CA 1
ATOM 5999 C C . LEU B 1 249 ? -26.359 37.125 6.77 1 86.31 249 LEU B C 1
ATOM 6001 O O . LEU B 1 249 ? -26.094 38.25 7.141 1 86.31 249 LEU B O 1
ATOM 6005 N N . SER B 1 250 ? -26.812 36.844 5.57 1 84.81 250 SER B N 1
ATOM 6006 C CA . SER B 1 250 ? -27 37.906 4.602 1 84.81 250 SER B CA 1
ATOM 6007 C C . SER B 1 250 ? -28.047 38.906 5.07 1 84.81 250 SER B C 1
ATOM 6009 O O . SER B 1 250 ? -27.906 40.094 4.852 1 84.81 250 SER B O 1
ATOM 6011 N N . VAL B 1 251 ? -28.984 38.438 5.695 1 87 251 VAL B N 1
ATOM 6012 C CA . VAL B 1 251 ? -30.062 39.25 6.234 1 87 251 VAL B CA 1
ATOM 6013 C C . VAL B 1 251 ? -29.578 39.938 7.512 1 87 251 VAL B C 1
ATOM 6015 O O . VAL B 1 251 ? -29.812 41.156 7.699 1 87 251 VAL B O 1
ATOM 6018 N N . TRP B 1 252 ? -28.859 39.219 8.273 1 88.62 252 TRP B N 1
ATOM 6019 C CA . TRP B 1 252 ? -28.375 39.75 9.539 1 88.62 252 TRP B CA 1
ATOM 6020 C C . TRP B 1 252 ? -27.375 40.875 9.312 1 88.62 252 TRP B C 1
ATOM 6022 O O . TRP B 1 252 ? -27.406 41.906 10.023 1 88.62 252 TRP B O 1
ATOM 6032 N N . ARG B 1 253 ? -26.547 40.781 8.383 1 86.81 253 ARG B N 1
ATOM 6033 C CA . ARG B 1 253 ? -25.516 41.75 8.078 1 86.81 253 ARG B CA 1
ATOM 6034 C C . ARG B 1 253 ? -26.109 43.094 7.723 1 86.81 253 ARG B C 1
ATOM 6036 O O . ARG B 1 253 ? -25.5 44.156 7.969 1 86.81 253 ARG B O 1
ATOM 6043 N N . LYS B 1 254 ? -27.297 43.125 7.137 1 86.19 254 LYS B N 1
ATOM 6044 C CA . LYS B 1 254 ? -27.969 44.344 6.723 1 86.19 254 LYS B CA 1
ATOM 6045 C C . LYS B 1 254 ? -28.562 45.062 7.918 1 86.19 254 LYS B C 1
ATOM 6047 O O . LYS B 1 254 ? -28.719 46.281 7.898 1 86.19 254 LYS B O 1
ATOM 6052 N N . GLN B 1 255 ? -28.844 44.375 8.891 1 85.62 255 GLN B N 1
ATOM 6053 C CA . GLN B 1 255 ? -29.547 44.906 10.039 1 85.62 255 GLN B CA 1
ATOM 6054 C C . GLN B 1 255 ? -28.578 4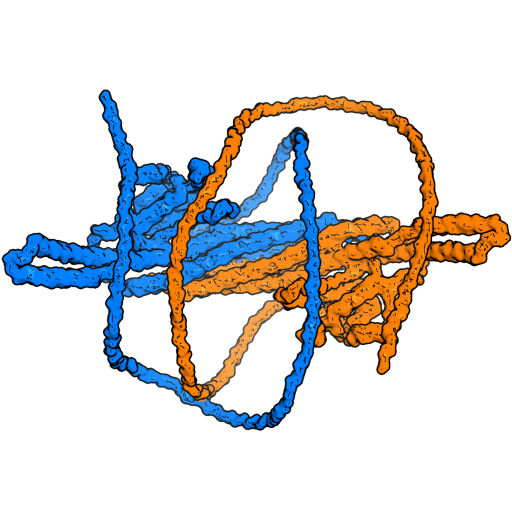5.281 11.164 1 85.62 255 GLN B C 1
ATOM 6056 O O . GLN B 1 255 ? -28.859 46.156 11.969 1 85.62 255 GLN B O 1
ATOM 6061 N N . ALA B 1 256 ? -27.453 44.625 11.125 1 83.56 256 ALA B N 1
ATOM 6062 C CA . ALA B 1 256 ? -26.562 44.75 12.273 1 83.56 256 ALA B CA 1
ATOM 6063 C C . ALA B 1 256 ? -25.516 45.812 12.031 1 83.56 256 ALA B C 1
ATOM 6065 O O . ALA B 1 256 ? -25.094 46.062 10.898 1 83.56 256 ALA B O 1
ATOM 6066 N N . THR B 1 257 ? -25.25 46.562 13.086 1 83.88 257 THR B N 1
ATOM 6067 C CA . THR B 1 257 ? -24.109 47.469 13.086 1 83.88 257 THR B CA 1
ATOM 6068 C C . THR B 1 257 ? -22.844 46.719 13.516 1 83.88 257 THR B C 1
ATOM 6070 O O . THR B 1 257 ? -22.703 46.344 14.688 1 83.88 257 THR B O 1
ATOM 6073 N N . ILE B 1 258 ? -22.078 46.406 12.531 1 83.69 258 ILE B N 1
ATOM 6074 C CA . ILE B 1 258 ? -20.875 45.625 12.789 1 83.69 258 ILE B CA 1
ATOM 6075 C C . ILE B 1 258 ? -19.656 46.531 12.773 1 83.69 258 ILE B C 1
ATOM 6077 O O . ILE B 1 258 ? -19.453 47.281 11.828 1 83.69 258 ILE B O 1
ATOM 6081 N N . SER B 1 259 ? -18.984 46.625 13.898 1 84.38 259 SER B N 1
ATOM 6082 C CA . SER B 1 259 ? -17.703 47.344 13.914 1 84.38 259 SER B CA 1
ATOM 6083 C C . SER B 1 259 ? -16.531 46.375 13.703 1 84.38 259 SER B C 1
ATOM 6085 O O . SER B 1 259 ? -16.359 45.438 14.469 1 84.38 259 SER B O 1
ATOM 6087 N N . VAL B 1 260 ? -15.828 46.688 12.602 1 91.06 260 VAL B N 1
ATOM 6088 C CA . VAL B 1 260 ? -14.68 45.844 12.305 1 91.06 260 VAL B CA 1
ATOM 6089 C C . VAL B 1 260 ? -13.391 46.656 12.406 1 91.06 260 VAL B C 1
ATOM 6091 O O . VAL B 1 260 ? -12.461 46.469 11.617 1 91.06 260 VAL B O 1
ATOM 6094 N N . GLN B 1 261 ? -13.398 47.562 13.375 1 92 261 GLN B N 1
ATOM 6095 C CA . GLN B 1 261 ? -12.211 48.375 13.586 1 92 261 GLN B CA 1
ATOM 6096 C C . GLN B 1 261 ? -11.125 47.594 14.312 1 92 261 GLN B C 1
ATOM 6098 O O . GLN B 1 261 ? -11.422 46.75 15.188 1 92 261 GLN B O 1
ATOM 6103 N N . ASP B 1 262 ? -9.969 47.969 13.977 1 94.25 262 ASP B N 1
ATOM 6104 C CA . ASP B 1 262 ? -8.812 47.344 14.609 1 94.25 262 ASP B CA 1
ATOM 6105 C C . ASP B 1 262 ? -8.883 47.438 16.125 1 94.25 262 ASP B C 1
ATOM 6107 O O . ASP B 1 262 ? -9.258 48.5 16.672 1 94.25 262 ASP B O 1
ATOM 6111 N N . GLU B 1 263 ? -8.547 46.375 16.812 1 94 263 GLU B N 1
ATOM 6112 C CA . GLU B 1 263 ? -8.703 46.281 18.25 1 94 263 GLU B CA 1
ATOM 6113 C C . GLU B 1 263 ? -7.84 47.344 18.969 1 94 263 GLU B C 1
ATOM 6115 O O . GLU B 1 263 ? -8.094 47.688 20.125 1 94 263 GLU B O 1
ATOM 6120 N N . PHE B 1 264 ? -6.867 47.906 18.281 1 93.81 264 PHE B N 1
ATOM 6121 C CA . PHE B 1 264 ? -5.949 48.812 18.953 1 93.81 264 PHE B CA 1
ATOM 6122 C C . PHE B 1 264 ? -6.227 50.281 18.562 1 93.81 264 PHE B C 1
ATOM 6124 O O . PHE B 1 264 ? -5.594 51.188 19.078 1 93.81 264 PHE B O 1
ATOM 6131 N N . THR B 1 265 ? -7.242 50.406 17.688 1 89.5 265 THR B N 1
ATOM 6132 C CA . THR B 1 265 ? -7.566 51.75 17.266 1 89.5 265 THR B CA 1
ATOM 6133 C C . THR B 1 265 ? -8.102 52.562 18.422 1 89.5 265 THR B C 1
ATOM 6135 O O . THR B 1 265 ? -9.008 52.125 19.141 1 89.5 265 THR B O 1
ATOM 6138 N N . ASP B 1 266 ? -7.504 53.719 18.781 1 84.06 266 ASP B N 1
ATOM 6139 C CA . ASP B 1 266 ? -7.914 54.75 19.734 1 84.06 266 ASP B CA 1
ATOM 6140 C C . ASP B 1 266 ? -7.832 54.219 21.172 1 84.06 266 ASP B C 1
ATOM 6142 O O . ASP B 1 266 ? -8.562 54.688 22.047 1 84.06 266 ASP B O 1
ATOM 6146 N N . ARG B 1 267 ? -6.996 53.25 21.391 1 89.56 267 ARG B N 1
ATOM 6147 C CA . ARG B 1 267 ? -6.809 52.719 22.734 1 89.56 267 ARG B CA 1
ATOM 6148 C C . ARG B 1 267 ? -5.691 53.438 23.469 1 89.56 267 ARG B C 1
ATOM 6150 O O . ARG B 1 267 ? -4.641 53.719 22.875 1 89.56 267 ARG B O 1
ATOM 6157 N N . ALA B 1 268 ? -5.992 53.812 24.641 1 90.31 268 ALA B N 1
ATOM 6158 C CA . ALA B 1 268 ? -4.977 54.5 25.438 1 90.31 268 ALA B CA 1
ATOM 6159 C C . ALA B 1 268 ? -3.994 53.5 26.047 1 90.31 268 ALA B C 1
ATOM 6161 O O . ALA B 1 268 ? -4.383 52.406 26.453 1 90.31 268 ALA B O 1
ATOM 6162 N N . LEU B 1 269 ? -2.775 53.906 26.062 1 93.75 269 LEU B N 1
ATOM 6163 C CA . LEU B 1 269 ? -1.729 53.031 26.609 1 93.75 269 LEU B CA 1
ATOM 6164 C C . LEU B 1 269 ? -1.724 53.094 28.141 1 93.75 269 LEU B C 1
ATOM 6166 O O . LEU B 1 269 ? -1.504 54.156 28.734 1 93.75 269 LEU B O 1
ATOM 6170 N N . PRO B 1 270 ? -2.01 52.031 28.734 1 93.94 270 PRO B N 1
ATOM 6171 C CA . PRO B 1 270 ? -1.917 52 30.203 1 93.94 270 PRO B CA 1
ATOM 6172 C C . PRO B 1 270 ? -0.505 52.281 30.703 1 93.94 270 PRO B C 1
ATOM 6174 O O . PRO B 1 270 ? 0.472 51.812 30.125 1 93.94 270 PRO B O 1
ATOM 6177 N N . PRO B 1 271 ? -0.507 53 31.75 1 92.19 271 PRO B N 1
ATOM 6178 C CA . PRO B 1 271 ? 0.82 53.281 32.281 1 92.19 271 PRO B CA 1
ATOM 6179 C C . PRO B 1 271 ? 1.565 52.062 32.781 1 92.19 271 PRO B C 1
ATOM 6181 O O . PRO B 1 271 ? 0.968 51.156 33.375 1 92.19 271 PRO B O 1
ATOM 6184 N N . GLY B 1 272 ? 2.793 51.875 32.344 1 93.44 272 GLY B N 1
ATOM 6185 C CA . GLY B 1 272 ? 3.639 50.781 32.812 1 93.44 272 GLY B CA 1
ATOM 6186 C C . GLY B 1 272 ? 3.631 49.594 31.891 1 93.44 272 GLY B C 1
ATOM 6187 O O . GLY B 1 272 ? 4.414 48.656 32.094 1 93.44 272 GLY B O 1
ATOM 6188 N N . LEU B 1 273 ? 2.752 49.625 30.906 1 94.5 273 LEU B N 1
ATOM 6189 C CA . LEU B 1 273 ? 2.648 48.438 30.031 1 94.5 273 LEU B CA 1
ATOM 6190 C C . LEU B 1 273 ? 3.945 48.25 29.25 1 94.5 273 LEU B C 1
ATOM 6192 O O . LEU B 1 273 ? 4.445 47.125 29.156 1 94.5 273 LEU B O 1
ATOM 6196 N N . GLU B 1 274 ? 4.465 49.219 28.672 1 93.62 274 GLU B N 1
ATOM 6197 C CA . GLU B 1 274 ? 5.688 49.156 27.875 1 93.62 274 GLU B CA 1
ATOM 6198 C C . GLU B 1 274 ? 6.844 48.562 28.688 1 93.62 274 GLU B C 1
ATOM 6200 O O . GLU B 1 274 ? 7.59 47.719 28.219 1 93.62 274 GLU B O 1
ATOM 6205 N N . ASP B 1 275 ? 6.941 48.969 29.984 1 93.12 275 ASP B N 1
ATOM 6206 C CA . ASP B 1 275 ? 8.031 48.562 30.859 1 93.12 275 ASP B CA 1
ATOM 6207 C C . ASP B 1 275 ? 7.836 47.125 31.312 1 93.12 275 ASP B C 1
ATOM 6209 O O . ASP B 1 275 ? 8.805 46.438 31.672 1 93.12 275 ASP B O 1
ATOM 6213 N N . SER B 1 276 ? 6.59 46.719 31.328 1 94.69 276 SER B N 1
ATOM 6214 C CA . SER B 1 276 ? 6.273 45.375 31.797 1 94.69 276 SER B CA 1
ATOM 6215 C C . SER B 1 276 ? 6.633 44.344 30.75 1 94.69 276 SER B C 1
ATOM 6217 O O . SER B 1 276 ? 6.75 43.156 31.062 1 94.69 276 SER B O 1
ATOM 6219 N N . LEU B 1 277 ? 6.852 44.781 29.516 1 95.38 277 LEU B N 1
ATOM 6220 C CA . LEU B 1 277 ? 7.168 43.844 28.438 1 95.38 277 LEU B CA 1
ATOM 6221 C C . LEU B 1 277 ? 8.648 43.5 28.453 1 95.38 277 LEU B C 1
ATOM 6223 O O . LEU B 1 277 ? 9.508 44.375 28.578 1 95.38 277 LEU B O 1
ATOM 6227 N N . PRO B 1 278 ? 8.93 42.219 28.391 1 93.44 278 PRO B N 1
ATOM 6228 C CA . PRO B 1 278 ? 10.336 41.812 28.375 1 93.44 278 PRO B CA 1
ATOM 6229 C C . PRO B 1 278 ? 11.125 42.406 27.219 1 93.44 278 PRO B C 1
ATOM 6231 O O . PRO B 1 278 ? 10.602 42.531 26.109 1 93.44 278 PRO B O 1
ATOM 6234 N N . ALA B 1 279 ? 12.359 42.656 27.406 1 91.06 279 ALA B N 1
ATOM 6235 C CA . ALA B 1 279 ? 13.234 43.281 26.422 1 91.06 279 ALA B CA 1
ATOM 6236 C C . ALA B 1 279 ? 13.586 42.281 25.312 1 91.06 279 ALA B C 1
ATOM 6238 O O . ALA B 1 279 ? 13.875 42.656 24.188 1 91.06 279 ALA B O 1
ATOM 6239 N N . GLU B 1 280 ? 13.477 41 25.594 1 93.56 280 GLU B N 1
ATOM 6240 C CA . GLU B 1 280 ? 13.898 39.938 24.672 1 93.56 280 GLU B CA 1
ATOM 6241 C C . GLU B 1 280 ? 12.734 39.469 23.812 1 93.56 280 GLU B C 1
ATOM 6243 O O . GLU B 1 280 ? 12.828 38.406 23.156 1 93.56 280 GLU B O 1
ATOM 6248 N N . LEU B 1 281 ? 11.664 40.25 23.781 1 95.75 281 LEU B N 1
ATOM 6249 C CA . LEU B 1 281 ? 10.453 39.812 23.109 1 95.75 281 LEU B CA 1
ATOM 6250 C C . LEU B 1 281 ? 10.68 39.688 21.609 1 95.75 281 LEU B C 1
ATOM 6252 O O . LEU B 1 281 ? 10.188 38.75 20.969 1 95.75 281 LEU B O 1
ATOM 6256 N N . GLU B 1 282 ? 11.391 40.625 21.031 1 95 282 GLU B N 1
ATOM 6257 C CA . GLU B 1 282 ? 11.641 40.594 19.594 1 95 282 GLU B CA 1
ATOM 6258 C C . GLU B 1 282 ? 12.461 39.344 19.219 1 95 282 GLU B C 1
ATOM 6260 O O . GLU B 1 282 ? 12.227 38.75 18.156 1 95 282 GLU B O 1
ATOM 6265 N N . ASP B 1 283 ? 13.391 39 20.047 1 97 283 ASP B N 1
ATOM 6266 C CA . ASP B 1 283 ? 14.164 37.781 19.812 1 97 283 ASP B CA 1
ATOM 6267 C C . ASP B 1 283 ? 13.281 36.562 19.906 1 97 283 ASP B C 1
ATOM 6269 O O . ASP B 1 283 ? 13.43 35.625 19.125 1 97 283 ASP B O 1
ATOM 6273 N N . LEU B 1 284 ? 12.422 36.562 20.891 1 97.88 284 LEU B N 1
ATOM 6274 C CA . LEU B 1 284 ? 11.469 35.469 21.047 1 97.88 284 LEU B CA 1
ATOM 6275 C C . LEU B 1 284 ? 10.602 35.344 19.797 1 97.88 284 LEU B C 1
ATOM 6277 O O . LEU B 1 284 ? 10.383 34.219 19.297 1 97.88 284 LEU B O 1
ATOM 6281 N N . PHE B 1 285 ? 10.141 36.469 19.297 1 98.25 285 PHE B N 1
ATOM 6282 C CA . PHE B 1 285 ? 9.297 36.469 18.109 1 98.25 285 PHE B CA 1
ATOM 6283 C C . PHE B 1 285 ? 10.039 35.875 16.922 1 98.25 285 PHE B C 1
ATOM 6285 O O . PHE B 1 285 ? 9.5 35.031 16.203 1 98.25 285 PHE B O 1
ATOM 6292 N N . ASN B 1 286 ? 11.297 36.25 16.734 1 97.56 286 ASN B N 1
ATOM 6293 C CA . ASN B 1 286 ? 12.094 35.781 15.609 1 97.56 286 ASN B CA 1
ATOM 6294 C C . ASN B 1 286 ? 12.375 34.281 15.711 1 97.56 286 ASN B C 1
ATOM 6296 O O . ASN B 1 286 ? 12.273 33.562 14.719 1 97.56 286 ASN B O 1
ATOM 6300 N N . ARG B 1 287 ? 12.695 33.844 16.859 1 97.94 287 ARG B N 1
ATOM 6301 C CA . ARG B 1 287 ? 12.961 32.406 17.078 1 97.94 287 ARG B CA 1
ATOM 6302 C C . ARG B 1 287 ? 11.719 31.578 16.797 1 97.94 287 ARG B C 1
ATOM 6304 O O . ARG B 1 287 ? 11.789 30.578 16.078 1 97.94 287 ARG B O 1
ATOM 6311 N N . THR B 1 288 ? 10.625 32.062 17.375 1 98.56 288 THR B N 1
ATOM 6312 C CA . THR B 1 288 ? 9.383 31.328 17.172 1 98.56 288 THR B CA 1
ATOM 6313 C C . THR B 1 288 ? 8.977 31.328 15.703 1 98.56 288 THR B C 1
ATOM 6315 O O . THR B 1 288 ? 8.539 30.312 15.172 1 98.56 288 THR B O 1
ATOM 6318 N N . ARG B 1 289 ? 9.086 32.438 15.102 1 98.25 289 ARG B N 1
ATOM 6319 C CA . ARG B 1 289 ? 8.75 32.562 13.688 1 98.25 289 ARG B CA 1
ATOM 6320 C C . ARG B 1 289 ? 9.539 31.547 12.852 1 98.25 289 ARG B C 1
ATOM 6322 O O . ARG B 1 289 ? 8.969 30.859 12 1 98.25 289 ARG B O 1
ATOM 6329 N N . ASN B 1 290 ? 10.82 31.406 13.078 1 97.94 290 ASN B N 1
ATOM 6330 C CA . ASN B 1 290 ? 11.672 30.484 12.344 1 97.94 290 ASN B CA 1
ATOM 6331 C C . ASN B 1 290 ? 11.305 29.031 12.633 1 97.94 290 ASN B C 1
ATOM 6333 O O . ASN B 1 290 ? 11.234 28.203 11.727 1 97.94 290 ASN B O 1
ATOM 6337 N N . GLY B 1 291 ? 11.133 28.75 13.898 1 98.5 291 GLY B N 1
ATOM 6338 C CA . GLY B 1 291 ? 10.727 27.406 14.273 1 98.5 291 GLY B CA 1
ATOM 6339 C C . GLY B 1 291 ? 9.391 27 13.672 1 98.5 291 GLY B C 1
ATOM 6340 O O . GLY B 1 291 ? 9.25 25.875 13.18 1 98.5 291 GLY B O 1
ATOM 6341 N N . VAL B 1 292 ? 8.484 27.922 13.703 1 98.69 292 VAL B N 1
ATOM 6342 C CA . VAL B 1 292 ? 7.137 27.656 13.203 1 98.69 292 VAL B CA 1
ATOM 6343 C C . VAL B 1 292 ? 7.176 27.453 11.695 1 98.69 292 VAL B C 1
ATOM 6345 O O . VAL B 1 292 ? 6.484 26.578 11.164 1 98.69 292 VAL B O 1
ATOM 6348 N N . LYS B 1 293 ? 7.934 28.266 11.016 1 98.38 293 LYS B N 1
ATOM 6349 C CA . LYS B 1 293 ? 8.047 28.125 9.57 1 98.38 293 LYS B CA 1
ATOM 6350 C C . LYS B 1 293 ? 8.523 26.719 9.188 1 98.38 293 LYS B C 1
ATOM 6352 O O . LYS B 1 293 ? 7.914 26.062 8.344 1 98.38 293 LYS B O 1
ATOM 6357 N N . ARG B 1 294 ? 9.5 26.25 9.844 1 98.38 294 ARG B N 1
ATOM 6358 C CA . ARG B 1 294 ? 10.062 24.922 9.57 1 98.38 294 ARG B CA 1
ATOM 6359 C C . ARG B 1 294 ? 9.102 23.828 10.008 1 98.38 294 ARG B C 1
ATOM 6361 O O . ARG B 1 294 ? 8.867 22.859 9.258 1 98.38 294 ARG B O 1
ATOM 6368 N N . SER B 1 295 ? 8.57 23.969 11.18 1 98.62 295 SER B N 1
ATOM 6369 C CA . SER B 1 295 ? 7.633 22.969 11.695 1 98.62 295 SER B CA 1
ATOM 6370 C C . SER B 1 295 ? 6.402 22.859 10.805 1 98.62 295 SER B C 1
ATOM 6372 O O . SER B 1 295 ? 5.906 21.766 10.555 1 98.62 295 SER B O 1
ATOM 6374 N N . ALA B 1 296 ? 5.918 23.969 10.352 1 98.69 296 ALA B N 1
ATOM 6375 C CA . ALA B 1 296 ? 4.746 23.969 9.484 1 98.69 296 ALA B CA 1
ATOM 6376 C C . ALA B 1 296 ? 5.008 23.172 8.203 1 98.69 296 ALA B C 1
ATOM 6378 O O . ALA B 1 296 ? 4.168 22.375 7.777 1 98.69 296 ALA B O 1
ATOM 6379 N N . GLU B 1 297 ? 6.152 23.344 7.605 1 98.44 297 GLU B N 1
ATOM 6380 C CA . GLU B 1 297 ? 6.508 22.609 6.398 1 98.44 297 GLU B CA 1
ATOM 6381 C C . GLU B 1 297 ? 6.555 21.109 6.656 1 98.44 297 GLU B C 1
ATOM 6383 O O . GLU B 1 297 ? 6.078 20.312 5.844 1 98.44 297 GLU B O 1
ATOM 6388 N N . LEU B 1 298 ? 7.117 20.766 7.746 1 98.69 298 LEU B N 1
ATOM 6389 C CA . LEU B 1 298 ? 7.227 19.359 8.102 1 98.69 298 LEU B CA 1
ATOM 6390 C C . LEU B 1 298 ? 5.848 18.75 8.32 1 98.69 298 LEU B C 1
ATOM 6392 O O . LEU B 1 298 ? 5.574 17.641 7.832 1 98.69 298 LEU B O 1
ATOM 6396 N N . TYR B 1 299 ? 4.977 19.453 8.992 1 98.62 299 TYR B N 1
ATOM 6397 C CA . TYR B 1 299 ? 3.643 18.922 9.242 1 98.62 299 TYR B CA 1
ATOM 6398 C C . TYR B 1 299 ? 2.826 18.875 7.957 1 98.62 299 TYR B C 1
ATOM 6400 O O . TYR B 1 299 ? 2 17.969 7.77 1 98.62 299 TYR B O 1
ATOM 6408 N N . ILE B 1 300 ? 3.01 19.828 7.098 1 98.5 300 ILE B N 1
ATOM 6409 C CA . ILE B 1 300 ? 2.367 19.766 5.789 1 98.5 300 ILE B CA 1
ATOM 6410 C C . ILE B 1 300 ? 2.783 18.484 5.07 1 98.5 300 ILE B C 1
ATOM 6412 O O . ILE B 1 300 ? 1.938 17.766 4.539 1 98.5 300 ILE B O 1
ATOM 6416 N N . ASN B 1 301 ? 4.035 18.203 5.133 1 98.31 301 ASN B N 1
ATOM 6417 C CA . ASN B 1 301 ? 4.559 16.984 4.5 1 98.31 301 ASN B CA 1
ATOM 6418 C C . ASN B 1 301 ? 4.012 15.727 5.156 1 98.31 301 ASN B C 1
ATOM 6420 O O . ASN B 1 301 ? 3.594 14.797 4.469 1 98.31 301 ASN B O 1
ATOM 6424 N N . VAL B 1 302 ? 3.998 15.703 6.457 1 98.62 302 VAL B N 1
ATOM 6425 C CA . VAL B 1 302 ? 3.508 14.539 7.184 1 98.62 302 VAL B CA 1
ATOM 6426 C C . VAL B 1 302 ? 2.043 14.289 6.84 1 98.62 302 VAL B C 1
ATOM 6428 O O . VAL B 1 302 ? 1.624 13.141 6.672 1 98.62 302 VAL B O 1
ATOM 6431 N N . CYS B 1 303 ? 1.259 15.352 6.762 1 98.5 303 CYS B N 1
ATOM 6432 C CA . CYS B 1 303 ? -0.146 15.211 6.395 1 98.5 303 CYS B CA 1
ATOM 6433 C C . CYS B 1 303 ? -0.288 14.57 5.016 1 98.5 303 CYS B C 1
ATOM 6435 O O . CYS B 1 303 ? -1.125 13.688 4.82 1 98.5 303 CYS B O 1
ATOM 6437 N N . ASN B 1 304 ? 0.524 14.992 4.098 1 98.12 304 ASN B N 1
ATOM 6438 C CA . ASN B 1 304 ? 0.486 14.438 2.746 1 98.12 304 ASN B CA 1
ATOM 6439 C C . ASN B 1 304 ? 0.852 12.961 2.736 1 98.12 304 ASN B C 1
ATOM 6441 O O . ASN B 1 304 ? 0.193 12.156 2.07 1 98.12 304 ASN B O 1
ATOM 6445 N N . ILE B 1 305 ? 1.874 12.609 3.441 1 98.56 305 ILE B N 1
ATOM 6446 C CA . ILE B 1 305 ? 2.314 11.219 3.504 1 98.56 305 ILE B CA 1
ATOM 6447 C C . ILE B 1 305 ? 1.242 10.367 4.176 1 98.56 305 ILE B C 1
ATOM 6449 O O . ILE B 1 305 ? 0.976 9.242 3.746 1 98.56 305 ILE B O 1
ATOM 6453 N N . MET B 1 306 ? 0.682 10.93 5.23 1 98.25 306 MET B N 1
ATOM 6454 C CA . MET B 1 306 ? -0.366 10.195 5.934 1 98.25 306 MET B CA 1
ATOM 6455 C C . MET B 1 306 ? -1.563 9.945 5.023 1 98.25 306 MET B C 1
ATOM 6457 O O . MET B 1 306 ? -2.148 8.867 5.039 1 98.25 306 MET B O 1
ATOM 6461 N N . ASP B 1 307 ? -1.904 10.922 4.25 1 97.12 307 ASP B N 1
ATOM 6462 C CA . ASP B 1 307 ? -2.977 10.766 3.271 1 97.12 307 ASP B CA 1
ATOM 6463 C C . ASP B 1 307 ? -2.656 9.656 2.279 1 97.12 307 ASP B C 1
ATOM 6465 O O . ASP B 1 307 ? -3.52 8.836 1.959 1 97.12 307 ASP B O 1
ATOM 6469 N N . ARG B 1 308 ? -1.504 9.633 1.83 1 97.38 308 ARG B N 1
ATOM 6470 C CA . ARG B 1 308 ? -1.038 8.594 0.912 1 97.38 308 ARG B CA 1
ATOM 6471 C C . ARG B 1 308 ? -1.05 7.227 1.58 1 97.38 308 ARG B C 1
ATOM 6473 O O . ARG B 1 308 ? -1.446 6.234 0.966 1 97.38 308 ARG B O 1
ATOM 6480 N N . LEU B 1 309 ? -0.585 7.207 2.762 1 97.38 309 LEU B N 1
ATOM 6481 C CA . LEU B 1 309 ? -0.533 5.969 3.527 1 97.38 309 LEU B CA 1
ATOM 6482 C C . LEU B 1 309 ? -1.927 5.371 3.693 1 97.38 309 LEU B C 1
ATOM 6484 O O . LEU B 1 309 ? -2.105 4.156 3.58 1 97.38 309 LEU B O 1
ATOM 6488 N N . VAL B 1 310 ? -2.889 6.223 3.928 1 97 310 VAL B N 1
ATOM 6489 C CA . VAL B 1 310 ? -4.273 5.785 4.055 1 97 310 VAL B CA 1
ATOM 6490 C C . VAL B 1 310 ? -4.73 5.121 2.758 1 97 310 VAL B C 1
ATOM 6492 O O . VAL B 1 310 ? -5.281 4.02 2.777 1 97 310 VAL B O 1
ATOM 6495 N N . LYS B 1 311 ? -4.441 5.707 1.653 1 96.31 311 LYS B N 1
ATOM 6496 C CA . LYS B 1 311 ? -4.852 5.188 0.351 1 96.31 311 LYS B CA 1
ATOM 6497 C C . LYS B 1 311 ? -4.125 3.885 0.028 1 96.31 311 LYS B C 1
ATOM 6499 O O . LYS B 1 311 ? -4.727 2.949 -0.504 1 96.31 311 LYS B O 1
ATOM 6504 N N . ARG B 1 312 ? -2.896 3.832 0.292 1 96.81 312 ARG B N 1
ATOM 6505 C CA . ARG B 1 312 ? -2.111 2.631 0.029 1 96.81 312 ARG B CA 1
ATOM 6506 C C . ARG B 1 312 ? -2.623 1.45 0.849 1 96.81 312 ARG B C 1
ATOM 6508 O O . ARG B 1 312 ? -2.674 0.321 0.357 1 96.81 312 ARG B O 1
ATOM 6515 N N . THR B 1 313 ? -2.934 1.757 2.072 1 96.69 313 THR B N 1
ATOM 6516 C CA . THR B 1 313 ? -3.459 0.707 2.939 1 96.69 313 THR B CA 1
ATOM 6517 C C . THR B 1 313 ? -4.777 0.166 2.396 1 96.69 313 THR B C 1
ATOM 6519 O O . THR B 1 313 ? -5.043 -1.035 2.48 1 96.69 313 THR B O 1
ATOM 6522 N N . GLU B 1 314 ? -5.543 1.017 1.842 1 96.69 314 GLU B N 1
ATOM 6523 C CA . GLU B 1 314 ? -6.777 0.572 1.199 1 96.69 314 GLU B CA 1
ATOM 6524 C C . GLU B 1 314 ? -6.484 -0.321 -0.002 1 96.69 314 GLU B C 1
ATOM 6526 O O . GLU B 1 314 ? -7.207 -1.285 -0.258 1 96.69 314 GLU B O 1
ATOM 6531 N N . GLY B 1 315 ? -5.465 0.058 -0.709 1 97.19 315 GLY B N 1
ATOM 6532 C CA . GLY B 1 315 ? -5.047 -0.778 -1.823 1 97.19 315 GLY B CA 1
ATOM 6533 C C . GLY B 1 315 ? -4.605 -2.164 -1.396 1 97.19 315 GLY B C 1
ATOM 6534 O O . GLY B 1 315 ? -4.969 -3.16 -2.025 1 97.19 315 GLY B O 1
ATOM 6535 N N . VAL B 1 316 ? -3.836 -2.209 -0.373 1 97.88 316 VAL B N 1
ATOM 6536 C CA . VAL B 1 316 ? -3.393 -3.486 0.177 1 97.88 316 VAL B CA 1
ATOM 6537 C C . VAL B 1 316 ? -4.602 -4.312 0.606 1 97.88 316 VAL B C 1
ATOM 6539 O O . VAL B 1 316 ? -4.66 -5.516 0.349 1 97.88 316 VAL B O 1
ATOM 6542 N N . ALA B 1 317 ? -5.547 -3.684 1.269 1 98.31 317 ALA B N 1
ATOM 6543 C CA . ALA B 1 317 ? -6.77 -4.363 1.688 1 98.31 317 ALA B CA 1
ATOM 6544 C C . ALA B 1 317 ? -7.508 -4.953 0.489 1 98.31 317 ALA B C 1
ATOM 6546 O O . ALA B 1 317 ? -7.949 -6.102 0.529 1 98.31 317 ALA B O 1
ATOM 6547 N N . ALA B 1 318 ? -7.578 -4.215 -0.544 1 98.19 318 ALA B N 1
ATOM 6548 C CA . ALA B 1 318 ? -8.273 -4.652 -1.752 1 98.19 318 ALA B CA 1
ATOM 6549 C C . ALA B 1 318 ? -7.59 -5.875 -2.363 1 98.19 318 ALA B C 1
ATOM 6551 O O . ALA B 1 318 ? -8.258 -6.789 -2.848 1 98.19 318 ALA B O 1
ATOM 6552 N N . ASP B 1 319 ? -6.312 -5.875 -2.393 1 98.25 319 ASP B N 1
ATOM 6553 C CA . ASP B 1 319 ? -5.57 -7 -2.955 1 98.25 319 ASP B CA 1
ATOM 6554 C C . ASP B 1 319 ? -5.781 -8.266 -2.127 1 98.25 319 ASP B C 1
ATOM 6556 O O . ASP B 1 319 ? -5.852 -9.367 -2.674 1 98.25 319 ASP B O 1
ATOM 6560 N N . HIS B 1 320 ? -5.816 -8.156 -0.818 1 98.38 320 HIS B N 1
ATOM 6561 C CA . HIS B 1 320 ? -6.156 -9.305 0.011 1 98.38 320 HIS B CA 1
ATOM 6562 C C . HIS B 1 320 ? -7.531 -9.859 -0.351 1 98.38 320 HIS B C 1
ATOM 6564 O O . HIS B 1 320 ? -7.719 -11.078 -0.404 1 98.38 320 HIS B O 1
ATOM 6570 N N . ALA B 1 321 ? -8.461 -8.969 -0.632 1 98.56 321 ALA B N 1
ATOM 6571 C CA . ALA B 1 321 ? -9.805 -9.391 -1.029 1 98.56 321 ALA B CA 1
ATOM 6572 C C . ALA B 1 321 ? -9.773 -10.141 -2.357 1 98.56 321 ALA B C 1
ATOM 6574 O O . ALA B 1 321 ? -10.484 -11.133 -2.535 1 98.56 321 ALA B O 1
ATOM 6575 N N . ARG B 1 322 ? -8.992 -9.664 -3.25 1 98.62 322 ARG B N 1
ATOM 6576 C CA . ARG B 1 322 ? -8.891 -10.297 -4.562 1 98.62 322 ARG B CA 1
ATOM 6577 C C . ARG B 1 322 ? -8.305 -11.695 -4.449 1 98.62 322 ARG B C 1
ATOM 6579 O O . ARG B 1 322 ? -8.766 -12.625 -5.113 1 98.62 322 ARG B O 1
ATOM 6586 N N . ILE B 1 323 ? -7.277 -11.844 -3.674 1 98.69 323 ILE B N 1
ATOM 6587 C CA . ILE B 1 323 ? -6.715 -13.172 -3.449 1 98.69 323 ILE B CA 1
ATOM 6588 C C . ILE B 1 323 ? -7.766 -14.078 -2.811 1 98.69 323 ILE B C 1
ATOM 6590 O O . ILE B 1 323 ? -7.926 -15.234 -3.215 1 98.69 323 ILE B O 1
ATOM 6594 N N . ALA B 1 324 ? -8.438 -13.508 -1.808 1 98.75 324 ALA B N 1
ATOM 6595 C CA . ALA B 1 324 ? -9.484 -14.273 -1.134 1 98.75 324 ALA B CA 1
ATOM 6596 C C . ALA B 1 324 ? -10.516 -14.789 -2.133 1 98.75 324 ALA B C 1
ATOM 6598 O O . ALA B 1 324 ? -10.922 -15.953 -2.074 1 98.75 324 ALA B O 1
ATOM 6599 N N . LEU B 1 325 ? -10.906 -13.953 -3.035 1 98.44 325 LEU B N 1
ATOM 6600 C CA . LEU B 1 325 ? -11.891 -14.328 -4.051 1 98.44 325 LEU B CA 1
ATOM 6601 C C . LEU B 1 325 ? -11.352 -15.43 -4.957 1 98.44 325 LEU B C 1
ATOM 6603 O O . LEU B 1 325 ? -12.07 -16.375 -5.285 1 98.44 325 LEU B O 1
ATOM 6607 N N . SER B 1 326 ? -10.117 -15.305 -5.352 1 98.5 326 SER B N 1
ATOM 6608 C CA . SER B 1 326 ? -9.484 -16.312 -6.195 1 98.5 326 SER B CA 1
ATOM 6609 C C . SER B 1 326 ? -9.414 -17.656 -5.492 1 98.5 326 SER B C 1
ATOM 6611 O O . SER B 1 326 ? -9.688 -18.703 -6.102 1 98.5 326 SER B O 1
ATOM 6613 N N . LEU B 1 327 ? -9.047 -17.656 -4.23 1 98.44 327 LEU B N 1
ATOM 6614 C CA . LEU B 1 327 ? -8.945 -18.906 -3.469 1 98.44 327 LEU B CA 1
ATOM 6615 C C . LEU B 1 327 ? -10.32 -19.547 -3.311 1 98.44 327 LEU B C 1
ATOM 6617 O O . LEU B 1 327 ? -10.445 -20.781 -3.4 1 98.44 327 LEU B O 1
ATOM 6621 N N . ALA B 1 328 ? -11.312 -18.734 -3.104 1 98 328 ALA B N 1
ATOM 6622 C CA . ALA B 1 328 ? -12.68 -19.266 -3.039 1 98 328 ALA B CA 1
ATOM 6623 C C . ALA B 1 328 ? -13.078 -19.922 -4.359 1 98 328 ALA B C 1
ATOM 6625 O O . ALA B 1 328 ? -13.688 -20.984 -4.371 1 98 328 ALA B O 1
ATOM 6626 N N . SER B 1 329 ? -12.719 -19.312 -5.434 1 98.38 329 SER B N 1
ATOM 6627 C CA . SER B 1 329 ? -13.031 -19.844 -6.758 1 98.38 329 SER B CA 1
ATOM 6628 C C . SER B 1 329 ? -12.305 -21.156 -7.02 1 98.38 329 SER B C 1
ATOM 6630 O O . SER B 1 329 ? -12.82 -22.016 -7.727 1 98.38 329 SER B O 1
ATOM 6632 N N . LEU B 1 330 ? -11.125 -21.312 -6.457 1 98.19 330 LEU B N 1
ATOM 6633 C CA . LEU B 1 330 ? -10.336 -22.531 -6.633 1 98.19 330 LEU B CA 1
ATOM 6634 C C . LEU B 1 330 ? -11.062 -23.734 -6.051 1 98.19 330 LEU B C 1
ATOM 6636 O O . LEU B 1 330 ? -10.914 -24.859 -6.551 1 98.19 330 LEU B O 1
ATOM 6640 N N . THR B 1 331 ? -11.852 -23.5 -4.988 1 98.19 331 THR B N 1
ATOM 6641 C CA . THR B 1 331 ? -12.578 -24.594 -4.352 1 98.19 331 THR B CA 1
ATOM 6642 C C . THR B 1 331 ? -13.586 -25.203 -5.316 1 98.19 331 THR B C 1
ATOM 6644 O O . THR B 1 331 ? -13.906 -26.391 -5.215 1 98.19 331 THR B O 1
ATOM 6647 N N . GLU B 1 332 ? -14 -24.453 -6.332 1 97.25 332 GLU B N 1
ATOM 6648 C CA . GLU B 1 332 ? -14.984 -24.922 -7.301 1 97.25 332 GLU B CA 1
ATOM 6649 C C . GLU B 1 332 ? -14.32 -25.766 -8.383 1 97.25 332 GLU B C 1
ATOM 6651 O O . GLU B 1 332 ? -14.992 -26.547 -9.07 1 97.25 332 GLU B O 1
ATOM 6656 N N . THR B 1 333 ? -13.062 -25.656 -8.477 1 97.56 333 THR B N 1
ATOM 6657 C CA . THR B 1 333 ? -12.375 -26.328 -9.578 1 97.56 333 THR B CA 1
ATOM 6658 C C . THR B 1 333 ? -11.555 -27.5 -9.07 1 97.56 333 THR B C 1
ATOM 6660 O O . THR B 1 333 ? -11.141 -28.359 -9.852 1 97.56 333 THR B O 1
ATOM 6663 N N . SER B 1 334 ? -11.328 -27.672 -7.777 1 97.69 334 SER B N 1
ATOM 6664 C CA . SER B 1 334 ? -10.398 -28.625 -7.18 1 97.69 334 SER B CA 1
ATOM 6665 C C . SER B 1 334 ? -10.789 -30.062 -7.512 1 97.69 334 SER B C 1
ATOM 6667 O O . SER B 1 334 ? -9.93 -30.891 -7.809 1 97.69 334 SER B O 1
ATOM 6669 N N . GLU B 1 335 ? -12.078 -30.281 -7.523 1 97.94 335 GLU B N 1
ATOM 6670 C CA . GLU B 1 335 ? -12.555 -31.641 -7.773 1 97.94 335 GLU B CA 1
ATOM 6671 C C . GLU B 1 335 ? -12.211 -32.094 -9.188 1 97.94 335 GLU B C 1
ATOM 6673 O O . GLU B 1 335 ? -11.797 -33.25 -9.398 1 97.94 335 GLU B O 1
ATOM 6678 N N . ASP B 1 336 ? -12.352 -31.219 -10.125 1 98.38 336 ASP B N 1
ATOM 6679 C CA . ASP B 1 336 ? -12.023 -31.531 -11.516 1 98.38 336 ASP B CA 1
ATOM 6680 C C . ASP B 1 336 ? -10.508 -31.578 -11.727 1 98.38 336 ASP B C 1
ATOM 6682 O O . ASP B 1 336 ? -10.008 -32.406 -12.477 1 98.38 336 ASP B O 1
ATOM 6686 N N . THR B 1 337 ? -9.82 -30.719 -11.102 1 98.56 337 THR B N 1
ATOM 6687 C CA . THR B 1 337 ? -8.367 -30.656 -11.25 1 98.56 337 THR B CA 1
ATOM 6688 C C . THR B 1 337 ? -7.707 -31.922 -10.734 1 98.56 337 THR B C 1
ATOM 6690 O O . THR B 1 337 ? -6.801 -32.469 -11.375 1 98.56 337 THR B O 1
ATOM 6693 N N . TYR B 1 338 ? -8.18 -32.344 -9.625 1 98.31 338 TYR B N 1
ATOM 6694 C CA . TYR B 1 338 ? -7.629 -33.562 -9 1 98.31 338 TYR B CA 1
ATOM 6695 C C . TYR B 1 338 ? -8.617 -34.719 -9.078 1 98.31 338 TYR B C 1
ATOM 6697 O O . TYR B 1 338 ? -8.875 -35.375 -8.078 1 98.31 338 TYR B O 1
ATOM 6705 N N . ALA B 1 339 ? -9.102 -34.938 -10.242 1 97.75 339 ALA B N 1
ATOM 6706 C CA . ALA B 1 339 ? -10.156 -35.906 -10.5 1 97.75 339 ALA B CA 1
ATOM 6707 C C . ALA B 1 339 ? -9.633 -37.344 -10.352 1 97.75 339 ALA B C 1
ATOM 6709 O O . ALA B 1 339 ? -10.414 -38.281 -10.172 1 97.75 339 ALA B O 1
ATOM 6710 N N . THR B 1 340 ? -8.273 -37.531 -10.43 1 97.06 340 THR B N 1
ATOM 6711 C CA . THR B 1 340 ? -7.672 -38.844 -10.336 1 97.06 340 THR B CA 1
ATOM 6712 C C . THR B 1 340 ? -8 -39.5 -8.992 1 97.06 340 THR B C 1
ATOM 6714 O O . THR B 1 340 ? -8.289 -40.688 -8.93 1 97.06 340 THR B O 1
ATOM 6717 N N . ASP B 1 341 ? -7.898 -38.719 -7.965 1 96.19 341 ASP B N 1
ATOM 6718 C CA . ASP B 1 341 ? -8.258 -39.094 -6.609 1 96.19 341 ASP B CA 1
ATOM 6719 C C . ASP B 1 341 ? -8.82 -37.938 -5.816 1 96.19 341 ASP B C 1
ATOM 6721 O O . ASP B 1 341 ? -8.07 -37.062 -5.379 1 96.19 341 ASP B O 1
ATOM 6725 N N . THR B 1 342 ? -10.102 -37.938 -5.578 1 96.81 342 THR B N 1
ATOM 6726 C CA . THR B 1 342 ? -10.758 -36.781 -4.992 1 96.81 342 THR B CA 1
ATOM 6727 C C . THR B 1 342 ? -10.914 -36.969 -3.482 1 96.81 342 THR B C 1
ATOM 6729 O O . THR B 1 342 ? -11.594 -36.156 -2.83 1 96.81 342 THR B O 1
ATOM 6732 N N . ASN B 1 343 ? -10.289 -37.938 -2.846 1 96.31 343 ASN B N 1
ATOM 6733 C CA . ASN B 1 343 ? -10.484 -38.281 -1.442 1 96.31 343 ASN B CA 1
ATOM 6734 C C . ASN B 1 343 ? -10.039 -37.156 -0.517 1 96.31 343 ASN B C 1
ATOM 6736 O O . ASN B 1 343 ? -10.648 -36.906 0.53 1 96.31 343 ASN B O 1
ATOM 6740 N N . GLU B 1 344 ? -9.031 -36.438 -0.911 1 96.81 344 GLU B N 1
ATOM 6741 C CA . GLU B 1 344 ? -8.461 -35.438 -0.026 1 96.81 344 GLU B CA 1
ATOM 6742 C C . GLU B 1 344 ? -8.883 -34.031 -0.454 1 96.81 344 GLU B C 1
ATOM 6744 O O . GLU B 1 344 ? -8.477 -33.031 0.157 1 96.81 344 GLU B O 1
ATOM 6749 N N . VAL B 1 345 ? -9.742 -33.938 -1.485 1 97.62 345 VAL B N 1
ATOM 6750 C CA . VAL B 1 345 ? -10.125 -32.656 -2.045 1 97.62 345 VAL B CA 1
ATOM 6751 C C . VAL B 1 345 ? -10.945 -31.875 -1.021 1 97.62 345 VAL B C 1
ATOM 6753 O O . VAL B 1 345 ? -10.773 -30.656 -0.871 1 97.62 345 VAL B O 1
ATOM 6756 N N . PRO B 1 346 ? -11.852 -32.5 -0.219 1 97.81 346 PRO B N 1
ATOM 6757 C CA . PRO B 1 346 ? -12.602 -31.75 0.781 1 97.81 346 PRO B CA 1
ATOM 6758 C C . PRO B 1 346 ? -11.703 -31.094 1.828 1 97.81 346 PRO B C 1
ATOM 6760 O O . PRO B 1 346 ? -11.922 -29.938 2.207 1 97.81 346 PRO B O 1
ATOM 6763 N N . LEU B 1 347 ? -10.711 -31.844 2.266 1 97.81 347 LEU B N 1
ATOM 6764 C CA . LEU B 1 347 ? -9.773 -31.297 3.232 1 97.81 347 LEU B CA 1
ATOM 6765 C C . LEU B 1 347 ? -8.977 -30.141 2.619 1 97.81 347 LEU B C 1
ATOM 6767 O O . LEU B 1 347 ? -8.703 -29.141 3.291 1 97.81 347 LEU B O 1
ATOM 6771 N N . LEU B 1 348 ? -8.578 -30.312 1.385 1 98.12 348 LEU B N 1
ATOM 6772 C CA . LEU B 1 348 ? -7.898 -29.266 0.647 1 98.12 348 LEU B CA 1
ATOM 6773 C C . LEU B 1 348 ? -8.773 -28.016 0.566 1 98.12 348 LEU B C 1
ATOM 6775 O O . LEU B 1 348 ? -8.305 -26.906 0.859 1 98.12 348 LEU B O 1
ATOM 6779 N N . ASN B 1 349 ? -10.016 -28.172 0.22 1 98.44 349 ASN B N 1
ATOM 6780 C CA . ASN B 1 349 ? -10.953 -27.078 0.062 1 98.44 349 ASN B CA 1
ATOM 6781 C C . ASN B 1 349 ? -11.234 -26.375 1.393 1 98.44 349 ASN B C 1
ATOM 6783 O O . ASN B 1 349 ? -11.414 -25.156 1.439 1 98.44 349 ASN B O 1
ATOM 6787 N N . ASP B 1 350 ? -11.266 -27.109 2.471 1 98.19 350 ASP B N 1
ATOM 6788 C CA . ASP B 1 350 ? -11.453 -26.516 3.789 1 98.19 350 ASP B CA 1
ATOM 6789 C C . ASP B 1 350 ? -10.344 -25.516 4.094 1 98.19 350 ASP B C 1
ATOM 6791 O O . ASP B 1 350 ? -10.609 -24.438 4.629 1 98.19 350 ASP B O 1
ATOM 6795 N N . GLY B 1 351 ? -9.117 -25.906 3.781 1 98.44 351 GLY B N 1
ATOM 6796 C CA . GLY B 1 351 ? -8 -25 3.984 1 98.44 351 GLY B CA 1
ATOM 6797 C C . GLY B 1 351 ? -8.086 -23.75 3.129 1 98.44 351 GLY B C 1
ATOM 6798 O O . GLY B 1 351 ? -7.824 -22.641 3.605 1 98.44 351 GLY B O 1
ATOM 6799 N N . LEU B 1 352 ? -8.492 -23.938 1.894 1 98.62 352 LEU B N 1
ATOM 6800 C CA . LEU B 1 352 ? -8.625 -22.797 0.979 1 98.62 352 LEU B CA 1
ATOM 6801 C C . LEU B 1 352 ? -9.727 -21.859 1.438 1 98.62 352 LEU B C 1
ATOM 6803 O O . LEU B 1 352 ? -9.57 -20.641 1.37 1 98.62 352 LEU B O 1
ATOM 6807 N N . VAL B 1 353 ? -10.805 -22.406 1.908 1 98.56 353 VAL B N 1
ATOM 6808 C CA . VAL B 1 353 ? -11.914 -21.609 2.424 1 98.56 353 VAL B CA 1
ATOM 6809 C C . VAL B 1 353 ? -11.469 -20.844 3.668 1 98.56 353 VAL B C 1
ATOM 6811 O O . VAL B 1 353 ? -11.781 -19.656 3.824 1 98.56 353 VAL B O 1
ATOM 6814 N N . ALA B 1 354 ? -10.758 -21.531 4.516 1 98.69 354 ALA B N 1
ATOM 6815 C CA . ALA B 1 354 ? -10.242 -20.891 5.723 1 98.69 354 ALA B CA 1
ATOM 6816 C C . ALA B 1 354 ? -9.336 -19.719 5.367 1 98.69 354 ALA B C 1
ATOM 6818 O O . ALA B 1 354 ? -9.484 -18.625 5.922 1 98.69 354 ALA B O 1
ATOM 6819 N N . MET B 1 355 ? -8.43 -19.938 4.492 1 98.75 355 MET B N 1
ATOM 6820 C CA . MET B 1 355 ? -7.535 -18.859 4.074 1 98.75 355 MET B CA 1
ATOM 6821 C C . MET B 1 355 ? -8.32 -17.688 3.484 1 98.75 355 MET B C 1
ATOM 6823 O O . MET B 1 355 ? -8.055 -16.531 3.801 1 98.75 355 MET B O 1
ATOM 6827 N N . SER B 1 356 ? -9.273 -18.016 2.629 1 98.75 356 SER B N 1
ATOM 6828 C CA . SER B 1 356 ? -10.109 -16.984 2.016 1 98.75 356 SER B CA 1
ATOM 6829 C C . SER B 1 356 ? -10.828 -16.156 3.072 1 98.75 356 SER B C 1
ATOM 6831 O O . SER B 1 356 ? -10.82 -14.93 3.014 1 98.75 356 SER B O 1
ATOM 6833 N N . LYS B 1 357 ? -11.391 -16.766 4.027 1 98.75 357 LYS B N 1
ATOM 6834 C CA . LYS B 1 357 ? -12.125 -16.094 5.102 1 98.75 357 LYS B CA 1
ATOM 6835 C C . LYS B 1 357 ? -11.219 -15.164 5.895 1 98.75 357 LYS B C 1
ATOM 6837 O O . LYS B 1 357 ? -11.594 -14.023 6.172 1 98.75 357 LYS B O 1
ATOM 6842 N N . HIS B 1 358 ? -10.117 -15.648 6.215 1 98.81 358 HIS B N 1
ATOM 6843 C CA . HIS B 1 358 ? -9.211 -14.859 7.047 1 98.81 358 HIS B CA 1
ATOM 6844 C C . HIS B 1 358 ? -8.594 -13.711 6.254 1 98.81 358 HIS B C 1
ATOM 6846 O O . HIS B 1 358 ? -8.305 -12.656 6.812 1 98.81 358 HIS B O 1
ATOM 6852 N N . LEU B 1 359 ? -8.406 -13.914 4.961 1 98.81 359 LEU B N 1
ATOM 6853 C CA . LEU B 1 359 ? -7.973 -12.812 4.113 1 98.81 359 LEU B CA 1
ATOM 6854 C C . LEU B 1 359 ? -9.047 -11.734 4.035 1 98.81 359 LEU B C 1
ATOM 6856 O O . LEU B 1 359 ? -8.734 -10.539 4.012 1 98.81 359 LEU B O 1
ATOM 6860 N N . ARG B 1 360 ? -10.266 -12.141 4.031 1 98.75 360 ARG B N 1
ATOM 6861 C CA . ARG B 1 360 ? -11.375 -11.188 4.047 1 98.75 360 ARG B CA 1
ATOM 6862 C C . ARG B 1 360 ? -11.43 -10.43 5.367 1 98.75 360 ARG B C 1
ATOM 6864 O O . ARG B 1 360 ? -11.711 -9.227 5.395 1 98.75 360 ARG B O 1
ATOM 6871 N N . THR B 1 361 ? -11.25 -11.133 6.402 1 98.81 361 THR B N 1
ATOM 6872 C CA . THR B 1 361 ? -11.188 -10.484 7.711 1 98.81 361 THR B CA 1
ATOM 6873 C C . THR B 1 361 ? -10.047 -9.469 7.758 1 98.81 361 THR B C 1
ATOM 6875 O O . THR B 1 361 ? -10.227 -8.359 8.266 1 98.81 361 THR B O 1
ATOM 6878 N N . CYS B 1 362 ? -8.906 -9.891 7.23 1 98.56 362 CYS B N 1
ATOM 6879 C CA . CYS B 1 362 ? -7.777 -8.977 7.152 1 98.56 362 CYS B CA 1
ATOM 6880 C C . CYS B 1 362 ? -8.141 -7.723 6.363 1 98.56 362 CYS B C 1
ATOM 6882 O O . CYS B 1 362 ? -7.816 -6.609 6.777 1 98.56 362 CYS B O 1
ATOM 6884 N N . GLN B 1 363 ? -8.812 -7.918 5.273 1 98.5 363 GLN B N 1
ATOM 6885 C CA . GLN B 1 363 ? -9.273 -6.797 4.461 1 98.5 363 GLN B CA 1
ATOM 6886 C C . GLN B 1 363 ? -10.148 -5.848 5.277 1 98.5 363 GLN B C 1
ATOM 6888 O O . GLN B 1 363 ? -9.945 -4.629 5.242 1 98.5 363 GLN B O 1
ATOM 6893 N N . ALA B 1 364 ? -11.055 -6.371 5.977 1 98.62 364 ALA B N 1
ATOM 6894 C CA . ALA B 1 364 ? -11.977 -5.566 6.77 1 98.62 364 ALA B CA 1
ATOM 6895 C C . ALA B 1 364 ? -11.234 -4.793 7.855 1 98.62 364 ALA B C 1
ATOM 6897 O O . ALA B 1 364 ? -11.516 -3.613 8.094 1 98.62 364 ALA B O 1
ATOM 6898 N N . LEU B 1 365 ? -10.352 -5.453 8.484 1 98.62 365 LEU B N 1
ATOM 6899 C CA . LEU B 1 365 ? -9.57 -4.816 9.539 1 98.62 365 LEU B CA 1
ATOM 6900 C C . LEU B 1 365 ? -8.719 -3.678 8.977 1 98.62 365 LEU B C 1
ATOM 6902 O O . LEU B 1 365 ? -8.633 -2.605 9.578 1 98.62 365 LEU B O 1
ATOM 6906 N N . MET B 1 366 ? -8.148 -3.918 7.855 1 98.12 366 MET B N 1
ATOM 6907 C CA . MET B 1 366 ? -7.305 -2.9 7.234 1 98.12 366 MET B CA 1
ATOM 6908 C C . MET B 1 366 ? -8.133 -1.697 6.801 1 98.12 366 MET B C 1
ATOM 6910 O O . MET B 1 366 ? -7.695 -0.554 6.93 1 98.12 366 MET B O 1
ATOM 6914 N N . GLU B 1 367 ? -9.289 -1.975 6.293 1 97.94 367 GLU B N 1
ATOM 6915 C CA . GLU B 1 367 ? -10.188 -0.891 5.914 1 97.94 367 GLU B CA 1
ATOM 6916 C C . GLU B 1 367 ? -10.617 -0.076 7.129 1 97.94 367 GLU B C 1
ATOM 6918 O O . GLU B 1 367 ? -10.672 1.154 7.074 1 97.94 367 GLU B O 1
ATOM 6923 N N . ASP B 1 368 ? -10.906 -0.724 8.141 1 98.25 368 ASP B N 1
ATOM 6924 C CA . ASP B 1 368 ? -11.273 -0.049 9.383 1 98.25 368 ASP B CA 1
ATOM 6925 C C . ASP B 1 368 ? -10.117 0.79 9.914 1 98.25 368 ASP B C 1
ATOM 6927 O O . ASP B 1 368 ? -10.32 1.931 10.344 1 98.25 368 ASP B O 1
ATOM 6931 N N . GLU B 1 369 ? -9 0.218 9.922 1 97.44 369 GLU B N 1
ATOM 6932 C CA . GLU B 1 369 ? -7.809 0.935 10.375 1 97.44 369 GLU B CA 1
ATOM 6933 C C . GLU B 1 369 ? -7.562 2.184 9.531 1 97.44 369 GLU B C 1
ATOM 6935 O O . GLU B 1 369 ? -7.27 3.254 10.062 1 97.44 369 GLU B O 1
ATOM 6940 N N . SER B 1 370 ? -7.66 2.008 8.227 1 97.19 370 SER B N 1
ATOM 6941 C CA . SER B 1 370 ? -7.453 3.137 7.324 1 97.19 370 SER B CA 1
ATOM 6942 C C . SER B 1 370 ? -8.469 4.246 7.586 1 97.19 370 SER B C 1
ATOM 6944 O O . SER B 1 370 ? -8.117 5.43 7.574 1 97.19 370 SER B O 1
ATOM 6946 N N . ARG B 1 371 ? -9.648 3.898 7.82 1 96.69 371 ARG B N 1
ATOM 6947 C CA . ARG B 1 371 ? -10.68 4.871 8.172 1 96.69 371 ARG B CA 1
ATOM 6948 C C . ARG B 1 371 ? -10.359 5.559 9.492 1 96.69 371 ARG B C 1
ATOM 6950 O O . ARG B 1 371 ? -10.57 6.766 9.641 1 96.69 371 ARG B O 1
ATOM 6957 N N . GLY B 1 372 ? -9.914 4.758 10.398 1 97 372 GLY B N 1
ATOM 6958 C CA . GLY B 1 372 ? -9.492 5.309 11.68 1 97 372 GLY B CA 1
ATOM 6959 C C . GLY B 1 372 ? -8.375 6.328 11.547 1 97 372 GLY B C 1
ATOM 6960 O O . GLY B 1 372 ? -8.383 7.355 12.227 1 97 372 GLY B O 1
ATOM 6961 N N . TRP B 1 373 ? -7.434 6.055 10.672 1 97.81 373 TRP B N 1
ATOM 6962 C CA . TRP B 1 373 ? -6.348 6.996 10.43 1 97.81 373 TRP B CA 1
ATOM 6963 C C . TRP B 1 373 ? -6.871 8.273 9.781 1 97.81 373 TRP B C 1
ATOM 6965 O O . TRP B 1 373 ? -6.516 9.383 10.203 1 97.81 373 TRP B O 1
ATOM 6975 N N . ASP B 1 374 ? -7.711 8.141 8.859 1 96.88 374 ASP B N 1
ATOM 6976 C CA . ASP B 1 374 ? -8.258 9.258 8.094 1 96.88 374 ASP B CA 1
ATOM 6977 C C . ASP B 1 374 ? -9.047 10.203 8.992 1 96.88 374 ASP B C 1
ATOM 6979 O O . ASP B 1 374 ? -8.906 11.422 8.883 1 96.88 374 ASP B O 1
ATOM 6983 N N . GLU B 1 375 ? -9.797 9.672 9.906 1 95.81 375 GLU B N 1
ATOM 6984 C CA . GLU B 1 375 ? -10.68 10.461 10.766 1 95.81 375 GLU B CA 1
ATOM 6985 C C . GLU B 1 375 ? -9.992 10.828 12.078 1 95.81 375 GLU B C 1
ATOM 6987 O O . GLU B 1 375 ? -10.477 11.695 12.805 1 95.81 375 GLU B O 1
ATOM 6992 N N . GLY B 1 376 ? -8.922 10.148 12.328 1 96.69 376 GLY B N 1
ATOM 6993 C CA . GLY B 1 376 ? -8.266 10.367 13.609 1 96.69 376 GLY B CA 1
ATOM 6994 C C . GLY B 1 376 ? -6.934 11.078 13.492 1 96.69 376 GLY B C 1
ATOM 6995 O O . GLY B 1 376 ? -6.883 12.312 13.461 1 96.69 376 GLY B O 1
ATOM 6996 N N . VAL B 1 377 ? -5.941 10.312 13.289 1 98.06 377 VAL B N 1
ATOM 6997 C CA . VAL B 1 377 ? -4.594 10.859 13.359 1 98.06 377 VAL B CA 1
ATOM 6998 C C . VAL B 1 377 ? -4.398 11.891 12.25 1 98.06 377 VAL B C 1
ATOM 7000 O O . VAL B 1 377 ? -3.746 12.914 12.453 1 98.06 377 VAL B O 1
ATOM 7003 N N . LEU B 1 378 ? -4.895 11.641 11.094 1 98.12 378 LEU B N 1
ATOM 7004 C CA . LEU B 1 378 ? -4.734 12.594 10 1 98.12 378 LEU B CA 1
ATOM 7005 C C . LEU B 1 378 ? -5.391 13.93 10.344 1 98.12 378 LEU B C 1
ATOM 7007 O O . LEU B 1 378 ? -4.812 14.992 10.102 1 98.12 378 LEU B O 1
ATOM 7011 N N . GLU B 1 379 ? -6.574 13.898 10.914 1 97.5 379 GLU B N 1
ATOM 7012 C CA . GLU B 1 379 ? -7.246 15.125 11.328 1 97.5 379 GLU B CA 1
ATOM 7013 C C . GLU B 1 379 ? -6.477 15.828 12.438 1 97.5 379 GLU B C 1
ATOM 7015 O O . GLU B 1 379 ? -6.398 17.062 12.461 1 97.5 379 GLU B O 1
ATOM 7020 N N . ASP B 1 380 ? -5.938 15.094 13.297 1 98.06 380 ASP B N 1
ATOM 7021 C CA . ASP B 1 380 ? -5.125 15.672 14.359 1 98.06 380 ASP B CA 1
ATOM 7022 C C . ASP B 1 380 ? -3.875 16.344 13.797 1 98.06 380 ASP B C 1
ATOM 7024 O O . ASP B 1 380 ? -3.475 17.406 14.258 1 98.06 380 ASP B O 1
ATOM 7028 N N . LEU B 1 381 ? -3.293 15.664 12.859 1 98.56 381 LEU B N 1
ATOM 7029 C CA . LEU B 1 381 ? -2.129 16.234 12.188 1 98.56 381 LEU B CA 1
ATOM 7030 C C . LEU B 1 381 ? -2.496 17.516 11.461 1 98.56 381 LEU B C 1
ATOM 7032 O O . LEU B 1 381 ? -1.75 18.5 11.516 1 98.56 381 LEU B O 1
ATOM 7036 N N . LYS B 1 382 ? -3.607 17.547 10.883 1 98.25 382 LYS B N 1
ATOM 7037 C CA . LYS B 1 382 ? -4.066 18.734 10.188 1 98.25 382 LYS B CA 1
ATOM 7038 C C . LYS B 1 382 ? -4.344 19.875 11.172 1 98.25 382 LYS B C 1
ATOM 7040 O O . LYS B 1 382 ? -4.078 21.047 10.883 1 98.25 382 LYS B O 1
ATOM 7045 N N . ARG B 1 383 ? -4.879 19.516 12.281 1 97.75 383 ARG B N 1
ATOM 7046 C CA . ARG B 1 383 ? -5.098 20.5 13.328 1 97.75 383 ARG B CA 1
ATOM 7047 C C . ARG B 1 383 ? -3.787 21.156 13.742 1 97.75 383 ARG B C 1
ATOM 7049 O O . ARG B 1 383 ? -3.719 22.375 13.898 1 97.75 383 ARG B O 1
ATOM 7056 N N . GLN B 1 384 ? -2.814 20.328 13.906 1 98.19 384 GLN B N 1
ATOM 7057 C CA . GLN B 1 384 ? -1.499 20.859 14.266 1 98.19 384 GLN B CA 1
ATOM 7058 C C . GLN B 1 384 ? -0.914 21.703 13.141 1 98.19 384 GLN B C 1
ATOM 7060 O O . GLN B 1 384 ? -0.352 22.766 13.383 1 98.19 384 GLN B O 1
ATOM 7065 N N . ARG B 1 385 ? -1.014 21.203 11.906 1 98.38 385 ARG B N 1
ATOM 7066 C CA . ARG B 1 385 ? -0.564 21.938 10.734 1 98.38 385 ARG B CA 1
ATOM 7067 C C . ARG B 1 385 ? -1.232 23.312 10.656 1 98.38 385 ARG B C 1
ATOM 7069 O O . ARG B 1 385 ? -0.558 24.328 10.484 1 98.38 385 ARG B O 1
ATOM 7076 N N . ASP B 1 386 ? -2.52 23.344 10.906 1 98.31 386 ASP B 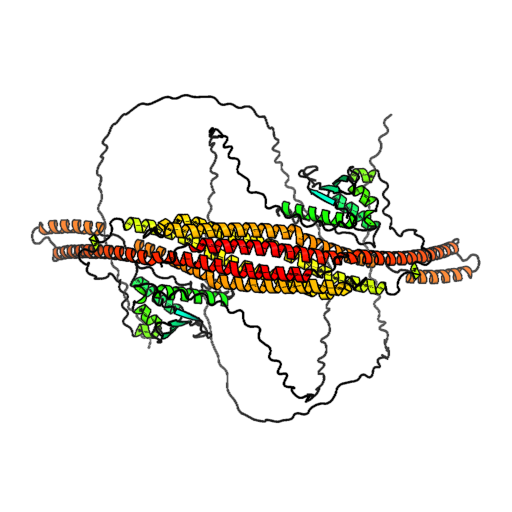N 1
ATOM 7077 C CA . ASP B 1 386 ? -3.279 24.594 10.828 1 98.31 386 ASP B CA 1
ATOM 7078 C C . ASP B 1 386 ? -2.836 25.578 11.906 1 98.31 386 ASP B C 1
ATOM 7080 O O . ASP B 1 386 ? -2.738 26.781 11.656 1 98.31 386 ASP B O 1
ATOM 7084 N N . ALA B 1 387 ? -2.637 25.078 13.062 1 98.38 387 ALA B N 1
ATOM 7085 C CA . ALA B 1 387 ? -2.178 25.922 14.156 1 98.38 387 ALA B CA 1
ATOM 7086 C C . ALA B 1 387 ? -0.846 26.594 13.805 1 98.38 387 ALA B C 1
ATOM 7088 O O . ALA B 1 387 ? -0.672 27.797 14.016 1 98.38 387 ALA B O 1
ATOM 7089 N N . LEU B 1 388 ? 0.041 25.844 13.242 1 98.75 388 LEU B N 1
ATOM 7090 C CA . LEU B 1 388 ? 1.362 26.344 12.891 1 98.75 388 LEU B CA 1
ATOM 7091 C C . LEU B 1 388 ? 1.273 27.344 11.742 1 98.75 388 LEU B C 1
ATOM 7093 O O . LEU B 1 388 ? 1.863 28.422 11.805 1 98.75 388 LEU B O 1
ATOM 7097 N N . VAL B 1 389 ? 0.528 27 10.773 1 98.62 389 VAL B N 1
ATOM 7098 C CA . VAL B 1 389 ? 0.389 27.891 9.617 1 98.62 389 VAL B CA 1
ATOM 7099 C C . VAL B 1 389 ? -0.284 29.188 10.031 1 98.62 389 VAL B C 1
ATOM 7101 O O . VAL B 1 389 ? 0.057 30.266 9.531 1 98.62 389 VAL B O 1
ATOM 7104 N N . SER B 1 390 ? -1.199 29.141 10.969 1 98.62 390 SER B N 1
ATOM 7105 C CA . SER B 1 390 ? -1.875 30.328 11.469 1 98.62 390 SER B CA 1
ATOM 7106 C C . SER B 1 390 ? -0.893 31.266 12.156 1 98.62 390 SER B C 1
ATOM 7108 O O . SER B 1 390 ? -0.987 32.5 12 1 98.62 390 SER B O 1
ATOM 7110 N N . VAL B 1 391 ? 0.013 30.719 12.867 1 98.75 391 VAL B N 1
ATOM 7111 C CA . VAL B 1 391 ? 1.028 31.531 13.531 1 98.75 391 VAL B CA 1
ATOM 7112 C C . VAL B 1 391 ? 1.943 32.156 12.484 1 98.75 391 VAL B C 1
ATOM 7114 O O . VAL B 1 391 ? 2.289 33.344 12.586 1 98.75 391 VAL B O 1
ATOM 7117 N N . ARG B 1 392 ? 2.357 31.344 11.57 1 98.56 392 ARG B N 1
ATOM 7118 C CA . ARG B 1 392 ? 3.182 31.859 10.484 1 98.56 392 ARG B CA 1
ATOM 7119 C C . ARG B 1 392 ? 2.508 33.031 9.805 1 98.56 392 ARG B C 1
ATOM 7121 O O . ARG B 1 392 ? 3.141 34.062 9.562 1 98.56 392 ARG B O 1
ATOM 7128 N N . GLU B 1 393 ? 1.231 32.938 9.57 1 98.19 393 GLU B N 1
ATOM 7129 C CA . GLU B 1 393 ? 0.476 34 8.906 1 98.19 393 GLU B CA 1
ATOM 7130 C C . GLU B 1 393 ? 0.357 35.25 9.789 1 98.19 393 GLU B C 1
ATOM 7132 O O . GLU B 1 393 ? 0.344 36.375 9.289 1 98.19 393 GLU B O 1
ATOM 7137 N N . MET B 1 394 ? 0.24 35 11.086 1 98.56 394 MET B N 1
ATOM 7138 C CA . MET B 1 394 ? 0.211 36.125 12.016 1 98.56 394 MET B CA 1
ATOM 7139 C C . MET B 1 394 ? 1.487 36.938 11.898 1 98.56 394 MET B C 1
ATOM 7141 O O . MET B 1 394 ? 1.432 38.188 11.82 1 98.56 394 MET B O 1
ATOM 7145 N N . PHE B 1 395 ? 2.609 36.281 11.844 1 98.38 395 PHE B N 1
ATOM 7146 C CA . PHE B 1 395 ? 3.879 37 11.734 1 98.38 395 PHE B CA 1
ATOM 7147 C C . PHE B 1 395 ? 3.996 37.688 10.383 1 98.38 395 PHE B C 1
ATOM 7149 O O . PHE B 1 395 ? 4.582 38.75 10.273 1 98.38 395 PHE B O 1
ATOM 7156 N N . GLU B 1 396 ? 3.475 37.125 9.367 1 97.75 396 GLU B N 1
ATOM 7157 C CA . GLU B 1 396 ? 3.463 37.75 8.055 1 97.75 396 GLU B CA 1
ATOM 7158 C C . GLU B 1 396 ? 2.623 39.031 8.062 1 97.75 396 GLU B C 1
ATOM 7160 O O . GLU B 1 396 ? 3.004 40.031 7.461 1 97.75 396 GLU B O 1
ATOM 7165 N N . ARG B 1 397 ? 1.513 38.969 8.75 1 97.56 397 ARG B N 1
ATOM 7166 C CA . ARG B 1 397 ? 0.685 40.156 8.883 1 97.56 397 ARG B CA 1
ATOM 7167 C C . ARG B 1 397 ? 1.409 41.25 9.68 1 97.56 397 ARG B C 1
ATOM 7169 O O . ARG B 1 397 ? 1.308 42.438 9.352 1 97.56 397 ARG B O 1
ATOM 7176 N N . ARG B 1 398 ? 2.086 40.812 10.711 1 97.25 398 ARG B N 1
ATOM 7177 C CA . ARG B 1 398 ? 2.855 41.781 11.484 1 97.25 398 ARG B CA 1
ATOM 7178 C C . ARG B 1 398 ? 3.871 42.5 10.602 1 97.25 398 ARG B C 1
ATOM 7180 O O . ARG B 1 398 ? 4 43.719 10.664 1 97.25 398 ARG B O 1
ATOM 7187 N N . GLU B 1 399 ? 4.559 41.75 9.758 1 95.19 399 GLU B N 1
ATOM 7188 C CA . GLU B 1 399 ? 5.57 42.312 8.867 1 95.19 399 GLU B CA 1
ATOM 7189 C C . GLU B 1 399 ? 4.953 43.312 7.883 1 95.19 399 GLU B C 1
ATOM 7191 O O . GLU B 1 399 ? 5.566 44.312 7.547 1 95.19 399 GLU B O 1
ATOM 7196 N N . ARG B 1 400 ? 3.797 43.094 7.547 1 95.38 400 ARG B N 1
ATOM 7197 C CA . ARG B 1 400 ? 3.137 43.906 6.535 1 95.38 400 ARG B CA 1
ATOM 7198 C C . ARG B 1 400 ? 2.492 45.156 7.164 1 95.38 400 ARG B C 1
ATOM 7200 O O . ARG B 1 400 ? 2.525 46.25 6.586 1 95.38 400 ARG B O 1
ATOM 7207 N N . LEU B 1 401 ? 1.976 44.969 8.391 1 93.56 401 LEU B N 1
ATOM 7208 C CA . LEU B 1 401 ? 1.076 46 8.906 1 93.56 401 LEU B CA 1
ATOM 7209 C C . LEU B 1 401 ? 1.735 46.781 10.039 1 93.56 401 LEU B C 1
ATOM 7211 O O . LEU B 1 401 ? 1.285 47.875 10.391 1 93.56 401 LEU B O 1
ATOM 7215 N N . ASP B 1 402 ? 2.684 46.156 10.625 1 90.56 402 ASP B N 1
ATOM 7216 C CA . ASP B 1 402 ? 3.34 46.844 11.742 1 90.56 402 ASP B CA 1
ATOM 7217 C C . ASP B 1 402 ? 4.656 47.469 11.297 1 90.56 402 ASP B C 1
ATOM 7219 O O . ASP B 1 402 ? 5.703 47.219 11.898 1 90.56 402 ASP B O 1
ATOM 7223 N N . LYS B 1 403 ? 4.602 48.375 10.383 1 86.44 403 LYS B N 1
ATOM 7224 C CA . LYS B 1 403 ? 5.789 49.062 9.898 1 86.44 403 LYS B CA 1
ATOM 7225 C C . LYS B 1 403 ? 6.078 50.312 10.758 1 86.44 403 LYS B C 1
ATOM 7227 O O . LYS B 1 403 ? 5.156 51 11.211 1 86.44 403 LYS B O 1
ATOM 7232 N N . ASP B 1 404 ? 7.352 50.438 11.031 1 84.56 404 ASP B N 1
ATOM 7233 C CA . ASP B 1 404 ? 7.789 51.594 11.805 1 84.56 404 ASP B CA 1
ATOM 7234 C C . ASP B 1 404 ? 8.031 52.812 10.906 1 84.56 404 ASP B C 1
ATOM 7236 O O . ASP B 1 404 ? 9.07 52.906 10.242 1 84.56 404 ASP B O 1
ATOM 7240 N N . ASN B 1 405 ? 7.117 53.75 10.914 1 88.56 405 ASN B N 1
ATOM 7241 C CA . ASN B 1 405 ? 7.246 54.969 10.125 1 88.56 405 ASN B CA 1
ATOM 7242 C C . ASN B 1 405 ? 7.676 56.156 10.992 1 88.56 405 ASN B C 1
ATOM 7244 O O . ASN B 1 405 ? 7.676 57.281 10.539 1 88.56 405 ASN B O 1
ATOM 7248 N N . ILE B 1 406 ? 8.031 55.844 12.195 1 91.12 406 ILE B N 1
ATOM 7249 C CA . ILE B 1 406 ? 8.312 56.906 13.156 1 91.12 406 ILE B CA 1
ATOM 7250 C C . ILE B 1 406 ? 9.547 57.688 12.719 1 91.12 406 ILE B C 1
ATOM 7252 O O . ILE B 1 406 ? 9.547 58.938 12.719 1 91.12 406 ILE B O 1
ATOM 7256 N N . PRO B 1 407 ? 10.57 57.062 12.219 1 92.38 407 PRO B N 1
ATOM 7257 C CA . PRO B 1 407 ? 11.742 57.812 11.781 1 92.38 407 PRO B CA 1
ATOM 7258 C C . PRO B 1 407 ? 11.422 58.781 10.641 1 92.38 407 PRO B C 1
ATOM 7260 O O . PRO B 1 407 ? 11.938 59.906 10.609 1 92.38 407 PRO B O 1
ATOM 7263 N N . TYR B 1 408 ? 10.609 58.406 9.836 1 93 408 TYR B N 1
ATOM 7264 C CA . TYR B 1 408 ? 10.203 59.281 8.727 1 93 408 TYR B CA 1
ATOM 7265 C C . TYR B 1 408 ? 9.422 60.469 9.227 1 93 408 TYR B C 1
ATOM 7267 O O . TYR B 1 408 ? 9.664 61.594 8.797 1 93 408 TYR B O 1
ATOM 7275 N N . LEU B 1 409 ? 8.516 60.219 10.211 1 93.62 409 LEU B N 1
ATOM 7276 C CA . LEU B 1 409 ? 7.703 61.312 10.758 1 93.62 409 LEU B CA 1
ATOM 7277 C C . LEU B 1 409 ? 8.562 62.281 11.555 1 93.62 409 LEU B C 1
ATOM 7279 O O . LEU B 1 409 ? 8.328 63.469 11.523 1 93.62 409 LEU B O 1
ATOM 7283 N N . GLU B 1 410 ? 9.477 61.719 12.219 1 94.19 410 GLU B N 1
ATOM 7284 C CA . GLU B 1 410 ? 10.391 62.562 12.977 1 94.19 410 GLU B CA 1
ATOM 7285 C C . GLU B 1 410 ? 11.18 63.469 12.047 1 94.19 410 GLU B C 1
ATOM 7287 O O . GLU B 1 410 ? 11.367 64.688 12.344 1 94.19 410 GLU B O 1
ATOM 7292 N N . ARG B 1 411 ? 11.594 63.031 10.953 1 95.25 411 ARG B N 1
ATOM 7293 C CA . ARG B 1 411 ? 12.312 63.812 9.969 1 95.25 411 ARG B CA 1
ATOM 7294 C C . ARG B 1 411 ? 11.406 64.875 9.375 1 95.25 411 ARG B C 1
ATOM 7296 O O . ARG B 1 411 ? 11.828 66 9.164 1 95.25 411 ARG B O 1
ATOM 7303 N N . ARG B 1 412 ? 10.25 64.5 9.18 1 95.44 412 ARG B N 1
ATOM 7304 C CA . ARG B 1 412 ? 9.281 65.438 8.625 1 95.44 412 ARG B CA 1
ATOM 7305 C C . ARG B 1 412 ? 8.977 66.562 9.609 1 95.44 412 ARG B C 1
ATOM 7307 O O . ARG B 1 412 ? 8.82 67.688 9.211 1 95.44 412 ARG B O 1
ATOM 7314 N N . ILE B 1 413 ? 8.852 66.188 10.828 1 96.06 413 ILE B N 1
ATOM 7315 C CA . ILE B 1 413 ? 8.609 67.188 11.875 1 96.06 413 ILE B CA 1
ATOM 7316 C C . ILE B 1 413 ? 9.781 68.188 11.945 1 96.06 413 ILE B C 1
ATOM 7318 O O . ILE B 1 413 ? 9.586 69.375 12.039 1 96.06 413 ILE B O 1
ATOM 7322 N N . GLN B 1 414 ? 11 67.625 11.836 1 95.38 414 GLN B N 1
ATOM 7323 C CA . GLN B 1 414 ? 12.188 68.438 11.875 1 95.38 414 GLN B CA 1
ATOM 7324 C C . GLN B 1 414 ? 12.219 69.438 10.695 1 95.38 414 GLN B C 1
ATOM 7326 O O . GLN B 1 414 ? 12.539 70.625 10.859 1 95.38 414 GLN B O 1
ATOM 7331 N N . THR B 1 415 ? 11.898 68.938 9.578 1 95.88 415 THR B N 1
ATOM 7332 C CA . THR B 1 415 ? 11.867 69.75 8.375 1 95.88 415 THR B CA 1
ATOM 7333 C C . THR B 1 415 ? 10.812 70.812 8.492 1 95.88 415 THR B C 1
ATOM 7335 O O . THR B 1 415 ? 11.07 72 8.156 1 95.88 415 THR B O 1
ATOM 7338 N N . ASN B 1 416 ? 9.672 70.438 9.055 1 95.44 416 ASN B N 1
ATOM 7339 C CA . ASN B 1 416 ? 8.578 71.375 9.195 1 95.44 416 ASN B CA 1
ATOM 7340 C C . ASN B 1 416 ? 8.867 72.438 10.289 1 95.44 416 ASN B C 1
ATOM 7342 O O . ASN B 1 416 ? 8.445 73.562 10.188 1 95.44 416 ASN B O 1
ATOM 7346 N N . GLU B 1 417 ? 9.5 72 11.32 1 95 417 GLU B N 1
ATOM 7347 C CA . GLU B 1 417 ? 9.898 72.938 12.383 1 95 417 GLU B CA 1
ATOM 7348 C C . GLU B 1 417 ? 10.883 73.938 11.859 1 95 417 GLU B C 1
ATOM 7350 O O . GLU B 1 417 ? 10.789 75.125 12.195 1 95 417 GLU B O 1
ATOM 7355 N N . ASN B 1 418 ? 11.812 73.562 11.008 1 94.5 418 ASN B N 1
ATOM 7356 C CA . ASN B 1 418 ? 12.758 74.438 10.383 1 94.5 418 ASN B CA 1
ATOM 7357 C C . ASN B 1 418 ? 12.062 75.438 9.438 1 94.5 418 ASN B C 1
ATOM 7359 O O . ASN B 1 418 ? 12.383 76.625 9.406 1 94.5 418 ASN B O 1
ATOM 7363 N N . LYS B 1 419 ? 11.164 74.875 8.75 1 93.44 419 LYS B N 1
ATOM 7364 C CA . LYS B 1 419 ? 10.391 75.688 7.848 1 93.44 419 LYS B CA 1
ATOM 7365 C C . LYS B 1 419 ? 9.562 76.75 8.617 1 93.44 419 LYS B C 1
ATOM 7367 O O . LYS B 1 419 ? 9.445 77.875 8.195 1 93.44 419 LYS B O 1
ATOM 7372 N N . LEU B 1 420 ? 8.945 76.312 9.68 1 92.88 420 LEU B N 1
ATOM 7373 C CA . LEU B 1 420 ? 8.141 77.188 10.523 1 92.88 420 LEU B CA 1
ATOM 7374 C C . LEU B 1 420 ? 8.984 78.312 11.125 1 92.88 420 LEU B C 1
ATOM 7376 O O . LEU B 1 420 ? 8.562 79.5 11.172 1 92.88 420 LEU B O 1
ATOM 7380 N N . ALA B 1 421 ? 10.219 78 11.57 1 91.94 421 ALA B N 1
ATOM 7381 C CA . ALA B 1 421 ? 11.141 79 12.133 1 91.94 421 ALA B CA 1
ATOM 7382 C C . ALA B 1 421 ? 11.547 80 11.086 1 91.94 421 ALA B C 1
ATOM 7384 O O . ALA B 1 421 ? 11.641 81.25 11.383 1 91.94 421 ALA B O 1
ATOM 7385 N N . ASN B 1 422 ? 11.734 79.562 9.883 1 91.44 422 ASN B N 1
ATOM 7386 C CA . ASN B 1 422 ? 12.109 80.438 8.781 1 91.44 422 ASN B CA 1
ATOM 7387 C C . ASN B 1 422 ? 10.961 81.375 8.406 1 91.44 422 ASN B C 1
ATOM 7389 O O . ASN B 1 422 ? 11.188 82.5 8.047 1 91.44 422 ASN B O 1
ATOM 7393 N N . LEU B 1 423 ? 9.797 80.875 8.422 1 91.44 423 LEU B N 1
ATOM 7394 C CA . LEU B 1 423 ? 8.641 81.688 8.055 1 91.44 423 LEU B CA 1
ATOM 7395 C C . LEU B 1 423 ? 8.328 82.688 9.117 1 91.44 423 LEU B C 1
ATOM 7397 O O . LEU B 1 423 ? 7.883 83.812 8.805 1 91.44 423 LEU B O 1
ATOM 7401 N N . ARG B 1 424 ? 8.578 82.375 10.359 1 88.44 424 ARG B N 1
ATOM 7402 C CA . ARG B 1 424 ? 8.32 83.312 11.469 1 88.44 424 ARG B CA 1
ATOM 7403 C C . ARG B 1 424 ? 9.352 84.438 11.492 1 88.44 424 ARG B C 1
ATOM 7405 O O . ARG B 1 424 ? 9.086 85.5 12.023 1 88.44 424 ARG B O 1
ATOM 7412 N N . SER B 1 425 ? 10.562 84.188 10.883 1 87.56 425 SER B N 1
ATOM 7413 C CA . SER B 1 425 ? 11.617 85.188 10.859 1 87.56 425 SER B CA 1
ATOM 7414 C C . SER B 1 425 ? 11.422 86.188 9.711 1 87.56 425 SER B C 1
ATOM 7416 O O . SER B 1 425 ? 12.031 87.25 9.688 1 87.56 425 SER B O 1
ATOM 7418 N N . LYS B 1 426 ? 10.625 85.875 8.836 1 85.06 426 LYS B N 1
ATOM 7419 C CA . LYS B 1 426 ? 10.383 86.75 7.695 1 85.06 426 LYS B CA 1
ATOM 7420 C C . LYS B 1 426 ? 9.422 87.875 8.055 1 85.06 426 LYS B C 1
ATOM 7422 O O . LYS B 1 426 ? 8.578 87.688 8.945 1 85.06 426 LYS B O 1
ATOM 7427 N N . PRO B 1 427 ? 9.688 89.062 7.582 1 83.06 427 PRO B N 1
ATOM 7428 C CA . PRO B 1 427 ? 8.828 90.25 7.895 1 83.06 427 PRO B CA 1
ATOM 7429 C C . PRO B 1 427 ? 7.355 89.938 7.602 1 83.06 427 PRO B C 1
ATOM 7431 O O . PRO B 1 427 ? 7.035 89.125 6.75 1 83.06 427 PRO B O 1
ATOM 7434 N N . GLU B 1 428 ? 6.543 90.688 8.352 1 73.94 428 GLU B N 1
ATOM 7435 C CA . GLU B 1 428 ? 5.09 90.562 8.273 1 73.94 428 GLU B CA 1
ATOM 7436 C C . GLU B 1 428 ? 4.582 90.938 6.887 1 73.94 428 GLU B C 1
ATOM 7438 O O . GLU B 1 428 ? 5.039 91.938 6.309 1 73.94 428 GLU B O 1
ATOM 7443 N N . GLY B 1 429 ? 4.051 90.188 6.027 1 77.12 429 GLY B N 1
ATOM 7444 C CA . GLY B 1 429 ? 3.512 90.438 4.703 1 77.12 429 GLY B CA 1
ATOM 7445 C C . GLY B 1 429 ? 3.998 89.438 3.646 1 77.12 429 GLY B C 1
ATOM 7446 O O . GLY B 1 429 ? 3.381 89.312 2.59 1 77.12 429 GLY B O 1
ATOM 7447 N N . VAL B 1 430 ? 5.164 88.875 3.855 1 79.62 430 VAL B N 1
ATOM 7448 C CA . VAL B 1 430 ? 5.758 88.062 2.836 1 79.62 430 VAL B CA 1
ATOM 7449 C C . VAL B 1 430 ? 5.211 86.625 2.977 1 79.62 430 VAL B C 1
ATOM 7451 O O . VAL B 1 430 ? 5.148 85.875 1.998 1 79.62 430 VAL B O 1
ATOM 7454 N N . VAL B 1 431 ? 4.637 86.375 4.156 1 83.62 431 VAL B N 1
ATOM 7455 C CA . VAL B 1 431 ? 4.195 85 4.422 1 83.62 431 VAL B CA 1
ATOM 7456 C C . VAL B 1 431 ? 2.719 84.875 4.059 1 83.62 431 VAL B C 1
ATOM 7458 O O . VAL B 1 431 ? 1.896 85.75 4.418 1 83.62 431 VAL B O 1
ATOM 7461 N N . LYS B 1 432 ? 2.486 83.938 3.104 1 86.25 432 LYS B N 1
ATOM 7462 C CA . LYS B 1 432 ? 1.113 83.688 2.684 1 86.25 432 LYS B CA 1
ATOM 7463 C C . LYS B 1 432 ? 0.204 83.438 3.889 1 86.25 432 LYS B C 1
ATOM 7465 O O . LYS B 1 432 ? 0.602 82.812 4.859 1 86.25 432 LYS B O 1
ATOM 7470 N N . ALA B 1 433 ? -1.001 83.938 3.818 1 83.12 433 ALA B N 1
ATOM 7471 C CA . ALA B 1 433 ? -1.975 83.812 4.902 1 83.12 433 ALA B CA 1
ATOM 7472 C C . ALA B 1 433 ? -2.307 82.375 5.195 1 83.12 433 ALA B C 1
ATOM 7474 O O . ALA B 1 433 ? -2.611 81.562 4.281 1 83.12 433 ALA B O 1
ATOM 7475 N N . GLY B 1 434 ? -2.156 81.875 6.305 1 89.44 434 GLY B N 1
ATOM 7476 C CA . GLY B 1 434 ? -2.582 80.562 6.738 1 89.44 434 GLY B CA 1
ATOM 7477 C C . GLY B 1 434 ? -1.486 79.562 6.633 1 89.44 434 GLY B C 1
ATOM 7478 O O . GLY B 1 434 ? -1.657 78.375 7.082 1 89.44 434 GLY B O 1
ATOM 7479 N N . GLU B 1 435 ? -0.379 79.938 6.031 1 90.06 435 GLU B N 1
ATOM 7480 C CA . GLU B 1 435 ? 0.693 78.938 5.824 1 90.06 435 GLU B CA 1
ATOM 7481 C C . GLU B 1 435 ? 1.316 78.5 7.152 1 90.06 435 GLU B C 1
ATOM 7483 O O . GLU B 1 435 ? 1.611 77.375 7.355 1 90.06 435 GLU B O 1
ATOM 7488 N N . ILE B 1 436 ? 1.507 79.438 8.039 1 90.44 436 ILE B N 1
ATOM 7489 C CA . ILE B 1 436 ? 2.086 79.125 9.352 1 90.44 436 ILE B CA 1
ATOM 7490 C C . ILE B 1 436 ? 1.163 78.188 10.133 1 90.44 436 ILE B C 1
ATOM 7492 O O . ILE B 1 436 ? 1.622 77.25 10.75 1 90.44 436 ILE B O 1
ATOM 7496 N N . ASP B 1 437 ? -0.091 78.438 9.992 1 92 437 ASP B N 1
ATOM 7497 C CA . ASP B 1 437 ? -1.062 77.625 10.695 1 92 437 ASP B CA 1
ATOM 7498 C C . ASP B 1 437 ? -1.095 76.188 10.125 1 92 437 ASP B C 1
ATOM 7500 O O . ASP B 1 437 ? -1.242 75.25 10.867 1 92 437 ASP B O 1
ATOM 7504 N N . ARG B 1 438 ? -0.913 76.188 8.875 1 94.38 438 ARG B N 1
ATOM 7505 C CA . ARG B 1 438 ? -0.94 74.875 8.219 1 94.38 438 ARG B CA 1
ATOM 7506 C C . ARG B 1 438 ? 0.26 74 8.625 1 94.38 438 ARG B C 1
ATOM 7508 O O . ARG B 1 438 ? 0.115 72.812 8.922 1 94.38 438 ARG B O 1
ATOM 7515 N N . ILE B 1 439 ? 1.353 74.5 8.664 1 94.25 439 ILE B N 1
ATOM 7516 C CA . ILE B 1 439 ? 2.568 73.812 9.016 1 94.25 439 ILE B CA 1
ATOM 7517 C C . ILE B 1 439 ? 2.525 73.438 10.492 1 94.25 439 ILE B C 1
ATOM 7519 O O . ILE B 1 439 ? 2.939 72.312 10.867 1 94.25 439 ILE B O 1
ATOM 7523 N N . ALA B 1 440 ? 2.039 74.312 11.32 1 93.69 440 ALA B N 1
ATOM 7524 C CA . ALA B 1 440 ? 1.902 74 12.742 1 93.69 440 ALA B CA 1
ATOM 7525 C C . ALA B 1 440 ? 0.933 72.875 12.977 1 93.69 440 ALA B C 1
ATOM 7527 O O . ALA B 1 440 ? 1.166 72 13.836 1 93.69 440 ALA B O 1
ATOM 7528 N N . GLU B 1 441 ? -0.084 72.938 12.188 1 94.88 441 GLU B N 1
ATOM 7529 C CA . GLU B 1 441 ? -1.063 71.812 12.281 1 94.88 441 GLU B CA 1
ATOM 7530 C C . GLU B 1 441 ? -0.463 70.5 11.836 1 94.88 441 GLU B C 1
ATOM 7532 O O . GLU B 1 441 ? -0.755 69.438 12.414 1 94.88 441 GLU B O 1
ATOM 7537 N N . ASN B 1 442 ? 0.307 70.5 10.852 1 94.44 442 ASN B N 1
ATOM 7538 C CA . ASN B 1 442 ? 0.973 69.312 10.367 1 94.44 442 ASN B CA 1
ATOM 7539 C C . ASN B 1 442 ? 1.932 68.75 11.414 1 94.44 442 ASN B C 1
ATOM 7541 O O . ASN B 1 442 ? 2.043 67.562 11.562 1 94.44 442 ASN B O 1
ATOM 7545 N N . ILE B 1 443 ? 2.557 69.562 12.094 1 95.62 443 ILE B N 1
ATOM 7546 C CA . ILE B 1 443 ? 3.49 69.125 13.125 1 95.62 443 ILE B CA 1
ATOM 7547 C C . ILE B 1 443 ? 2.727 68.5 14.273 1 95.62 443 ILE B C 1
ATOM 7549 O O . ILE B 1 443 ? 3.146 67.438 14.781 1 95.62 443 ILE B O 1
ATOM 7553 N N . ILE B 1 444 ? 1.613 69.062 14.586 1 96 444 ILE B N 1
ATOM 7554 C CA . ILE B 1 444 ? 0.805 68.562 15.664 1 96 444 ILE B CA 1
ATOM 7555 C C . ILE B 1 444 ? 0.269 67.188 15.258 1 96 444 ILE B C 1
ATOM 7557 O O . ILE B 1 444 ? 0.305 66.25 16.047 1 96 444 ILE B O 1
ATOM 7561 N N . LYS B 1 445 ? -0.112 67.062 14.078 1 94.75 445 LYS B N 1
ATOM 7562 C CA . LYS B 1 445 ? -0.64 65.812 13.555 1 94.75 445 LYS B CA 1
ATOM 7563 C C . LYS B 1 445 ? 0.44 64.75 13.523 1 94.75 445 LYS B C 1
ATOM 7565 O O . LYS B 1 445 ? 0.174 63.594 13.836 1 94.75 445 LYS B O 1
ATOM 7570 N N . ASP B 1 446 ? 1.514 65.062 13.117 1 95 446 ASP B N 1
ATOM 7571 C CA . ASP B 1 446 ? 2.619 64.125 13.055 1 95 446 ASP B CA 1
ATOM 7572 C C . ASP B 1 446 ? 3.039 63.688 14.445 1 95 446 ASP B C 1
ATOM 7574 O O . ASP B 1 446 ? 3.373 62.5 14.656 1 95 446 ASP B O 1
ATOM 7578 N N . LYS B 1 447 ? 3.031 64.562 15.391 1 94.94 447 LYS B N 1
ATOM 7579 C CA . LYS B 1 447 ? 3.365 64.25 16.766 1 94.94 447 LYS B CA 1
ATOM 7580 C C . LYS B 1 447 ? 2.326 63.281 17.344 1 94.94 447 LYS B C 1
ATOM 7582 O O . LYS B 1 447 ? 2.676 62.312 18.047 1 94.94 447 LYS B O 1
ATOM 7587 N N . GLU B 1 448 ? 1.089 63.594 17 1 92.5 448 GLU B N 1
ATOM 7588 C CA . GLU B 1 448 ? 0.017 62.719 17.438 1 92.5 448 GLU B CA 1
ATOM 7589 C C . GLU B 1 448 ? 0.142 61.344 16.781 1 92.5 448 GLU B C 1
ATOM 7591 O O . GLU B 1 448 ? -0.086 60.312 17.438 1 92.5 448 GLU B O 1
ATOM 7596 N N . SER B 1 449 ? 0.542 61.406 15.609 1 92.44 449 SER B N 1
ATOM 7597 C CA . SER B 1 449 ? 0.721 60.156 14.875 1 92.44 449 SER B CA 1
ATOM 7598 C C . SER B 1 449 ? 1.855 59.312 15.461 1 92.44 449 SER B C 1
ATOM 7600 O O . SER B 1 449 ? 1.777 58.094 15.492 1 92.44 449 SER B O 1
ATOM 7602 N N . ILE B 1 450 ? 2.82 59.875 15.828 1 93.75 450 ILE B N 1
ATOM 7603 C CA . ILE B 1 450 ? 3.959 59.188 16.422 1 93.75 450 ILE B CA 1
ATOM 7604 C C . ILE B 1 450 ? 3.529 58.5 17.719 1 93.75 450 ILE B C 1
ATOM 7606 O O . ILE B 1 450 ? 3.885 57.344 17.969 1 93.75 450 ILE B O 1
ATOM 7610 N N . VAL B 1 451 ? 2.742 59.25 18.5 1 91.69 451 VAL B N 1
ATOM 7611 C CA . VAL B 1 451 ? 2.266 58.688 19.75 1 91.69 451 VAL B CA 1
ATOM 7612 C C . VAL B 1 451 ? 1.344 57.5 19.484 1 91.69 451 VAL B C 1
ATOM 7614 O O . VAL B 1 451 ? 1.451 56.469 20.141 1 91.69 451 VAL B O 1
ATOM 7617 N N . GLN B 1 452 ? 0.521 57.688 18.531 1 91.12 452 GLN B N 1
ATOM 7618 C CA . GLN B 1 452 ? -0.419 56.625 18.188 1 91.12 452 GLN B CA 1
ATOM 7619 C C . GLN B 1 452 ? 0.312 55.375 17.656 1 91.12 452 GLN B C 1
ATOM 7621 O O . GLN B 1 452 ? -0.031 54.25 18.016 1 91.12 452 GLN B O 1
ATOM 7626 N N . GLN B 1 453 ? 1.272 55.625 16.844 1 91.69 453 GLN B N 1
ATOM 7627 C CA . GLN B 1 453 ? 2.041 54.531 16.281 1 91.69 453 GLN B CA 1
ATOM 7628 C C . GLN B 1 453 ? 2.855 53.812 17.344 1 91.69 453 GLN B C 1
ATOM 7630 O O . GLN B 1 453 ? 2.99 52.594 17.328 1 91.69 453 GLN B O 1
ATOM 7635 N N . HIS B 1 454 ? 3.422 54.562 18.203 1 92.25 454 HIS B N 1
ATOM 7636 C CA . HIS B 1 454 ? 4.172 54 19.312 1 92.25 454 HIS B CA 1
ATOM 7637 C C . HIS B 1 454 ? 3.271 53.156 20.203 1 92.25 454 HIS B C 1
ATOM 7639 O O . HIS B 1 454 ? 3.619 52 20.547 1 92.25 454 HIS B O 1
ATOM 7645 N N . ASN B 1 455 ? 2.105 53.688 20.594 1 93.25 455 ASN B N 1
ATOM 7646 C CA . ASN B 1 455 ? 1.147 52.969 21.406 1 93.25 455 ASN B CA 1
ATOM 7647 C C . ASN B 1 455 ? 0.724 51.656 20.719 1 93.25 455 ASN B C 1
ATOM 7649 O O . ASN B 1 455 ? 0.681 50.594 21.359 1 93.25 455 ASN B O 1
ATOM 7653 N N . ARG B 1 456 ? 0.468 51.75 19.5 1 93.44 456 ARG B N 1
ATOM 7654 C CA . ARG B 1 456 ? 0.04 50.594 18.734 1 93.44 456 ARG B CA 1
ATOM 7655 C C . ARG B 1 456 ? 1.115 49.5 18.719 1 93.44 456 ARG B C 1
ATOM 7657 O O . ARG B 1 456 ? 0.814 48.312 18.891 1 93.44 456 ARG B O 1
ATOM 7664 N N . SER B 1 457 ? 2.309 49.938 18.516 1 93.56 457 SER B N 1
ATOM 7665 C CA . SER B 1 457 ? 3.412 48.969 18.453 1 93.56 457 SER B CA 1
ATOM 7666 C C . SER B 1 457 ? 3.549 48.219 19.781 1 93.56 457 SER B C 1
ATOM 7668 O O . SER B 1 457 ? 3.863 47.031 19.781 1 93.56 457 SER B O 1
ATOM 7670 N N . ILE B 1 458 ? 3.316 48.938 20.859 1 95.25 458 ILE B N 1
ATOM 7671 C CA . ILE B 1 458 ? 3.391 48.312 22.172 1 95.25 458 ILE B CA 1
ATOM 7672 C C . ILE B 1 458 ? 2.248 47.312 22.344 1 95.25 458 ILE B C 1
ATOM 7674 O O . ILE B 1 458 ? 2.447 46.219 22.844 1 95.25 458 ILE B O 1
ATOM 7678 N N . PHE B 1 459 ? 1.077 47.688 21.875 1 96.75 459 PHE B N 1
ATOM 7679 C CA . PHE B 1 459 ? -0.072 46.781 21.938 1 96.75 459 PHE B CA 1
ATOM 7680 C C . PHE B 1 459 ? 0.161 45.531 21.094 1 96.75 459 PHE B C 1
ATOM 7682 O O . PHE B 1 459 ? -0.208 44.438 21.484 1 96.75 459 PHE B O 1
ATOM 7689 N N . VAL B 1 460 ? 0.739 45.75 19.969 1 96.81 460 VAL B N 1
ATOM 7690 C CA . VAL B 1 460 ? 1.022 44.625 19.062 1 96.81 460 VAL B CA 1
ATOM 7691 C C . VAL B 1 460 ? 1.987 43.656 19.734 1 96.81 460 VAL B C 1
ATOM 7693 O O . VAL B 1 460 ? 1.774 42.438 19.703 1 96.81 460 VAL B O 1
ATOM 7696 N N . LYS B 1 461 ? 3.004 44.156 20.359 1 96.62 461 LYS B N 1
ATOM 7697 C CA . LYS B 1 461 ? 3.984 43.312 21.031 1 96.62 461 LYS B CA 1
ATOM 7698 C C . LYS B 1 461 ? 3.334 42.531 22.172 1 96.62 461 LYS B C 1
ATOM 7700 O O . LYS B 1 461 ? 3.58 41.312 22.312 1 96.62 461 LYS B O 1
ATOM 7705 N N . GLU B 1 462 ? 2.557 43.219 22.922 1 97.25 462 GLU B N 1
ATOM 7706 C CA . GLU B 1 462 ? 1.839 42.562 24 1 97.25 462 GLU B CA 1
ATOM 7707 C C . GLU B 1 462 ? 0.923 41.469 23.453 1 97.25 462 GLU B C 1
ATOM 7709 O O . GLU B 1 462 ? 0.871 40.344 24.016 1 97.25 462 GLU B O 1
ATOM 7714 N N . CYS B 1 463 ? 0.223 41.781 22.438 1 97.88 463 CYS B N 1
ATOM 7715 C CA . CYS B 1 463 ? -0.729 40.875 21.812 1 97.88 463 CYS B CA 1
ATOM 7716 C C . CYS B 1 463 ? -0.032 39.625 21.328 1 97.88 463 CYS B C 1
ATOM 7718 O O . CYS B 1 463 ? -0.472 38.5 21.625 1 97.88 463 CYS B O 1
ATOM 7720 N N . ILE B 1 464 ? 1.032 39.781 20.641 1 98.19 464 ILE B N 1
ATOM 7721 C CA . ILE B 1 464 ? 1.748 38.656 20.062 1 98.19 464 ILE B CA 1
ATOM 7722 C C . ILE B 1 464 ? 2.326 37.781 21.172 1 98.19 464 ILE B C 1
ATOM 7724 O O . ILE B 1 464 ? 2.314 36.562 21.094 1 98.19 464 ILE B O 1
ATOM 7728 N N . ARG B 1 465 ? 2.852 38.469 22.172 1 97.88 465 ARG B N 1
ATOM 7729 C CA . ARG B 1 465 ? 3.322 37.719 23.328 1 97.88 465 ARG B CA 1
ATOM 7730 C C . ARG B 1 465 ? 2.221 36.812 23.875 1 97.88 465 ARG B C 1
ATOM 7732 O O . ARG B 1 465 ? 2.445 35.625 24.125 1 97.88 465 ARG B O 1
ATOM 7739 N N . ASP B 1 466 ? 1.038 37.375 24.078 1 97.62 466 ASP B N 1
ATOM 7740 C CA . ASP B 1 466 ? -0.092 36.625 24.625 1 97.62 466 ASP B CA 1
ATOM 7741 C C . ASP B 1 466 ? -0.499 35.5 23.672 1 97.62 466 ASP B C 1
ATOM 7743 O O . ASP B 1 466 ? -0.867 34.406 24.109 1 97.62 466 ASP B O 1
ATOM 7747 N N . GLU B 1 467 ? -0.483 35.719 22.375 1 98.44 467 GLU B N 1
ATOM 7748 C CA . GLU B 1 467 ? -0.806 34.688 21.375 1 98.44 467 GLU B CA 1
ATOM 7749 C C . GLU B 1 467 ? 0.163 33.531 21.453 1 98.44 467 GLU B C 1
ATOM 7751 O O . GLU B 1 467 ? -0.247 32.375 21.328 1 98.44 467 GLU B O 1
ATOM 7756 N N . LEU B 1 468 ? 1.424 33.875 21.625 1 98.31 468 LEU B N 1
ATOM 7757 C CA . LEU B 1 468 ? 2.43 32.844 21.672 1 98.31 468 LEU B CA 1
ATOM 7758 C C . LEU B 1 468 ? 2.264 31.984 22.938 1 98.31 468 LEU B C 1
ATOM 7760 O O . LEU B 1 468 ? 2.523 30.781 22.922 1 98.31 468 LEU B O 1
ATOM 7764 N N . VAL B 1 469 ? 1.807 32.625 24.031 1 97.19 469 VAL B N 1
ATOM 7765 C CA . VAL B 1 469 ? 1.531 31.891 25.266 1 97.19 469 VAL B CA 1
ATOM 7766 C C . VAL B 1 469 ? 0.386 30.906 25.031 1 97.19 469 VAL B C 1
ATOM 7768 O O . VAL B 1 469 ? 0.45 29.75 25.469 1 97.19 469 VAL B O 1
ATOM 7771 N N . THR B 1 470 ? -0.665 31.328 24.312 1 96.75 470 THR B N 1
ATOM 7772 C CA . THR B 1 470 ? -1.79 30.453 23.984 1 96.75 470 THR B CA 1
ATOM 7773 C C . THR B 1 470 ? -1.35 29.328 23.047 1 96.75 470 THR B C 1
ATOM 7775 O O . THR B 1 470 ? -1.743 28.172 23.219 1 96.75 470 THR B O 1
ATOM 7778 N N . PHE B 1 471 ? -0.5 29.688 22.109 1 97.81 471 PHE B N 1
ATOM 7779 C CA . PHE B 1 471 ? -0.004 28.75 21.109 1 97.81 471 PHE B CA 1
ATOM 7780 C C . PHE B 1 471 ? 0.809 27.641 21.766 1 97.81 471 PHE B C 1
ATOM 7782 O O . PHE B 1 471 ? 0.839 26.5 21.281 1 97.81 471 PHE B O 1
ATOM 7789 N N . GLN B 1 472 ? 1.414 27.969 22.859 1 96.44 472 GLN B N 1
ATOM 7790 C CA . GLN B 1 472 ? 2.311 27.047 23.547 1 96.44 472 GLN B CA 1
ATOM 7791 C C . GLN B 1 472 ? 1.597 25.75 23.906 1 96.44 472 GLN B C 1
ATOM 7793 O O . GLN B 1 472 ? 2.213 24.688 23.922 1 96.44 472 GLN B O 1
ATOM 7798 N N . SER B 1 473 ? 0.321 25.781 24.094 1 94.94 473 SER B N 1
ATOM 7799 C CA . SER B 1 473 ? -0.454 24.625 24.531 1 94.94 473 SER B CA 1
ATOM 7800 C C . SER B 1 473 ? -0.62 23.609 23.406 1 94.94 473 SER B C 1
ATOM 7802 O O . SER B 1 473 ? -0.997 22.469 23.641 1 94.94 473 SER B O 1
ATOM 7804 N N . THR B 1 474 ? -0.337 23.984 22.172 1 96.56 474 THR B N 1
ATOM 7805 C CA . THR B 1 474 ? -0.467 23.062 21.047 1 96.56 474 THR B CA 1
ATOM 7806 C C . THR B 1 474 ? 0.532 21.906 21.156 1 96.56 474 THR B C 1
ATOM 7808 O O . THR B 1 474 ? 0.396 20.891 20.484 1 96.56 474 THR B O 1
ATOM 7811 N N . GLN B 1 475 ? 1.59 22.062 22.016 1 96.62 475 GLN B N 1
ATOM 7812 C CA . GLN B 1 475 ? 2.553 20.984 22.219 1 96.62 475 GLN B CA 1
ATOM 7813 C C . GLN B 1 475 ? 1.877 19.75 22.812 1 96.62 475 GLN B C 1
ATOM 7815 O O . GLN B 1 475 ? 2.303 18.625 22.547 1 96.62 475 GLN B O 1
ATOM 7820 N N . TYR B 1 476 ? 0.789 19.953 23.578 1 96.94 476 TYR B N 1
ATOM 7821 C CA . TYR B 1 476 ? 0.069 18.844 24.172 1 96.94 476 TYR B CA 1
ATOM 7822 C C . TYR B 1 476 ? -0.728 18.078 23.109 1 96.94 476 TYR B C 1
ATOM 7824 O O . TYR B 1 476 ? -0.993 16.891 23.25 1 96.94 476 TYR B O 1
ATOM 7832 N N . GLN B 1 477 ? -1.141 18.781 22.062 1 95.81 477 GLN B N 1
ATOM 7833 C CA . GLN B 1 477 ? -1.797 18.141 20.938 1 95.81 477 GLN B CA 1
ATOM 7834 C C . GLN B 1 477 ? -0.855 17.156 20.234 1 95.81 477 GLN B C 1
ATOM 7836 O O . GLN B 1 477 ? -1.288 16.109 19.75 1 95.81 477 GLN B O 1
ATOM 7841 N N . VAL B 1 478 ? 0.431 17.516 20.188 1 97.88 478 VAL B N 1
ATOM 7842 C CA . VAL B 1 478 ? 1.439 16.641 19.594 1 97.88 478 VAL B CA 1
ATOM 7843 C C . VAL B 1 478 ? 1.522 15.336 20.391 1 97.88 478 VAL B C 1
ATOM 7845 O O . VAL B 1 478 ? 1.574 14.25 19.812 1 97.88 478 VAL B O 1
ATOM 7848 N N . SER B 1 479 ? 1.512 15.477 21.703 1 97.81 479 SER B N 1
ATOM 7849 C CA . SER B 1 479 ? 1.537 14.305 22.562 1 97.81 479 SER B CA 1
ATOM 7850 C C . SER B 1 479 ? 0.306 13.43 22.344 1 97.81 479 SER B C 1
ATOM 7852 O O . SER B 1 479 ? 0.42 12.211 22.203 1 97.81 479 SER B O 1
ATOM 7854 N N . ARG B 1 480 ? -0.805 14.031 22.188 1 96.88 480 ARG B N 1
ATOM 7855 C CA . ARG B 1 480 ? -2.068 13.305 22.109 1 96.88 480 ARG B CA 1
ATOM 7856 C C . ARG B 1 480 ? -2.162 12.508 20.812 1 96.88 480 ARG B C 1
ATOM 7858 O O . ARG B 1 480 ? -2.529 11.336 20.828 1 96.88 480 ARG B O 1
ATOM 7865 N N . TRP B 1 481 ? -1.874 13.148 19.703 1 97.38 481 TRP B N 1
ATOM 7866 C CA . TRP B 1 481 ? -2.059 12.414 18.469 1 97.38 481 TRP B CA 1
ATOM 7867 C C . TRP B 1 481 ? -1.048 11.273 18.344 1 97.38 481 TRP B C 1
ATOM 7869 O O . TRP B 1 481 ? -1.341 10.234 17.766 1 97.38 481 TRP B O 1
ATOM 7879 N N . ASN B 1 482 ? 0.175 11.445 18.922 1 98.19 482 ASN B N 1
ATOM 7880 C CA . ASN B 1 482 ? 1.141 10.352 18.953 1 98.19 482 ASN B CA 1
ATOM 7881 C C . ASN B 1 482 ? 0.625 9.172 19.766 1 98.19 482 ASN B C 1
ATOM 7883 O O . ASN B 1 482 ? 0.694 8.023 19.312 1 98.19 482 ASN B O 1
ATOM 7887 N N . GLN B 1 483 ? 0.115 9.469 20.922 1 97.94 483 GLN B N 1
ATOM 7888 C CA . GLN B 1 483 ? -0.391 8.422 21.812 1 97.94 483 GLN B CA 1
ATOM 7889 C C . GLN B 1 483 ? -1.616 7.742 21.203 1 97.94 483 GLN B C 1
ATOM 7891 O O . GLN B 1 483 ? -1.722 6.512 21.234 1 97.94 483 GLN B O 1
ATOM 7896 N N . ASP B 1 484 ? -2.479 8.531 20.656 1 97.56 484 ASP B N 1
ATOM 7897 C CA . ASP B 1 484 ? -3.684 7.988 20.031 1 97.56 484 ASP B CA 1
ATOM 7898 C C . ASP B 1 484 ? -3.332 7.078 18.859 1 97.56 484 ASP B C 1
ATOM 7900 O O . ASP B 1 484 ? -3.893 5.988 18.719 1 97.56 484 ASP B O 1
ATOM 7904 N N . TRP B 1 485 ? -2.479 7.543 18.016 1 98.31 485 TRP B N 1
ATOM 7905 C CA . TRP B 1 485 ? -2.102 6.746 16.859 1 98.31 485 TRP B CA 1
ATOM 7906 C C . TRP B 1 485 ? -1.43 5.445 17.281 1 98.31 485 TRP B C 1
ATOM 7908 O O . TRP B 1 485 ? -1.715 4.383 16.719 1 98.31 485 TRP B O 1
ATOM 7918 N N . ALA B 1 486 ? -0.545 5.566 18.25 1 98.38 486 ALA B N 1
ATOM 7919 C CA . ALA B 1 486 ? 0.12 4.371 18.781 1 98.38 486 ALA B CA 1
ATOM 7920 C C . ALA B 1 486 ? -0.896 3.375 19.328 1 98.38 486 ALA B C 1
ATOM 7922 O O . ALA B 1 486 ? -0.779 2.17 19.094 1 98.38 486 ALA B O 1
ATOM 7923 N N . GLY B 1 487 ? -1.834 3.912 20.047 1 97.81 487 GLY B N 1
ATOM 7924 C CA . GLY B 1 487 ? -2.879 3.045 20.578 1 97.81 487 GLY B CA 1
ATOM 7925 C C . GLY B 1 487 ? -3.658 2.33 19.484 1 97.81 487 GLY B C 1
ATOM 7926 O O . GLY B 1 487 ? -3.959 1.141 19.609 1 97.81 487 GLY B O 1
ATOM 7927 N N . GLU B 1 488 ? -3.99 3.023 18.438 1 97.44 488 GLU B N 1
ATOM 7928 C CA . GLU B 1 488 ? -4.684 2.432 17.297 1 97.44 488 GLU B CA 1
ATOM 7929 C C . GLU B 1 488 ? -3.828 1.362 16.625 1 97.44 488 GLU B C 1
ATOM 7931 O O . GLU B 1 488 ? -4.34 0.318 16.219 1 97.44 488 GLU B O 1
ATOM 7936 N N . ARG B 1 489 ? -2.549 1.624 16.516 1 98 489 ARG B N 1
ATOM 7937 C CA . ARG B 1 489 ? -1.646 0.669 15.883 1 98 489 ARG B CA 1
ATOM 7938 C C . ARG B 1 489 ? -1.581 -0.633 16.672 1 98 489 ARG B C 1
ATOM 7940 O O . ARG B 1 489 ? -1.566 -1.72 16.094 1 98 489 ARG B O 1
ATOM 7947 N N . VAL B 1 490 ? -1.51 -0.511 18 1 98.06 490 VAL B N 1
ATOM 7948 C CA . VAL B 1 490 ? -1.486 -1.695 18.844 1 98.06 490 VAL B CA 1
ATOM 7949 C C . VAL B 1 490 ? -2.766 -2.504 18.641 1 98.06 490 VAL B C 1
ATOM 7951 O O . VAL B 1 490 ? -2.713 -3.717 18.438 1 98.06 490 VAL B O 1
ATOM 7954 N N . LYS B 1 491 ? -3.863 -1.862 18.656 1 98.25 491 LYS B N 1
ATOM 7955 C CA . LYS B 1 491 ? -5.168 -2.506 18.547 1 98.25 491 LYS B CA 1
ATOM 7956 C C . LYS B 1 491 ? -5.262 -3.346 17.266 1 98.25 491 LYS B C 1
ATOM 7958 O O . LYS B 1 491 ? -5.543 -4.547 17.328 1 98.25 491 LYS B O 1
ATOM 7963 N N . TYR B 1 492 ? -4.984 -2.768 16.203 1 98.25 492 TYR B N 1
ATOM 7964 C CA . TYR B 1 492 ? -5.18 -3.449 14.93 1 98.25 492 TYR B CA 1
ATOM 7965 C C . TYR B 1 492 ? -4.094 -4.496 14.695 1 98.25 492 TYR B C 1
ATOM 7967 O O . TYR B 1 492 ? -4.348 -5.543 14.102 1 98.25 492 TYR B O 1
ATOM 7975 N N . ALA B 1 493 ? -2.832 -4.238 15.141 1 98.12 493 ALA B N 1
ATOM 7976 C CA . ALA B 1 493 ? -1.774 -5.238 15.016 1 98.12 493 ALA B CA 1
ATOM 7977 C C . ALA B 1 493 ? -2.119 -6.496 15.812 1 98.12 493 ALA B C 1
ATOM 7979 O O . ALA B 1 493 ? -1.877 -7.613 15.352 1 98.12 493 ALA B O 1
ATOM 7980 N N . GLU B 1 494 ? -2.672 -6.305 16.922 1 98.38 494 GLU B N 1
ATOM 7981 C CA . GLU B 1 494 ? -3.057 -7.438 17.766 1 98.38 494 GLU B CA 1
ATOM 7982 C C . GLU B 1 494 ? -4.227 -8.203 17.156 1 98.38 494 GLU B C 1
ATOM 7984 O O . GLU B 1 494 ? -4.242 -9.438 17.172 1 98.38 494 GLU B O 1
ATOM 7989 N N . MET B 1 495 ? -5.188 -7.504 16.641 1 98.69 495 MET B N 1
ATOM 7990 C CA . MET B 1 495 ? -6.328 -8.148 15.992 1 98.69 495 MET B CA 1
ATOM 7991 C C . MET B 1 495 ? -5.879 -8.945 14.773 1 98.69 495 MET B C 1
ATOM 7993 O O . MET B 1 495 ? -6.371 -10.047 14.523 1 98.69 495 MET B O 1
ATOM 7997 N N . LEU B 1 496 ? -4.926 -8.391 14.047 1 98.38 496 LEU B N 1
ATOM 7998 C CA . LEU B 1 496 ? -4.402 -9.102 12.883 1 98.38 496 LEU B CA 1
ATOM 7999 C C . LEU B 1 496 ? -3.637 -10.352 13.297 1 98.38 496 LEU B C 1
ATOM 8001 O O . LEU B 1 496 ? -3.77 -11.398 12.672 1 98.38 496 LEU B O 1
ATOM 8005 N N . ALA B 1 497 ? -2.781 -10.211 14.305 1 98.5 497 ALA B N 1
ATOM 8006 C CA . ALA B 1 497 ? -2.049 -11.367 14.82 1 98.5 497 ALA B CA 1
ATOM 8007 C C . ALA B 1 497 ? -3.002 -12.484 15.234 1 98.5 497 ALA B C 1
ATOM 8009 O O . ALA B 1 497 ? -2.785 -13.656 14.906 1 98.5 497 ALA B O 1
ATOM 8010 N N . ASP B 1 498 ? -4.039 -12.117 15.867 1 98.56 498 ASP B N 1
ATOM 8011 C CA . ASP B 1 498 ? -5.039 -13.094 16.297 1 98.56 498 ASP B CA 1
ATOM 8012 C C . ASP B 1 498 ? -5.723 -13.75 15.102 1 98.56 498 ASP B C 1
ATOM 8014 O O . ASP B 1 498 ? -5.965 -14.961 15.102 1 98.56 498 ASP B O 1
ATOM 8018 N N . ASN B 1 499 ? -6.07 -12.992 14.141 1 98.75 499 ASN B N 1
ATOM 8019 C CA . ASN B 1 499 ? -6.688 -13.5 12.922 1 98.75 499 ASN B CA 1
ATOM 8020 C C . ASN B 1 499 ? -5.82 -14.562 12.258 1 98.75 499 ASN B C 1
ATOM 8022 O O . ASN B 1 499 ? -6.312 -15.633 11.898 1 98.75 499 ASN B O 1
ATOM 8026 N N . TRP B 1 500 ? -4.508 -14.297 12.172 1 98.69 500 TRP B N 1
ATOM 8027 C CA . TRP B 1 500 ? -3.611 -15.219 11.477 1 98.69 500 TRP B CA 1
ATOM 8028 C C . TRP B 1 500 ? -3.322 -16.438 12.336 1 98.69 500 TRP B C 1
ATOM 8030 O O . TRP B 1 500 ? -3.145 -17.547 11.805 1 98.69 500 TRP B O 1
ATOM 8040 N N . ARG B 1 501 ? -3.275 -16.312 13.648 1 98.31 501 ARG B N 1
ATOM 8041 C CA . ARG B 1 501 ? -3.111 -17.469 14.523 1 98.31 501 ARG B CA 1
ATOM 8042 C C . ARG B 1 501 ? -4.262 -18.453 14.359 1 98.31 501 ARG B C 1
ATOM 8044 O O . ARG B 1 501 ? -4.043 -19.656 14.266 1 98.31 501 ARG B O 1
ATOM 8051 N N . ARG B 1 502 ? -5.414 -17.906 14.305 1 98.62 502 ARG B N 1
ATOM 8052 C CA . ARG B 1 502 ? -6.59 -18.75 14.094 1 98.62 502 ARG B CA 1
ATOM 8053 C C . ARG B 1 502 ? -6.531 -19.438 12.742 1 98.62 502 ARG B C 1
ATOM 8055 O O . ARG B 1 502 ? -6.895 -20.609 12.625 1 98.62 502 ARG B O 1
ATOM 8062 N N . LEU B 1 503 ? -6.086 -18.703 11.773 1 98.69 503 LEU B N 1
ATOM 8063 C CA . LEU B 1 503 ? -5.926 -19.281 10.445 1 98.69 503 LEU B CA 1
ATOM 8064 C C . LEU B 1 503 ? -4.957 -20.469 10.492 1 98.69 503 LEU B C 1
ATOM 8066 O O . LEU B 1 503 ? -5.238 -21.531 9.93 1 98.69 503 LEU B O 1
ATOM 8070 N N . LEU B 1 504 ? -3.787 -20.219 11.094 1 97.88 504 LEU B N 1
ATOM 8071 C CA . LEU B 1 504 ? -2.762 -21.266 11.164 1 97.88 504 LEU B CA 1
ATOM 8072 C C . LEU B 1 504 ? -3.314 -22.531 11.797 1 97.88 504 LEU B C 1
ATOM 8074 O O . LEU B 1 504 ? -3.035 -23.641 11.32 1 97.88 504 LEU B O 1
ATOM 8078 N N . ASP B 1 505 ? -4.16 -22.406 12.758 1 97.88 505 ASP B N 1
ATOM 8079 C CA . ASP B 1 505 ? -4.801 -23.531 13.414 1 97.88 505 ASP B CA 1
ATOM 8080 C C . ASP B 1 505 ? -5.75 -24.266 12.453 1 97.88 505 ASP B C 1
ATOM 8082 O O . ASP B 1 505 ? -5.77 -25.484 12.406 1 97.88 505 ASP B O 1
ATOM 8086 N N . GLU B 1 506 ? -6.461 -23.5 11.695 1 98.12 506 GLU B N 1
ATOM 8087 C CA . GLU B 1 506 ? -7.449 -24.078 10.781 1 98.12 506 GLU B CA 1
ATOM 8088 C C . GLU B 1 506 ? -6.777 -24.781 9.617 1 98.12 506 GLU B C 1
ATOM 8090 O O . GLU B 1 506 ? -7.375 -25.672 8.992 1 98.12 506 GLU B O 1
ATOM 8095 N N . LEU B 1 507 ? -5.535 -24.438 9.336 1 98.25 507 LEU B N 1
ATOM 8096 C CA . LEU B 1 507 ? -4.848 -24.984 8.172 1 98.25 507 LEU B CA 1
ATOM 8097 C C . LEU B 1 507 ? -4.156 -26.297 8.523 1 98.25 507 LEU B C 1
ATOM 8099 O O . LEU B 1 507 ? -3.668 -27 7.633 1 98.25 507 LEU B O 1
ATOM 8103 N N . GLU B 1 508 ? -4.094 -26.734 9.75 1 96 508 GLU B N 1
ATOM 8104 C CA . GLU B 1 508 ? -3.412 -27.938 10.195 1 96 508 GLU B CA 1
ATOM 8105 C C . GLU B 1 508 ? -4.059 -29.188 9.586 1 96 508 GLU B C 1
ATOM 8107 O O . GLU B 1 508 ? -3.391 -30.203 9.391 1 96 508 GLU B O 1
ATOM 8112 N N . GLY B 1 509 ? -5.309 -29.078 9.195 1 94.94 509 GLY B N 1
ATOM 8113 C CA . GLY B 1 509 ? -6.035 -30.234 8.688 1 94.94 509 GLY B CA 1
ATOM 8114 C C . GLY B 1 509 ? -5.836 -30.453 7.199 1 94.94 509 GLY B C 1
ATOM 8115 O O . GLY B 1 509 ? -6.301 -31.453 6.648 1 94.94 509 GLY B O 1
ATOM 8116 N N . MET B 1 510 ? -5.074 -29.625 6.539 1 97.19 510 MET B N 1
ATOM 8117 C CA . MET B 1 510 ? -4.863 -29.766 5.102 1 97.19 510 MET B CA 1
ATOM 8118 C C . MET B 1 510 ? -3.975 -30.969 4.805 1 97.19 510 MET B C 1
ATOM 8120 O O . MET B 1 510 ? -3.104 -31.328 5.605 1 97.19 510 MET B O 1
ATOM 8124 N N . PRO B 1 511 ? -4.191 -31.578 3.656 1 96.56 511 PRO B N 1
ATOM 8125 C CA . PRO B 1 511 ? -3.451 -32.812 3.344 1 96.56 511 PRO B CA 1
ATOM 8126 C C . PRO B 1 511 ? -1.992 -32.531 2.98 1 96.56 511 PRO B C 1
ATOM 8128 O O . PRO B 1 511 ? -1.698 -31.578 2.26 1 96.56 511 PRO B O 1
ATOM 8131 N N . LEU B 1 512 ? -1.025 -33.438 3.479 1 93.94 512 LEU B N 1
ATOM 8132 C CA . LEU B 1 512 ? 0.399 -33.281 3.201 1 93.94 512 LEU B CA 1
ATOM 8133 C C . LEU B 1 512 ? 0.975 -34.562 2.604 1 93.94 512 LEU B C 1
ATOM 8135 O O . LEU B 1 512 ? 2.17 -34.625 2.309 1 93.94 512 LEU B O 1
ATOM 8139 N N . GLY B 1 513 ? 0.207 -35.5 2.299 1 85.81 513 GLY B N 1
ATOM 8140 C CA . GLY B 1 513 ? 0.651 -36.75 1.688 1 85.81 513 GLY B CA 1
ATOM 8141 C C . GLY B 1 513 ? 1.268 -37.719 2.68 1 85.81 513 GLY B C 1
ATOM 8142 O O . GLY B 1 513 ? 1.885 -38.719 2.287 1 85.81 513 GLY B O 1
ATOM 8143 N N . ASP B 1 514 ? 1.312 -37.594 4.031 1 72.06 514 ASP B N 1
ATOM 8144 C CA . ASP B 1 514 ? 1.805 -38.531 5.016 1 72.06 514 ASP B CA 1
ATOM 8145 C C . ASP B 1 514 ? 0.797 -39.656 5.234 1 72.06 514 ASP B C 1
ATOM 8147 O O . ASP B 1 514 ? -0.405 -39.469 5.035 1 72.06 514 ASP B O 1
#

Secondary structure (DSSP, 8-state):
-----------------------------------------------------------------------------------------------------------------------------------SS----EEEEEEEEEES-GGG-EEEEEEEETTTTEEEEEEHHHHHHHHHHHHHH-TTS--PPPPPP----TT---S-HHHHHHHHHHHHHHHHHHHHHSTTGGG-HHHHHHHH--S-HHHHHHHS------TTTT----TTHHHHS-TTHHHHHHHHHHHHHHHHHHHHHHHHHHHHHHHHHHHHHHHHHHHHHHHHHHHHHHHHHTTT--TTHHHHHHHHHHHHHHHHHHHHHHHHHHHHHHHTHHHHHHHHHHHHHHHHHHHHHHHHH----HHHHHHHHHHHHHHHHHHHHS-TTTSPTTHHHHHHHHHHHHHHHHHHHHHHHHHHHHHHHHHHHHHTTHHHHHHHHHHHHHHHHHHHHHHHHHHHHHHHHHGGGS----/-----------------------------------------------------------------------------------------------------------------------------------SS----EEEEEEEEEES-GGG-EEEEEEEETTTTEEEEEEHHHHHHHHHHHHHH-TTS--PPPPPP----TT---S-HHHHHHHHHHHHHHHHHHHHHSTTGGG-HHHHHHHH--S-HHHHHHHS------TTTT----TTHHHHS-TTHHHHHHHHHHHHHHHHHHHHHHHHHHHHHHHHHHHHHHHHHHHHHHHHHHHHHHHHHTTT--TTHHHHHHHHHHHHHHHHHHHHHHHHHHHHHHHTHHHHHHHHHHHHHHHHHHHHHHHHH----HHHHHHHHHHHHHHHHHHHHS-TTTSPTTHHHHHHHHHHHHHHHHHHHHHHHHHHHHHHHHHHHHHTTHHHHHHHHHHHHHHHHHHHHHHHHHHHHHHHHHGGGS----

Radius of gyration: 46.16 Å; Cα contacts (8 Å, |Δi|>4): 884; chains: 2; bounding box: 119×151×104 Å

Foldseek 3Di:
DCDPPDDPPDPDDDDDDDDDDDDDPDDDDPDDCPDDDDDDDDDDDDDDDDDDDDDDDDDDDDYDDDDDDDDYDDDDDDDDDDDDDDDDDDDDDDDDDDDDDPDPPDDDPPPPPPPPPPPDPPPPPPPPDDCDPVQKAKAKDWDPDFDDDPVDTFTKIWIAIPVVRAIAIDTLVLVVVLQVLCCQAEVQFQAFDADDDPPPDPPCPPDDVVVVVVVRRLRVSLRLSVQCLDPPSVPDPSNVCVRHPHDYVVVVVVVDDDDSHYNLPPDDFDPCLLVPDDPCLVVVLVVLLVVLVVVLVVLVVVLVVLVVVLVVLLVVLVVLQVQLVVLLVVLVCQCVVPVVDCPQSVLQNLLSNLSSVLSNVLSVLSNVLSVCSVPALSSLSVSLSRLSVSLNSSVVSCVVPLDDCLVVLVVVLVVLVVVLVVLVPDDDPPHPPCPNVVSVVSNVVSVVVNVSSVSVNSVSSVNNVVNVVSSVCCVVSVVVSVVVSVVSVVVSVVVSVVSVVVSVVSSPSRDDPD/DDDDPCPPPDDDDPQPDDDDDDDPPDDPPPDDDDDDDDDDDDDDDDDDDDDDDDDDDDDDDDDDDDDDDPDDDDDPPDDDPCVDPDDDDPPDPPPDDDPDDPPPPDDDPPPPPPPPPPPDPPPPPDPPDPCDPVQKAKAKAWDPDFDDDPVDTFTKIWIAIPVQRAIAIDTLVVVVVLQVLCCAAEVQFQAFDADDDPPPDPPCPPDDVVVVVVVRRLRVSLRLSVQCLDPPSVPDPSNVCVRHPHDDVVVVVVVDDDDSHYNLPPDDFDPCLLVPDDPCLVVVLVVLLVVLVVVLVVLVVVLVVLVVVLVVLLVVLVVLQVQLVVLLVVLVCQCVVPVVDCPQSVLQNLLSNLSSVLSNVLSVLSNVLSVCSVPALSSLSVSLSRLSVSLNSSVVSCVVPLDDCLVVLVVVLVVLVVVLVVLVPDDDPPHPPCPNVVSVVSNVVSVVVNVSSVSVNSVSSVNNVVNVVSSVCCVVSVVVSVVVSVVSVVVSVVVSVVSVVVSVVSSPSRDDPD

Nearest PDB structures (foldseek):
  4wpe-assembly1_A-2  TM=5.283E-01  e=2.627E-04  Saccharomyces cerevisiae S288C
  2d1l-assembly1_A  TM=5.655E-01  e=9.833E-04  Mus musculus
  2d1l-assembly1_B  TM=4.158E-01  e=1.434E-03  Mus musculus
  5i6j-assembly1_A-2  TM=4.090E-01  e=4.271E-02  Homo sapiens
  3ja6-assembly1_I  TM=3.783E-01  e=5.708E-01  Escherichia coli

Organism: Fusarium oxysporum (strain Fo5176) (NCBI:txid660025)

Sequence (1028 aa):
MDDPEDDPWGSPDMHKTHDHGPSKSNGTQRNSTNGHAGFGQTPPTTVIDAPPLPNIASPQATTSPNSRRQHSSNSVTTPGGWGYFDGNNPVVGFGESPSGPVQNPFGGAPDMTPTAQPPALQHHTSSGRASRGAEENVVVVLMPEKEGVFMFQHHNYEISSIRRGSKVIRRYSDFVWLLDCLHKRYPFRILPLLPPKRVGVNGSHLSNDGAFIEKRRRGLSRFLNALIRHPILSQEQLVVMFLTVPTELSVWRKQATISVQDEFTDRALPPGLEDSLPAELEDLFNRTRNGVKRSAELYINVCNIMDRLVKRTEGVAADHARIALSLASLTETSEDTYATDTNEVPLLNDGLVAMSKHLRTCQALMEDESRGWDEGVLEDLKRQRDALVSVREMFERRERLDKDNIPYLERRIQTNENKLANLRSKPEGVVKAGEIDRIAENIIKDKESIVQQHNRSIFVKECIRDELVTFQSTQYQVSRWNQDWAGERVKYAEMLADNWRRLLDELEGMPLGDMDDPEDDPWGSPDMHKTHDHGPSKSNGTQRNSTNGHAGFGQTPPTTVIDAPPLPNIASPQATTSPNSRRQHSSNSVTTPGGWGYFDGNNPVVGFGESPSGPVQNPFGGAPDMTPTAQPPALQHHTSSGRASRGAEENVVVVLMPEKEGVFMFQHHNYEISSIRRGSKVIRRYSDFVWLLDCLHKRYPFRILPLLPPKRVGVNGSHLSNDGAFIEKRRRGLSRFLNALIRHPILSQEQLVVMFLTVPTELSVWRKQATISVQDEFTDRALPPGLEDSLPAELEDLFNRTRNGVKRSAELYINVCNIMDRLVKRTEGVAADHARIALSLASLTETSEDTYATDTNEVPLLNDGLVAMSKHLRTCQALMEDESRGWDEGVLEDLKRQRDALVSVREMFERRERLDKDNIPYLERRIQTNENKLANLRSKPEGVVKAGEIDRIAENIIKDKESIVQQHNRSIFVKECIRDELVTFQSTQYQVSRWNQDWAGERVKYAEMLADNWRRLLDELEGMPLGD

Solvent-accessible surface area (backbone atoms only — not comparable to full-atom values): 61466 Å² total; per-residue (Å²): 142,84,85,81,85,86,85,80,78,76,80,84,85,90,91,87,93,86,92,81,86,82,89,72,92,72,85,78,87,77,80,84,81,72,82,78,82,72,79,91,77,86,79,83,82,80,87,79,76,49,33,78,82,79,89,74,92,78,92,77,87,85,88,85,86,88,88,90,82,91,85,86,91,86,84,90,81,90,84,87,86,90,89,87,93,85,92,86,90,81,85,79,77,83,84,81,84,78,85,76,81,79,70,83,69,82,75,79,74,72,81,67,73,76,72,75,68,71,80,70,76,73,70,73,71,71,79,75,70,77,74,54,79,82,72,71,56,54,48,60,43,78,46,89,60,68,42,68,57,90,93,56,56,39,60,36,31,38,37,35,28,64,80,76,71,25,67,22,67,44,41,67,68,54,55,54,50,52,51,53,44,44,48,46,24,42,50,58,44,72,50,68,53,73,57,81,75,86,72,75,55,89,79,63,67,70,62,70,61,65,60,54,52,52,52,41,44,52,29,50,28,53,25,52,37,47,39,57,67,34,84,63,53,42,67,32,65,70,52,45,43,67,50,53,47,59,59,53,62,76,61,45,59,73,73,50,88,78,83,54,57,43,75,60,65,92,59,79,74,60,88,61,52,72,76,69,49,67,89,58,48,66,59,49,50,52,40,24,50,54,14,25,51,54,43,24,54,42,36,50,49,42,44,52,48,49,55,48,47,35,53,50,41,42,49,51,20,50,48,35,37,51,43,19,52,42,38,48,54,41,54,76,27,43,56,30,44,30,52,89,63,52,85,55,41,64,41,42,35,50,29,35,46,47,52,20,52,48,28,41,50,49,19,51,51,36,46,51,49,31,51,47,38,59,71,38,43,45,46,48,42,46,51,52,26,40,54,30,47,18,47,47,49,22,54,53,40,39,67,71,68,64,65,84,58,50,69,60,44,52,51,50,40,51,52,45,51,53,49,50,55,53,56,70,70,46,65,93,78,77,62,65,85,62,50,66,59,50,50,53,49,49,42,52,51,44,52,51,46,42,53,52,49,51,46,42,52,48,51,49,52,52,44,39,52,53,44,49,59,62,53,50,58,54,58,30,54,55,35,47,42,52,48,51,44,30,50,51,48,26,54,53,26,45,53,49,21,50,50,29,48,52,43,46,61,61,38,68,67,29,50,71,84,127,137,89,82,82,86,78,83,73,88,78,80,83,76,85,70,87,82,91,87,75,89,82,68,90,72,74,80,72,84,71,74,83,88,83,90,79,88,89,80,86,86,78,87,82,84,83,80,87,80,82,85,80,82,84,75,87,79,84,88,86,79,88,73,83,85,91,78,73,85,68,88,76,85,78,84,68,84,67,82,71,84,63,84,70,83,66,86,80,74,82,79,73,77,77,74,75,80,80,82,73,66,51,36,81,74,81,78,82,74,80,78,71,76,76,74,76,68,70,80,69,78,71,69,74,70,72,78,77,71,78,74,55,80,83,71,71,56,54,47,60,42,78,46,88,59,70,41,67,57,89,91,56,55,40,63,36,30,38,37,36,30,65,80,75,71,25,67,21,65,44,42,68,68,53,54,52,51,51,50,53,44,44,48,46,24,44,50,59,43,73,49,68,54,75,57,81,75,86,72,73,56,86,80,63,68,69,62,71,60,65,59,54,52,50,51,41,45,54,30,49,30,53,27,53,38,47,38,58,68,33,84,63,53,42,68,31,65,70,51,47,42,66,50,52,48,59,60,52,61,77,61,46,60,75,73,51,87,78,83,54,59,44,76,59,65,92,59,80,74,61,88,63,52,73,76,69,49,67,89,60,48,66,58,50,50,54,39,23,51,54,14,26,51,54,43,24,55,44,35,50,49,43,44,54,47,49,53,48,46,35,53,49,42,44,51,51,20,51,47,35,38,51,44,19,51,44,38,47,54,40,52,75,26,44,54,30,44,32,53,87,63,52,83,56,42,64,41,41,34,52,29,35,46,46,52,20,51,47,27,41,51,50,19,51,52,37,43,50,49,31,51,48,37,60,71,37,43,46,46,47,41,45,52,52,27,40,54,29,46,18,45,46,49,21,53,52,38,38,67,71,70,64,65,86,57,52,69,60,45,52,50,49,40,51,53,45,52,53,49,50,55,54,56,69,70,45,66,92,78,77,61,64,89,62,49,67,58,49,50,52,48,50,42,52,50,44,53,51,46,44,51,51,52,52,46,41,51,47,50,49,52,53,43,40,54,53,44,48,59,61,54,51,57,54,58,30,53,56,35,47,39,53,48,51,44,32,50,52,49,26,54,52,27,46,52,50,20,53,49,29,48,53,43,45,62,61,39,68,68,31,50,71,84,126

pLDDT: mean 73.78, std 33.49, range [13.77, 98.81]

InterPro domains:
  IPR001683 Phox homology [PF00787] (165-245)
  IPR001683 Phox homology [PS50195] (135-249)
  IPR001683 Phox homology [SM00312] (136-246)
  IPR027267 AH/BAR domain superfamily [G3DSA:1.20.1270.60] (279-510)
  IPR028662 Sorting nexin-8/Mvp1 [PTHR47554] (1-514)
  IPR035704 SNX8/Mvp1, PX domain [cd06866] (136-246)
  IPR036871 PX domain superfamily [G3DSA:3.30.1520.10] (134-269)
  IPR036871 PX domain superfamily [SSF64268] (140-246)
  IPR045734 Sorting nexin 8/Mvp1, BAR domain [PF19566] (257-514)